Protein AF-A0A6I6JSL5-F1 (afdb_monomer)

InterPro domains:
  IPR014755 Copper resistance protein CopC/internalin, immunoglobulin-like [G3DSA:2.60.40.1220] (483-580)

Foldseek 3Di:
DDDDDDDDDDDDDDDDDDDDDDDDDDDDDDDDDDDDPPDPVPPVPPPDPDPDQDAWEFACPDAQELQQLVRTPVSGRAAQAHAYEFEDYPVPRAHEAQAEGHYAHYEFYDAHAGEYEYDDAYEYEHEAEYHFEDRGEYEYANGEYHYADDDPHHAAADNDAANTEYEYHNAYEYDDQPHEHEDNYEYEAAEHEYAANQEYEDDAQYEYFYQEYEYEYAHAAYFQEEYAQHQYEYHQHHDQVDPRSEHEFEHNGEYANFRDPVVVPDDDLPDPDPRQHEYEHEPPHHYEFEHQGEYERRAYEYEDCDEYEYEACGEHEYEQHEYHYNEEYHYAHNYEYYYNYAHEYEHLYEYEWFHAGEYAYAAYEYHANEEYEYAAQHGEYHQHQYEYEYAYAEYEANHYYHAHQYEYEYDADHHEYEYHPVDQEDEHQHYEYDAHYAYEYAHAYEHNEEYYYDDNGAAEYPEQHAYFHAYAYYPLVRYHYPWKAWRAWADPFQFKIKTFISAAWDPPQQQDQQQKFKAFPVRDTDWRWPGWDQDDPRSGMTMTGTPGTADAPGKMKMFGFQIGHPVRHTHDHRRIYIDHHHDPPQEWEFACPPEQELCQLVRIPNSDHHDQSHAYEYEDYPYAHEFQDEDAHYAHYAQDAPGAYEDEQNGEYEHNHYYHHPNAQRRYEFDHDPQFTYFYHDADWFDWYKGKDWDQDFAFFKFKFAAQAPDAACDDLNWAFADPDADPVRTFKWKWAQDQQVRDTETLPQCDDPVHPCNRCVNDRGGDAFAMMMMGGRDGGDMDMHTHIGDAFKDKDWFAAHDDDDPSGQKGKTAANHRAKFFLLFPQKDCPFFDDFFQWFKKWGQDRQFLFIWMDTSRDPDQATWPQDGRIAAHGHIIITGTPHTDIIMGTSRRGDNPCNGPNGHDDDADAFKKKKKKDFPVRLGITIAMEGEADDDPKGAAFGDGRPSLQRKDKFFDDPRTTGRYIYYYHCVVVQKTFIFIARSAWGKMKMFMAHDPVNFPFKWKQFPVVRDIDGDDHGDIDMDTDHHPPGRRTIMIGRHDDQFARAVFDQPWDWEADPQKIKIAQLVDAAKKWKWKAAPVRHTQDIDIDGHNGIDIDHTPDPGQWIWIWIGDNHHIDIDTYGHDD

Sequence (1128 aa):
MSLFRKISILFEKSYWGSEFFEKVSGIRSVVFSPVYSLILTAVFLLAFESIAAQNWNWTGDVSNDWHEAANWDQGSVPDGNAKVIIGLVSSGIYPEIKNNVTVSTLTVSDWYGGAIAVVNGATLTVENNLDIQDYGEILLDNGNLQFNGKGNNGHDITMAFLNTSIRIVNSGTLNSPNCKLTINGELILEDGNINLGDGFELASGKTFDVLRGSVNVYGPTLIKGTLNGGVGNFVFDGDSSNSTHKAEIRSEGRFYMSPSASDVQTLDCTSDTPELSGGTVDFYTPCYIQNSGYFYGGNAYVTFYNSISPNGTAVIETHNGILLFKADLTAHSTANINITCEGTIQVDGNTTLKSAGYINAMGGNIYFGGNLRTEKSSGTINAGGSTIYFSGSSFENEGYFNAGTSTFVFSGGSQEFSTHSWRADNTFYNLVVEIGADVQSTHNVMVLNDLEVSEAGSFTIEPGKTLDAVGYVTGEDYIFTNRPYIISIVINSENTITAVFNEPLDPVSSQTASNYRVENETGNTIDYPLNPVLGGVNNNEISLTLGFNIVSDVDYYLIGNNIKNLNNYTLSVNHKKRFLETEPANFWRWAGTIDSEWEKAGNWVKNKLPQTSSHVVIPITPNDPLISSQGNRIFDLEIKTGASLTIGSTGNLTVDNSVSNSAGSGGLLIASDTEGTGSLIHNTNGVLATFQRYISGEPQTWQMISSPVADQEISGNFTPTGGSDAYGDNTRYDFYSWYEPDTSWVYLLNIDQPPTWLTSNNNSNNFISGRGYLISYKDAHPTKAFQGTLSNGEVSVQLSKTAGTGTEFGFNLVGNPYPSSVDWKSSGWGRNTLEGNNQGYDIWIWSETNNNYGAYNSASASDDGTLGVSRYIAPTQGFFVKASQSGVLSMNNSVRVNKGAGNWLKSANSTQNRIVVDVESSDGFGKDEVIIEFGHTGQETGTAKRFSFVSASPSLFLEEEQMAYSIRLLGEKEDYPVLPVSFDAGESGNYELTFQFNSTAFEIFRLYDRITGQWNDIEEGEVYSFEAEKDENTDRFVLQIVSGDYADPYETLPVIIYSEQRKITADLRLVEGEYTCDVYTLTGQKLVTRKLFGGQTSQFVVPSASSIVIVQIVGQEGRKIEKVPVVY

Secondary structure (DSSP, 8-state):
--------------------------------------SSSSSSSSS-------EEEB--SS-SBTT-GGGBTTSS---TT-EEEE---TT----EE-S-EEEEEEEE-SSS-EEEEEETT-EEEEEEEEEE-TTEEEEEEB-EEEE---STT---EEE-STT-EEEEETTEEEEESSS-EEESSEEEESSEEEEESS-EEE-TT-EEEESSSEEEE-S-EEESSEEE-TT-EEEE---TTSTT--EEE-TT-EEESSS-SSGGGG--TT---TTS---EEEE-S-EEEBTT-EEE-TTSEEEE-S-B--BSS-EEEESSSEEEESS-EEE-TT-EEEE-SS-EEEESS-EEE-SS-EEE-TTSEEEE-S-EEE-TT--EEE-TT-EEEE-SSEEEESSEEE-TTPEEEE-SSEEEEEE-TT--EEEESEEEE-TT-EEEESSEEEESS-EEE-TT-EEEEPTT--EEESS-EE-GGGEE-SS--EEEEEEEETTEEEEEESSPBPHHHHT-GGGEEEEETTS-EEE--EEEEEETTTT-EEEEE-SSPPPTT--EEEEE-S-BBTTS-BPPTTEEEEE-PPPPTTEEEB--SS-SBTT-GGGBTTSS---TT-EEEE---SS--EE-SS-EEEEEEEE-TT--EEE-TT-EEEEEEEEEETTGGGTEEE-EETTEE-EEEE--TT-EEEEEEE--SPTT--EEEE-SEES-BS-GGGS-B-STT--TTSBSEEEEEEEGGGTEEEETT--SSSSPHHHHTTT-SBPPTTBEEEEEESSSS-EEEEEEEEP-S-EEEEE-----SSTTTTEEEEE--SSSEEETT-TTEE-TTBPPBTTB-EEEEEETTTTEEEEEETT-SSSB-GGG-BSEE-TTBEEEEEBSSSEEEEE-GGGEESTTSS-SS------TTEEEEEEEETTSS-EEEEEEE----SS-EEEE----SSTTS-EEEEEETTEEEEEEE-S-GGG-SEEEEEEE-SSSEEEEEEEEE-GGG-S--EEEETTTTEEEE--TT-EEEEEE-TT--S--EEEE-SSS----TTPBP--EEEEETTEEEEE-TT--SEEEEEEEETTS-EEEEEEEETTSEEEEE-SS--SEEEEEEEETTEEEEEEEE---

Radius of gyration: 51.13 Å; Cα contacts (8 Å, |Δi|>4): 3383; chains: 1; bounding box: 143×115×128 Å

Structure (mmCIF, N/CA/C/O backbone):
data_AF-A0A6I6JSL5-F1
#
_entry.id   AF-A0A6I6JSL5-F1
#
loop_
_atom_site.group_PDB
_atom_site.id
_atom_site.type_symbol
_atom_site.label_atom_id
_atom_site.label_alt_id
_atom_site.label_comp_id
_atom_site.label_asym_id
_atom_site.label_entity_id
_atom_site.label_seq_id
_atom_site.pdbx_PDB_ins_code
_atom_site.Cartn_x
_atom_site.Cartn_y
_atom_site.Cartn_z
_atom_site.occupancy
_atom_site.B_iso_or_equiv
_atom_site.auth_seq_id
_atom_site.auth_comp_id
_atom_site.auth_asym_id
_atom_site.auth_atom_id
_atom_site.pdbx_PDB_model_num
ATOM 1 N N . MET A 1 1 ? 43.380 -65.233 64.189 1.00 31.28 1 MET A N 1
ATOM 2 C CA . MET A 1 1 ? 43.383 -65.865 62.855 1.00 31.28 1 MET A CA 1
ATOM 3 C C . MET A 1 1 ? 42.588 -64.943 61.942 1.00 31.28 1 MET A C 1
ATOM 5 O O . MET A 1 1 ? 41.447 -64.670 62.271 1.00 31.28 1 MET A O 1
ATOM 9 N N . SER A 1 2 ? 43.217 -64.422 60.883 1.00 29.75 2 SER A N 1
ATOM 10 C CA . SER A 1 2 ? 42.571 -63.770 59.728 1.00 29.75 2 SER A CA 1
ATOM 11 C C . SER A 1 2 ? 41.721 -62.503 59.970 1.00 29.75 2 SER A C 1
ATOM 13 O O . SER A 1 2 ? 40.510 -62.530 59.788 1.00 29.75 2 SER A O 1
ATOM 15 N N . LEU A 1 3 ? 42.351 -61.367 60.294 1.00 39.19 3 LEU A N 1
ATOM 16 C CA . LEU A 1 3 ? 41.755 -60.038 60.059 1.00 39.19 3 LEU A CA 1
ATOM 17 C C . LEU A 1 3 ? 42.868 -58.977 59.948 1.00 39.19 3 LEU A C 1
ATOM 19 O O . LEU A 1 3 ? 43.117 -58.247 60.894 1.00 39.19 3 LEU A O 1
ATOM 23 N N . PHE A 1 4 ? 43.637 -58.965 58.853 1.00 27.02 4 PHE A N 1
ATOM 24 C CA . PHE A 1 4 ? 44.693 -57.968 58.601 1.00 27.02 4 PHE A CA 1
ATOM 25 C C . PHE A 1 4 ? 45.171 -58.029 57.134 1.00 27.02 4 PHE A C 1
ATOM 27 O O . PHE A 1 4 ? 45.537 -59.099 56.667 1.00 27.02 4 PHE A O 1
ATOM 34 N N . ARG A 1 5 ? 45.274 -56.855 56.490 1.00 28.30 5 ARG A N 1
ATOM 35 C CA . ARG A 1 5 ? 46.300 -56.454 55.498 1.00 28.30 5 ARG A CA 1
ATOM 36 C C . ARG A 1 5 ? 46.548 -57.305 54.220 1.00 28.30 5 ARG A C 1
ATOM 38 O O . ARG A 1 5 ? 47.156 -58.363 54.279 1.00 28.30 5 ARG A O 1
ATOM 45 N N . LYS A 1 6 ? 46.406 -56.578 53.096 1.00 29.33 6 LYS A N 1
ATOM 46 C CA . LYS A 1 6 ? 47.458 -56.219 52.103 1.00 29.33 6 LYS A CA 1
ATOM 47 C C . LYS A 1 6 ? 47.754 -57.130 50.895 1.00 29.33 6 LYS A C 1
ATOM 49 O O . LYS A 1 6 ? 48.204 -58.248 51.084 1.00 29.33 6 LYS A O 1
ATOM 54 N N . ILE A 1 7 ? 47.763 -56.442 49.731 1.00 29.50 7 ILE A N 1
ATOM 55 C CA . ILE A 1 7 ? 48.834 -56.350 48.693 1.00 29.50 7 ILE A CA 1
ATOM 56 C C . ILE A 1 7 ? 49.048 -57.663 47.906 1.00 29.50 7 ILE A C 1
ATOM 58 O O . ILE A 1 7 ? 49.076 -58.740 48.475 1.00 29.50 7 ILE A O 1
ATOM 62 N N . SER A 1 8 ? 49.164 -57.712 46.576 1.00 27.19 8 SER A N 1
ATOM 63 C CA . SER A 1 8 ? 50.230 -57.173 45.707 1.00 27.19 8 SER A CA 1
ATOM 64 C C . SER A 1 8 ? 49.954 -57.670 44.272 1.00 27.19 8 SER A C 1
ATOM 66 O O . SER A 1 8 ? 49.444 -58.776 44.144 1.00 27.19 8 SER A O 1
ATOM 68 N N . ILE A 1 9 ? 50.160 -56.875 43.211 1.00 32.28 9 ILE A N 1
ATOM 69 C CA . ILE A 1 9 ? 51.387 -56.802 42.366 1.00 32.28 9 ILE A CA 1
ATOM 70 C C . ILE A 1 9 ? 51.662 -58.069 41.537 1.00 32.28 9 ILE A C 1
ATOM 72 O O . ILE A 1 9 ? 51.704 -59.149 42.110 1.00 32.28 9 ILE A O 1
ATOM 76 N N . LEU A 1 10 ? 51.957 -57.895 40.234 1.00 28.81 10 LEU A N 1
ATOM 77 C CA . LEU A 1 10 ? 52.970 -58.623 39.425 1.00 28.81 10 LEU A CA 1
ATOM 78 C C . LEU A 1 10 ? 52.894 -58.097 37.971 1.00 28.81 10 LEU A C 1
ATOM 80 O O . LEU A 1 10 ? 51.800 -58.043 37.425 1.00 28.81 10 LEU A O 1
ATOM 84 N N . PHE A 1 11 ? 53.941 -57.624 37.283 1.00 25.89 11 PHE A N 1
ATOM 85 C CA . PHE A 1 11 ? 55.390 -57.928 37.233 1.00 25.89 11 PHE A CA 1
ATOM 86 C C . PHE A 1 11 ? 56.163 -56.623 36.913 1.00 25.89 11 PHE A C 1
ATOM 88 O O . PHE A 1 11 ? 55.646 -55.818 36.151 1.00 25.89 11 PHE A O 1
ATOM 95 N N . GLU A 1 12 ? 57.345 -56.235 37.408 1.00 28.92 12 GLU A N 1
ATOM 96 C CA . GLU A 1 12 ? 58.556 -56.840 38.000 1.00 28.92 12 GLU A CA 1
ATOM 97 C C . GLU A 1 12 ? 59.490 -57.646 37.061 1.00 28.92 12 GLU A C 1
ATOM 99 O O . GLU A 1 12 ? 59.063 -58.630 36.460 1.00 28.92 12 GLU A O 1
ATOM 104 N N . LYS A 1 13 ? 60.791 -57.262 37.096 1.00 27.47 13 LYS A N 1
ATOM 105 C CA . LYS A 1 13 ? 62.057 -57.896 36.617 1.00 27.47 13 LYS A CA 1
ATOM 106 C C . LYS A 1 13 ? 62.699 -57.264 35.363 1.00 27.47 13 LYS A C 1
ATOM 108 O O . LYS A 1 13 ? 62.020 -57.031 34.381 1.00 27.47 13 LYS A O 1
ATOM 113 N N . SER A 1 14 ? 64.010 -57.005 35.291 1.00 24.06 14 SER A N 1
ATOM 114 C CA . SER A 1 14 ? 65.136 -57.292 36.200 1.00 24.06 14 SER A CA 1
ATOM 115 C C . SER A 1 14 ? 66.416 -56.569 35.742 1.00 24.06 14 SER A C 1
ATOM 117 O O . SER A 1 14 ? 66.720 -56.538 34.554 1.00 24.06 14 SER A O 1
ATOM 119 N N . TYR A 1 15 ? 67.160 -56.062 36.728 1.00 34.47 15 TYR A N 1
ATOM 120 C CA . TYR A 1 15 ? 68.520 -55.495 36.705 1.00 34.47 15 TYR A CA 1
ATOM 121 C C . TYR A 1 15 ? 69.634 -56.522 36.409 1.00 34.47 15 TYR A C 1
ATOM 123 O O . TYR A 1 15 ? 69.381 -57.710 36.566 1.00 34.47 15 TYR A O 1
ATOM 131 N N . TRP A 1 16 ? 70.854 -56.059 36.062 1.00 33.81 16 TRP A N 1
ATOM 132 C CA . TRP A 1 16 ? 72.140 -56.172 36.819 1.00 33.81 16 TRP A CA 1
ATOM 133 C C . TRP A 1 16 ? 73.274 -55.417 36.058 1.00 33.81 16 TRP A C 1
ATOM 135 O O . TRP A 1 16 ? 73.244 -55.378 34.835 1.00 33.81 16 TRP A O 1
ATOM 145 N N . GLY A 1 17 ? 74.283 -54.796 36.699 1.00 27.78 17 GLY A N 1
ATOM 146 C CA . GLY A 1 17 ? 74.712 -54.978 38.093 1.00 27.78 17 GLY A CA 1
ATOM 147 C C . GLY A 1 17 ? 75.869 -54.104 38.644 1.00 27.78 17 GLY A C 1
ATOM 148 O O . GLY A 1 17 ? 76.326 -53.185 37.972 1.00 27.78 17 GLY A O 1
ATOM 149 N N . SER A 1 18 ? 76.299 -54.502 39.868 1.00 30.44 18 SER A N 1
ATOM 150 C CA . SER A 1 18 ? 77.577 -54.311 40.635 1.00 30.44 18 SER A CA 1
ATOM 151 C C . SER A 1 18 ? 78.049 -52.891 41.012 1.00 30.44 18 SER A C 1
ATOM 153 O O . SER A 1 18 ? 78.068 -52.046 40.132 1.00 30.44 18 SER A O 1
ATOM 155 N N . GLU A 1 19 ? 78.569 -52.505 42.198 1.00 35.62 19 GLU A N 1
ATOM 156 C CA . GLU A 1 19 ? 78.819 -52.957 43.606 1.00 35.62 19 GLU A CA 1
ATOM 157 C C . GLU A 1 19 ? 79.182 -51.643 44.398 1.00 35.62 19 GLU A C 1
ATOM 159 O O . GLU A 1 19 ? 79.615 -50.692 43.754 1.00 35.62 19 GLU A O 1
ATOM 164 N N . PHE A 1 20 ? 79.000 -51.411 45.720 1.00 27.23 20 PHE A N 1
ATOM 165 C CA . PHE A 1 20 ? 79.782 -51.935 46.871 1.00 27.23 20 PHE A CA 1
ATOM 166 C C . PHE A 1 20 ? 79.224 -51.401 48.246 1.00 27.23 20 PHE A C 1
ATOM 168 O O . PHE A 1 20 ? 79.058 -50.194 48.380 1.00 27.23 20 PHE A O 1
ATOM 175 N N . PHE A 1 21 ? 78.951 -52.311 49.216 1.00 29.66 21 PHE A N 1
ATOM 176 C CA . PHE A 1 21 ? 78.850 -52.280 50.723 1.00 29.66 21 PHE A CA 1
ATOM 177 C C . PHE A 1 21 ? 78.470 -50.988 51.526 1.00 29.66 21 PHE A C 1
ATOM 179 O O . PHE A 1 21 ? 78.932 -49.909 51.207 1.00 29.66 21 PHE A O 1
ATOM 186 N N . GLU A 1 22 ? 77.725 -50.968 52.656 1.00 29.83 22 GLU A N 1
ATOM 187 C CA . GLU A 1 22 ? 77.648 -51.867 53.834 1.00 29.83 22 GLU A CA 1
ATOM 188 C C . GLU A 1 22 ? 76.426 -51.530 54.764 1.00 29.83 22 GLU A C 1
ATOM 190 O O . GLU A 1 22 ? 76.110 -50.359 54.938 1.00 29.83 22 GLU A O 1
ATOM 195 N N . LYS A 1 23 ? 75.846 -52.554 55.438 1.00 26.86 23 LYS A N 1
ATOM 196 C CA . LYS A 1 23 ? 75.028 -52.567 56.698 1.00 26.86 23 LYS A CA 1
ATOM 197 C C . LYS A 1 23 ? 73.709 -51.752 56.742 1.00 26.86 23 LYS A C 1
ATOM 199 O O . LYS A 1 23 ? 73.692 -50.548 56.590 1.00 26.86 23 LYS A O 1
ATOM 204 N N . VAL A 1 24 ? 72.543 -52.323 57.067 1.00 25.38 24 VAL A N 1
ATOM 205 C CA . VAL A 1 24 ? 72.261 -53.166 58.244 1.00 25.38 24 VAL A CA 1
ATOM 206 C C . VAL A 1 24 ? 71.250 -54.267 57.896 1.00 25.38 24 VAL A C 1
ATOM 208 O O . VAL A 1 24 ? 70.091 -54.017 57.576 1.00 25.38 24 VAL A O 1
ATOM 211 N N . SER A 1 25 ? 71.709 -55.510 58.006 1.00 28.06 25 SER A N 1
ATOM 212 C CA . SER A 1 25 ? 70.905 -56.731 58.017 1.00 28.06 25 SER A CA 1
ATOM 213 C C . SER A 1 25 ? 70.365 -57.008 59.420 1.00 28.06 25 SER A C 1
ATOM 215 O O . SER A 1 25 ? 71.125 -56.947 60.386 1.00 28.06 25 SER A O 1
ATOM 217 N N . GLY A 1 26 ? 69.106 -57.425 59.533 1.00 27.11 26 GLY A N 1
ATOM 218 C CA . GLY A 1 26 ? 68.561 -57.907 60.803 1.00 27.11 26 GLY A CA 1
ATOM 219 C C . GLY A 1 26 ? 67.189 -58.552 60.664 1.00 27.11 26 GLY A C 1
ATOM 220 O O . GLY A 1 26 ? 66.177 -57.975 61.037 1.00 27.11 26 GLY A O 1
ATOM 221 N N . ILE A 1 27 ? 67.157 -59.749 60.088 1.00 32.03 27 ILE A N 1
ATOM 222 C CA . ILE A 1 27 ? 65.978 -60.608 59.975 1.00 32.03 27 ILE A CA 1
ATOM 223 C C . ILE A 1 27 ? 65.564 -61.171 61.354 1.00 32.03 27 ILE A C 1
ATOM 225 O O . ILE A 1 27 ? 66.378 -61.758 62.053 1.00 32.03 27 ILE A O 1
ATOM 229 N N . ARG A 1 28 ? 64.246 -61.102 61.604 1.00 30.00 28 ARG A N 1
ATOM 230 C CA . ARG A 1 28 ? 63.357 -61.980 62.406 1.00 30.00 28 ARG A CA 1
ATOM 231 C C . ARG A 1 28 ? 63.426 -62.042 63.944 1.00 30.00 28 ARG A C 1
ATOM 233 O O . ARG A 1 28 ? 64.441 -62.313 64.567 1.00 30.00 28 ARG A O 1
ATOM 240 N N . SER A 1 29 ? 62.184 -62.130 64.442 1.00 28.25 29 SER A N 1
ATOM 241 C CA . SER A 1 29 ? 61.677 -62.864 65.614 1.00 28.25 29 SER A CA 1
ATOM 242 C C . SER A 1 29 ? 61.530 -61.993 66.874 1.00 28.25 29 SER A C 1
ATOM 244 O O . SER A 1 29 ? 62.504 -61.441 67.354 1.00 28.25 29 SER A O 1
ATOM 246 N N . VAL A 1 30 ? 60.315 -61.570 67.251 1.00 31.11 30 VAL A N 1
ATOM 247 C CA . VAL A 1 30 ? 59.178 -62.316 67.849 1.00 31.11 30 VAL A CA 1
ATOM 248 C C . VAL A 1 30 ? 59.292 -62.384 69.387 1.00 31.11 30 VAL A C 1
ATOM 250 O O . VAL A 1 30 ? 60.289 -62.847 69.921 1.00 31.11 30 VAL A O 1
ATOM 253 N N . VAL A 1 31 ? 58.190 -61.954 70.029 1.00 34.78 31 VAL A N 1
ATOM 254 C CA . VAL A 1 31 ? 57.760 -62.005 71.452 1.00 34.78 31 VAL A CA 1
ATOM 255 C C . VAL A 1 31 ? 58.449 -61.053 72.444 1.00 34.78 31 VAL A C 1
ATOM 257 O O . VAL A 1 31 ? 59.611 -61.223 72.775 1.00 34.78 31 VAL A O 1
ATOM 260 N N . PHE A 1 32 ? 57.727 -60.062 72.979 1.00 27.58 32 PHE A N 1
ATOM 261 C CA . PHE A 1 32 ? 56.927 -60.133 74.216 1.00 27.58 32 PHE A CA 1
ATOM 262 C C . PHE A 1 32 ? 56.219 -58.787 74.453 1.00 27.58 32 PHE A C 1
ATOM 264 O O . PHE A 1 32 ? 56.807 -57.723 74.294 1.00 27.58 32 PHE A O 1
ATOM 271 N N . SER A 1 33 ? 54.941 -58.839 74.827 1.00 36.66 33 SER A N 1
ATOM 272 C CA . SER A 1 33 ? 54.309 -57.796 75.645 1.00 36.66 33 SER A CA 1
ATOM 273 C C . SER A 1 33 ? 54.401 -58.229 77.126 1.00 36.66 33 SER A C 1
ATOM 275 O O . SER A 1 33 ? 54.880 -59.343 77.368 1.00 36.66 33 SER A O 1
ATOM 277 N N . PRO A 1 34 ? 53.886 -57.484 78.125 1.00 50.41 34 PRO A N 1
ATOM 278 C CA . PRO A 1 34 ? 53.367 -56.111 78.126 1.00 50.41 34 PRO A CA 1
ATOM 279 C C . PRO A 1 34 ? 53.830 -55.299 79.378 1.00 50.41 34 PRO A C 1
ATOM 281 O O . PRO A 1 34 ? 54.542 -55.796 80.240 1.00 50.41 34 PRO A O 1
ATOM 284 N N . VAL A 1 35 ? 53.292 -54.078 79.509 1.00 41.81 35 VAL A N 1
ATOM 285 C CA . VAL A 1 35 ? 53.029 -53.336 80.770 1.00 41.81 35 VAL A CA 1
ATOM 286 C C . VAL A 1 35 ? 54.145 -52.421 81.327 1.00 41.81 35 VAL A C 1
ATOM 288 O O . VAL A 1 35 ? 55.007 -52.831 82.091 1.00 41.81 35 VAL A O 1
ATOM 291 N N . TYR A 1 36 ? 53.957 -51.126 81.032 1.00 41.00 36 TYR A N 1
ATOM 292 C CA . TYR A 1 36 ? 54.272 -49.928 81.833 1.00 41.00 36 TYR A CA 1
ATOM 293 C C . TYR A 1 36 ? 55.725 -49.478 82.019 1.00 41.00 36 TYR A C 1
ATOM 295 O O . TYR A 1 36 ? 56.465 -49.980 82.854 1.00 41.00 36 TYR A O 1
ATOM 303 N N . SER A 1 37 ? 56.032 -48.367 81.346 1.00 38.78 37 SER A N 1
ATOM 304 C CA . SER A 1 37 ? 56.781 -47.237 81.911 1.00 38.78 37 SER A CA 1
ATOM 305 C C . SER A 1 37 ? 56.618 -46.015 80.975 1.00 38.78 37 SER A C 1
ATOM 307 O O . SER A 1 37 ? 57.598 -45.468 80.486 1.00 38.78 37 SER A O 1
ATOM 309 N N . LEU A 1 38 ? 55.425 -45.624 80.497 1.00 40.59 38 LEU A N 1
ATOM 310 C CA . LEU A 1 38 ? 54.363 -44.935 81.257 1.00 40.59 38 LEU A CA 1
ATOM 311 C C . LEU A 1 38 ? 54.889 -44.331 82.566 1.00 40.59 38 LEU A C 1
ATOM 313 O O . LEU A 1 38 ? 54.746 -44.949 83.610 1.00 40.59 38 LEU A O 1
ATOM 317 N N . ILE A 1 39 ? 55.563 -43.174 82.470 1.00 46.88 39 ILE A N 1
ATOM 318 C CA . ILE A 1 39 ? 55.445 -41.997 83.370 1.00 46.88 39 ILE A CA 1
ATOM 319 C C . ILE A 1 39 ? 56.641 -41.028 83.224 1.00 46.88 39 ILE A C 1
ATOM 321 O O . ILE A 1 39 ? 56.460 -39.843 83.475 1.00 46.88 39 ILE A O 1
ATOM 325 N N . LEU A 1 40 ? 57.822 -41.432 82.728 1.00 37.97 40 LEU A N 1
ATOM 326 C CA . LEU A 1 40 ? 58.990 -40.520 82.727 1.00 37.97 40 LEU A CA 1
ATOM 327 C C . LEU A 1 40 ? 59.347 -39.834 81.395 1.00 37.97 40 LEU A C 1
ATOM 329 O O . LEU A 1 40 ? 60.089 -38.859 81.400 1.00 37.97 40 LEU A O 1
ATOM 333 N N . THR A 1 41 ? 58.774 -40.252 80.268 1.00 43.00 41 THR A N 1
ATOM 334 C CA . THR A 1 41 ? 58.919 -39.551 78.971 1.00 43.00 41 THR A CA 1
ATOM 335 C C . THR A 1 41 ? 57.703 -38.694 78.612 1.00 43.00 41 THR A C 1
ATOM 337 O O . THR A 1 41 ? 57.601 -38.207 77.493 1.00 43.00 41 THR A O 1
ATOM 340 N N . ALA A 1 42 ? 56.782 -38.496 79.560 1.00 43.06 42 ALA A N 1
ATOM 341 C CA . ALA A 1 42 ? 55.566 -37.702 79.378 1.00 43.06 42 ALA A CA 1
ATOM 342 C C . ALA A 1 42 ? 55.759 -36.196 79.655 1.00 43.06 42 ALA A C 1
ATOM 344 O O . ALA A 1 42 ? 54.861 -35.413 79.378 1.00 43.06 42 ALA A O 1
ATOM 345 N N . VAL A 1 43 ? 56.918 -35.768 80.177 1.00 47.59 43 VAL A N 1
ATOM 346 C CA . VAL A 1 43 ? 57.149 -34.356 80.558 1.00 47.59 43 VAL A CA 1
ATOM 347 C C . VAL A 1 43 ? 57.992 -33.579 79.533 1.00 47.59 43 VAL A C 1
ATOM 349 O O . VAL A 1 43 ? 58.006 -32.357 79.563 1.00 47.59 43 VAL A O 1
ATOM 352 N N . PHE A 1 44 ? 58.622 -34.246 78.558 1.00 37.34 44 PHE A N 1
ATOM 353 C CA . PHE A 1 44 ? 59.368 -33.576 77.473 1.00 37.34 44 PHE A CA 1
ATOM 354 C C . PHE A 1 44 ? 58.732 -33.727 76.080 1.00 37.34 44 PHE A C 1
ATOM 356 O O . PHE A 1 44 ? 59.315 -33.319 75.083 1.00 37.34 44 PHE A O 1
ATOM 363 N N . LEU A 1 45 ? 57.519 -34.282 76.020 1.00 38.97 45 LEU A N 1
ATOM 364 C CA . LEU A 1 45 ? 56.717 -34.468 74.803 1.00 38.97 45 LEU A CA 1
ATOM 365 C C . LEU A 1 45 ? 55.459 -33.574 74.822 1.00 38.97 45 LEU A C 1
ATOM 367 O O . LEU A 1 45 ? 54.414 -33.954 74.310 1.00 38.97 45 LEU A O 1
ATOM 371 N N . LEU A 1 46 ? 55.557 -32.402 75.463 1.00 45.75 46 LEU A N 1
ATOM 372 C CA . LEU A 1 46 ? 54.469 -31.420 75.617 1.00 45.75 46 LEU A CA 1
ATOM 373 C C . LEU A 1 46 ? 54.784 -30.041 75.011 1.00 45.75 46 LEU A C 1
ATOM 375 O O . LEU A 1 46 ? 54.074 -29.075 75.262 1.00 45.75 46 LEU A O 1
ATOM 379 N N . ALA A 1 47 ? 55.828 -29.924 74.196 1.00 46.44 47 ALA A N 1
ATOM 380 C CA . ALA A 1 47 ? 56.108 -28.704 73.450 1.00 46.44 47 ALA A CA 1
ATOM 381 C C . ALA A 1 47 ? 56.736 -29.097 72.119 1.00 46.44 47 ALA A C 1
ATOM 383 O O . ALA A 1 47 ? 57.901 -29.462 72.095 1.00 46.44 47 ALA A O 1
ATOM 384 N N . PHE A 1 48 ? 55.905 -29.117 71.081 1.00 41.31 48 PHE A N 1
ATOM 385 C CA . PHE A 1 48 ? 56.161 -29.143 69.635 1.00 41.31 48 PHE A CA 1
ATOM 386 C C . PHE A 1 48 ? 55.070 -30.005 68.997 1.00 41.31 48 PHE A C 1
ATOM 388 O O . PHE A 1 48 ? 55.334 -31.051 68.408 1.00 41.31 48 PHE A O 1
ATOM 395 N N . GLU A 1 49 ? 53.818 -29.553 69.110 1.00 35.28 49 GLU A N 1
ATOM 396 C CA . GLU A 1 49 ? 52.923 -29.792 67.987 1.00 35.28 49 GLU A CA 1
ATOM 397 C C . GLU A 1 49 ? 53.473 -28.958 66.836 1.00 35.28 49 GLU A C 1
ATOM 399 O O . GLU A 1 49 ? 53.679 -27.746 66.944 1.00 35.28 49 GLU A O 1
ATOM 404 N N . SER A 1 50 ? 53.827 -29.647 65.759 1.00 39.53 50 SER A N 1
ATOM 405 C CA . SER A 1 50 ? 54.078 -29.021 64.478 1.00 39.53 50 SER A CA 1
ATOM 406 C C . SER A 1 50 ? 52.881 -28.138 64.143 1.00 39.53 50 SER A C 1
ATOM 408 O O . SER A 1 50 ? 51.763 -28.645 64.057 1.00 39.53 50 SER A O 1
ATOM 410 N N . ILE A 1 51 ? 53.116 -26.849 63.902 1.00 42.69 51 ILE A N 1
ATOM 411 C CA . ILE A 1 51 ? 52.177 -26.015 63.154 1.00 42.69 51 ILE A CA 1
ATOM 412 C C . ILE A 1 51 ? 52.184 -26.581 61.730 1.00 42.69 51 ILE A C 1
ATOM 414 O O . ILE A 1 51 ? 52.956 -26.162 60.870 1.00 42.69 51 ILE A O 1
ATOM 418 N N . ALA A 1 52 ? 51.393 -27.627 61.502 1.00 45.09 52 ALA A N 1
ATOM 419 C CA . ALA A 1 52 ? 50.889 -27.898 60.172 1.00 45.09 52 ALA A CA 1
ATOM 420 C C . ALA A 1 52 ? 50.043 -26.676 59.803 1.00 45.09 52 ALA A C 1
ATOM 422 O O . ALA A 1 52 ? 49.298 -26.183 60.650 1.00 45.09 52 ALA A O 1
ATOM 423 N N . ALA A 1 53 ? 50.199 -26.153 58.586 1.00 49.88 53 ALA A N 1
ATOM 424 C CA . ALA A 1 53 ? 49.301 -25.122 58.082 1.00 49.88 53 ALA A CA 1
ATOM 425 C C . ALA A 1 53 ? 47.867 -25.634 58.272 1.00 49.88 53 ALA A C 1
ATOM 427 O O . ALA A 1 53 ? 47.502 -26.644 57.670 1.00 49.88 53 ALA A O 1
ATOM 428 N N . GLN A 1 54 ? 47.122 -25.018 59.190 1.00 65.69 54 GLN A N 1
ATOM 429 C CA . GLN A 1 54 ? 45.751 -25.422 59.454 1.00 65.69 54 GLN A CA 1
ATOM 430 C C . GLN A 1 54 ? 44.913 -25.007 58.249 1.00 65.69 54 GLN A C 1
ATOM 432 O O . GLN A 1 54 ? 45.059 -23.901 57.725 1.00 65.69 54 GLN A O 1
ATOM 437 N N . ASN A 1 55 ? 44.105 -25.943 57.768 1.00 86.06 55 ASN A N 1
ATOM 438 C CA . ASN A 1 55 ? 43.110 -25.664 56.752 1.00 86.06 55 ASN A CA 1
ATOM 439 C C . ASN A 1 55 ? 41.836 -25.236 57.473 1.00 86.06 55 ASN A C 1
ATOM 441 O O . ASN A 1 55 ? 41.475 -25.838 58.483 1.00 86.06 55 ASN A O 1
ATOM 445 N N . TRP A 1 56 ? 41.170 -24.221 56.942 1.00 93.38 56 TRP A N 1
ATOM 446 C CA . TRP A 1 56 ? 39.829 -23.841 57.355 1.00 93.38 56 TRP A CA 1
ATOM 447 C C . TRP A 1 56 ? 38.854 -24.467 56.371 1.00 93.38 56 TRP A C 1
ATOM 449 O O . TRP A 1 56 ? 38.795 -24.053 55.211 1.00 93.38 56 TRP A O 1
ATOM 459 N N . ASN A 1 57 ? 38.130 -25.488 56.826 1.00 94.00 57 ASN A N 1
ATOM 460 C CA . ASN A 1 57 ? 37.127 -26.169 56.021 1.00 94.00 57 ASN A CA 1
ATOM 461 C C . ASN A 1 57 ? 35.750 -25.585 56.339 1.00 94.00 57 ASN A C 1
ATOM 463 O O . ASN A 1 57 ? 35.352 -25.512 57.506 1.00 94.00 57 ASN A O 1
ATOM 467 N N . TRP A 1 58 ? 35.025 -25.178 55.300 1.00 95.25 58 TRP A N 1
ATOM 468 C CA . TRP A 1 58 ? 33.641 -24.738 55.445 1.00 95.25 58 TRP A CA 1
ATOM 469 C C . TRP A 1 58 ? 32.734 -25.930 55.769 1.00 95.25 58 TRP A C 1
ATOM 471 O O . TRP A 1 58 ? 32.735 -26.919 55.036 1.00 95.25 58 TRP A O 1
ATOM 481 N N . THR A 1 59 ? 31.950 -25.838 56.845 1.00 93.06 59 THR A N 1
ATOM 482 C CA . THR A 1 59 ? 30.963 -26.862 57.225 1.00 93.06 59 THR A CA 1
ATOM 483 C C . THR A 1 59 ? 29.536 -26.450 56.875 1.00 93.06 59 THR A C 1
ATOM 485 O O . THR A 1 59 ? 28.727 -27.307 56.520 1.00 93.06 59 THR A O 1
ATOM 488 N N . GLY A 1 60 ? 29.229 -25.147 56.921 1.00 91.25 60 GLY A N 1
ATOM 489 C CA . GLY A 1 60 ? 27.895 -24.621 56.613 1.00 91.25 60 GLY A CA 1
ATOM 490 C C . GLY A 1 60 ? 26.808 -25.145 57.555 1.00 91.25 60 GLY A C 1
ATOM 491 O O . GLY A 1 60 ? 25.681 -25.383 57.118 1.00 91.25 60 GLY A O 1
ATOM 492 N N . ASP A 1 61 ? 27.153 -25.395 58.820 1.00 93.19 61 ASP A N 1
ATOM 493 C CA . ASP A 1 61 ? 26.252 -26.009 59.803 1.00 93.19 61 ASP A CA 1
ATOM 494 C C . ASP A 1 61 ? 25.170 -25.047 60.327 1.00 93.19 61 ASP A C 1
ATOM 496 O O . ASP A 1 61 ? 24.127 -25.498 60.804 1.00 93.19 61 ASP A O 1
ATOM 500 N N . VAL A 1 62 ? 25.403 -23.728 60.265 1.00 93.94 62 VAL A N 1
ATOM 501 C CA . VAL A 1 62 ? 24.516 -22.707 60.852 1.00 93.94 62 VAL A CA 1
ATOM 502 C C . VAL A 1 62 ? 23.870 -21.816 59.795 1.00 93.94 62 VAL A C 1
ATOM 504 O O . VAL A 1 62 ? 22.654 -21.624 59.808 1.00 93.94 62 VAL A O 1
ATOM 507 N N . SER A 1 63 ? 24.664 -21.220 58.907 1.00 95.62 63 SER A N 1
ATOM 508 C CA . SER A 1 63 ? 24.195 -20.229 57.929 1.00 95.62 63 SER A CA 1
ATOM 509 C C . SER A 1 63 ? 25.148 -20.132 56.736 1.00 95.62 63 SER A C 1
ATOM 511 O O . SER A 1 63 ? 26.158 -20.827 56.685 1.00 95.62 63 SER A O 1
ATOM 513 N N . ASN A 1 64 ? 24.840 -19.263 55.772 1.00 95.50 64 ASN A N 1
ATOM 514 C CA . ASN A 1 64 ? 25.739 -18.947 54.664 1.00 95.50 64 ASN A CA 1
ATOM 515 C C . ASN A 1 64 ? 26.702 -17.783 54.967 1.00 95.50 64 ASN A C 1
ATOM 517 O O . ASN A 1 64 ? 27.485 -17.406 54.105 1.00 95.50 64 ASN A O 1
ATOM 521 N N . ASP A 1 65 ? 26.667 -17.187 56.163 1.00 96.38 65 ASP A N 1
ATOM 522 C CA . ASP A 1 65 ? 27.518 -16.036 56.483 1.00 96.38 65 ASP A CA 1
ATOM 523 C C . ASP A 1 65 ? 28.966 -16.475 56.740 1.00 96.38 65 ASP A C 1
ATOM 525 O O . ASP A 1 65 ? 29.242 -17.191 57.708 1.00 96.38 65 ASP A O 1
ATOM 529 N N . TRP A 1 66 ? 29.897 -16.009 55.897 1.00 96.44 66 TRP A N 1
ATOM 530 C CA . TRP A 1 66 ? 31.340 -16.244 56.043 1.00 96.44 66 TRP A CA 1
ATOM 531 C C . TRP A 1 66 ? 31.865 -15.926 57.454 1.00 96.44 66 TRP A C 1
ATOM 533 O O . TRP A 1 66 ? 32.780 -16.592 57.945 1.00 96.44 66 TRP A O 1
ATOM 543 N N . HIS A 1 67 ? 31.297 -14.906 58.107 1.00 95.06 67 HIS A N 1
ATOM 544 C CA . HIS A 1 67 ? 31.772 -14.382 59.390 1.00 95.06 67 HIS A CA 1
ATOM 545 C C . HIS A 1 67 ? 31.175 -15.097 60.612 1.00 95.06 67 HIS A C 1
ATOM 547 O O . HIS A 1 67 ? 31.509 -14.743 61.745 1.00 95.06 67 HIS A O 1
ATOM 553 N N . GLU A 1 68 ? 30.326 -16.107 60.418 1.00 95.75 68 GLU A N 1
ATOM 554 C CA . GLU A 1 68 ? 29.846 -16.956 61.505 1.00 95.75 68 GLU A CA 1
ATOM 555 C C . GLU A 1 68 ? 30.877 -18.057 61.798 1.00 95.75 68 GLU A C 1
ATOM 557 O O . GLU A 1 68 ? 31.090 -18.980 61.011 1.00 95.75 68 GLU A O 1
ATOM 562 N N . ALA A 1 69 ? 31.536 -17.955 62.954 1.00 93.00 69 ALA A N 1
ATOM 563 C CA . ALA A 1 69 ? 32.620 -18.848 63.359 1.00 93.00 69 ALA A CA 1
ATOM 564 C C . ALA A 1 69 ? 32.185 -20.322 63.448 1.00 93.00 69 ALA A C 1
ATOM 566 O O . ALA A 1 69 ? 33.009 -21.212 63.248 1.00 93.00 69 ALA A O 1
ATOM 567 N N . ALA A 1 70 ? 30.902 -20.578 63.725 1.00 94.06 70 ALA A N 1
ATOM 568 C CA . ALA A 1 70 ? 30.341 -21.925 63.794 1.00 94.06 70 ALA A CA 1
ATOM 569 C C . ALA A 1 70 ? 30.193 -22.622 62.425 1.00 94.06 70 ALA A C 1
ATOM 571 O O . ALA A 1 70 ? 29.962 -23.827 62.397 1.00 94.06 70 ALA A O 1
ATOM 572 N N . ASN A 1 71 ? 30.350 -21.903 61.307 1.00 95.06 71 ASN A N 1
ATOM 573 C CA . ASN A 1 71 ? 30.367 -22.488 59.960 1.00 95.06 71 ASN A CA 1
ATOM 574 C C . ASN A 1 71 ? 31.752 -23.019 59.539 1.00 95.06 71 ASN A C 1
ATOM 576 O O . ASN A 1 71 ? 31.910 -23.478 58.407 1.00 95.06 71 ASN A O 1
ATOM 580 N N . TRP A 1 72 ? 32.755 -22.941 60.421 1.00 94.88 72 TRP A N 1
ATOM 581 C CA . TRP A 1 72 ? 34.131 -23.368 60.167 1.00 94.88 72 TRP A CA 1
ATOM 582 C C . TRP A 1 72 ? 34.538 -24.495 61.115 1.00 94.88 72 TRP A C 1
ATOM 584 O O . TRP A 1 72 ? 34.307 -24.419 62.322 1.00 94.88 72 TRP A O 1
ATOM 594 N N . ASP A 1 73 ? 35.230 -25.508 60.595 1.00 92.69 73 ASP A N 1
ATOM 595 C CA . ASP A 1 73 ? 35.710 -26.656 61.379 1.00 92.69 73 ASP A CA 1
ATOM 596 C C . ASP A 1 73 ? 36.671 -26.271 62.523 1.00 92.69 73 ASP A C 1
ATOM 598 O O . ASP A 1 73 ? 36.735 -26.950 63.549 1.00 92.69 73 ASP A O 1
ATOM 602 N N . GLN A 1 74 ? 37.380 -25.149 62.373 1.00 88.75 74 GLN A N 1
ATOM 603 C CA . GLN A 1 74 ? 38.248 -24.570 63.402 1.00 88.75 74 GLN A CA 1
ATOM 604 C C . GLN A 1 74 ? 37.484 -23.781 64.484 1.00 88.75 74 GLN A C 1
ATOM 606 O O . GLN A 1 74 ? 38.106 -23.266 65.415 1.00 88.75 74 GLN A O 1
ATOM 611 N N . GLY A 1 75 ? 36.161 -23.614 64.362 1.00 89.44 75 GLY A N 1
ATOM 612 C CA . GLY A 1 75 ? 35.344 -22.799 65.270 1.00 89.44 75 GLY A CA 1
ATOM 613 C C . GLY A 1 75 ? 35.734 -21.314 65.298 1.00 89.44 75 GLY A C 1
ATOM 614 O O . GLY A 1 75 ? 35.493 -20.632 66.295 1.00 89.44 75 GLY A O 1
ATOM 615 N N . SER A 1 76 ? 36.395 -20.823 64.244 1.00 92.75 76 SER A N 1
ATOM 616 C CA . SER A 1 76 ? 36.861 -19.440 64.086 1.00 92.75 76 SER A CA 1
ATOM 617 C C . SER A 1 76 ? 36.886 -19.034 62.610 1.00 92.75 76 SER A C 1
ATOM 619 O O . SER A 1 76 ? 37.126 -19.868 61.739 1.00 92.75 76 SER A O 1
ATOM 621 N N . VAL A 1 77 ? 36.644 -17.748 62.335 1.00 93.44 77 VAL A N 1
ATOM 622 C CA . VAL A 1 77 ? 36.627 -17.188 60.972 1.00 93.44 77 VAL A CA 1
ATOM 623 C C . VAL A 1 77 ? 38.060 -17.122 60.402 1.00 93.44 77 VAL A C 1
ATOM 625 O O . VAL A 1 77 ? 38.953 -16.670 61.125 1.00 93.44 77 VAL A O 1
ATOM 628 N N . PRO A 1 78 ? 38.301 -17.530 59.138 1.00 93.88 78 PRO A N 1
ATOM 629 C CA . PRO A 1 78 ? 39.616 -17.472 58.496 1.00 93.88 78 PRO A CA 1
ATOM 630 C C . PRO A 1 78 ? 40.189 -16.049 58.420 1.00 93.88 78 PRO A C 1
ATOM 632 O O . PRO A 1 78 ? 39.460 -15.098 58.135 1.00 93.88 78 PRO A O 1
ATOM 635 N N . ASP A 1 79 ? 41.505 -15.914 58.609 1.00 89.81 79 ASP A N 1
ATOM 636 C CA . ASP A 1 79 ? 42.245 -14.657 58.443 1.00 89.81 79 ASP A CA 1
ATOM 637 C C . ASP A 1 79 ? 43.095 -14.628 57.153 1.00 89.81 79 ASP A C 1
ATOM 639 O O . ASP A 1 79 ? 43.125 -15.582 56.372 1.00 89.81 79 ASP A O 1
ATOM 643 N N . GLY A 1 80 ? 43.838 -13.537 56.935 1.00 88.06 80 GLY A N 1
ATOM 644 C CA . GLY A 1 80 ? 44.674 -13.345 55.742 1.00 88.06 80 GLY A CA 1
ATOM 645 C C . GLY A 1 80 ? 45.779 -14.387 55.525 1.00 88.06 80 GLY A C 1
ATOM 646 O O . GLY A 1 80 ? 46.310 -14.476 54.421 1.00 88.06 80 GLY A O 1
ATOM 647 N N . ASN A 1 81 ? 46.129 -15.197 56.530 1.00 88.12 81 ASN A N 1
ATOM 648 C CA . ASN A 1 81 ? 47.109 -16.278 56.403 1.00 88.12 81 ASN A CA 1
ATOM 649 C C . ASN A 1 81 ? 46.456 -17.649 56.164 1.00 88.12 81 ASN A C 1
ATOM 651 O O . ASN A 1 81 ? 47.169 -18.621 55.891 1.00 88.12 81 ASN A O 1
ATOM 655 N N . ALA A 1 82 ? 45.128 -17.740 56.266 1.00 90.56 82 ALA A N 1
ATOM 656 C CA . ALA A 1 82 ? 44.401 -18.998 56.222 1.00 90.56 82 ALA A CA 1
ATOM 657 C C . ALA A 1 82 ? 44.443 -19.663 54.839 1.00 90.56 82 ALA A C 1
ATOM 659 O O . ALA A 1 82 ? 44.405 -19.007 53.791 1.00 90.56 82 ALA A O 1
ATOM 660 N N . LYS A 1 83 ? 44.488 -21.000 54.860 1.00 91.88 83 LYS A N 1
ATOM 661 C CA . LYS A 1 83 ? 44.230 -21.855 53.698 1.00 91.88 83 LYS A CA 1
ATOM 662 C C . LYS A 1 83 ? 42.794 -22.347 53.783 1.00 91.88 83 LYS A C 1
ATOM 664 O O . LYS A 1 83 ? 42.486 -23.182 54.630 1.00 91.88 83 LYS A O 1
ATOM 669 N N . VAL A 1 84 ? 41.927 -21.802 52.945 1.00 94.75 84 VAL A N 1
ATOM 670 C CA . VAL A 1 84 ? 40.498 -22.104 52.954 1.00 94.75 84 VAL A CA 1
ATOM 671 C C . VAL A 1 84 ? 40.180 -23.203 51.950 1.00 94.75 84 VAL A C 1
ATOM 673 O O . VAL A 1 84 ? 40.638 -23.152 50.810 1.00 94.75 84 VAL A O 1
ATOM 676 N N . ILE A 1 85 ? 39.369 -24.169 52.377 1.00 93.94 85 ILE A N 1
ATOM 677 C CA . ILE A 1 85 ? 38.827 -25.235 51.535 1.00 93.94 85 ILE A CA 1
ATOM 678 C C . ILE A 1 85 ? 37.302 -25.206 51.636 1.00 93.94 85 ILE A C 1
ATOM 680 O O . ILE A 1 85 ? 36.735 -25.256 52.729 1.00 93.94 85 ILE A O 1
ATOM 684 N N . ILE A 1 86 ? 36.639 -25.144 50.484 1.00 95.25 86 ILE A N 1
ATOM 685 C CA . ILE A 1 86 ? 35.179 -25.183 50.377 1.00 95.25 86 ILE A CA 1
ATOM 686 C C . ILE A 1 86 ? 34.809 -26.425 49.578 1.00 95.25 86 ILE A C 1
ATOM 688 O O . ILE A 1 86 ? 34.788 -26.397 48.350 1.00 95.25 86 ILE A O 1
ATOM 692 N N . GLY A 1 87 ? 34.590 -27.527 50.291 1.00 92.19 87 GLY A N 1
ATOM 693 C CA . GLY A 1 87 ? 34.225 -28.820 49.717 1.00 92.19 87 GLY A CA 1
ATOM 694 C C . GLY A 1 87 ? 32.716 -29.048 49.644 1.00 92.19 87 GLY A C 1
ATOM 695 O O . GLY A 1 87 ? 31.907 -28.139 49.853 1.00 92.19 87 GLY A O 1
ATOM 696 N N . LEU A 1 88 ? 32.323 -30.293 49.381 1.00 90.69 88 LEU A N 1
ATOM 697 C CA . LEU A 1 88 ? 30.919 -30.701 49.389 1.00 90.69 88 LEU A CA 1
ATOM 698 C C . LEU A 1 88 ? 30.393 -30.732 50.832 1.00 90.69 88 LEU A C 1
ATOM 700 O O . LEU A 1 88 ? 30.831 -31.552 51.640 1.00 90.69 88 LEU A O 1
ATOM 704 N N . VAL A 1 89 ? 29.407 -29.890 51.146 1.00 90.31 89 VAL A N 1
ATOM 705 C CA . VAL A 1 89 ? 28.768 -29.864 52.470 1.00 90.31 89 VAL A CA 1
ATOM 706 C C . VAL A 1 89 ? 27.388 -30.510 52.439 1.00 90.31 89 VAL A C 1
ATOM 708 O O . VAL A 1 89 ? 26.571 -30.246 51.560 1.00 90.31 89 VAL A O 1
ATOM 711 N N . SER A 1 90 ? 27.104 -31.359 53.429 1.00 85.88 90 SER A N 1
ATOM 712 C CA . SER A 1 90 ? 25.837 -32.106 53.499 1.00 85.88 90 SER A CA 1
ATOM 713 C C . SER A 1 90 ? 24.601 -31.226 53.721 1.00 85.88 90 SER A C 1
ATOM 715 O O . SER A 1 90 ? 23.498 -31.631 53.359 1.00 85.88 90 SER A O 1
ATOM 717 N N . SER A 1 91 ? 24.781 -30.029 54.292 1.00 87.06 91 SER A N 1
ATOM 718 C CA . SER A 1 91 ? 23.712 -29.048 54.495 1.00 87.06 91 SER A CA 1
ATOM 719 C C . SER A 1 91 ? 23.270 -28.375 53.193 1.00 87.06 91 SER A C 1
ATOM 721 O O . SER A 1 91 ? 22.167 -27.836 53.134 1.00 87.06 91 SER A O 1
ATOM 723 N N . GLY A 1 92 ? 24.123 -28.386 52.160 1.00 89.00 92 GLY A N 1
ATOM 724 C CA . GLY A 1 92 ? 23.945 -27.592 50.942 1.00 89.00 92 GLY A CA 1
ATOM 725 C C . GLY A 1 92 ? 24.088 -26.079 51.154 1.00 89.00 92 GLY A C 1
ATOM 726 O O . GLY A 1 92 ? 23.780 -25.310 50.248 1.00 89.00 92 GLY A O 1
ATOM 727 N N . ILE A 1 93 ? 24.525 -25.636 52.339 1.00 94.88 93 ILE A N 1
ATOM 728 C CA . ILE A 1 93 ? 24.676 -24.219 52.680 1.00 94.88 93 ILE A CA 1
ATOM 729 C C . ILE A 1 93 ? 26.121 -23.795 52.408 1.00 94.88 93 ILE A C 1
ATOM 731 O O . ILE A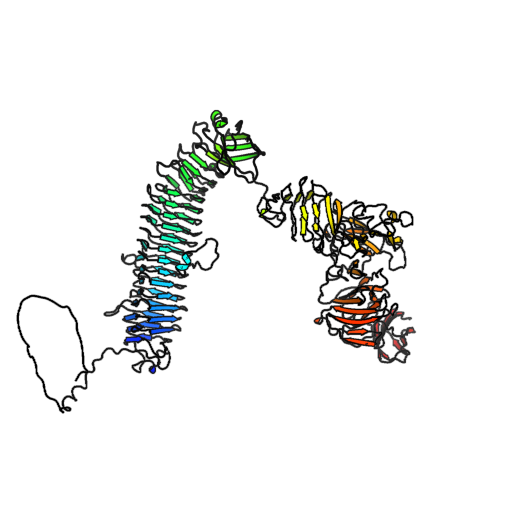 1 93 ? 27.030 -24.113 53.174 1.00 94.88 93 ILE A O 1
ATOM 735 N N . TYR A 1 94 ? 26.326 -23.064 51.318 1.00 96.56 94 TYR A N 1
ATOM 736 C CA . TYR A 1 94 ? 27.632 -22.566 50.883 1.00 96.56 94 TYR A CA 1
ATOM 737 C C . TYR A 1 94 ? 27.891 -21.122 51.336 1.00 96.56 94 TYR A C 1
ATOM 739 O O . TYR A 1 94 ? 26.930 -20.384 51.561 1.00 96.56 94 TYR A O 1
ATOM 747 N N . PRO A 1 95 ? 29.161 -20.702 51.487 1.00 97.25 95 PRO A N 1
ATOM 748 C CA . PRO A 1 95 ? 29.498 -19.375 51.982 1.00 97.25 95 PRO A CA 1
ATOM 749 C C . PRO A 1 95 ? 29.120 -18.248 51.012 1.00 97.25 95 PRO A C 1
ATOM 751 O O . PRO A 1 95 ? 29.386 -18.312 49.811 1.00 97.25 95 PRO A O 1
ATOM 754 N N . GLU A 1 96 ? 28.587 -17.170 51.583 1.00 97.62 96 GLU A N 1
ATOM 755 C CA . GLU A 1 96 ? 28.279 -15.892 50.949 1.00 97.62 96 GLU A CA 1
ATOM 756 C C . GLU A 1 96 ? 29.092 -14.774 51.636 1.00 97.62 96 GLU A C 1
ATOM 758 O O . GLU A 1 96 ? 28.951 -14.504 52.834 1.00 97.62 96 GLU A O 1
ATOM 763 N N . ILE A 1 97 ? 29.965 -14.109 50.878 1.00 97.94 97 ILE A N 1
ATOM 764 C CA . ILE A 1 97 ? 30.819 -13.014 51.348 1.00 97.94 97 ILE A CA 1
ATOM 765 C C . ILE A 1 97 ? 30.106 -11.678 51.105 1.00 97.94 97 ILE A C 1
ATOM 767 O O . ILE A 1 97 ? 29.982 -11.232 49.968 1.00 97.94 97 ILE A O 1
ATOM 771 N N . LYS A 1 98 ? 29.676 -11.023 52.193 1.00 96.88 98 LYS A N 1
ATOM 772 C CA . LYS A 1 98 ? 28.991 -9.708 52.188 1.00 96.88 98 LYS A CA 1
ATOM 773 C C . LYS A 1 98 ? 29.877 -8.531 52.606 1.00 96.88 98 LYS A C 1
ATOM 775 O O . LYS A 1 98 ? 29.484 -7.382 52.443 1.00 96.88 98 LYS A O 1
ATOM 780 N N . ASN A 1 99 ? 31.054 -8.811 53.163 1.00 95.88 99 ASN A N 1
ATOM 781 C CA . ASN A 1 99 ? 32.065 -7.830 53.567 1.00 95.88 99 ASN A CA 1
ATOM 782 C C . ASN A 1 99 ? 33.429 -8.292 53.053 1.00 95.88 99 ASN A C 1
ATOM 784 O O . ASN A 1 99 ? 33.613 -9.483 52.830 1.00 95.88 99 ASN A O 1
ATOM 788 N N . ASN A 1 100 ? 34.385 -7.377 52.886 1.00 97.31 100 ASN A N 1
ATOM 789 C CA . ASN A 1 100 ? 35.699 -7.717 52.336 1.00 97.31 100 ASN A CA 1
ATOM 790 C C . ASN A 1 100 ? 36.418 -8.793 53.164 1.00 97.31 100 ASN A C 1
ATOM 792 O O . ASN A 1 100 ? 36.532 -8.672 54.383 1.00 97.31 100 ASN A O 1
ATOM 796 N N . VAL A 1 101 ? 36.950 -9.798 52.474 1.00 96.50 101 VAL A N 1
ATOM 797 C CA . VAL A 1 101 ? 37.671 -10.938 53.043 1.00 96.50 101 VAL A CA 1
ATOM 798 C C . VAL A 1 101 ? 39.008 -11.076 52.328 1.00 96.50 101 VAL A C 1
ATOM 800 O O . VAL A 1 101 ? 39.077 -10.986 51.105 1.00 96.50 101 VAL A O 1
ATOM 803 N N . THR A 1 102 ? 40.067 -11.348 53.086 1.00 95.44 102 THR A N 1
ATOM 804 C CA . THR A 1 102 ? 41.378 -11.711 52.540 1.00 95.44 102 THR A CA 1
ATOM 805 C C . THR A 1 102 ? 41.776 -13.077 53.071 1.00 95.44 102 THR A C 1
ATOM 807 O O . THR A 1 102 ? 41.679 -13.311 54.274 1.00 95.44 102 THR A O 1
ATOM 810 N N . VAL A 1 103 ? 42.260 -13.950 52.187 1.00 93.69 103 VAL A N 1
ATOM 811 C CA . VAL A 1 103 ? 42.811 -15.269 52.523 1.00 93.69 103 VAL A CA 1
ATOM 812 C C . VAL A 1 103 ? 44.117 -15.515 51.768 1.00 93.69 103 VAL A C 1
ATOM 814 O O . VAL A 1 103 ? 44.370 -14.946 50.705 1.00 93.69 103 VAL A O 1
ATOM 817 N N . SER A 1 104 ? 44.956 -16.402 52.299 1.00 89.75 104 SER A N 1
ATOM 818 C CA . SER A 1 104 ? 46.229 -16.751 51.662 1.00 89.75 104 SER A CA 1
ATOM 819 C C . SER A 1 104 ? 46.028 -17.715 50.496 1.00 89.75 104 SER A C 1
ATOM 821 O O . SER A 1 104 ? 46.633 -17.566 49.436 1.00 89.75 104 SER A O 1
ATOM 823 N N . THR A 1 105 ? 45.196 -18.737 50.677 1.00 90.19 105 THR A N 1
ATOM 824 C CA . THR A 1 105 ? 44.901 -19.748 49.654 1.00 90.19 105 THR A CA 1
ATOM 825 C C . THR A 1 105 ? 43.427 -20.094 49.703 1.00 90.19 105 THR A C 1
ATOM 827 O O . THR A 1 105 ? 42.878 -20.231 50.795 1.00 90.19 105 THR A O 1
ATOM 830 N N . LEU A 1 106 ? 42.818 -20.267 48.535 1.00 92.31 106 LEU A N 1
ATOM 831 C CA . LEU A 1 106 ? 41.449 -20.736 48.391 1.00 92.31 106 LEU A CA 1
ATOM 832 C C . LEU A 1 106 ? 41.421 -21.954 47.469 1.00 92.31 106 LEU A C 1
ATOM 834 O O . LEU A 1 106 ? 41.876 -21.890 46.329 1.00 92.31 106 LEU A O 1
ATOM 838 N N . THR A 1 107 ? 40.851 -23.045 47.966 1.00 91.19 107 THR A N 1
ATOM 839 C CA . THR A 1 107 ? 40.497 -24.218 47.172 1.00 91.19 107 THR A CA 1
ATOM 840 C C . THR A 1 107 ? 38.980 -24.354 47.158 1.00 91.19 107 THR A C 1
ATOM 842 O O . THR A 1 107 ? 38.362 -24.517 48.212 1.00 91.19 107 THR A O 1
ATOM 845 N N . VAL A 1 108 ? 38.380 -24.274 45.971 1.00 92.56 108 VAL A N 1
ATOM 846 C CA . VAL A 1 108 ? 36.944 -24.503 45.775 1.00 92.56 108 VAL A CA 1
ATOM 847 C C . VAL A 1 108 ? 36.759 -25.877 45.145 1.00 92.56 108 VAL A C 1
ATOM 849 O O . VAL A 1 108 ? 37.244 -26.145 44.046 1.00 92.56 108 VAL A O 1
ATOM 852 N N . SER A 1 109 ? 36.043 -26.716 45.885 1.00 83.69 109 SER A N 1
ATOM 853 C CA . SER A 1 109 ? 35.910 -28.163 45.773 1.00 83.69 109 SER A CA 1
ATOM 854 C C . SER A 1 109 ? 37.131 -29.011 46.151 1.00 83.69 109 SER A C 1
ATOM 856 O O . SER A 1 109 ? 38.278 -28.687 45.858 1.00 83.69 109 SER A O 1
ATOM 858 N N . ASP A 1 110 ? 36.842 -30.152 46.779 1.00 75.38 110 ASP A N 1
ATOM 859 C CA . ASP A 1 110 ? 37.735 -31.266 47.078 1.00 75.38 110 ASP A CA 1
ATOM 860 C C . ASP A 1 110 ? 37.199 -32.575 46.454 1.00 75.38 110 ASP A C 1
ATOM 862 O O . ASP A 1 110 ? 36.934 -33.554 47.150 1.00 75.38 110 ASP A O 1
ATOM 866 N N . TRP A 1 111 ? 37.069 -32.608 45.123 1.00 75.88 111 TRP A N 1
ATOM 867 C CA . TRP A 1 111 ? 36.676 -33.764 44.285 1.00 75.88 111 TRP A CA 1
ATOM 868 C C . TRP A 1 111 ? 35.169 -33.991 44.059 1.00 75.88 111 TRP A C 1
ATOM 870 O O . TRP A 1 111 ? 34.810 -34.630 43.070 1.00 75.88 111 TRP A O 1
ATOM 880 N N . TYR A 1 112 ? 34.280 -33.519 44.941 1.00 77.75 112 TYR A N 1
ATOM 881 C CA . TYR A 1 112 ? 32.853 -33.903 44.911 1.00 77.75 112 TYR A CA 1
ATOM 882 C C . TYR A 1 112 ? 31.848 -32.738 44.809 1.00 77.75 112 TYR A C 1
ATOM 884 O O . TYR A 1 112 ? 30.644 -32.993 44.798 1.00 77.75 112 TYR A O 1
ATOM 892 N N . GLY A 1 113 ? 32.303 -31.483 44.742 1.00 83.12 113 GLY A N 1
ATOM 893 C CA . GLY A 1 113 ? 31.452 -30.280 44.787 1.00 83.12 113 GLY A CA 1
ATOM 894 C C . GLY A 1 113 ? 31.972 -29.205 45.741 1.00 83.12 113 GLY A C 1
ATOM 895 O O . GLY A 1 113 ? 32.819 -29.486 46.587 1.00 83.12 113 GLY A O 1
ATOM 896 N N . GLY A 1 114 ? 31.508 -27.967 45.582 1.00 91.69 114 GLY A N 1
ATOM 897 C CA . GLY A 1 114 ? 31.885 -26.824 46.419 1.00 91.69 114 GLY A CA 1
ATOM 898 C C . GLY A 1 114 ? 31.525 -25.505 45.738 1.00 91.69 114 GLY A C 1
ATOM 899 O O . GLY A 1 114 ? 31.828 -25.345 44.563 1.00 91.69 114 GLY A O 1
ATOM 900 N N . ALA A 1 115 ? 30.904 -24.564 46.448 1.00 95.56 115 ALA A N 1
ATOM 901 C CA . ALA A 1 115 ? 30.511 -23.276 45.874 1.00 95.56 115 ALA A CA 1
ATOM 902 C C . ALA A 1 115 ? 30.819 -22.110 46.817 1.00 95.56 115 ALA A C 1
ATOM 904 O O . ALA A 1 115 ? 30.802 -22.277 48.033 1.00 95.56 115 ALA A O 1
ATOM 905 N N . ILE A 1 116 ? 31.079 -20.925 46.271 1.00 97.44 116 ILE A N 1
ATOM 906 C CA . ILE A 1 116 ? 31.212 -19.676 47.032 1.00 97.44 116 ILE A CA 1
ATOM 907 C C . ILE A 1 116 ? 30.598 -18.512 46.259 1.00 97.44 116 ILE A C 1
ATOM 909 O O . ILE A 1 116 ? 30.821 -18.382 45.056 1.00 97.44 116 ILE A O 1
ATOM 913 N N . ALA A 1 117 ? 29.866 -17.643 46.958 1.00 98.06 117 ALA A N 1
ATOM 914 C CA . ALA A 1 117 ? 29.333 -16.404 46.403 1.00 98.06 117 ALA A CA 1
ATOM 915 C C . ALA A 1 117 ? 29.990 -15.173 47.047 1.00 98.06 117 ALA A C 1
ATOM 917 O O . ALA A 1 117 ? 30.148 -15.110 48.266 1.00 98.06 117 ALA A O 1
ATOM 918 N N . VAL A 1 118 ? 30.339 -14.170 46.245 1.00 98.38 118 VAL A N 1
ATOM 919 C CA . VAL A 1 118 ? 30.759 -12.837 46.704 1.00 98.38 118 VAL A CA 1
ATOM 920 C C . VAL A 1 118 ? 29.711 -11.840 46.244 1.00 98.38 118 VAL A C 1
ATOM 922 O O . VAL A 1 118 ? 29.403 -11.799 45.053 1.00 98.38 118 VAL A O 1
ATOM 925 N N . VAL A 1 119 ? 29.166 -11.053 47.175 1.00 97.81 119 VAL A N 1
ATOM 926 C CA . VAL A 1 119 ? 27.995 -10.209 46.913 1.00 97.81 119 VAL A CA 1
ATOM 927 C C . VAL A 1 119 ? 28.135 -8.776 47.429 1.00 97.81 119 VAL A C 1
ATOM 929 O O . VAL A 1 119 ? 29.025 -8.472 48.223 1.00 97.81 119 VAL A O 1
ATOM 932 N N . ASN A 1 120 ? 27.202 -7.896 47.052 1.00 94.94 120 ASN A N 1
ATOM 933 C CA . ASN A 1 120 ? 27.013 -6.558 47.647 1.00 94.94 120 ASN A CA 1
ATOM 934 C C . ASN A 1 120 ? 28.258 -5.646 47.623 1.00 94.94 120 ASN A C 1
ATOM 936 O O . ASN A 1 120 ? 28.507 -4.886 48.559 1.00 94.94 120 ASN A O 1
ATOM 940 N N . GLY A 1 121 ? 29.060 -5.714 46.567 1.00 94.81 121 GLY A N 1
ATOM 941 C CA . GLY A 1 121 ? 30.294 -4.945 46.401 1.00 94.81 121 GLY A CA 1
ATOM 942 C C . GLY A 1 121 ? 31.478 -5.477 47.208 1.00 94.81 121 GLY A C 1
ATOM 943 O O . GLY A 1 121 ? 32.566 -4.897 47.144 1.00 94.81 121 GLY A O 1
ATOM 944 N N . ALA A 1 122 ? 31.304 -6.561 47.970 1.00 97.88 122 ALA A N 1
ATOM 945 C CA . ALA A 1 122 ? 32.374 -7.141 48.765 1.00 97.88 122 ALA A CA 1
ATOM 946 C C . ALA A 1 122 ? 33.507 -7.662 47.877 1.00 97.88 122 ALA A C 1
ATOM 948 O O . ALA A 1 122 ? 33.301 -8.048 46.729 1.00 97.88 122 ALA A O 1
ATOM 949 N N . THR A 1 123 ? 34.720 -7.673 48.420 1.00 98.19 123 THR A N 1
ATOM 950 C CA . THR A 1 123 ? 35.909 -8.188 47.739 1.00 98.19 123 THR A CA 1
ATOM 951 C C . THR A 1 123 ? 36.458 -9.402 48.470 1.00 98.19 123 THR A C 1
ATOM 953 O O . THR A 1 123 ? 36.796 -9.305 49.649 1.00 98.19 123 THR A O 1
ATOM 956 N N . LEU A 1 124 ? 36.594 -10.520 47.760 1.00 97.75 124 LEU A N 1
ATOM 957 C CA . LEU A 1 124 ? 37.422 -11.648 48.159 1.00 97.75 124 LEU A CA 1
ATOM 958 C C . LEU A 1 124 ? 38.816 -11.469 47.554 1.00 97.75 124 LEU A C 1
ATOM 960 O O . LEU A 1 124 ? 38.989 -11.546 46.339 1.00 97.75 124 LEU A O 1
ATOM 964 N N . THR A 1 125 ? 39.811 -11.246 48.404 1.00 95.94 125 THR A N 1
ATOM 965 C CA . THR A 1 125 ? 41.218 -11.184 48.007 1.00 95.94 125 THR A CA 1
ATOM 966 C C . THR A 1 125 ? 41.900 -12.513 48.308 1.00 95.94 125 THR A C 1
ATOM 968 O O . THR A 1 125 ? 41.913 -12.958 49.458 1.00 95.94 125 THR A O 1
ATOM 971 N N . VAL A 1 126 ? 42.499 -13.132 47.291 1.00 93.38 126 VAL A N 1
ATOM 972 C CA . VAL A 1 126 ? 43.307 -14.351 47.428 1.00 93.38 126 VAL A CA 1
ATOM 973 C C . VAL A 1 126 ? 44.756 -14.024 47.063 1.00 93.38 126 VAL A C 1
ATOM 975 O O . VAL A 1 126 ? 45.048 -13.619 45.936 1.00 93.38 126 VAL A O 1
ATOM 978 N N . GLU A 1 127 ? 45.664 -14.171 48.030 1.00 89.50 127 GLU A N 1
ATOM 979 C CA . GLU A 1 127 ? 47.039 -13.663 47.898 1.00 89.50 127 GLU A CA 1
ATOM 980 C C . GLU A 1 127 ? 48.006 -14.630 47.192 1.00 89.50 127 GLU A C 1
ATOM 982 O O . GLU A 1 127 ? 48.855 -14.183 46.422 1.00 89.50 127 GLU A O 1
ATOM 987 N N . ASN A 1 128 ? 47.909 -15.945 47.439 1.00 86.94 128 ASN A N 1
ATOM 988 C CA . ASN A 1 128 ? 48.875 -16.925 46.919 1.00 86.94 128 ASN A CA 1
ATOM 989 C C . ASN A 1 128 ? 48.286 -17.882 45.876 1.00 86.94 128 ASN A C 1
ATOM 991 O O . ASN A 1 128 ? 48.666 -17.803 44.712 1.00 86.94 128 ASN A O 1
ATOM 995 N N . ASN A 1 129 ? 47.408 -18.805 46.287 1.00 87.31 129 ASN A N 1
ATOM 996 C CA . ASN A 1 129 ? 46.924 -19.893 45.429 1.00 87.31 129 ASN A CA 1
ATOM 997 C C . ASN A 1 129 ? 45.399 -19.889 45.352 1.00 87.31 129 ASN A C 1
ATOM 999 O O . ASN A 1 129 ? 44.731 -19.840 46.386 1.00 87.31 129 ASN A O 1
ATOM 1003 N N . LEU A 1 130 ? 44.873 -19.964 44.131 1.00 90.00 130 LEU A N 1
ATOM 1004 C CA . LEU A 1 130 ? 43.455 -20.143 43.849 1.00 90.00 130 LEU A CA 1
ATOM 1005 C C . LEU A 1 130 ? 43.288 -21.387 42.976 1.00 90.00 130 LEU A C 1
ATOM 1007 O O . LEU A 1 130 ? 43.572 -21.349 41.779 1.00 90.00 130 LEU A O 1
ATOM 1011 N N . ASP A 1 131 ? 42.812 -22.466 43.588 1.00 86.75 131 ASP A N 1
ATOM 1012 C CA . ASP A 1 131 ? 42.562 -23.735 42.911 1.00 86.75 131 ASP A CA 1
ATOM 1013 C C . ASP A 1 131 ? 41.056 -23.985 42.835 1.00 86.75 131 ASP A C 1
ATOM 1015 O O . ASP A 1 131 ? 40.385 -24.116 43.859 1.00 86.75 131 ASP A O 1
ATOM 1019 N N . ILE A 1 132 ? 40.527 -24.083 41.617 1.00 90.12 132 ILE A N 1
ATOM 1020 C CA . ILE A 1 132 ? 39.132 -24.464 41.380 1.00 90.12 132 ILE A CA 1
ATOM 1021 C C . ILE A 1 132 ? 39.160 -25.877 40.805 1.00 90.12 132 ILE A C 1
ATOM 1023 O O . ILE A 1 132 ? 39.681 -26.103 39.707 1.00 90.12 132 ILE A O 1
ATOM 1027 N N . GLN A 1 133 ? 38.674 -26.836 41.589 1.00 86.31 133 GLN A N 1
ATOM 1028 C CA . GLN A 1 133 ? 38.746 -28.273 41.305 1.00 86.31 133 GLN A CA 1
ATOM 1029 C C . GLN A 1 133 ? 37.344 -28.850 41.056 1.00 86.31 133 GLN A C 1
ATOM 1031 O O . GLN A 1 133 ? 36.368 -28.124 41.170 1.00 86.31 133 GLN A O 1
ATOM 1036 N N . ASP A 1 134 ? 37.245 -30.121 40.652 1.00 85.44 134 ASP A N 1
ATOM 1037 C CA . ASP A 1 134 ? 36.017 -30.832 40.231 1.00 85.44 134 ASP A CA 1
ATOM 1038 C C . ASP A 1 134 ? 34.690 -30.291 40.807 1.00 85.44 134 ASP A C 1
ATOM 1040 O O . ASP A 1 134 ? 34.428 -30.452 41.990 1.00 85.44 134 ASP A O 1
ATOM 1044 N N . TYR A 1 135 ? 33.806 -29.727 39.971 1.00 87.19 135 TYR A N 1
ATOM 1045 C CA . TYR A 1 135 ? 32.506 -29.164 40.402 1.00 87.19 135 TYR A CA 1
ATOM 1046 C C . TYR A 1 135 ? 32.601 -27.948 41.345 1.00 87.19 135 TYR A C 1
ATOM 1048 O O . TYR A 1 135 ? 31.656 -27.648 42.071 1.00 87.19 135 TYR A O 1
ATOM 1056 N N . GLY A 1 136 ? 33.747 -27.266 41.364 1.00 92.19 136 GLY A N 1
ATOM 1057 C CA . GLY A 1 136 ? 33.961 -26.021 42.091 1.00 92.19 136 GLY A CA 1
ATOM 1058 C C . GLY A 1 136 ? 33.334 -24.824 41.379 1.00 92.19 136 GLY A C 1
ATOM 1059 O O . GLY A 1 136 ? 33.612 -24.588 40.200 1.00 92.19 136 GLY A O 1
ATOM 1060 N N . GLU A 1 137 ? 32.536 -24.050 42.112 1.00 94.88 137 GLU A N 1
ATOM 1061 C CA . GLU A 1 137 ? 31.779 -22.908 41.596 1.00 94.88 137 GLU A CA 1
ATOM 1062 C C . GLU A 1 137 ? 32.119 -21.614 42.349 1.00 94.88 137 GLU A C 1
ATOM 1064 O O . GLU A 1 137 ? 32.076 -21.551 43.578 1.00 94.88 137 GLU A O 1
ATOM 1069 N N . ILE A 1 138 ? 32.436 -20.551 41.611 1.00 96.44 138 ILE A N 1
ATOM 1070 C CA . ILE A 1 138 ? 32.572 -19.195 42.156 1.00 96.44 138 ILE A CA 1
ATOM 1071 C C . ILE A 1 138 ? 31.525 -18.303 41.496 1.00 96.44 138 ILE A C 1
ATOM 1073 O O . ILE A 1 138 ? 31.532 -18.151 40.276 1.00 96.44 138 ILE A O 1
ATOM 1077 N N . LEU A 1 139 ? 30.667 -17.676 42.300 1.00 97.81 139 LEU A N 1
ATOM 1078 C CA . LEU A 1 139 ? 29.701 -16.670 41.864 1.00 97.81 139 LEU A CA 1
ATOM 1079 C C . LEU A 1 139 ? 30.127 -15.282 42.358 1.00 97.81 139 LEU A C 1
ATOM 1081 O O . LEU A 1 139 ? 30.293 -15.062 43.556 1.00 97.81 139 LEU A O 1
ATOM 1085 N N . LEU A 1 140 ? 30.268 -14.331 41.443 1.00 98.31 140 LEU A N 1
ATOM 1086 C CA . LEU A 1 140 ? 30.493 -12.919 41.737 1.00 98.31 140 LEU A CA 1
ATOM 1087 C C . LEU A 1 140 ? 29.222 -12.148 41.371 1.00 98.31 140 LEU A C 1
ATOM 1089 O O . LEU A 1 140 ? 29.053 -11.765 40.219 1.00 98.31 140 LEU A O 1
ATOM 1093 N N . ASP A 1 141 ? 28.321 -11.950 42.332 1.00 97.75 141 ASP A N 1
ATOM 1094 C CA . ASP A 1 141 ? 27.034 -11.268 42.138 1.00 97.75 141 ASP A CA 1
ATOM 1095 C C . ASP A 1 141 ? 27.103 -9.859 42.725 1.00 97.75 141 ASP A C 1
ATOM 1097 O O . ASP A 1 141 ? 26.943 -9.664 43.929 1.00 97.75 141 ASP A O 1
ATOM 1101 N N . ASN A 1 142 ? 27.454 -8.872 41.893 1.0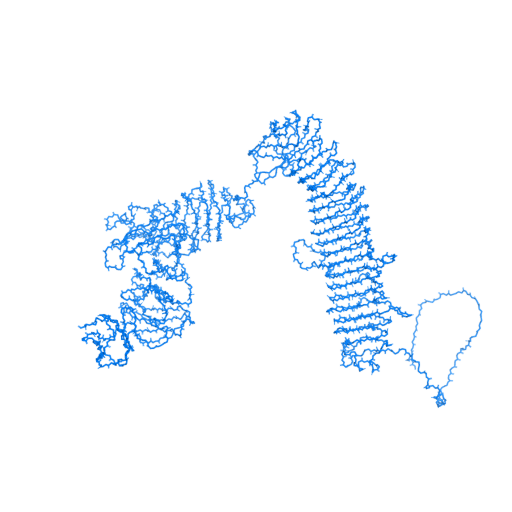0 97.06 142 ASN A N 1
ATOM 1102 C CA . ASN A 1 142 ? 27.898 -7.553 42.357 1.00 97.06 142 ASN A CA 1
ATOM 1103 C C . ASN A 1 142 ? 29.104 -7.646 43.322 1.00 97.06 142 ASN A C 1
ATOM 1105 O O . ASN A 1 142 ? 29.349 -6.743 44.109 1.00 97.06 142 ASN A O 1
ATOM 1109 N N . GLY A 1 143 ? 29.849 -8.754 43.322 1.00 97.50 143 GLY A N 1
ATOM 1110 C CA . GLY A 1 143 ? 31.032 -8.979 44.157 1.00 97.50 143 GLY A CA 1
ATOM 1111 C C . GLY A 1 143 ? 32.331 -8.963 43.358 1.00 97.50 143 GLY A C 1
ATOM 1112 O O . GLY A 1 143 ? 32.330 -9.061 42.133 1.00 97.50 143 GLY A O 1
ATOM 1113 N N . ASN A 1 144 ? 33.462 -8.861 44.053 1.00 97.88 144 ASN A N 1
ATOM 1114 C CA . ASN A 1 144 ? 34.780 -8.746 43.438 1.00 97.88 144 ASN A CA 1
ATOM 1115 C C . ASN A 1 144 ? 35.704 -9.887 43.882 1.00 97.88 144 ASN A C 1
ATOM 1117 O O . ASN A 1 144 ? 35.838 -10.151 45.076 1.00 97.88 144 ASN A O 1
ATOM 1121 N N . LEU A 1 145 ? 36.395 -10.520 42.937 1.00 97.38 145 LEU A N 1
ATOM 1122 C CA . LEU A 1 145 ? 37.514 -11.421 43.198 1.00 97.38 145 LEU A CA 1
ATOM 1123 C C . LEU A 1 145 ? 38.813 -10.733 42.781 1.00 97.38 145 LEU A C 1
ATOM 1125 O O . LEU A 1 145 ? 39.046 -10.481 41.600 1.00 97.38 145 LEU A O 1
ATOM 1129 N N . GLN A 1 146 ? 39.669 -10.452 43.759 1.00 95.75 146 GLN A N 1
ATOM 1130 C CA . GLN A 1 146 ? 41.013 -9.929 43.552 1.00 95.75 146 GLN A CA 1
ATOM 1131 C C . GLN A 1 146 ? 42.024 -11.061 43.756 1.00 95.75 146 GLN A C 1
ATOM 1133 O O . GLN A 1 146 ? 42.259 -11.500 44.882 1.00 95.75 146 GLN A O 1
ATOM 1138 N N . PHE A 1 147 ? 42.651 -11.525 42.677 1.00 93.44 147 PHE A N 1
ATOM 1139 C CA . PHE A 1 147 ? 43.717 -12.519 42.747 1.00 93.44 147 PHE A CA 1
ATOM 1140 C C . PHE A 1 147 ? 45.079 -11.879 42.500 1.00 93.44 147 PHE A C 1
ATOM 1142 O O . PHE A 1 147 ? 45.449 -11.580 41.364 1.00 93.44 147 PHE A O 1
ATOM 1149 N N . ASN A 1 148 ? 45.841 -11.684 43.574 1.00 88.06 148 ASN A N 1
ATOM 1150 C CA . ASN A 1 148 ? 47.127 -10.987 43.522 1.00 88.06 148 ASN A CA 1
ATOM 1151 C C . ASN A 1 148 ? 48.301 -11.872 43.098 1.00 88.06 148 ASN A C 1
ATOM 1153 O O . ASN A 1 148 ? 49.395 -11.336 42.903 1.00 88.06 148 ASN A O 1
ATOM 1157 N N . GLY A 1 149 ? 48.087 -13.187 42.981 1.00 75.62 149 GLY A N 1
ATOM 1158 C CA . GLY A 1 149 ? 49.131 -14.192 42.804 1.00 75.62 149 GLY A CA 1
ATOM 1159 C C . GLY A 1 149 ? 50.276 -13.758 41.882 1.00 75.62 149 GLY A C 1
ATOM 1160 O O . GLY A 1 149 ? 50.062 -13.395 40.734 1.00 75.62 149 GLY A O 1
ATOM 1161 N N . LYS A 1 150 ? 51.486 -13.722 42.459 1.00 66.25 150 LYS A N 1
ATOM 1162 C CA . LYS A 1 150 ? 52.802 -14.204 41.966 1.00 66.25 150 LYS A CA 1
ATOM 1163 C C . LYS A 1 150 ? 53.924 -13.695 42.895 1.00 66.25 150 LYS A C 1
ATOM 1165 O O . LYS A 1 150 ? 54.786 -12.905 42.519 1.00 66.25 150 LYS A O 1
ATOM 1170 N N . GLY A 1 151 ? 53.907 -14.162 44.151 1.00 62.53 151 GLY A N 1
ATOM 1171 C CA . GLY A 1 151 ? 55.053 -14.144 45.082 1.00 62.53 151 GLY A CA 1
ATOM 1172 C C . GLY A 1 151 ? 55.834 -15.475 45.068 1.00 62.53 151 GLY A C 1
ATOM 1173 O O . GLY A 1 151 ? 55.579 -16.322 44.220 1.00 62.53 151 GLY A O 1
ATOM 1174 N N . ASN A 1 152 ? 56.747 -15.713 46.028 1.00 50.69 152 ASN A N 1
ATOM 1175 C CA . ASN A 1 152 ? 57.674 -16.874 46.047 1.00 50.69 152 ASN A CA 1
ATOM 1176 C C . ASN A 1 152 ? 57.029 -18.284 46.003 1.00 50.69 152 ASN A C 1
ATOM 1178 O O . ASN A 1 152 ? 57.773 -19.250 45.871 1.00 50.69 152 ASN A O 1
ATOM 1182 N N . ASN A 1 153 ? 55.701 -18.425 46.118 1.00 58.00 153 ASN A N 1
ATOM 1183 C CA . ASN A 1 153 ? 54.980 -19.709 46.068 1.00 58.00 153 ASN A CA 1
ATOM 1184 C C . ASN A 1 153 ? 53.558 -19.611 45.453 1.00 58.00 153 ASN A C 1
ATOM 1186 O O . ASN A 1 153 ? 52.758 -20.516 45.678 1.00 58.00 153 ASN A O 1
ATOM 1190 N N . GLY A 1 154 ? 53.211 -18.510 44.770 1.00 62.00 154 GLY A N 1
ATOM 1191 C CA . GLY A 1 154 ? 51.879 -18.331 44.164 1.00 62.00 154 GLY A CA 1
ATOM 1192 C C . GLY A 1 154 ? 51.772 -18.989 42.782 1.00 62.00 154 GLY A C 1
ATOM 1193 O O . GLY A 1 154 ? 52.756 -19.002 42.038 1.00 62.00 154 GLY A O 1
ATOM 1194 N N . HIS A 1 155 ? 50.600 -19.522 42.439 1.00 74.06 155 HIS A N 1
ATOM 1195 C CA . HIS A 1 155 ? 50.314 -20.191 41.162 1.00 74.06 155 HIS A CA 1
ATOM 1196 C C . HIS A 1 155 ? 49.377 -19.370 40.261 1.00 74.06 155 HIS A C 1
ATOM 1198 O O . HIS A 1 155 ? 48.662 -18.497 40.735 1.00 74.06 155 HIS A O 1
ATOM 1204 N N . ASP A 1 156 ? 49.383 -19.659 38.956 1.00 82.88 156 ASP A N 1
ATOM 1205 C CA . ASP A 1 156 ? 48.388 -19.150 38.000 1.00 82.88 156 ASP A CA 1
ATOM 1206 C C . ASP A 1 156 ? 46.972 -19.625 38.375 1.00 82.88 156 ASP A C 1
ATOM 1208 O O . ASP A 1 156 ? 46.813 -20.715 38.933 1.00 82.88 156 ASP A O 1
ATOM 1212 N N . ILE A 1 157 ? 45.934 -18.850 38.029 1.00 85.06 157 ILE A N 1
ATOM 1213 C CA . ILE A 1 157 ? 44.552 -19.302 38.240 1.00 85.06 157 ILE A CA 1
ATOM 1214 C C . ILE A 1 157 ? 44.300 -20.458 37.282 1.00 85.06 157 ILE A C 1
ATOM 1216 O O . ILE A 1 157 ? 44.307 -20.280 36.060 1.00 85.06 157 ILE A O 1
ATOM 1220 N N . THR A 1 158 ? 44.064 -21.643 37.836 1.00 80.75 158 THR A N 1
ATOM 1221 C CA . THR A 1 158 ? 43.818 -22.844 37.043 1.00 80.75 158 THR A CA 1
ATOM 1222 C C . THR A 1 158 ? 42.461 -23.426 37.395 1.00 80.75 158 THR A C 1
ATOM 1224 O O . THR A 1 158 ? 42.244 -23.941 38.489 1.00 80.75 158 THR A O 1
ATOM 1227 N N . MET A 1 159 ? 41.553 -23.390 36.425 1.00 85.62 159 MET A N 1
ATOM 1228 C CA . MET A 1 159 ? 40.349 -24.213 36.434 1.00 85.62 159 MET A CA 1
ATOM 1229 C C . MET A 1 159 ? 40.788 -25.630 36.059 1.00 85.62 159 MET A C 1
ATOM 1231 O O . MET A 1 159 ? 41.125 -25.877 34.903 1.00 85.62 159 MET A O 1
ATOM 1235 N N . ALA A 1 160 ? 40.936 -26.526 37.036 1.00 70.38 160 ALA A N 1
ATOM 1236 C CA . ALA A 1 160 ? 41.720 -27.755 36.863 1.00 70.38 160 ALA A CA 1
ATOM 1237 C C . ALA A 1 160 ? 40.984 -28.875 36.100 1.00 70.38 160 ALA A C 1
ATOM 1239 O O . ALA A 1 160 ? 41.632 -29.729 35.493 1.00 70.38 160 ALA A O 1
ATOM 1240 N N . PHE A 1 161 ? 39.647 -28.864 36.094 1.00 73.56 161 PHE A N 1
ATOM 1241 C CA . PHE A 1 161 ? 38.818 -29.945 35.550 1.00 73.56 161 PHE A CA 1
ATOM 1242 C C . PHE A 1 161 ? 37.597 -29.430 34.780 1.00 73.56 161 PHE A C 1
ATOM 1244 O O . PHE A 1 161 ? 37.221 -28.261 34.887 1.00 73.56 161 PHE A O 1
ATOM 1251 N N . LEU A 1 162 ? 36.964 -30.329 34.009 1.00 69.06 162 LEU A N 1
ATOM 1252 C CA . LEU A 1 162 ? 35.953 -29.978 33.004 1.00 69.06 162 LEU A CA 1
ATOM 1253 C C . LEU A 1 162 ? 34.696 -29.298 33.572 1.00 69.06 162 LEU A C 1
ATOM 1255 O O . LEU A 1 162 ? 34.054 -28.580 32.815 1.00 69.06 162 LEU A O 1
ATOM 1259 N N . ASN A 1 163 ? 34.373 -29.519 34.850 1.00 82.50 163 ASN A N 1
ATOM 1260 C CA . ASN A 1 163 ? 33.109 -29.115 35.483 1.00 82.50 163 ASN A CA 1
ATOM 1261 C C . ASN A 1 163 ? 33.284 -27.965 36.488 1.00 82.50 163 ASN A C 1
ATOM 1263 O O . ASN A 1 163 ? 32.530 -27.860 37.444 1.00 82.50 163 ASN A O 1
ATOM 1267 N N . THR A 1 164 ? 34.337 -27.167 36.346 1.00 89.62 164 THR A N 1
ATOM 1268 C CA . THR A 1 164 ? 34.576 -25.990 37.196 1.00 89.62 164 THR A CA 1
ATOM 1269 C C . THR A 1 164 ? 33.910 -24.768 36.582 1.00 89.62 164 THR A C 1
ATOM 1271 O O . THR A 1 164 ? 33.916 -24.654 35.356 1.00 89.62 164 THR A O 1
ATOM 1274 N N . SER A 1 165 ? 33.374 -23.848 37.391 1.00 92.50 165 SER A N 1
ATOM 1275 C CA . SER A 1 165 ? 32.765 -22.621 36.863 1.00 92.50 165 SER A CA 1
ATOM 1276 C C . SER A 1 165 ? 33.109 -21.363 37.651 1.00 92.50 165 SER A C 1
ATOM 1278 O O . SER A 1 165 ? 33.098 -21.369 38.883 1.00 92.50 165 SER A O 1
ATOM 1280 N N . ILE A 1 166 ? 33.340 -20.265 36.936 1.00 95.25 166 ILE A N 1
ATOM 1281 C CA . ILE A 1 166 ? 33.315 -18.910 37.496 1.00 95.25 166 ILE A CA 1
ATOM 1282 C C . ILE A 1 166 ? 32.196 -18.160 36.777 1.00 95.25 166 ILE A C 1
ATOM 1284 O O . ILE A 1 166 ? 32.227 -18.057 35.553 1.00 95.25 166 ILE A O 1
ATOM 1288 N N . ARG A 1 167 ? 31.228 -17.625 37.520 1.00 97.00 167 ARG A N 1
ATOM 1289 C CA . ARG A 1 167 ? 30.113 -16.836 36.986 1.00 97.00 167 ARG A CA 1
ATOM 1290 C C . ARG A 1 167 ? 30.134 -15.431 37.578 1.00 97.00 167 ARG A C 1
ATOM 1292 O O . ARG A 1 167 ? 30.216 -15.275 38.793 1.00 97.00 167 ARG A O 1
ATOM 1299 N N . ILE A 1 168 ? 30.052 -14.415 36.727 1.00 98.12 168 ILE A N 1
ATOM 1300 C CA . ILE A 1 168 ? 30.082 -12.997 37.103 1.00 98.12 168 ILE A CA 1
ATOM 1301 C C . ILE A 1 168 ? 28.779 -12.345 36.647 1.00 98.12 168 ILE A C 1
ATOM 1303 O O . ILE A 1 168 ? 28.468 -12.372 35.458 1.00 98.12 168 ILE A O 1
ATOM 1307 N N . VAL A 1 169 ? 28.016 -11.778 37.579 1.00 97.06 169 VAL A N 1
ATOM 1308 C CA . VAL A 1 169 ? 26.698 -11.177 37.333 1.00 97.06 169 VAL A CA 1
ATOM 1309 C C . VAL A 1 169 ? 26.559 -9.846 38.078 1.00 97.06 169 VAL A C 1
ATOM 1311 O O . VAL A 1 169 ? 27.321 -9.557 39.005 1.00 97.06 169 VAL A O 1
ATOM 1314 N N . ASN A 1 170 ? 25.565 -9.040 37.691 1.00 96.00 170 ASN A N 1
ATOM 1315 C CA . ASN A 1 170 ? 25.192 -7.788 38.364 1.00 96.00 170 ASN A CA 1
ATOM 1316 C C . ASN A 1 170 ? 26.391 -6.868 38.658 1.00 96.00 170 ASN A C 1
ATOM 1318 O O . ASN A 1 170 ? 26.553 -6.372 39.770 1.00 96.00 170 ASN A O 1
ATOM 1322 N N . SER A 1 171 ? 27.240 -6.648 37.653 1.00 96.12 171 SER A N 1
ATOM 1323 C CA . SER A 1 171 ? 28.427 -5.790 37.722 1.00 96.12 171 SER A CA 1
ATOM 1324 C C . SER A 1 171 ? 29.571 -6.294 38.625 1.00 96.12 171 SER A C 1
ATOM 1326 O O . SER A 1 171 ? 30.399 -5.501 39.081 1.00 96.12 171 SER A O 1
ATOM 1328 N N . GLY A 1 172 ? 29.665 -7.606 38.866 1.00 97.44 172 GLY A N 1
ATOM 1329 C CA . GLY A 1 172 ? 30.809 -8.217 39.554 1.00 97.44 172 GLY A CA 1
ATOM 1330 C C . GLY A 1 172 ? 32.144 -8.045 38.807 1.00 97.44 172 GLY A C 1
ATOM 1331 O O . GLY A 1 172 ? 32.178 -7.737 37.614 1.00 97.44 172 GLY A O 1
ATOM 1332 N N . THR A 1 173 ? 33.274 -8.239 39.496 1.00 98.06 173 THR A N 1
ATOM 1333 C CA . THR A 1 173 ? 34.609 -8.066 38.887 1.00 98.06 173 THR A CA 1
ATOM 1334 C C . THR A 1 173 ? 35.588 -9.186 39.231 1.00 98.06 173 THR A C 1
ATOM 1336 O O . THR A 1 173 ? 35.779 -9.508 40.400 1.00 98.06 173 THR A O 1
ATOM 1339 N N . LEU A 1 174 ? 36.292 -9.713 38.227 1.00 97.62 174 LEU A N 1
ATOM 1340 C CA . LEU A 1 174 ? 37.468 -10.573 38.396 1.00 97.62 174 LEU A CA 1
ATOM 1341 C C . LEU A 1 174 ? 38.737 -9.808 38.008 1.00 97.62 174 LEU A C 1
ATOM 1343 O O . LEU A 1 174 ? 38.910 -9.421 36.855 1.00 97.62 174 LEU A O 1
ATOM 1347 N N . ASN A 1 175 ? 39.661 -9.649 38.950 1.00 96.44 175 ASN A N 1
ATOM 1348 C CA . ASN A 1 175 ? 40.948 -8.997 38.730 1.00 96.44 175 ASN A CA 1
ATOM 1349 C C . ASN A 1 175 ? 42.095 -9.982 38.964 1.00 96.44 175 ASN A C 1
ATOM 1351 O O . ASN A 1 175 ? 42.254 -10.505 40.066 1.00 96.44 175 ASN A O 1
ATOM 1355 N N . SER A 1 176 ? 42.939 -10.179 37.950 1.00 93.12 176 SER A N 1
ATOM 1356 C CA . SER A 1 176 ? 44.184 -10.945 38.050 1.00 93.12 176 SER A CA 1
ATOM 1357 C C . SER A 1 176 ? 45.342 -10.175 37.400 1.00 93.12 176 SER A C 1
ATOM 1359 O O . SER A 1 176 ? 45.696 -10.421 36.246 1.00 93.12 176 SER A O 1
ATOM 1361 N N . PRO A 1 177 ? 45.927 -9.183 38.098 1.00 88.81 177 PRO A N 1
ATOM 1362 C CA . PRO A 1 177 ? 46.939 -8.303 37.513 1.00 88.81 177 PRO A CA 1
ATOM 1363 C C . PRO A 1 177 ? 48.285 -8.984 37.232 1.00 88.81 177 PRO A C 1
ATOM 1365 O O . PRO A 1 177 ? 49.011 -8.510 36.370 1.00 88.81 177 PRO A O 1
ATOM 1368 N N . ASN A 1 178 ? 48.633 -10.066 37.939 1.00 85.81 178 ASN A N 1
ATOM 1369 C CA . ASN A 1 178 ? 49.974 -10.675 37.872 1.00 85.81 178 ASN A CA 1
ATOM 1370 C C . ASN A 1 178 ? 49.954 -12.186 37.593 1.00 85.81 178 ASN A C 1
ATOM 1372 O O . ASN A 1 178 ? 50.980 -12.849 37.731 1.00 85.81 178 ASN A O 1
ATOM 1376 N N . CYS A 1 179 ? 48.798 -12.749 37.241 1.00 86.94 179 CYS A N 1
ATOM 1377 C CA . CYS A 1 179 ? 48.642 -14.183 37.039 1.00 86.94 179 CYS A CA 1
ATOM 1378 C C . CYS A 1 179 ? 47.946 -14.493 35.723 1.00 86.94 179 CYS A C 1
ATOM 1380 O O . CYS A 1 179 ? 47.031 -13.784 35.303 1.00 86.94 179 CYS A O 1
ATOM 1382 N N . LYS A 1 180 ? 48.379 -15.578 35.078 1.00 89.19 180 LYS A N 1
ATOM 1383 C CA . LYS A 1 180 ? 47.707 -16.073 33.882 1.00 89.19 180 LYS A CA 1
ATOM 1384 C C . LYS A 1 180 ? 46.450 -16.828 34.307 1.00 89.19 180 LYS A C 1
ATOM 1386 O O . LYS A 1 180 ? 46.486 -17.605 35.261 1.00 89.19 180 LYS A O 1
ATOM 1391 N N . LEU A 1 181 ? 45.355 -16.640 33.578 1.00 92.06 181 LEU A N 1
ATOM 1392 C CA . LEU A 1 181 ? 44.136 -17.427 33.757 1.00 92.06 181 LEU A CA 1
ATOM 1393 C C . LEU A 1 181 ? 44.103 -18.591 32.759 1.00 92.06 181 LEU A C 1
ATOM 1395 O O . LEU A 1 181 ? 44.080 -18.380 31.547 1.00 92.06 181 LEU A O 1
ATOM 1399 N N . THR A 1 182 ? 44.092 -19.829 33.252 1.00 91.38 182 THR A N 1
ATOM 1400 C CA . THR A 1 182 ? 43.908 -21.028 32.420 1.00 91.38 182 THR A CA 1
ATOM 1401 C C . THR A 1 182 ? 42.499 -21.579 32.604 1.00 91.38 182 THR A C 1
ATOM 1403 O O . THR A 1 182 ? 42.139 -22.056 33.683 1.00 91.38 182 THR A O 1
ATOM 1406 N N . ILE A 1 183 ? 41.715 -21.544 31.528 1.00 91.69 183 ILE A N 1
ATOM 1407 C CA . ILE A 1 183 ? 40.298 -21.910 31.517 1.00 91.69 183 ILE A CA 1
ATOM 1408 C C . ILE A 1 183 ? 40.161 -23.342 30.977 1.00 91.69 183 ILE A C 1
ATOM 1410 O O . ILE A 1 183 ? 40.161 -23.555 29.760 1.00 91.69 183 ILE A O 1
ATOM 1414 N N . ASN A 1 184 ? 40.053 -24.331 31.879 1.00 88.38 184 ASN A N 1
ATOM 1415 C CA . ASN A 1 184 ? 39.643 -25.706 31.536 1.00 88.38 184 ASN A CA 1
ATOM 1416 C C . ASN A 1 184 ? 38.214 -26.072 32.000 1.00 88.38 184 ASN A C 1
ATOM 1418 O O . ASN A 1 184 ? 37.809 -27.230 31.848 1.00 88.38 184 ASN A O 1
ATOM 1422 N N . GLY A 1 185 ? 37.453 -25.105 32.517 1.00 85.69 185 GLY A N 1
ATOM 1423 C CA . GLY A 1 185 ? 36.026 -25.214 32.848 1.00 85.69 185 GLY A CA 1
ATOM 1424 C C . GLY A 1 185 ? 35.186 -24.185 32.084 1.00 85.69 185 GLY A C 1
ATOM 1425 O O . GLY A 1 185 ? 35.532 -23.861 30.950 1.00 85.69 185 GLY A O 1
ATOM 1426 N N . GLU A 1 186 ? 34.111 -23.694 32.697 1.00 89.00 186 GLU A N 1
ATOM 1427 C CA . GLU A 1 186 ? 33.185 -22.693 32.148 1.00 89.00 186 GLU A CA 1
ATOM 1428 C C . GLU A 1 186 ? 33.394 -21.328 32.832 1.00 89.00 186 GLU A C 1
ATOM 1430 O O . GLU A 1 186 ? 33.220 -21.184 34.044 1.00 89.00 186 GLU A O 1
ATOM 1435 N N . LEU A 1 187 ? 33.803 -20.311 32.075 1.00 94.00 187 LEU A N 1
ATOM 1436 C CA . LEU A 1 187 ? 33.867 -18.931 32.568 1.00 94.00 187 LEU A CA 1
ATOM 1437 C C . LEU A 1 187 ? 32.705 -18.150 31.961 1.00 94.00 187 LEU A C 1
ATOM 1439 O O . LEU A 1 187 ? 32.624 -18.063 30.742 1.00 94.00 187 LEU A O 1
ATOM 1443 N N . ILE A 1 188 ? 31.836 -17.578 32.793 1.00 94.75 188 ILE A N 1
ATOM 1444 C CA . ILE A 1 188 ? 30.649 -16.837 32.357 1.00 94.75 188 ILE A CA 1
ATOM 1445 C C . ILE A 1 188 ? 30.707 -15.409 32.898 1.00 94.75 188 ILE A C 1
ATOM 1447 O O . ILE A 1 188 ? 30.792 -15.197 34.109 1.00 94.75 188 ILE A O 1
ATOM 1451 N N . LEU A 1 189 ? 30.603 -14.428 32.010 1.00 95.75 189 LEU A N 1
ATOM 1452 C CA . LEU A 1 189 ? 30.413 -13.018 32.329 1.00 95.75 189 LEU A CA 1
ATOM 1453 C C . LEU A 1 189 ? 29.030 -12.582 31.839 1.00 95.75 189 LEU A C 1
ATOM 1455 O O . LEU A 1 189 ? 28.855 -12.260 30.668 1.00 95.75 189 LEU A O 1
ATOM 1459 N N . GLU A 1 190 ? 28.038 -12.573 32.727 1.00 94.62 190 GLU A N 1
ATOM 1460 C CA . GLU A 1 190 ? 26.706 -12.062 32.398 1.00 94.62 190 GLU A CA 1
ATOM 1461 C C . GLU A 1 190 ? 26.658 -10.537 32.442 1.00 94.62 190 GLU A C 1
ATOM 1463 O O . GLU A 1 190 ? 26.024 -9.950 31.580 1.00 94.62 190 GLU A O 1
ATOM 1468 N N . ASP A 1 191 ? 27.299 -9.900 33.428 1.00 93.06 191 ASP A N 1
ATOM 1469 C CA . ASP A 1 191 ? 27.456 -8.442 33.532 1.00 93.06 191 ASP A CA 1
ATOM 1470 C C . ASP A 1 191 ? 28.590 -8.096 34.511 1.00 93.06 191 ASP A C 1
ATOM 1472 O O . ASP A 1 191 ? 28.611 -8.615 35.630 1.00 93.06 191 ASP A O 1
ATOM 1476 N N . GLY A 1 192 ? 29.520 -7.216 34.120 1.00 96.00 192 GLY A N 1
ATOM 1477 C CA . GLY A 1 192 ? 30.668 -6.836 34.952 1.00 96.00 192 GLY A CA 1
ATOM 1478 C C . GLY A 1 192 ? 31.992 -6.689 34.206 1.00 96.00 192 GLY A C 1
ATOM 1479 O O . GLY A 1 192 ? 32.017 -6.345 33.023 1.00 96.00 192 GLY A O 1
ATOM 1480 N N . ASN A 1 193 ? 33.108 -6.919 34.908 1.00 97.44 193 ASN A N 1
ATOM 1481 C CA . ASN A 1 193 ? 34.454 -6.720 34.362 1.00 97.44 193 ASN A CA 1
ATOM 1482 C C . ASN A 1 193 ? 35.407 -7.887 34.660 1.00 97.44 193 ASN A C 1
ATOM 1484 O O . ASN A 1 193 ? 35.444 -8.422 35.766 1.00 97.44 193 ASN A O 1
ATOM 1488 N N . ILE A 1 194 ? 36.253 -8.226 33.691 1.00 98.12 194 ILE A N 1
ATOM 1489 C CA . ILE A 1 194 ? 37.378 -9.149 33.848 1.00 98.12 194 ILE A CA 1
ATOM 1490 C C . ILE A 1 194 ? 38.654 -8.415 33.427 1.00 98.12 194 ILE A C 1
ATOM 1492 O O . ILE A 1 194 ? 38.759 -7.962 32.291 1.00 98.12 194 ILE A O 1
ATOM 1496 N N . ASN A 1 195 ? 39.634 -8.309 34.325 1.00 97.31 195 ASN A N 1
ATOM 1497 C CA . ASN A 1 195 ? 40.912 -7.642 34.067 1.00 97.31 195 ASN A CA 1
ATOM 1498 C C . ASN A 1 195 ? 42.075 -8.623 34.269 1.00 97.31 195 ASN A C 1
ATOM 1500 O O . ASN A 1 195 ? 42.318 -9.078 35.390 1.00 97.31 195 ASN A O 1
ATOM 1504 N N . LEU A 1 196 ? 42.803 -8.938 33.194 1.00 95.69 196 LEU A N 1
ATOM 1505 C CA . LEU A 1 196 ? 43.843 -9.974 33.158 1.00 95.69 196 LEU A CA 1
ATOM 1506 C C . LEU A 1 196 ? 45.185 -9.380 32.721 1.00 95.69 196 LEU A C 1
ATOM 1508 O O . LEU A 1 196 ? 45.407 -9.104 31.540 1.00 95.69 196 LEU A O 1
ATOM 1512 N N . GLY A 1 197 ? 46.098 -9.194 33.673 1.00 91.31 197 GLY A N 1
ATOM 1513 C CA . GLY A 1 197 ? 47.411 -8.601 33.407 1.00 91.31 197 GLY A CA 1
ATOM 1514 C C . GLY A 1 197 ? 48.366 -9.545 32.673 1.00 91.31 197 GLY A C 1
ATOM 1515 O O . GLY A 1 197 ? 48.958 -9.161 31.671 1.00 91.31 197 GLY A O 1
ATOM 1516 N N . ASP A 1 198 ? 48.440 -10.807 33.102 1.00 90.19 198 ASP A N 1
ATOM 1517 C CA . ASP A 1 198 ? 49.330 -11.840 32.535 1.00 90.19 198 ASP A CA 1
ATOM 1518 C C . ASP A 1 198 ? 48.646 -12.696 31.443 1.00 90.19 198 ASP A C 1
ATOM 1520 O O . ASP A 1 198 ? 49.193 -13.700 30.976 1.00 90.19 198 ASP A O 1
ATOM 1524 N N . GLY A 1 199 ? 47.457 -12.281 30.995 1.00 93.62 199 GLY A N 1
ATOM 1525 C CA . GLY A 1 199 ? 46.733 -12.905 29.890 1.00 93.62 199 GLY A CA 1
ATOM 1526 C C . GLY A 1 199 ? 45.933 -14.155 30.265 1.00 93.62 199 GLY A C 1
ATOM 1527 O O . GLY A 1 199 ? 45.754 -14.486 31.440 1.00 93.62 199 GLY A O 1
ATOM 1528 N N . PHE A 1 200 ? 45.432 -14.861 29.248 1.00 95.44 200 PHE A N 1
ATOM 1529 C CA . PHE A 1 200 ? 44.677 -16.098 29.447 1.00 95.44 200 PHE A CA 1
ATOM 1530 C C . PHE A 1 200 ? 44.905 -17.145 28.360 1.00 95.44 200 PHE A C 1
ATOM 1532 O O . PHE A 1 200 ? 45.333 -16.864 27.239 1.00 95.44 200 PHE A O 1
ATOM 1539 N N . GLU A 1 201 ? 44.586 -18.387 28.708 1.00 94.75 201 GLU A N 1
ATOM 1540 C CA . GLU A 1 201 ? 44.506 -19.498 27.773 1.00 94.75 201 GLU A CA 1
ATOM 1541 C C . GLU A 1 201 ? 43.164 -20.216 27.912 1.00 94.75 201 GLU A C 1
ATOM 1543 O O . GLU A 1 201 ? 42.834 -20.726 28.982 1.00 94.75 201 GLU A O 1
ATOM 1548 N N . LEU A 1 202 ? 42.421 -20.283 26.805 1.00 94.44 202 LEU A N 1
ATOM 1549 C CA . LEU A 1 202 ? 41.210 -21.087 26.687 1.00 94.44 202 LEU A CA 1
ATOM 1550 C C . LEU A 1 202 ? 41.560 -22.425 26.035 1.00 94.44 202 LEU A C 1
ATOM 1552 O O . LEU A 1 202 ? 41.984 -22.469 24.874 1.00 94.44 202 LEU A O 1
ATOM 1556 N N . ALA A 1 203 ? 41.408 -23.516 26.785 1.00 91.94 203 ALA A N 1
ATOM 1557 C CA . ALA A 1 203 ? 41.744 -24.853 26.310 1.00 91.94 203 ALA A CA 1
ATOM 1558 C C . ALA A 1 203 ? 40.771 -25.368 25.229 1.00 91.94 203 ALA A C 1
ATOM 1560 O O . ALA A 1 203 ? 39.663 -24.863 25.066 1.00 91.94 203 ALA A O 1
ATOM 1561 N N . SER A 1 204 ? 41.196 -26.384 24.469 1.00 90.19 204 SER A N 1
ATOM 1562 C CA . SER A 1 204 ? 40.354 -26.997 23.430 1.00 90.19 204 SER A CA 1
ATOM 1563 C C . SER A 1 204 ? 39.090 -27.622 24.033 1.00 90.19 204 SER A C 1
ATOM 1565 O O . SER A 1 204 ? 39.130 -28.218 25.112 1.00 90.19 204 SER A O 1
ATOM 1567 N N . GLY A 1 205 ? 37.962 -27.449 23.338 1.00 87.88 205 GLY A N 1
ATOM 1568 C CA . GLY A 1 205 ? 36.649 -27.933 23.769 1.00 87.88 205 GLY A CA 1
ATOM 1569 C C . GLY A 1 205 ? 36.043 -27.179 24.959 1.00 87.88 205 GLY A C 1
ATOM 1570 O O . GLY A 1 205 ? 35.108 -27.691 25.570 1.00 87.88 205 GLY A O 1
ATOM 1571 N N . LYS A 1 206 ? 36.581 -26.005 25.319 1.00 90.44 206 LYS A N 1
ATOM 1572 C CA . LYS A 1 206 ? 36.125 -25.184 26.455 1.00 90.44 206 LYS A CA 1
ATOM 1573 C C . LYS A 1 206 ? 35.457 -23.899 26.035 1.00 90.44 206 LYS A C 1
ATOM 1575 O O . LYS A 1 206 ? 35.732 -23.416 24.940 1.00 90.44 206 LYS A O 1
ATOM 1580 N N . THR A 1 207 ? 34.596 -23.381 26.907 1.00 89.12 207 THR A N 1
ATOM 1581 C CA . THR A 1 207 ? 33.818 -22.169 26.668 1.00 89.12 207 THR A CA 1
ATOM 1582 C C . THR A 1 207 ? 34.210 -21.057 27.632 1.00 89.12 207 THR A C 1
ATOM 1584 O O . THR A 1 207 ? 34.485 -21.280 28.813 1.00 89.12 207 THR A O 1
ATOM 1587 N N . PHE A 1 208 ? 34.272 -19.850 27.087 1.00 94.44 208 PHE A N 1
ATOM 1588 C CA . PHE A 1 208 ? 34.246 -18.610 27.844 1.00 94.44 208 PHE A CA 1
ATOM 1589 C C . PHE A 1 208 ? 33.098 -17.800 27.249 1.00 94.44 208 PHE A C 1
ATOM 1591 O O . PHE A 1 208 ? 33.174 -17.404 26.089 1.00 94.44 208 PHE A O 1
ATOM 1598 N N . ASP A 1 209 ? 32.036 -17.619 28.023 1.00 93.19 209 ASP A N 1
ATOM 1599 C CA . ASP A 1 209 ? 30.793 -17.001 27.593 1.00 93.19 209 ASP A CA 1
ATOM 1600 C C . ASP A 1 209 ? 30.660 -15.608 28.209 1.00 93.19 209 ASP A C 1
ATOM 1602 O O . ASP A 1 209 ? 30.710 -15.428 29.422 1.00 93.19 209 ASP A O 1
ATOM 1606 N N . VAL A 1 210 ? 30.503 -14.599 27.367 1.00 93.12 210 VAL A N 1
ATOM 1607 C CA . VAL A 1 210 ? 30.288 -13.207 27.745 1.00 93.12 210 VAL A CA 1
ATOM 1608 C C . VAL A 1 210 ? 28.949 -12.787 27.168 1.00 93.12 210 VAL A C 1
ATOM 1610 O O . VAL A 1 210 ? 28.752 -12.832 25.960 1.00 93.12 210 VAL A O 1
ATOM 1613 N N . LEU A 1 211 ? 28.020 -12.373 28.025 1.00 89.75 211 LEU A N 1
ATOM 1614 C CA . LEU A 1 211 ? 26.752 -11.790 27.605 1.00 89.75 211 LEU A CA 1
ATOM 1615 C C . LEU A 1 211 ? 26.910 -10.282 27.397 1.00 89.75 211 LEU A C 1
ATOM 1617 O O . LEU A 1 211 ? 26.585 -9.790 26.325 1.00 89.75 211 LEU A O 1
ATOM 1621 N N . ARG A 1 212 ? 27.415 -9.554 28.404 1.00 89.62 212 ARG A N 1
ATOM 1622 C CA . ARG A 1 212 ? 27.760 -8.116 28.373 1.00 89.62 212 ARG A CA 1
ATOM 1623 C C . ARG A 1 212 ? 28.826 -7.812 29.432 1.00 89.62 212 ARG A C 1
ATOM 1625 O O . ARG A 1 212 ? 29.020 -8.595 30.355 1.00 89.62 212 ARG A O 1
ATOM 1632 N N . GLY A 1 213 ? 29.492 -6.664 29.323 1.00 92.19 213 GLY A N 1
ATOM 1633 C CA . GLY A 1 213 ? 30.573 -6.261 30.232 1.00 92.19 213 GLY A CA 1
ATOM 1634 C C . GLY A 1 213 ? 31.903 -6.079 29.506 1.00 92.19 213 GLY A C 1
ATOM 1635 O O . GLY A 1 213 ? 31.932 -6.058 28.276 1.00 92.19 213 GLY A O 1
ATOM 1636 N N . SER A 1 214 ? 32.998 -5.925 30.254 1.00 96.69 214 SER A N 1
ATOM 1637 C CA . SER A 1 214 ? 34.327 -5.671 29.673 1.00 96.69 214 SER A CA 1
ATOM 1638 C C . SER A 1 214 ? 35.344 -6.751 30.034 1.00 96.69 214 SER A C 1
ATOM 1640 O O . SER A 1 214 ? 35.459 -7.140 31.196 1.00 96.69 214 SER A O 1
ATOM 1642 N N . VAL A 1 215 ? 36.129 -7.190 29.051 1.00 97.88 215 VAL A N 1
ATOM 1643 C CA . VAL A 1 215 ? 37.261 -8.108 29.220 1.00 97.88 215 VAL A CA 1
ATOM 1644 C C . VAL A 1 215 ? 38.531 -7.407 28.744 1.00 97.88 215 VAL A C 1
ATOM 1646 O O . VAL A 1 215 ? 38.761 -7.250 27.545 1.00 97.88 215 VAL A O 1
ATOM 1649 N N . ASN A 1 216 ? 39.364 -6.983 29.693 1.00 97.81 216 ASN A N 1
ATOM 1650 C CA . ASN A 1 216 ? 40.617 -6.279 29.432 1.00 97.81 216 ASN A CA 1
ATOM 1651 C C . ASN A 1 216 ? 41.800 -7.224 29.639 1.00 97.81 216 ASN A C 1
ATOM 1653 O O . ASN A 1 216 ? 41.961 -7.805 30.718 1.00 97.81 216 ASN A O 1
ATOM 1657 N N . VAL A 1 217 ? 42.640 -7.370 28.616 1.00 97.31 217 VAL A N 1
ATOM 1658 C CA . VAL A 1 217 ? 43.758 -8.314 28.604 1.00 97.31 217 VAL A CA 1
ATOM 1659 C C . VAL A 1 217 ? 45.046 -7.607 28.198 1.00 97.31 217 VAL A C 1
ATOM 1661 O O . VAL A 1 217 ? 45.165 -7.112 27.080 1.00 97.31 217 VAL A O 1
ATOM 1664 N N . TYR A 1 218 ? 46.031 -7.610 29.095 1.00 94.25 218 TYR A N 1
ATOM 1665 C CA . TYR A 1 218 ? 47.325 -6.936 28.905 1.00 94.25 218 TYR A CA 1
ATOM 1666 C C . TYR A 1 218 ? 48.482 -7.921 28.628 1.00 94.25 218 TYR A C 1
ATOM 1668 O O . TYR A 1 218 ? 49.611 -7.527 28.324 1.00 94.25 218 TYR A O 1
ATOM 1676 N N . GLY A 1 219 ? 48.210 -9.225 28.710 1.00 92.56 219 GLY A N 1
ATOM 1677 C CA . GLY A 1 219 ? 49.186 -10.298 28.528 1.00 92.56 219 GLY A CA 1
ATOM 1678 C C . GLY A 1 219 ? 48.910 -11.190 27.308 1.00 92.56 219 GLY A C 1
ATOM 1679 O O . GLY A 1 219 ? 48.005 -10.919 26.516 1.00 92.56 219 GLY A O 1
ATOM 1680 N N . PRO A 1 220 ? 49.683 -12.278 27.127 1.00 93.56 220 PRO A N 1
ATOM 1681 C CA . PRO A 1 220 ? 49.489 -13.230 26.032 1.00 93.56 220 PRO A CA 1
ATOM 1682 C C . PRO A 1 220 ? 48.102 -13.890 26.062 1.00 93.56 220 PRO A C 1
ATOM 1684 O O . PRO A 1 220 ? 47.679 -14.410 27.093 1.00 93.56 220 PRO A O 1
ATOM 1687 N N . THR A 1 221 ? 47.433 -13.947 24.908 1.00 96.00 221 THR A N 1
ATOM 1688 C CA . THR A 1 221 ? 46.134 -14.619 24.749 1.00 96.00 221 THR A CA 1
ATOM 1689 C C . THR A 1 221 ? 46.239 -15.794 23.787 1.00 96.00 221 THR A C 1
ATOM 1691 O O . THR A 1 221 ? 46.693 -15.638 22.652 1.00 96.00 221 THR A O 1
ATOM 1694 N N . LEU A 1 222 ? 45.764 -16.965 24.215 1.00 95.56 222 LEU A N 1
ATOM 1695 C CA . LEU A 1 222 ? 45.650 -18.148 23.362 1.00 95.56 222 LEU A CA 1
ATOM 1696 C C . LEU A 1 222 ? 44.241 -18.748 23.427 1.00 95.56 222 LEU A C 1
ATOM 1698 O O . LEU A 1 222 ? 43.827 -19.265 24.464 1.00 95.56 222 LEU A O 1
ATOM 1702 N N . ILE A 1 223 ? 43.545 -18.755 22.291 1.00 96.31 223 ILE A N 1
ATOM 1703 C CA . ILE A 1 223 ? 42.200 -19.317 22.138 1.00 96.31 223 ILE A CA 1
ATOM 1704 C C . ILE A 1 223 ? 42.291 -20.626 21.345 1.00 96.31 223 ILE A C 1
ATOM 1706 O O . ILE A 1 223 ? 42.598 -20.625 20.149 1.00 96.31 223 ILE A O 1
ATOM 1710 N N . LYS A 1 224 ? 42.035 -21.754 22.022 1.00 93.38 224 LYS A N 1
ATOM 1711 C CA . LYS A 1 224 ? 41.868 -23.094 21.418 1.00 93.38 224 LYS A CA 1
ATOM 1712 C C . LYS A 1 224 ? 40.449 -23.653 21.590 1.00 93.38 224 LYS A C 1
ATOM 1714 O O . LYS A 1 224 ? 40.118 -24.642 20.947 1.00 93.38 224 LYS A O 1
ATOM 1719 N N . GLY A 1 225 ? 39.648 -23.058 22.474 1.00 92.38 225 GLY A N 1
ATOM 1720 C CA . GLY A 1 225 ? 38.226 -23.358 22.670 1.00 92.38 225 GLY A CA 1
ATOM 1721 C C . GLY A 1 225 ? 37.317 -22.330 21.995 1.00 92.38 225 GLY A C 1
ATOM 1722 O O . GLY A 1 225 ? 37.727 -21.657 21.054 1.00 92.38 225 GLY A O 1
ATOM 1723 N N . THR A 1 226 ? 36.089 -22.199 22.490 1.00 92.75 226 THR A N 1
ATOM 1724 C CA . THR A 1 226 ? 35.074 -21.258 22.003 1.00 92.75 226 THR A CA 1
ATOM 1725 C C . THR A 1 226 ? 34.911 -20.087 22.971 1.00 92.75 226 THR A C 1
ATOM 1727 O O . THR A 1 226 ? 34.446 -20.265 24.089 1.00 92.75 226 THR A O 1
ATOM 1730 N N . LEU A 1 227 ? 35.298 -18.892 22.540 1.00 95.00 227 LEU A N 1
ATOM 1731 C CA . LEU A 1 227 ? 34.995 -17.635 23.217 1.00 95.00 227 LEU A CA 1
ATOM 1732 C C . LEU A 1 227 ? 33.720 -17.053 22.595 1.00 95.00 227 LEU A C 1
ATOM 1734 O O . LEU A 1 227 ? 33.751 -16.646 21.433 1.00 95.00 227 LEU A O 1
ATOM 1738 N N . ASN A 1 228 ? 32.620 -17.035 23.343 1.00 92.50 228 ASN A N 1
ATOM 1739 C CA . ASN A 1 228 ? 31.381 -16.362 22.962 1.00 92.50 228 ASN A CA 1
ATOM 1740 C C . ASN A 1 228 ? 31.361 -14.987 23.634 1.00 92.50 228 ASN A C 1
ATOM 1742 O O . ASN A 1 228 ? 31.494 -14.875 24.845 1.00 92.50 228 ASN A O 1
ATOM 1746 N N . GLY A 1 229 ? 31.280 -13.933 22.837 1.00 91.62 229 GLY A N 1
ATOM 1747 C CA . GLY A 1 229 ? 31.509 -12.551 23.235 1.00 91.62 229 GLY A CA 1
ATOM 1748 C C . GLY A 1 229 ? 30.242 -11.751 23.514 1.00 91.62 229 GLY A C 1
ATOM 1749 O O . GLY A 1 229 ? 30.345 -10.680 24.111 1.00 91.62 229 GLY A O 1
ATOM 1750 N N . GLY A 1 230 ? 29.073 -12.242 23.081 1.00 88.25 230 GLY A N 1
ATOM 1751 C CA . GLY A 1 230 ? 27.795 -11.546 23.247 1.00 88.25 230 GLY A CA 1
ATOM 1752 C C . GLY A 1 230 ? 27.884 -10.082 22.825 1.00 88.25 230 GLY A C 1
ATOM 1753 O O . GLY A 1 230 ? 28.446 -9.775 21.774 1.00 88.25 230 GLY A O 1
ATOM 1754 N N . VAL A 1 231 ? 27.345 -9.183 23.657 1.00 89.94 231 VAL A N 1
ATOM 1755 C CA . VAL A 1 231 ? 27.460 -7.723 23.493 1.00 89.94 231 VAL A CA 1
ATOM 1756 C C . VAL A 1 231 ? 28.625 -7.107 24.287 1.00 89.94 231 VAL A C 1
ATOM 1758 O O . VAL A 1 231 ? 28.587 -5.941 24.682 1.00 89.94 231 VAL A O 1
ATOM 1761 N N . GLY A 1 232 ? 29.640 -7.909 24.614 1.00 92.00 232 GLY A N 1
ATOM 1762 C CA . GLY A 1 232 ? 30.779 -7.501 25.431 1.00 92.00 232 GLY A CA 1
ATOM 1763 C C . GLY A 1 232 ? 31.774 -6.578 24.719 1.00 92.00 232 GLY A C 1
ATOM 1764 O O . GLY A 1 232 ? 31.810 -6.476 23.493 1.00 92.00 232 GLY A O 1
ATOM 1765 N N . ASN A 1 233 ? 32.627 -5.936 25.518 1.00 95.69 233 ASN A N 1
ATOM 1766 C CA . ASN A 1 233 ? 33.761 -5.138 25.057 1.00 95.69 233 ASN A CA 1
ATOM 1767 C C . ASN A 1 233 ? 35.067 -5.872 25.380 1.00 95.69 233 ASN A C 1
ATOM 1769 O O . ASN A 1 233 ? 35.359 -6.138 26.547 1.00 95.69 233 ASN A O 1
ATOM 1773 N N . PHE A 1 234 ? 35.868 -6.177 24.366 1.00 97.81 234 PHE A N 1
ATOM 1774 C CA . PHE A 1 234 ? 37.152 -6.857 24.510 1.00 97.81 234 PHE A CA 1
ATOM 1775 C C . PHE A 1 234 ? 38.296 -5.922 24.134 1.00 97.81 234 PHE A C 1
ATOM 1777 O O . PHE A 1 234 ? 38.320 -5.373 23.034 1.00 97.81 234 PHE A O 1
ATOM 1784 N N . VAL A 1 235 ? 39.279 -5.788 25.021 1.00 98.00 235 VAL A N 1
ATOM 1785 C CA . VAL A 1 235 ? 40.481 -4.983 24.776 1.00 98.00 235 VAL A CA 1
ATOM 1786 C C . VAL A 1 235 ? 41.717 -5.851 24.977 1.00 98.00 235 VAL A C 1
ATOM 1788 O O . VAL A 1 235 ? 41.982 -6.317 26.085 1.00 98.00 235 VAL A O 1
ATOM 1791 N N . PHE A 1 236 ? 42.488 -6.052 23.907 1.00 97.44 236 PHE A N 1
ATOM 1792 C CA . PHE A 1 236 ? 43.763 -6.775 23.917 1.00 97.44 236 PHE A CA 1
ATOM 1793 C C . PHE A 1 236 ? 44.927 -5.790 23.771 1.00 97.44 236 PHE A C 1
ATOM 1795 O O . PHE A 1 236 ? 45.428 -5.553 22.665 1.00 97.44 236 PHE A O 1
ATOM 1802 N N . ASP A 1 237 ? 45.362 -5.235 24.900 1.00 95.44 237 ASP A N 1
ATOM 1803 C CA . ASP A 1 237 ? 46.328 -4.135 25.007 1.00 95.44 237 ASP A CA 1
ATOM 1804 C C . ASP A 1 237 ? 47.581 -4.542 25.793 1.00 95.44 237 ASP A C 1
ATOM 1806 O O . ASP A 1 237 ? 47.902 -4.033 26.862 1.00 95.44 237 ASP A O 1
ATOM 1810 N N . GLY A 1 238 ? 48.279 -5.551 25.287 1.00 87.69 238 GLY A N 1
ATOM 1811 C CA . GLY A 1 238 ? 49.591 -5.928 25.797 1.00 87.69 238 GLY A CA 1
ATOM 1812 C C . GLY A 1 238 ? 50.748 -5.101 25.243 1.00 87.69 238 GLY A C 1
ATOM 1813 O O . GLY A 1 238 ? 50.662 -4.490 24.181 1.00 87.69 238 GLY A O 1
ATOM 1814 N N . ASP A 1 239 ? 51.869 -5.133 25.966 1.00 84.50 239 ASP A N 1
ATOM 1815 C CA . ASP A 1 239 ? 53.110 -4.452 25.592 1.00 84.50 239 ASP A CA 1
ATOM 1816 C C . ASP A 1 239 ? 53.596 -4.877 24.197 1.00 84.50 239 ASP A C 1
ATOM 1818 O O . ASP A 1 239 ? 54.173 -5.951 24.011 1.00 84.50 239 ASP A O 1
ATOM 1822 N N . SER A 1 240 ? 53.409 -3.994 23.214 1.00 75.44 240 SER A N 1
ATOM 1823 C CA . SER A 1 240 ? 53.780 -4.221 21.817 1.00 75.44 240 SER A CA 1
ATOM 1824 C C . SER A 1 240 ? 55.289 -4.401 21.600 1.00 75.44 240 SER A C 1
ATOM 1826 O O . SER A 1 240 ? 55.702 -4.846 20.529 1.00 75.44 240 SER A O 1
ATOM 1828 N N . SER A 1 241 ? 56.133 -4.051 22.580 1.00 77.38 241 SER A N 1
ATOM 1829 C CA . SER A 1 241 ? 57.580 -4.303 22.532 1.00 77.38 241 SER A CA 1
ATOM 1830 C C . SER A 1 241 ? 57.946 -5.747 22.898 1.00 77.38 241 SER A C 1
ATOM 1832 O O . SER A 1 241 ? 59.030 -6.225 22.547 1.00 77.38 241 SER A O 1
ATOM 1834 N N . ASN A 1 242 ? 57.032 -6.474 23.546 1.00 84.38 242 ASN A N 1
ATOM 1835 C CA . ASN A 1 242 ? 57.221 -7.862 23.916 1.00 84.38 242 ASN A CA 1
ATOM 1836 C C . ASN A 1 242 ? 56.599 -8.805 22.876 1.00 84.38 242 ASN A C 1
ATOM 1838 O O . ASN A 1 242 ? 55.387 -8.960 22.783 1.00 84.38 242 ASN A O 1
ATOM 1842 N N . SER A 1 243 ? 57.445 -9.535 22.143 1.00 82.06 243 SER A N 1
ATOM 1843 C CA . SER A 1 243 ? 57.010 -10.491 21.108 1.00 82.06 243 SER A CA 1
ATOM 1844 C C . SER A 1 243 ? 56.087 -11.619 21.599 1.00 82.06 243 SER A C 1
ATOM 1846 O O . SER A 1 243 ? 55.454 -12.296 20.783 1.00 82.06 243 SER A O 1
ATOM 1848 N N . THR A 1 244 ? 56.016 -11.857 22.913 1.00 85.50 244 THR A N 1
ATOM 1849 C CA . THR A 1 244 ? 55.089 -12.835 23.490 1.00 85.50 244 THR A CA 1
ATOM 1850 C C . THR A 1 244 ? 53.696 -12.258 23.735 1.00 85.50 244 THR A C 1
ATOM 1852 O O . THR A 1 244 ? 52.762 -13.046 23.841 1.00 85.50 244 THR A O 1
ATOM 1855 N N . HIS A 1 245 ? 53.524 -10.932 23.790 1.00 90.25 245 HIS A N 1
ATOM 1856 C CA . HIS A 1 245 ? 52.228 -10.274 23.985 1.00 90.25 245 HIS A CA 1
ATOM 1857 C C . HIS A 1 245 ? 51.501 -10.183 22.641 1.00 90.25 245 HIS A C 1
ATOM 1859 O O . HIS A 1 245 ? 51.689 -9.263 21.847 1.00 90.25 245 HIS A O 1
ATOM 1865 N N . LYS A 1 246 ? 50.700 -11.211 22.371 1.00 92.94 246 LYS A N 1
ATOM 1866 C CA . LYS A 1 246 ? 49.907 -11.371 21.151 1.00 92.94 246 LYS A CA 1
ATOM 1867 C C . LYS A 1 246 ? 48.605 -12.094 21.457 1.00 92.94 246 LYS A C 1
ATOM 1869 O O . LYS A 1 246 ? 48.538 -12.871 22.415 1.00 92.94 246 LYS A O 1
ATOM 1874 N N . ALA A 1 247 ? 47.612 -11.875 20.604 1.00 95.19 247 ALA A N 1
ATOM 1875 C CA . ALA A 1 247 ? 46.379 -12.645 20.591 1.00 95.19 247 ALA A CA 1
ATOM 1876 C C . ALA A 1 247 ? 46.447 -13.712 19.497 1.00 95.19 247 ALA A C 1
ATOM 1878 O O . ALA A 1 247 ? 46.722 -13.410 18.336 1.00 95.19 247 ALA A O 1
ATOM 1879 N N . GLU A 1 248 ? 46.226 -14.972 19.862 1.00 95.69 248 GLU A N 1
ATOM 1880 C CA . GLU A 1 248 ? 46.276 -16.089 18.923 1.00 95.69 248 GLU A CA 1
ATOM 1881 C C . GLU A 1 248 ? 44.979 -16.897 18.928 1.00 95.69 248 GLU A C 1
ATOM 1883 O O . GLU A 1 248 ? 44.571 -17.428 19.963 1.00 95.69 248 GLU A O 1
ATOM 1888 N N . ILE A 1 249 ? 44.395 -17.065 17.740 1.00 96.19 249 ILE A N 1
ATOM 1889 C CA . ILE A 1 249 ? 43.289 -17.989 17.473 1.00 96.19 249 ILE A CA 1
ATOM 1890 C C . ILE A 1 249 ? 43.846 -19.096 16.577 1.00 96.19 249 ILE A C 1
ATOM 1892 O O . ILE A 1 249 ? 44.209 -18.862 15.419 1.00 96.19 249 ILE A O 1
ATOM 1896 N N . ARG A 1 250 ? 43.993 -20.296 17.145 1.00 89.00 250 ARG A N 1
ATOM 1897 C CA . ARG A 1 250 ? 44.621 -21.453 16.481 1.00 89.00 250 ARG A CA 1
ATOM 1898 C C . ARG A 1 250 ? 43.584 -22.534 16.160 1.00 89.00 250 ARG A C 1
ATOM 1900 O O . ARG A 1 250 ? 42.394 -22.316 16.339 1.00 89.00 250 ARG A O 1
ATOM 1907 N N . SER A 1 251 ? 44.038 -23.700 15.690 1.00 83.62 251 SER A N 1
ATOM 1908 C CA . SER A 1 251 ? 43.188 -24.869 15.402 1.00 83.62 251 SER A CA 1
ATOM 1909 C C . SER A 1 251 ? 42.195 -25.142 16.531 1.00 83.62 251 SER A C 1
ATOM 1911 O O . SER A 1 251 ? 42.599 -25.181 17.691 1.00 83.62 251 SER A O 1
ATOM 1913 N N . GLU A 1 252 ? 40.925 -25.341 16.165 1.00 83.75 252 GLU A N 1
ATOM 1914 C CA . GLU A 1 252 ? 39.755 -25.507 17.056 1.00 83.75 252 GLU A CA 1
ATOM 1915 C C . GLU A 1 252 ? 39.327 -24.244 17.826 1.00 83.75 252 GLU A C 1
ATOM 1917 O O . GLU A 1 252 ? 38.190 -24.177 18.291 1.00 83.75 252 GLU A O 1
ATOM 1922 N N . GLY A 1 253 ? 40.186 -23.222 17.875 1.00 93.75 253 GLY A N 1
ATOM 1923 C CA . GLY A 1 253 ? 39.909 -21.919 18.458 1.00 93.75 253 GLY A CA 1
ATOM 1924 C C . GLY A 1 253 ? 38.863 -21.144 17.668 1.00 93.75 253 GLY A C 1
ATOM 1925 O O . GLY A 1 253 ? 38.988 -20.948 16.455 1.00 93.75 253 GLY A O 1
ATOM 1926 N N . ARG A 1 254 ? 37.838 -20.682 18.378 1.00 93.50 254 ARG A N 1
ATOM 1927 C CA . ARG A 1 254 ? 36.732 -19.898 17.839 1.00 93.50 254 ARG A CA 1
ATOM 1928 C C . ARG A 1 254 ? 36.479 -18.689 18.731 1.00 93.50 254 ARG A C 1
ATOM 1930 O O . ARG A 1 254 ? 36.391 -18.846 19.945 1.00 93.50 254 ARG A O 1
ATOM 1937 N N . PHE A 1 255 ? 36.340 -17.512 18.138 1.00 95.19 255 PHE A N 1
ATOM 1938 C CA . PHE A 1 255 ? 35.906 -16.302 18.832 1.00 95.19 255 PHE A CA 1
ATOM 1939 C C . PHE A 1 255 ? 34.695 -15.728 18.097 1.00 95.19 255 PHE A C 1
ATOM 1941 O O . PHE A 1 255 ? 34.832 -15.257 16.971 1.00 95.19 255 PHE A O 1
ATOM 1948 N N . TYR A 1 256 ? 33.522 -15.810 18.722 1.00 92.31 256 TYR A N 1
ATOM 1949 C CA . TYR A 1 256 ? 32.260 -15.291 18.208 1.00 92.31 256 TYR A CA 1
ATOM 1950 C C . TYR A 1 256 ? 31.833 -14.067 19.002 1.00 92.31 256 TYR A C 1
ATOM 1952 O O . TYR A 1 256 ? 31.658 -14.167 20.204 1.00 92.31 256 TYR A O 1
ATOM 1960 N N . MET A 1 257 ? 31.567 -12.943 18.352 1.00 91.88 257 MET A N 1
ATOM 1961 C CA . MET A 1 257 ? 30.814 -11.833 18.941 1.00 91.88 257 MET A CA 1
ATOM 1962 C C . MET A 1 257 ? 29.314 -12.127 18.809 1.00 91.88 257 MET A C 1
ATOM 1964 O O . MET A 1 257 ? 28.619 -11.591 17.953 1.00 91.88 257 MET A O 1
ATOM 1968 N N . SER A 1 258 ? 28.871 -13.110 19.592 1.00 84.19 258 SER A N 1
ATOM 1969 C CA . SER A 1 258 ? 27.505 -13.636 19.689 1.00 84.19 258 SER A CA 1
ATOM 1970 C C . SER A 1 258 ? 27.335 -14.301 21.068 1.00 84.19 258 SER A C 1
ATOM 1972 O O . SER A 1 258 ? 28.347 -14.756 21.617 1.00 84.19 258 SER A O 1
ATOM 1974 N N . PRO A 1 259 ? 26.121 -14.375 21.655 1.00 69.56 259 PRO A N 1
ATOM 1975 C CA . PRO A 1 259 ? 25.892 -15.021 22.950 1.00 69.56 259 PRO A CA 1
ATOM 1976 C C . PRO A 1 259 ? 26.182 -16.525 22.924 1.00 69.56 259 PRO A C 1
ATOM 1978 O O . PRO A 1 259 ? 26.560 -17.091 23.944 1.00 69.56 259 PRO A O 1
ATOM 1981 N N . SER A 1 260 ? 26.033 -17.170 21.762 1.00 71.25 260 SER A N 1
ATOM 1982 C CA . SER A 1 260 ? 26.359 -18.582 21.566 1.00 71.25 260 SER A CA 1
ATOM 1983 C C . SER A 1 260 ? 26.840 -18.875 20.143 1.00 71.25 260 SER A C 1
ATOM 1985 O O . SER A 1 260 ? 26.392 -18.286 19.157 1.00 71.25 260 SER A O 1
ATOM 1987 N N . ALA A 1 261 ? 27.734 -19.860 20.034 1.00 61.38 261 ALA A N 1
ATOM 1988 C CA . ALA A 1 261 ? 28.238 -20.392 18.772 1.00 61.38 261 ALA A CA 1
ATOM 1989 C C . ALA A 1 261 ? 27.194 -21.211 17.985 1.00 61.38 261 ALA A C 1
ATOM 1991 O O . ALA A 1 261 ? 27.357 -21.396 16.777 1.00 61.38 261 ALA A O 1
ATOM 1992 N N . SER A 1 262 ? 26.145 -21.730 18.642 1.00 60.34 262 SER A N 1
ATOM 1993 C CA . SER A 1 262 ? 25.024 -22.411 17.965 1.00 60.34 262 SER A CA 1
ATOM 1994 C C . SER A 1 262 ? 24.220 -21.460 17.089 1.00 60.34 262 SER A C 1
ATOM 1996 O O . SER A 1 262 ? 23.753 -21.855 16.023 1.00 60.34 262 SER A O 1
ATOM 1998 N N . ASP A 1 263 ? 24.130 -20.203 17.514 1.00 57.97 263 ASP A N 1
ATOM 1999 C CA . ASP A 1 263 ? 23.230 -19.203 16.937 1.00 57.97 263 ASP A CA 1
ATOM 2000 C C . ASP A 1 263 ? 23.812 -18.611 15.644 1.00 57.97 263 ASP A C 1
ATOM 2002 O O . ASP A 1 263 ? 23.130 -17.944 14.877 1.00 57.97 263 ASP A O 1
ATOM 2006 N N . VAL A 1 264 ? 25.079 -18.924 15.350 1.00 59.66 264 VAL A N 1
ATOM 2007 C CA . VAL A 1 264 ? 25.801 -18.479 14.152 1.00 59.66 264 VAL A CA 1
ATOM 2008 C C . VAL A 1 264 ? 25.474 -19.341 12.921 1.00 59.66 264 VAL A C 1
ATOM 2010 O O . VAL A 1 264 ? 25.709 -18.922 11.794 1.00 59.66 264 VAL A O 1
ATOM 2013 N N . GLN A 1 265 ? 24.909 -20.545 13.091 1.00 52.41 265 GLN A N 1
ATOM 2014 C CA . GLN A 1 265 ? 24.737 -21.504 11.984 1.00 52.41 265 GLN A CA 1
ATOM 2015 C C . GLN A 1 265 ? 23.491 -21.275 11.103 1.00 52.41 265 GLN A C 1
ATOM 2017 O O . GLN A 1 265 ? 23.330 -21.985 10.111 1.00 52.41 265 GLN A O 1
ATOM 2022 N N . THR A 1 266 ? 22.623 -20.307 11.427 1.00 51.28 266 THR A N 1
ATOM 2023 C CA . THR A 1 266 ? 21.329 -20.100 10.737 1.00 51.28 266 THR A CA 1
ATOM 2024 C C . THR A 1 266 ? 20.958 -18.631 10.497 1.00 51.28 266 THR A C 1
ATOM 2026 O O . THR A 1 266 ? 19.777 -18.326 10.355 1.00 51.28 266 THR A O 1
ATOM 2029 N N . LEU A 1 267 ? 21.923 -17.709 10.475 1.00 59.78 267 LEU A N 1
ATOM 2030 C CA . LEU A 1 267 ? 21.627 -16.276 10.365 1.00 59.78 267 LEU A CA 1
ATOM 2031 C C . LEU A 1 267 ? 21.186 -15.897 8.944 1.00 59.78 267 LEU A C 1
ATOM 2033 O O . LEU A 1 267 ? 21.971 -15.944 7.997 1.00 59.78 267 LEU A O 1
ATOM 2037 N N . ASP A 1 268 ? 19.908 -15.546 8.820 1.00 64.62 268 ASP A N 1
ATOM 2038 C CA . ASP A 1 268 ? 19.257 -15.067 7.604 1.00 64.62 268 ASP A CA 1
ATOM 2039 C C . ASP A 1 268 ? 19.383 -13.537 7.528 1.00 64.62 268 ASP A C 1
ATOM 2041 O O . ASP A 1 268 ? 19.066 -12.837 8.490 1.00 64.62 268 ASP A O 1
ATOM 2045 N N . CYS A 1 269 ? 19.798 -13.000 6.376 1.00 68.06 269 CYS A N 1
ATOM 2046 C CA . CYS A 1 269 ? 19.881 -11.553 6.145 1.00 68.06 269 CYS A CA 1
ATOM 2047 C C . CYS A 1 269 ? 18.514 -10.837 6.196 1.00 68.06 269 CYS A C 1
ATOM 2049 O O . CYS A 1 269 ? 18.465 -9.616 6.083 1.00 68.06 269 CYS A O 1
ATOM 2051 N N . THR A 1 270 ? 17.405 -11.574 6.333 1.00 60.38 270 THR A N 1
ATOM 2052 C CA . THR A 1 270 ? 16.035 -11.041 6.409 1.00 60.38 270 THR A CA 1
ATOM 2053 C C . THR A 1 270 ? 15.415 -11.080 7.808 1.00 60.38 270 THR A C 1
ATOM 2055 O O . THR A 1 270 ? 14.327 -10.535 8.006 1.00 60.38 270 THR A O 1
ATOM 2058 N N . SER A 1 271 ? 16.070 -11.708 8.792 1.00 55.22 271 SER A N 1
ATOM 2059 C CA . SER A 1 271 ? 15.533 -11.799 10.150 1.00 55.22 271 SER A CA 1
ATOM 2060 C C . SER A 1 271 ? 16.000 -10.628 11.018 1.00 55.22 271 SER A C 1
ATOM 2062 O O . SER A 1 271 ? 17.165 -10.572 11.403 1.00 55.22 271 SER A O 1
ATOM 2064 N N . ASP A 1 272 ? 15.074 -9.746 11.406 1.00 50.38 272 ASP A N 1
ATOM 2065 C CA . ASP A 1 272 ? 15.255 -8.719 12.451 1.00 50.38 272 ASP A CA 1
ATOM 2066 C C . ASP A 1 272 ? 15.328 -9.344 13.866 1.00 50.38 272 ASP A C 1
ATOM 2068 O O . ASP A 1 272 ? 14.711 -8.858 14.821 1.00 50.38 272 ASP A O 1
ATOM 2072 N N . THR A 1 273 ? 16.023 -10.474 14.045 1.00 54.12 273 THR A N 1
ATOM 2073 C CA . THR A 1 273 ? 16.194 -11.035 15.387 1.00 54.12 273 THR A CA 1
ATOM 2074 C C . THR A 1 273 ? 17.226 -10.204 16.163 1.00 54.12 273 THR A C 1
ATOM 2076 O O . THR A 1 273 ? 18.329 -9.957 15.673 1.00 54.12 273 THR A O 1
ATOM 2079 N N . PRO A 1 274 ? 16.934 -9.807 17.418 1.00 46.53 274 PRO A N 1
ATOM 2080 C CA . PRO A 1 274 ? 17.892 -9.154 18.321 1.00 46.53 274 PRO A CA 1
ATOM 2081 C C . PRO A 1 274 ? 19.112 -10.018 18.700 1.00 46.53 274 PRO A C 1
ATOM 2083 O O . PRO A 1 274 ? 19.868 -9.650 19.597 1.00 46.53 274 PRO A O 1
ATOM 2086 N N . GLU A 1 275 ? 19.294 -11.180 18.073 1.00 50.22 275 GLU A N 1
ATOM 2087 C CA . GLU A 1 275 ? 20.299 -12.182 18.439 1.00 50.22 275 GLU A CA 1
ATOM 2088 C C . GLU A 1 275 ? 21.688 -11.886 17.848 1.00 50.22 275 GLU A C 1
ATOM 2090 O O . GLU A 1 275 ? 22.682 -12.482 18.258 1.00 50.22 275 GLU A O 1
ATOM 2095 N N . LEU A 1 276 ? 21.814 -10.873 16.987 1.00 53.59 276 LEU A N 1
ATOM 2096 C CA . LEU A 1 276 ? 23.101 -10.370 16.506 1.00 53.59 276 LEU A CA 1
ATOM 2097 C C . LEU A 1 276 ? 23.714 -9.333 17.459 1.00 53.59 276 LEU A C 1
ATOM 2099 O O . LEU A 1 276 ? 23.816 -8.139 17.165 1.00 53.59 276 LEU A O 1
ATOM 2103 N N . SER A 1 277 ? 24.116 -9.819 18.624 1.00 58.97 277 SER A N 1
ATOM 2104 C CA . SER A 1 277 ? 24.798 -9.050 19.664 1.00 58.97 277 SER A CA 1
ATOM 2105 C C . SER A 1 277 ? 25.994 -8.257 19.119 1.00 58.97 277 SER A C 1
ATOM 2107 O O . SER A 1 277 ? 26.969 -8.833 18.645 1.00 58.97 277 SER A O 1
ATOM 2109 N N . GLY A 1 278 ? 25.914 -6.926 19.160 1.00 73.94 278 GLY A N 1
ATOM 2110 C CA . GLY A 1 278 ? 27.033 -6.027 18.870 1.00 73.94 278 GLY A CA 1
ATOM 2111 C C . GLY A 1 278 ? 27.847 -5.707 20.123 1.00 73.94 278 GLY A C 1
ATOM 2112 O O . GLY A 1 278 ? 27.338 -5.773 21.226 1.00 73.94 278 GLY A O 1
ATOM 2113 N N . GLY A 1 279 ? 29.100 -5.312 19.956 1.00 89.38 279 GLY A N 1
ATOM 2114 C CA . GLY A 1 279 ? 30.026 -4.937 21.026 1.00 89.38 279 GLY A CA 1
ATOM 2115 C C . GLY A 1 279 ? 31.289 -4.353 20.404 1.00 89.38 279 GLY A C 1
ATOM 2116 O O . GLY A 1 279 ? 31.259 -3.948 19.235 1.00 89.38 279 GLY A O 1
ATOM 2117 N N . THR A 1 280 ? 32.405 -4.350 21.130 1.00 95.62 280 THR A N 1
ATOM 2118 C CA . THR A 1 280 ? 33.699 -3.940 20.563 1.00 95.62 280 THR A CA 1
ATOM 2119 C C . THR A 1 280 ? 34.784 -4.981 20.790 1.00 95.62 280 THR A C 1
ATOM 2121 O O . THR A 1 280 ? 34.809 -5.665 21.813 1.00 95.62 280 THR A O 1
ATOM 2124 N N . VAL A 1 281 ? 35.699 -5.105 19.829 1.00 97.88 281 VAL A N 1
ATOM 2125 C CA . VAL A 1 281 ? 36.938 -5.872 19.996 1.00 97.88 281 VAL A CA 1
ATOM 2126 C C . VAL A 1 281 ? 38.098 -5.054 19.456 1.00 97.88 281 VAL A C 1
ATOM 2128 O O . VAL A 1 281 ? 38.204 -4.857 18.249 1.00 97.88 281 VAL A O 1
ATOM 2131 N N . ASP A 1 282 ? 38.994 -4.623 20.336 1.00 98.06 282 ASP A N 1
ATOM 2132 C CA . ASP A 1 282 ? 40.176 -3.856 19.956 1.00 98.06 282 ASP A CA 1
ATOM 2133 C C . ASP A 1 282 ? 41.453 -4.675 20.176 1.00 98.06 282 ASP A C 1
ATOM 2135 O O . ASP A 1 282 ? 41.843 -4.992 21.303 1.00 98.06 282 ASP A O 1
ATOM 2139 N N . PHE A 1 283 ? 42.137 -4.997 19.076 1.00 97.19 283 PHE A N 1
ATOM 2140 C CA . PHE A 1 283 ? 43.453 -5.631 19.077 1.00 97.19 283 PHE A CA 1
ATOM 2141 C C . PHE A 1 283 ? 44.552 -4.579 18.899 1.00 97.19 283 PHE A C 1
ATOM 2143 O O . PHE A 1 283 ? 45.018 -4.323 17.782 1.00 97.19 283 PHE A O 1
ATOM 2150 N N . TYR A 1 284 ? 44.986 -3.977 20.010 1.00 95.31 284 TYR A N 1
ATOM 2151 C CA . TYR A 1 284 ? 46.180 -3.121 20.046 1.00 95.31 284 TYR A CA 1
ATOM 2152 C C . TYR A 1 284 ? 47.473 -3.941 19.945 1.00 95.31 284 TYR A C 1
ATOM 2154 O O . TYR A 1 284 ? 48.480 -3.469 19.415 1.00 95.31 284 TYR A O 1
ATOM 2162 N N . THR A 1 285 ? 47.433 -5.200 20.384 1.00 93.31 285 THR A N 1
ATOM 2163 C CA . THR A 1 285 ? 48.508 -6.184 20.179 1.00 93.31 285 THR A CA 1
ATOM 2164 C C . THR A 1 285 ? 48.425 -6.878 18.818 1.00 93.31 285 THR A C 1
ATOM 2166 O O . THR A 1 285 ? 47.354 -6.943 18.211 1.00 93.31 285 THR A O 1
ATOM 2169 N N . PRO A 1 286 ? 49.538 -7.449 18.316 1.00 93.38 286 PRO A N 1
ATOM 2170 C CA . PRO A 1 286 ? 49.505 -8.300 17.132 1.00 93.38 286 PRO A CA 1
ATOM 2171 C C . PRO A 1 286 ? 48.534 -9.480 17.296 1.00 93.38 286 PRO A C 1
ATOM 2173 O O . PRO A 1 286 ? 48.646 -10.263 18.245 1.00 93.38 286 PRO A O 1
ATOM 2176 N N . CYS A 1 287 ? 47.613 -9.628 16.341 1.00 94.62 287 CYS A N 1
ATOM 2177 C CA . CYS A 1 287 ? 46.641 -10.718 16.296 1.00 94.62 287 CYS A CA 1
ATOM 2178 C C . CYS A 1 287 ? 47.006 -11.727 15.198 1.00 94.62 287 CYS A C 1
ATOM 2180 O O . CYS A 1 287 ? 47.273 -11.355 14.054 1.00 94.62 287 CYS A O 1
ATOM 2182 N N . TYR A 1 288 ? 47.014 -13.014 15.542 1.00 94.44 288 TYR A N 1
ATOM 2183 C CA . TYR A 1 288 ? 47.311 -14.111 14.626 1.00 94.44 288 TYR A CA 1
ATOM 2184 C C . TYR A 1 288 ? 46.144 -15.096 14.581 1.00 94.44 288 TYR A C 1
ATOM 2186 O O . TYR A 1 288 ? 45.893 -15.825 15.541 1.00 94.44 288 TYR A O 1
ATOM 2194 N N . ILE A 1 289 ? 45.476 -15.161 13.429 1.00 95.38 289 ILE A N 1
ATOM 2195 C CA . ILE A 1 289 ? 44.402 -16.120 13.146 1.00 95.38 289 ILE A CA 1
ATOM 2196 C C . ILE A 1 289 ? 44.941 -17.111 12.115 1.00 95.38 289 ILE A C 1
ATOM 2198 O O . ILE A 1 289 ? 45.209 -16.749 10.967 1.00 95.38 289 ILE A O 1
ATOM 2202 N N . GLN A 1 290 ? 45.225 -18.339 12.553 1.00 90.69 290 GLN A N 1
ATOM 2203 C CA . GLN A 1 290 ? 46.025 -19.301 11.785 1.00 90.69 290 GLN A CA 1
ATOM 2204 C C . GLN A 1 290 ? 45.532 -20.737 11.976 1.00 90.69 290 GLN A C 1
ATOM 2206 O O . GLN A 1 290 ? 44.895 -21.056 12.978 1.00 90.69 290 GLN A O 1
ATOM 2211 N N . ASN A 1 291 ? 45.899 -21.637 11.056 1.00 84.81 291 ASN A N 1
ATOM 2212 C CA . ASN A 1 291 ? 45.680 -23.088 11.184 1.00 84.81 291 ASN A CA 1
ATOM 2213 C C . ASN A 1 291 ? 44.217 -23.473 11.510 1.00 84.81 291 ASN A C 1
ATOM 2215 O O . ASN A 1 291 ? 43.982 -24.245 12.435 1.00 84.81 291 ASN A O 1
ATOM 2219 N N . SER A 1 292 ? 43.241 -22.961 10.752 1.00 86.94 292 SER A N 1
ATOM 2220 C CA . SER A 1 292 ? 41.787 -23.143 10.983 1.00 86.94 292 SER A CA 1
ATOM 2221 C C . SER A 1 292 ? 41.193 -22.390 12.180 1.00 86.94 292 SER A C 1
ATOM 2223 O O . SER A 1 292 ? 40.100 -22.737 12.624 1.00 86.94 292 SER A O 1
ATOM 2225 N N . GLY A 1 293 ? 41.883 -21.378 12.714 1.00 94.31 293 GLY A N 1
ATOM 2226 C CA . GLY A 1 293 ? 41.275 -20.443 13.663 1.00 94.31 293 GLY A CA 1
ATOM 2227 C C . GLY A 1 293 ? 40.106 -19.676 13.031 1.00 94.31 293 GLY A C 1
ATOM 2228 O O . GLY A 1 293 ? 40.183 -19.292 11.860 1.00 94.31 293 GLY A O 1
ATOM 2229 N N . TYR A 1 294 ? 39.041 -19.466 13.807 1.00 94.50 294 TYR A N 1
ATOM 2230 C CA . TYR A 1 294 ? 37.805 -18.820 13.356 1.00 94.50 294 TYR A CA 1
ATOM 2231 C C . TYR A 1 294 ? 37.500 -17.581 14.200 1.00 94.50 294 TYR A C 1
ATOM 2233 O O . TYR A 1 294 ? 37.324 -17.687 15.415 1.00 94.50 294 TYR A O 1
ATOM 2241 N N . PHE A 1 295 ? 37.420 -16.417 13.562 1.00 95.44 295 PHE A N 1
ATOM 2242 C CA . PHE A 1 295 ? 36.947 -15.182 14.179 1.00 95.44 295 PHE A CA 1
ATOM 2243 C C . PHE A 1 295 ? 35.668 -14.721 13.487 1.00 95.44 295 PHE A C 1
ATOM 2245 O O . PHE A 1 295 ? 35.659 -14.519 12.275 1.00 95.44 295 PHE A O 1
ATOM 2252 N N . TYR A 1 296 ? 34.614 -14.521 14.267 1.00 92.56 296 TYR A N 1
ATOM 2253 C CA . TYR A 1 296 ? 33.314 -14.057 13.809 1.00 92.56 296 TYR A CA 1
ATOM 2254 C C . TYR A 1 296 ? 32.922 -12.804 14.573 1.00 92.56 296 TYR A C 1
ATOM 2256 O O . TYR A 1 296 ? 32.542 -12.868 15.739 1.00 92.56 296 TYR A O 1
ATOM 2264 N N . GLY A 1 297 ? 33.022 -11.662 13.906 1.00 91.31 297 GLY A N 1
ATOM 2265 C CA . GLY A 1 297 ? 32.684 -10.355 14.447 1.00 91.31 297 GLY A CA 1
ATOM 2266 C C . GLY A 1 297 ? 31.183 -10.095 14.556 1.00 91.31 297 GLY A C 1
ATOM 2267 O O . GLY A 1 297 ? 30.815 -9.143 15.231 1.00 91.31 297 GLY A O 1
ATOM 2268 N N . GLY A 1 298 ? 30.313 -10.909 13.942 1.00 88.50 298 GLY A N 1
ATOM 2269 C CA . GLY A 1 298 ? 28.860 -10.707 14.008 1.00 88.50 298 GLY A CA 1
ATOM 2270 C C . GLY A 1 298 ? 28.467 -9.274 13.629 1.00 88.50 298 GLY A C 1
ATOM 2271 O O . GLY A 1 298 ? 28.775 -8.825 12.524 1.00 88.50 298 GLY A O 1
ATOM 2272 N N . ASN A 1 299 ? 27.836 -8.551 14.560 1.00 88.69 299 ASN A N 1
ATOM 2273 C CA . ASN A 1 299 ? 27.490 -7.128 14.422 1.00 88.69 299 ASN A CA 1
ATOM 2274 C C . ASN A 1 299 ? 28.423 -6.177 15.195 1.00 88.69 299 ASN A C 1
ATOM 2276 O O . ASN A 1 299 ? 28.130 -4.990 15.333 1.00 88.69 299 ASN A O 1
ATOM 2280 N N . ALA A 1 300 ? 29.530 -6.678 15.738 1.00 92.44 300 ALA A N 1
ATOM 2281 C CA . ALA A 1 300 ? 30.457 -5.888 16.531 1.00 92.44 300 ALA A CA 1
ATOM 2282 C C . ALA A 1 300 ? 31.313 -4.938 15.682 1.00 92.44 300 ALA A C 1
ATOM 2284 O O . ALA A 1 300 ? 31.495 -5.115 14.474 1.00 92.44 300 ALA A O 1
ATOM 2285 N N . TYR A 1 301 ? 31.882 -3.944 16.360 1.00 95.25 301 TYR A N 1
ATOM 2286 C CA . TYR A 1 301 ? 32.940 -3.098 15.827 1.00 95.25 301 TYR A CA 1
ATOM 2287 C C . TYR A 1 301 ? 34.299 -3.680 16.230 1.00 95.25 301 TYR A C 1
ATOM 2289 O O . TYR A 1 301 ? 34.655 -3.695 17.410 1.00 95.25 301 TYR A O 1
ATOM 2297 N N . VAL A 1 302 ? 35.053 -4.192 15.261 1.00 97.50 302 VAL A N 1
ATOM 2298 C CA . VAL A 1 302 ? 36.314 -4.902 15.494 1.00 97.50 302 VAL A CA 1
ATOM 2299 C C . VAL A 1 302 ? 37.461 -4.134 14.856 1.00 97.50 302 VAL A C 1
ATOM 2301 O O . VAL A 1 302 ? 37.471 -3.939 13.641 1.00 97.50 302 VAL A O 1
ATOM 2304 N N . THR A 1 303 ? 38.464 -3.767 15.651 1.00 98.31 303 THR A N 1
ATOM 2305 C CA . THR A 1 303 ? 39.643 -3.036 15.177 1.00 98.31 303 THR A CA 1
ATOM 2306 C C . THR A 1 303 ? 40.915 -3.865 15.319 1.00 98.31 303 THR A C 1
ATOM 2308 O O . THR A 1 303 ? 41.291 -4.288 16.412 1.00 98.31 303 THR A O 1
ATOM 2311 N N . PHE A 1 304 ? 41.645 -4.022 14.216 1.00 97.69 304 PHE A N 1
ATOM 2312 C CA . PHE A 1 304 ? 43.013 -4.533 14.188 1.00 97.69 304 PHE A CA 1
ATOM 2313 C C . PHE A 1 304 ? 43.975 -3.368 13.941 1.00 97.69 304 PHE A C 1
ATOM 2315 O O . PHE A 1 304 ? 44.026 -2.816 12.840 1.00 97.69 304 PHE A O 1
ATOM 2322 N N . TYR A 1 305 ? 44.748 -2.983 14.961 1.00 96.19 305 TYR A N 1
ATOM 2323 C CA . TYR A 1 305 ? 45.666 -1.840 14.860 1.00 96.19 305 TYR A CA 1
ATOM 2324 C C . TYR A 1 305 ? 46.998 -2.175 14.170 1.00 96.19 305 TYR A C 1
ATOM 2326 O O . TYR A 1 305 ? 47.669 -1.281 13.659 1.00 96.19 305 TYR A O 1
ATOM 2334 N N . ASN A 1 306 ? 47.377 -3.454 14.137 1.00 94.75 306 ASN A N 1
ATOM 2335 C CA . ASN A 1 306 ? 48.603 -3.945 13.504 1.00 94.75 306 ASN A CA 1
ATOM 2336 C C . ASN A 1 306 ? 48.289 -4.700 12.210 1.00 94.75 306 ASN A C 1
ATOM 2338 O O . ASN A 1 306 ? 47.171 -5.184 12.025 1.00 94.75 306 ASN A O 1
ATOM 2342 N N . SER A 1 307 ? 49.294 -4.860 11.342 1.00 95.75 307 SER A N 1
ATOM 2343 C CA . SER A 1 307 ? 49.146 -5.667 10.128 1.00 95.75 307 SER A CA 1
ATOM 2344 C C . SER A 1 307 ? 48.755 -7.102 10.476 1.00 95.75 307 SER A C 1
ATOM 2346 O O . SER A 1 307 ? 49.334 -7.710 11.381 1.00 95.75 307 SER A O 1
ATOM 2348 N N . ILE A 1 308 ? 47.812 -7.663 9.722 1.00 95.25 308 ILE A N 1
ATOM 2349 C CA . ILE A 1 308 ? 47.314 -9.022 9.931 1.00 95.25 308 ILE A CA 1
ATOM 2350 C C . ILE A 1 308 ? 47.540 -9.875 8.684 1.00 95.25 308 ILE A C 1
ATOM 2352 O O . ILE A 1 308 ? 47.350 -9.444 7.545 1.00 95.25 308 ILE A O 1
ATOM 2356 N N . SER A 1 309 ? 47.966 -11.117 8.911 1.00 95.81 309 SER A N 1
ATOM 2357 C CA . SER A 1 309 ? 48.273 -12.070 7.845 1.00 95.81 309 SER A CA 1
ATOM 2358 C C . SER A 1 309 ? 47.587 -13.415 8.108 1.00 95.81 309 SER A C 1
ATOM 2360 O O . SER A 1 309 ? 48.275 -14.376 8.489 1.00 95.81 309 SER A O 1
ATOM 2362 N N . PRO A 1 310 ? 46.243 -13.497 7.982 1.00 95.00 310 PRO A N 1
ATOM 2363 C CA . PRO A 1 310 ? 45.528 -14.748 8.195 1.00 95.00 310 PRO A CA 1
ATOM 2364 C C . PRO A 1 310 ? 46.000 -15.798 7.188 1.00 95.00 310 PRO A C 1
ATOM 2366 O O . PRO A 1 310 ? 46.222 -15.505 6.007 1.00 95.00 310 PRO A O 1
ATOM 2369 N N . ASN A 1 311 ? 46.205 -17.023 7.675 1.00 91.38 311 ASN A N 1
ATOM 2370 C CA . ASN A 1 311 ? 46.800 -18.089 6.878 1.00 91.38 311 ASN A CA 1
ATOM 2371 C C . ASN A 1 311 ? 46.297 -19.492 7.211 1.00 91.38 311 ASN A C 1
ATOM 2373 O O . ASN A 1 311 ? 45.697 -19.744 8.258 1.00 91.38 311 ASN A O 1
ATOM 2377 N N . GLY A 1 312 ? 46.565 -20.417 6.289 1.00 88.62 312 GLY A N 1
ATOM 2378 C CA . GLY A 1 312 ? 45.906 -21.716 6.297 1.00 88.62 312 GLY A CA 1
ATOM 2379 C C . GLY A 1 312 ? 44.415 -21.522 6.024 1.00 88.62 312 GLY A C 1
ATOM 2380 O O . GLY A 1 312 ? 44.005 -20.522 5.451 1.00 88.62 312 GLY A O 1
ATOM 2381 N N . THR A 1 313 ? 43.584 -22.431 6.507 1.00 90.44 313 THR A N 1
ATOM 2382 C CA . THR A 1 313 ? 42.115 -22.358 6.421 1.00 90.44 313 THR A CA 1
ATOM 2383 C C . THR A 1 313 ? 41.498 -21.408 7.460 1.00 90.44 313 THR A C 1
ATOM 2385 O O . THR A 1 313 ? 40.404 -21.660 7.955 1.00 90.44 313 THR A O 1
ATOM 2388 N N . ALA A 1 314 ? 42.219 -20.354 7.858 1.00 94.69 314 ALA A N 1
ATOM 2389 C CA . ALA A 1 314 ? 41.727 -19.348 8.798 1.00 94.69 314 ALA A CA 1
ATOM 2390 C C . ALA A 1 314 ? 40.532 -18.578 8.219 1.00 94.69 314 ALA A C 1
ATOM 2392 O O . ALA A 1 314 ? 40.494 -18.307 7.016 1.00 94.69 314 ALA A O 1
ATOM 2393 N N . VAL A 1 315 ? 39.595 -18.195 9.086 1.00 94.75 315 VAL A N 1
ATOM 2394 C CA . VAL A 1 315 ? 38.411 -17.412 8.713 1.00 94.75 315 VAL A CA 1
ATOM 2395 C C . VAL A 1 315 ? 38.305 -16.186 9.611 1.00 94.75 315 VAL A C 1
ATOM 2397 O O . VAL A 1 315 ? 38.377 -16.301 10.836 1.00 94.75 315 VAL A O 1
ATOM 2400 N N . ILE A 1 316 ? 38.134 -15.023 8.986 1.00 96.31 316 ILE A N 1
ATOM 2401 C CA . ILE A 1 316 ? 37.730 -13.776 9.634 1.00 96.31 316 ILE A CA 1
ATOM 2402 C C . ILE A 1 316 ? 36.417 -13.359 8.988 1.00 96.31 316 ILE A C 1
ATOM 2404 O O . ILE A 1 316 ? 36.356 -13.202 7.774 1.00 96.31 316 ILE A O 1
ATOM 2408 N N . GLU A 1 317 ? 35.366 -13.196 9.772 1.00 92.94 317 GLU A N 1
ATOM 2409 C CA . GLU A 1 317 ? 34.026 -12.992 9.239 1.00 92.94 317 GLU A CA 1
ATOM 2410 C C . GLU A 1 317 ? 33.275 -11.907 9.997 1.00 92.94 317 GLU A C 1
ATOM 2412 O O . GLU A 1 317 ? 33.455 -11.747 11.202 1.00 92.94 317 GLU A O 1
ATOM 2417 N N . THR A 1 318 ? 32.423 -11.172 9.291 1.00 91.38 318 THR A N 1
ATOM 2418 C CA . THR A 1 318 ? 31.433 -10.261 9.868 1.00 91.38 318 THR A CA 1
ATOM 2419 C C . THR A 1 318 ? 30.067 -10.485 9.228 1.00 91.38 318 THR A C 1
ATOM 2421 O O . THR A 1 318 ? 29.965 -10.999 8.110 1.00 91.38 318 THR A O 1
ATOM 2424 N N . HIS A 1 319 ? 29.014 -10.121 9.952 1.00 88.56 319 HIS A N 1
ATOM 2425 C CA . HIS A 1 319 ? 27.635 -10.194 9.488 1.00 88.56 319 HIS A CA 1
ATOM 2426 C C . HIS A 1 319 ? 27.145 -8.812 9.065 1.00 88.56 319 HIS A C 1
ATOM 2428 O O . HIS A 1 319 ? 27.361 -8.463 7.908 1.00 88.56 319 HIS A O 1
ATOM 2434 N N . ASN A 1 320 ? 26.607 -8.006 9.993 1.00 87.38 320 ASN A N 1
ATOM 2435 C CA . ASN A 1 320 ? 26.301 -6.580 9.788 1.00 87.38 320 ASN A CA 1
ATOM 2436 C C . ASN A 1 320 ? 27.282 -5.649 10.534 1.00 87.38 320 ASN A C 1
ATOM 2438 O O . ASN A 1 320 ? 27.076 -4.440 10.595 1.00 87.38 320 ASN A O 1
ATOM 2442 N N . GLY A 1 321 ? 28.341 -6.203 11.134 1.00 90.69 321 GLY A N 1
ATOM 2443 C CA . GLY A 1 321 ? 29.353 -5.467 11.895 1.00 90.69 321 GLY A CA 1
ATOM 2444 C C . GLY A 1 321 ? 30.467 -4.886 11.027 1.00 90.69 321 GLY A C 1
ATOM 2445 O O . GLY A 1 321 ? 30.471 -5.029 9.802 1.00 90.69 321 GLY A O 1
ATOM 2446 N N . ILE A 1 322 ? 31.460 -4.278 11.676 1.00 95.31 322 ILE A N 1
ATOM 2447 C CA . ILE A 1 322 ? 32.591 -3.613 11.018 1.00 95.31 322 ILE A CA 1
ATOM 2448 C C . ILE A 1 322 ? 33.896 -4.327 11.379 1.00 95.31 322 ILE A C 1
ATOM 2450 O O . ILE A 1 322 ? 34.243 -4.432 12.553 1.00 95.31 322 ILE A O 1
ATOM 2454 N N . LEU A 1 323 ? 34.646 -4.767 10.365 1.00 97.44 323 LEU A N 1
ATOM 2455 C CA . LEU A 1 323 ? 36.042 -5.192 10.488 1.00 97.44 323 LEU A CA 1
ATOM 2456 C C . LEU A 1 323 ? 36.949 -4.072 9.979 1.00 97.44 323 LEU A C 1
ATOM 2458 O O . LEU A 1 323 ? 37.035 -3.836 8.773 1.00 97.44 323 LEU A O 1
ATOM 2462 N N . LEU A 1 324 ? 37.638 -3.397 10.893 1.00 98.00 324 LEU A N 1
ATOM 2463 C CA . LEU A 1 324 ? 38.554 -2.307 10.590 1.00 98.00 324 LEU A CA 1
ATOM 2464 C C . LEU A 1 324 ? 40.010 -2.757 10.749 1.00 98.00 324 LEU A C 1
ATOM 2466 O O . LEU A 1 324 ? 40.486 -3.024 11.851 1.00 98.00 324 LEU A O 1
ATOM 2470 N N . PHE A 1 325 ? 40.748 -2.775 9.646 1.00 98.19 325 PHE A N 1
ATOM 2471 C CA . PHE A 1 325 ? 42.180 -3.043 9.591 1.00 98.19 325 PHE A CA 1
ATOM 2472 C C . PHE A 1 325 ? 42.929 -1.718 9.402 1.00 98.19 325 PHE A C 1
ATOM 2474 O O . PHE A 1 325 ? 42.924 -1.138 8.318 1.00 98.19 325 PHE A O 1
ATOM 2481 N N . LYS A 1 326 ? 43.588 -1.218 10.453 1.00 97.88 326 LYS A N 1
ATOM 2482 C CA . LYS A 1 326 ? 44.300 0.079 10.425 1.00 97.88 326 LYS A CA 1
ATOM 2483 C C . LYS A 1 326 ? 45.640 0.034 9.676 1.00 97.88 326 LYS A C 1
ATOM 2485 O O . LYS A 1 326 ? 46.256 1.074 9.463 1.00 97.88 326 LYS A O 1
ATOM 2490 N N . ALA A 1 327 ? 46.111 -1.159 9.322 1.00 97.06 327 ALA A N 1
ATOM 2491 C CA . ALA A 1 327 ? 47.392 -1.415 8.671 1.00 97.06 327 ALA A CA 1
ATOM 2492 C C . ALA A 1 327 ? 47.220 -2.434 7.526 1.00 97.06 327 ALA A C 1
ATOM 2494 O O . ALA A 1 327 ? 46.113 -2.624 7.025 1.00 97.06 327 ALA A O 1
ATOM 2495 N N . ASP A 1 328 ? 48.307 -3.074 7.087 1.00 98.06 328 ASP A N 1
ATOM 2496 C CA . ASP A 1 328 ? 48.275 -3.982 5.936 1.00 98.06 328 ASP A CA 1
ATOM 2497 C C . ASP A 1 328 ? 47.513 -5.289 6.227 1.00 98.06 328 ASP A C 1
ATOM 2499 O O . ASP A 1 328 ? 47.678 -5.916 7.279 1.00 98.06 328 ASP A O 1
ATOM 2503 N N . LEU A 1 329 ? 46.751 -5.749 5.232 1.00 97.75 329 LEU A N 1
ATOM 2504 C CA . LEU A 1 329 ? 46.026 -7.015 5.230 1.00 97.75 329 LEU A CA 1
ATOM 2505 C C . LEU A 1 329 ? 46.619 -7.969 4.186 1.00 97.75 329 LEU A C 1
ATOM 2507 O O . LEU A 1 329 ? 46.588 -7.695 2.986 1.00 97.75 329 LEU A O 1
ATOM 2511 N N . THR A 1 330 ? 47.137 -9.122 4.620 1.00 97.00 330 THR A N 1
ATOM 2512 C CA . THR A 1 330 ? 47.669 -10.156 3.710 1.00 97.00 330 THR A CA 1
ATOM 2513 C C . THR A 1 330 ? 47.004 -11.513 3.931 1.00 97.00 330 THR A C 1
ATOM 2515 O O . THR A 1 330 ? 47.452 -12.303 4.760 1.00 97.00 330 THR A O 1
ATOM 2518 N N . ALA A 1 331 ? 45.967 -11.840 3.158 1.00 96.00 331 ALA A N 1
ATOM 2519 C CA . ALA A 1 331 ? 45.341 -13.161 3.228 1.00 96.00 331 ALA A CA 1
ATOM 2520 C C . ALA A 1 331 ? 46.065 -14.159 2.321 1.00 96.00 331 ALA A C 1
ATOM 2522 O O . ALA A 1 331 ? 46.291 -13.895 1.132 1.00 96.00 331 ALA A O 1
ATOM 2523 N N . HIS A 1 332 ? 46.423 -15.324 2.865 1.00 93.94 332 HIS A N 1
ATOM 2524 C CA . HIS A 1 332 ? 47.091 -16.350 2.076 1.00 93.94 332 HIS A CA 1
ATOM 2525 C C . HIS A 1 332 ? 46.811 -17.785 2.512 1.00 93.94 332 HIS A C 1
ATOM 2527 O O . HIS A 1 332 ? 46.217 -18.043 3.550 1.00 93.94 332 HIS A O 1
ATOM 2533 N N . SER A 1 333 ? 47.269 -18.744 1.708 1.00 91.75 333 SER A N 1
ATOM 2534 C CA . SER A 1 333 ? 47.205 -20.176 2.011 1.00 91.75 333 SER A CA 1
ATOM 2535 C C . SER A 1 333 ? 45.789 -20.678 2.324 1.00 91.75 333 SER A C 1
ATOM 2537 O O . SER A 1 333 ? 45.642 -21.443 3.268 1.00 91.75 333 SER A O 1
ATOM 2539 N N . THR A 1 334 ? 44.774 -20.301 1.535 1.00 90.94 334 THR A N 1
ATOM 2540 C CA . THR A 1 334 ? 43.337 -20.641 1.727 1.00 90.94 334 THR A CA 1
ATOM 2541 C C . THR A 1 334 ? 42.578 -19.871 2.813 1.00 90.94 334 THR A C 1
ATOM 2543 O O . THR A 1 334 ? 41.468 -20.265 3.164 1.00 90.94 334 THR A O 1
ATOM 2546 N N . ALA A 1 335 ? 43.129 -18.760 3.312 1.00 94.38 335 ALA A N 1
ATOM 2547 C CA . ALA A 1 335 ? 42.446 -17.927 4.300 1.00 94.38 335 ALA A CA 1
ATOM 2548 C C . ALA A 1 335 ? 41.257 -17.173 3.686 1.00 94.38 335 ALA A C 1
ATOM 2550 O O . ALA A 1 335 ? 41.345 -16.707 2.547 1.00 94.38 335 ALA A O 1
ATOM 2551 N N . ASN A 1 336 ? 40.175 -17.028 4.453 1.00 94.81 336 ASN A N 1
ATOM 2552 C CA . ASN A 1 336 ? 38.939 -16.370 4.032 1.00 94.81 336 ASN A CA 1
ATOM 2553 C C . ASN A 1 336 ? 38.641 -15.150 4.901 1.00 94.81 336 ASN A C 1
ATOM 2555 O O . ASN A 1 336 ? 38.734 -15.215 6.128 1.00 94.81 336 ASN A O 1
ATOM 2559 N N . ILE A 1 337 ? 38.256 -14.060 4.244 1.00 96.88 337 ILE A N 1
ATOM 2560 C CA . ILE A 1 337 ? 37.748 -12.848 4.877 1.00 96.88 337 ILE A CA 1
ATOM 2561 C C . ILE A 1 337 ? 36.349 -12.607 4.323 1.00 96.88 337 ILE A C 1
ATOM 2563 O O . ILE A 1 337 ? 36.191 -12.384 3.123 1.00 96.88 337 ILE A O 1
ATOM 2567 N N . ASN A 1 338 ? 35.342 -12.706 5.179 1.00 95.00 338 ASN A N 1
ATOM 2568 C CA . ASN A 1 338 ? 33.954 -12.839 4.764 1.00 95.00 338 ASN A CA 1
ATOM 2569 C C . ASN A 1 338 ? 33.081 -11.713 5.318 1.00 95.00 338 ASN A C 1
ATOM 2571 O O . ASN A 1 338 ? 33.187 -11.338 6.485 1.00 95.00 338 ASN A O 1
ATOM 2575 N N . ILE A 1 339 ? 32.155 -11.257 4.486 1.00 93.06 339 ILE A N 1
ATOM 2576 C CA . ILE A 1 339 ? 30.932 -10.570 4.880 1.00 93.06 339 ILE A CA 1
ATOM 2577 C C . ILE A 1 339 ? 29.784 -11.517 4.534 1.00 93.06 339 ILE A C 1
ATOM 2579 O O . ILE A 1 339 ? 29.736 -12.040 3.418 1.00 93.06 339 ILE A O 1
ATOM 2583 N N . THR A 1 340 ? 28.896 -11.773 5.491 1.00 86.75 340 THR A N 1
ATOM 2584 C CA . THR A 1 340 ? 27.771 -12.707 5.310 1.00 86.75 340 THR A CA 1
ATOM 2585 C C . THR A 1 340 ? 26.430 -12.027 5.034 1.00 86.75 340 THR A C 1
ATOM 2587 O O . THR A 1 340 ? 25.573 -12.673 4.445 1.00 86.75 340 THR A O 1
ATOM 2590 N N . CYS A 1 341 ? 26.271 -10.738 5.369 1.00 86.00 341 CYS A N 1
ATOM 2591 C CA . CYS A 1 341 ? 25.128 -9.900 4.972 1.00 86.00 341 CYS A CA 1
ATOM 2592 C C . CYS A 1 341 ? 25.594 -8.483 4.577 1.00 86.00 341 CYS A C 1
ATOM 2594 O O . CYS A 1 341 ? 26.349 -8.354 3.614 1.00 86.00 341 CYS A O 1
ATOM 2596 N N . GLU A 1 342 ? 25.193 -7.439 5.314 1.00 87.94 342 GLU A N 1
ATOM 2597 C CA . GLU A 1 342 ? 25.385 -6.019 4.960 1.00 87.94 342 GLU A CA 1
ATOM 2598 C C . GLU A 1 342 ? 26.555 -5.352 5.720 1.00 87.94 342 GLU A C 1
ATOM 2600 O O . GLU A 1 342 ? 26.650 -4.129 5.832 1.00 87.94 342 GLU A O 1
ATOM 2605 N N . GLY A 1 343 ? 27.455 -6.153 6.295 1.00 91.69 343 GLY A N 1
ATOM 2606 C CA . GLY A 1 343 ? 28.587 -5.685 7.096 1.00 91.69 343 GLY A CA 1
ATOM 2607 C C . GLY A 1 343 ? 29.643 -4.921 6.301 1.00 91.69 343 GLY A C 1
ATOM 2608 O O . GLY A 1 343 ? 29.578 -4.782 5.082 1.00 91.69 343 GLY A O 1
ATOM 2609 N N . THR A 1 344 ? 30.653 -4.415 7.009 1.00 96.25 344 THR A N 1
ATOM 2610 C CA . THR A 1 344 ? 31.723 -3.601 6.419 1.00 96.25 344 THR A CA 1
ATOM 2611 C C . THR A 1 344 ? 33.103 -4.192 6.679 1.00 96.25 344 THR A C 1
ATOM 2613 O O . THR A 1 344 ? 33.438 -4.534 7.812 1.00 96.25 344 THR A O 1
ATOM 2616 N N . ILE A 1 345 ? 33.936 -4.243 5.641 1.00 97.62 345 ILE A N 1
ATOM 2617 C CA . ILE A 1 345 ? 35.386 -4.429 5.753 1.00 97.62 345 ILE A CA 1
ATOM 2618 C C . ILE A 1 345 ? 36.061 -3.120 5.353 1.00 97.62 345 ILE A C 1
ATOM 2620 O O . ILE A 1 345 ? 35.866 -2.640 4.243 1.00 97.62 345 ILE A O 1
ATOM 2624 N N . GLN A 1 346 ? 36.902 -2.564 6.215 1.00 97.94 346 GLN A N 1
ATOM 2625 C CA . GLN A 1 346 ? 37.721 -1.401 5.889 1.00 97.94 346 GLN A CA 1
ATOM 2626 C C . GLN A 1 346 ? 39.193 -1.713 6.127 1.00 97.94 346 GLN A C 1
ATOM 2628 O O . GLN A 1 346 ? 39.571 -2.147 7.211 1.00 97.94 346 GLN A O 1
ATOM 2633 N N . VAL A 1 347 ? 40.028 -1.464 5.121 1.00 98.25 347 VAL A N 1
ATOM 2634 C CA . VAL A 1 347 ? 41.481 -1.623 5.196 1.00 98.25 347 VAL A CA 1
ATOM 2635 C C . VAL A 1 347 ? 42.136 -0.286 4.885 1.00 98.25 347 VAL A C 1
ATOM 2637 O O . VAL A 1 347 ? 42.123 0.151 3.740 1.00 98.25 347 VAL A O 1
ATOM 2640 N N . ASP A 1 348 ? 42.729 0.355 5.889 1.00 97.50 348 ASP A N 1
ATOM 2641 C CA . ASP A 1 348 ? 43.432 1.632 5.710 1.00 97.50 348 ASP A CA 1
ATOM 2642 C C . ASP A 1 348 ? 44.797 1.436 5.012 1.00 97.50 348 ASP A C 1
ATOM 2644 O O . ASP A 1 348 ? 45.264 2.320 4.295 1.00 97.50 348 ASP A O 1
ATOM 2648 N N . GLY A 1 349 ? 45.443 0.280 5.222 1.00 96.44 349 GLY A N 1
ATOM 2649 C CA . GLY A 1 349 ? 46.716 -0.096 4.597 1.00 96.44 349 GLY A CA 1
ATOM 2650 C C . GLY A 1 349 ? 46.568 -0.808 3.247 1.00 96.44 349 GLY A C 1
ATOM 2651 O O . GLY A 1 349 ? 45.526 -0.763 2.593 1.00 96.44 349 GLY A O 1
ATOM 2652 N N . ASN A 1 350 ? 47.627 -1.497 2.815 1.00 98.06 350 ASN A N 1
ATOM 2653 C CA . ASN A 1 350 ? 47.602 -2.274 1.575 1.00 98.06 350 ASN A CA 1
ATOM 2654 C C . ASN A 1 350 ? 46.888 -3.615 1.771 1.00 98.06 350 ASN A C 1
ATOM 2656 O O . ASN A 1 350 ? 47.055 -4.278 2.795 1.00 98.06 350 ASN A O 1
ATOM 2660 N N . THR A 1 351 ? 46.168 -4.065 0.742 1.00 98.19 351 THR A N 1
ATOM 2661 C CA . THR A 1 351 ? 45.547 -5.395 0.705 1.00 98.19 351 THR A CA 1
ATOM 2662 C C . THR A 1 351 ? 46.242 -6.283 -0.319 1.00 98.19 351 THR A C 1
ATOM 2664 O O . THR A 1 351 ? 46.295 -5.965 -1.505 1.00 98.19 351 THR A O 1
ATOM 2667 N N . THR A 1 352 ? 46.751 -7.435 0.125 1.00 97.62 352 THR A N 1
ATOM 2668 C CA . THR A 1 352 ? 47.354 -8.454 -0.747 1.00 97.62 352 THR A CA 1
ATOM 2669 C C . THR A 1 352 ? 46.677 -9.810 -0.558 1.00 97.62 352 THR A C 1
ATOM 2671 O O . THR A 1 352 ? 46.698 -10.376 0.535 1.00 97.62 352 THR A O 1
ATOM 2674 N N . LEU A 1 353 ? 46.135 -10.378 -1.638 1.00 97.19 353 LEU A N 1
ATOM 2675 C CA . LEU A 1 353 ? 45.579 -11.734 -1.665 1.00 97.19 353 LEU A CA 1
ATOM 2676 C C . LEU A 1 353 ? 46.477 -12.649 -2.494 1.00 97.19 353 LEU A C 1
ATOM 2678 O O . LEU A 1 353 ? 46.687 -12.416 -3.686 1.00 97.19 353 LEU A O 1
ATOM 2682 N N . LYS A 1 354 ? 46.993 -13.717 -1.883 1.00 94.75 354 LYS A N 1
ATOM 2683 C CA . LYS A 1 354 ? 47.935 -14.637 -2.543 1.00 94.75 354 LYS A CA 1
ATOM 2684 C C . LYS A 1 354 ? 47.738 -16.078 -2.127 1.00 94.75 354 LYS A C 1
ATOM 2686 O O . LYS A 1 354 ? 47.117 -16.343 -1.111 1.00 94.75 354 LYS A O 1
ATOM 2691 N N . SER A 1 355 ? 48.284 -17.037 -2.875 1.00 92.50 355 SER A N 1
ATOM 2692 C CA . SER A 1 355 ? 48.243 -18.467 -2.502 1.00 92.50 355 SER A CA 1
ATOM 2693 C C . SER A 1 355 ? 46.832 -18.937 -2.090 1.00 92.50 355 SER A C 1
ATOM 2695 O O . SER A 1 355 ? 46.657 -19.560 -1.046 1.00 92.50 355 SER A O 1
ATOM 2697 N N . ALA A 1 356 ? 45.828 -18.574 -2.896 1.00 91.44 356 ALA A N 1
ATOM 2698 C CA . ALA A 1 356 ? 44.404 -18.801 -2.639 1.00 91.44 356 ALA A CA 1
ATOM 2699 C C . ALA A 1 356 ? 43.855 -18.091 -1.382 1.00 91.44 356 ALA A C 1
ATOM 2701 O O . ALA A 1 356 ? 43.101 -18.690 -0.640 1.00 91.44 356 ALA A O 1
ATOM 2702 N N . GLY A 1 357 ? 44.239 -16.846 -1.092 1.00 95.06 357 GLY A N 1
ATOM 2703 C CA . GLY A 1 357 ? 43.513 -16.007 -0.124 1.00 95.06 357 GLY A CA 1
ATOM 2704 C C . GLY A 1 357 ? 42.225 -15.427 -0.725 1.00 95.06 357 GLY A C 1
ATOM 2705 O O . GLY A 1 357 ? 42.214 -15.090 -1.910 1.00 95.06 357 GLY A O 1
ATOM 2706 N N . TYR A 1 358 ? 41.166 -15.296 0.074 1.00 96.06 358 TYR A N 1
ATOM 2707 C CA . TYR A 1 358 ? 39.838 -14.878 -0.387 1.00 96.06 358 TYR A CA 1
ATOM 2708 C C . TYR A 1 358 ? 39.299 -13.673 0.388 1.00 96.06 358 TYR A C 1
ATOM 2710 O O . TYR A 1 358 ? 39.420 -13.619 1.611 1.00 96.06 358 TYR A O 1
ATOM 2718 N N . ILE A 1 359 ? 38.647 -12.757 -0.332 1.00 97.00 359 ILE A N 1
ATOM 2719 C CA . ILE A 1 359 ? 37.668 -11.810 0.217 1.00 97.00 359 ILE A CA 1
ATOM 2720 C C . ILE A 1 359 ? 36.310 -12.142 -0.406 1.00 97.00 359 ILE A C 1
ATOM 2722 O O . ILE A 1 359 ? 36.202 -12.201 -1.631 1.00 97.00 359 ILE A O 1
ATOM 2726 N N . ASN A 1 360 ? 35.285 -12.350 0.417 1.00 95.56 360 ASN A N 1
ATOM 2727 C CA . ASN A 1 360 ? 33.922 -12.673 -0.005 1.00 95.56 360 ASN A CA 1
ATOM 2728 C C . ASN A 1 360 ? 32.955 -11.651 0.602 1.00 95.56 360 ASN A C 1
ATOM 2730 O O . ASN A 1 360 ? 32.872 -11.572 1.821 1.00 95.56 360 ASN A O 1
ATOM 2734 N N . ALA A 1 361 ? 32.252 -10.867 -0.218 1.00 90.94 361 ALA A N 1
ATOM 2735 C CA . ALA A 1 361 ? 31.573 -9.656 0.259 1.00 90.94 361 ALA A CA 1
ATOM 2736 C C . ALA A 1 361 ? 30.036 -9.707 0.281 1.00 90.94 361 ALA A C 1
ATOM 2738 O O . ALA A 1 361 ? 29.431 -8.826 0.879 1.00 90.94 361 ALA A O 1
ATOM 2739 N N . MET A 1 362 ? 29.409 -10.713 -0.341 1.00 88.62 362 MET A N 1
ATOM 2740 C CA . MET A 1 362 ? 27.944 -10.838 -0.457 1.00 88.62 362 MET A CA 1
ATOM 2741 C C . MET A 1 362 ? 27.261 -9.495 -0.775 1.00 88.62 362 MET A C 1
ATOM 2743 O O . MET A 1 362 ? 27.424 -9.058 -1.904 1.00 88.62 362 MET A O 1
ATOM 2747 N N . GLY A 1 363 ? 26.522 -8.858 0.144 1.00 86.38 363 GLY A N 1
ATOM 2748 C CA . GLY A 1 363 ? 25.857 -7.557 -0.067 1.00 86.38 363 GLY A CA 1
ATOM 2749 C C . GLY A 1 363 ? 26.553 -6.342 0.565 1.00 86.38 363 GLY A C 1
ATOM 2750 O O . GLY A 1 363 ? 26.178 -5.214 0.277 1.00 86.38 363 GLY A O 1
ATOM 2751 N N . GLY A 1 364 ? 27.586 -6.544 1.389 1.00 92.38 364 GLY A N 1
ATOM 2752 C CA . GLY A 1 364 ? 28.125 -5.498 2.263 1.00 92.38 364 GLY A CA 1
ATOM 2753 C C . GLY A 1 364 ? 29.028 -4.450 1.606 1.00 92.38 364 GLY A C 1
ATOM 2754 O O . GLY A 1 364 ? 29.105 -4.309 0.388 1.00 92.38 364 GLY A O 1
ATOM 2755 N N . ASN A 1 365 ? 29.763 -3.710 2.436 1.00 96.31 365 ASN A N 1
ATOM 2756 C CA . ASN A 1 365 ? 30.651 -2.628 2.006 1.00 96.31 365 ASN A CA 1
ATOM 2757 C C . ASN A 1 365 ? 32.126 -3.004 2.186 1.00 96.31 365 ASN A C 1
ATOM 2759 O O . ASN A 1 365 ? 32.521 -3.538 3.224 1.00 96.31 365 ASN A O 1
ATOM 2763 N N . ILE A 1 366 ? 32.968 -2.688 1.201 1.00 97.50 366 ILE A N 1
ATOM 2764 C CA . ILE A 1 366 ? 34.423 -2.834 1.318 1.00 97.50 366 ILE A CA 1
ATOM 2765 C C . ILE A 1 366 ? 35.107 -1.505 1.024 1.00 97.50 366 ILE A C 1
ATOM 2767 O O . ILE A 1 366 ? 34.874 -0.919 -0.024 1.00 97.50 366 ILE A O 1
ATOM 2771 N N . TYR A 1 367 ? 36.005 -1.072 1.904 1.00 97.69 367 TYR A N 1
ATOM 2772 C CA . TYR A 1 367 ? 36.840 0.111 1.715 1.00 97.69 367 TYR A CA 1
ATOM 2773 C C . TYR A 1 367 ? 38.311 -0.295 1.644 1.00 97.69 367 TYR A C 1
ATOM 2775 O O . TYR A 1 367 ? 38.871 -0.813 2.612 1.00 97.69 367 TYR A O 1
ATOM 2783 N N . PHE A 1 368 ? 38.947 -0.036 0.507 1.00 97.62 368 PHE A N 1
ATOM 2784 C CA . PHE A 1 368 ? 40.379 -0.223 0.294 1.00 97.62 368 PHE A CA 1
ATOM 2785 C C . PHE A 1 368 ? 41.080 1.139 0.245 1.00 97.62 368 PHE A C 1
ATOM 2787 O O . PHE A 1 368 ? 41.069 1.822 -0.781 1.00 97.62 368 PHE A O 1
ATOM 2794 N N . GLY A 1 369 ? 41.691 1.516 1.369 1.00 96.06 369 GLY A N 1
ATOM 2795 C CA . GLY A 1 369 ? 42.432 2.762 1.553 1.00 96.06 369 GLY A CA 1
ATOM 2796 C C . GLY A 1 369 ? 43.791 2.781 0.847 1.00 96.06 369 GLY A C 1
ATOM 2797 O O . GLY A 1 369 ? 44.162 3.794 0.253 1.00 96.06 369 GLY A O 1
ATOM 2798 N N . GLY A 1 370 ? 44.524 1.663 0.898 1.00 96.12 370 GLY A N 1
ATOM 2799 C CA . GLY A 1 370 ? 45.819 1.475 0.236 1.00 96.12 370 GLY A CA 1
ATOM 2800 C C . GLY A 1 370 ? 45.744 0.688 -1.076 1.00 96.12 370 GLY A C 1
ATOM 2801 O O . GLY A 1 370 ? 44.674 0.448 -1.632 1.00 96.12 370 GLY A O 1
ATOM 2802 N N . ASN A 1 371 ? 46.906 0.263 -1.585 1.00 97.00 371 ASN A N 1
ATOM 2803 C CA . ASN A 1 371 ? 46.984 -0.479 -2.846 1.00 97.00 371 ASN A CA 1
ATOM 2804 C C . ASN A 1 371 ? 46.370 -1.878 -2.710 1.00 97.00 371 ASN A C 1
ATOM 2806 O O . ASN A 1 371 ? 46.519 -2.544 -1.679 1.00 97.00 371 ASN A O 1
ATOM 2810 N N . LEU A 1 372 ? 45.728 -2.343 -3.782 1.00 97.06 372 LEU A N 1
ATOM 2811 C CA . LEU A 1 372 ? 45.060 -3.639 -3.849 1.00 97.06 372 LEU A CA 1
ATOM 2812 C C . LEU A 1 372 ? 45.781 -4.554 -4.841 1.00 97.06 372 LEU A C 1
ATOM 2814 O O . LEU A 1 372 ? 45.945 -4.211 -6.009 1.00 97.06 372 LEU A O 1
ATOM 2818 N N . ARG A 1 373 ? 46.185 -5.748 -4.401 1.00 96.12 373 ARG A N 1
ATOM 2819 C CA . ARG A 1 373 ? 46.843 -6.734 -5.269 1.00 96.12 373 ARG A CA 1
ATOM 2820 C C . ARG A 1 373 ? 46.295 -8.140 -5.066 1.00 96.12 373 ARG A C 1
ATOM 2822 O O . ARG A 1 373 ? 46.318 -8.673 -3.957 1.00 96.12 373 ARG A O 1
ATOM 2829 N N . THR A 1 374 ? 45.885 -8.784 -6.155 1.00 94.94 374 THR A N 1
ATOM 2830 C CA . THR A 1 374 ? 45.650 -10.237 -6.201 1.00 94.94 374 THR A CA 1
ATOM 2831 C C . THR A 1 374 ? 46.804 -10.881 -6.970 1.00 94.94 374 THR A C 1
ATOM 2833 O O . THR A 1 374 ? 47.141 -10.429 -8.056 1.00 94.94 374 THR A O 1
ATOM 2836 N N . GLU A 1 375 ? 47.489 -11.885 -6.413 1.00 92.81 375 GLU A N 1
ATOM 2837 C CA . GLU A 1 375 ? 48.671 -12.489 -7.055 1.00 92.81 375 GLU A CA 1
ATOM 2838 C C . GLU A 1 375 ? 48.314 -13.531 -8.122 1.00 92.81 375 GLU A C 1
ATOM 2840 O O . GLU A 1 375 ? 47.436 -14.359 -7.922 1.00 92.81 375 GLU A O 1
ATOM 2845 N N . LYS A 1 376 ? 49.090 -13.589 -9.209 1.00 86.06 376 LYS A N 1
ATOM 2846 C CA . LYS A 1 376 ? 48.901 -14.502 -10.350 1.00 86.06 376 LYS A CA 1
ATOM 2847 C C . LYS A 1 376 ? 48.365 -15.896 -9.999 1.00 86.06 376 LYS A C 1
ATOM 2849 O O . LYS A 1 376 ? 48.989 -16.645 -9.248 1.00 86.06 376 LYS A O 1
ATOM 2854 N N . SER A 1 377 ? 47.258 -16.276 -10.647 1.00 79.12 377 SER A N 1
ATOM 2855 C CA . SER A 1 377 ? 46.629 -17.608 -10.528 1.00 79.12 377 SER A CA 1
ATOM 2856 C C . SER A 1 377 ? 46.278 -18.009 -9.085 1.00 79.12 377 SER A C 1
ATOM 2858 O O . SER A 1 377 ? 46.138 -19.191 -8.777 1.00 79.12 377 SER A O 1
ATOM 2860 N N . SER A 1 378 ? 46.137 -17.027 -8.201 1.00 84.12 378 SER A N 1
ATOM 2861 C CA . SER A 1 378 ? 45.841 -17.165 -6.780 1.00 84.12 378 SER A CA 1
ATOM 2862 C C . SER A 1 378 ? 45.114 -15.894 -6.315 1.00 84.12 378 SER A C 1
ATOM 2864 O O . SER A 1 378 ? 45.013 -14.956 -7.090 1.00 84.12 378 SER A O 1
ATOM 2866 N N . GLY A 1 379 ? 44.587 -15.826 -5.091 1.00 92.50 379 GLY A N 1
ATOM 2867 C CA . GLY A 1 379 ? 43.919 -14.604 -4.625 1.00 92.50 379 GLY A CA 1
ATOM 2868 C C . GLY A 1 379 ? 42.579 -14.346 -5.330 1.00 92.50 379 GLY A C 1
ATOM 2869 O O . GLY A 1 379 ? 42.478 -14.322 -6.558 1.00 92.50 379 GLY A O 1
ATOM 2870 N N . THR A 1 380 ? 41.499 -14.183 -4.579 1.00 95.19 380 THR A N 1
ATOM 2871 C CA . THR A 1 380 ? 40.178 -13.994 -5.188 1.00 95.19 380 THR A CA 1
ATOM 2872 C C . THR A 1 380 ? 39.342 -13.022 -4.384 1.00 95.19 380 THR A C 1
ATOM 2874 O O . THR A 1 380 ? 39.225 -13.154 -3.170 1.00 95.19 380 THR A O 1
ATOM 2877 N N . ILE A 1 381 ? 38.751 -12.063 -5.088 1.00 96.69 381 ILE A N 1
ATOM 2878 C CA . ILE A 1 381 ? 37.718 -11.179 -4.558 1.00 96.69 381 ILE A CA 1
ATOM 2879 C C . ILE A 1 381 ? 36.399 -11.619 -5.184 1.00 96.69 381 ILE A C 1
ATOM 2881 O O . ILE A 1 381 ? 36.234 -11.549 -6.402 1.00 96.69 381 ILE A O 1
ATOM 2885 N N . ASN A 1 382 ? 35.478 -12.085 -4.352 1.00 96.50 382 ASN A N 1
ATOM 2886 C CA . ASN A 1 382 ? 34.105 -12.390 -4.722 1.00 96.50 382 ASN A CA 1
ATOM 2887 C C . ASN A 1 382 ? 33.217 -11.254 -4.215 1.00 96.50 382 ASN A C 1
ATOM 2889 O O . ASN A 1 382 ? 32.890 -11.208 -3.029 1.00 96.50 382 ASN A O 1
ATOM 2893 N N . ALA A 1 383 ? 32.864 -10.326 -5.104 1.00 95.25 383 ALA A N 1
ATOM 2894 C CA . ALA A 1 383 ? 32.157 -9.109 -4.721 1.00 95.25 383 ALA A CA 1
ATOM 2895 C C . ALA A 1 383 ? 30.672 -9.361 -4.397 1.00 95.25 383 ALA A C 1
ATOM 2897 O O . ALA A 1 383 ? 30.131 -8.736 -3.499 1.00 95.25 383 ALA A O 1
ATOM 2898 N N . GLY A 1 384 ? 30.006 -10.323 -5.045 1.00 94.38 384 GLY A N 1
ATOM 2899 C CA . GLY A 1 384 ? 28.565 -10.515 -4.825 1.00 94.38 384 GLY A CA 1
ATOM 2900 C C . GLY A 1 384 ? 27.776 -9.283 -5.288 1.00 94.38 384 GLY A C 1
ATOM 2901 O O . GLY A 1 384 ? 28.047 -8.787 -6.373 1.00 94.38 384 GLY A O 1
ATOM 2902 N N . GLY A 1 385 ? 26.818 -8.806 -4.498 1.00 93.75 385 GLY A N 1
ATOM 2903 C CA . GLY A 1 385 ? 26.117 -7.528 -4.664 1.00 93.75 385 GLY A CA 1
ATOM 2904 C C . GLY A 1 385 ? 26.696 -6.366 -3.845 1.00 93.75 385 GLY A C 1
ATOM 2905 O O . GLY A 1 385 ? 25.988 -5.389 -3.637 1.00 93.75 385 GLY A O 1
ATOM 2906 N N . SER A 1 386 ? 27.942 -6.469 -3.373 1.00 96.25 386 SER A N 1
ATOM 2907 C CA . SER A 1 386 ? 28.576 -5.474 -2.500 1.00 96.25 386 SER A CA 1
ATOM 2908 C C . SER A 1 386 ? 28.797 -4.105 -3.149 1.00 96.25 386 SER A C 1
ATOM 2910 O O . SER A 1 386 ? 28.773 -3.959 -4.375 1.00 96.25 386 SER A O 1
ATOM 2912 N N . THR A 1 387 ? 29.115 -3.106 -2.323 1.00 97.94 387 THR A N 1
ATOM 2913 C CA . THR A 1 387 ? 29.739 -1.856 -2.785 1.00 97.94 387 THR A CA 1
ATOM 2914 C C . THR A 1 387 ? 31.207 -1.812 -2.360 1.00 97.94 387 THR A C 1
ATOM 2916 O O . THR A 1 387 ? 31.534 -1.978 -1.185 1.00 97.94 387 THR A O 1
ATOM 2919 N N . ILE A 1 388 ? 32.114 -1.609 -3.318 1.00 97.88 388 ILE A N 1
ATOM 2920 C CA . ILE A 1 388 ? 33.565 -1.586 -3.099 1.00 97.88 388 ILE A CA 1
ATOM 2921 C C . ILE A 1 388 ? 34.095 -0.189 -3.398 1.00 97.88 388 ILE A C 1
ATOM 2923 O O . ILE A 1 388 ? 34.078 0.238 -4.545 1.00 97.88 388 ILE A O 1
ATOM 2927 N N . TYR A 1 389 ? 34.629 0.482 -2.386 1.00 97.38 389 TYR A N 1
ATOM 2928 C CA . TYR A 1 389 ? 35.305 1.767 -2.487 1.00 97.38 389 TYR A CA 1
ATOM 2929 C C . TYR A 1 389 ? 36.815 1.563 -2.531 1.00 97.38 389 TYR A C 1
ATOM 2931 O O . TYR A 1 389 ? 37.397 0.928 -1.648 1.00 97.38 389 TYR A O 1
ATOM 2939 N N . PHE A 1 390 ? 37.461 2.124 -3.544 1.00 97.56 390 PHE A N 1
ATOM 2940 C CA . PHE A 1 390 ? 38.904 2.062 -3.717 1.00 97.56 390 PHE A CA 1
ATOM 2941 C C . PHE A 1 390 ? 39.492 3.473 -3.792 1.00 97.56 390 PHE A C 1
ATOM 2943 O O . PHE A 1 390 ? 39.086 4.280 -4.631 1.00 97.56 390 PHE A O 1
ATOM 2950 N N . SER A 1 391 ? 40.454 3.759 -2.911 1.00 95.69 391 SER A N 1
ATOM 2951 C CA . SER A 1 391 ? 41.197 5.026 -2.885 1.00 95.69 391 SER A CA 1
ATOM 2952 C C . SER A 1 391 ? 42.714 4.869 -3.026 1.00 95.69 391 SER A C 1
ATOM 2954 O O . SER A 1 391 ? 43.446 5.859 -2.982 1.00 95.69 391 SER A O 1
ATOM 2956 N N . GLY A 1 392 ? 43.199 3.633 -3.177 1.00 94.62 392 GLY A N 1
ATOM 2957 C CA . GLY A 1 392 ? 44.614 3.335 -3.387 1.00 94.62 392 GLY A CA 1
ATOM 2958 C C . GLY A 1 392 ? 45.134 3.830 -4.739 1.00 94.62 392 GLY A C 1
ATOM 2959 O O . GLY A 1 392 ? 44.373 4.130 -5.652 1.00 94.62 392 GLY A O 1
ATOM 2960 N N . SER A 1 393 ? 46.457 3.890 -4.899 1.00 95.56 393 SER A N 1
ATOM 2961 C CA . SER A 1 393 ? 47.069 4.339 -6.159 1.00 95.56 393 SER A CA 1
ATOM 2962 C C . SER A 1 393 ? 47.148 3.238 -7.218 1.00 95.56 393 SER A C 1
ATOM 2964 O O . SER A 1 393 ? 47.192 3.544 -8.406 1.00 95.56 393 SER A O 1
ATOM 2966 N N . SER A 1 394 ? 47.182 1.961 -6.822 1.00 95.69 394 SER A N 1
ATOM 2967 C CA . SER A 1 394 ? 47.178 0.844 -7.773 1.00 95.69 394 SER A CA 1
ATOM 2968 C C . SER A 1 394 ? 46.264 -0.303 -7.354 1.00 95.69 394 SER A C 1
ATOM 2970 O O . SER A 1 394 ? 46.293 -0.770 -6.209 1.00 95.69 394 SER A O 1
ATOM 2972 N N . PHE A 1 395 ? 45.472 -0.779 -8.316 1.00 95.44 395 PHE A N 1
ATOM 2973 C CA . PHE A 1 395 ? 44.781 -2.059 -8.248 1.00 95.44 395 PHE A CA 1
ATOM 2974 C C . PHE A 1 395 ? 45.371 -3.000 -9.312 1.00 95.44 395 PHE A C 1
ATOM 2976 O O . PHE A 1 395 ? 45.149 -2.854 -10.512 1.00 95.44 395 PHE A O 1
ATOM 2983 N N . GLU A 1 396 ? 46.147 -3.982 -8.854 1.00 95.06 396 GLU A N 1
ATOM 2984 C CA . GLU A 1 396 ? 46.778 -5.017 -9.678 1.00 95.06 396 GLU A CA 1
ATOM 2985 C C . GLU A 1 396 ? 46.026 -6.349 -9.534 1.00 95.06 396 GLU A C 1
ATOM 2987 O O . GLU A 1 396 ? 46.232 -7.116 -8.585 1.00 95.06 396 GLU A O 1
ATOM 2992 N N . ASN A 1 397 ? 45.142 -6.650 -10.484 1.00 93.12 397 ASN A N 1
ATOM 2993 C CA . ASN A 1 397 ? 44.353 -7.878 -10.498 1.00 93.12 397 ASN A CA 1
ATOM 2994 C C . ASN A 1 397 ? 45.026 -9.003 -11.309 1.00 93.12 397 ASN A C 1
ATOM 2996 O O . ASN A 1 397 ? 44.575 -9.346 -12.408 1.00 93.12 397 ASN A O 1
ATOM 3000 N N . GLU A 1 398 ? 46.101 -9.599 -10.785 1.00 92.31 398 GLU A N 1
ATOM 3001 C CA . GLU A 1 398 ? 46.767 -10.753 -11.420 1.00 92.31 398 GLU A CA 1
ATOM 3002 C C . GLU A 1 398 ? 46.064 -12.095 -11.111 1.00 92.31 398 GLU A C 1
ATOM 3004 O O . GLU A 1 398 ? 46.247 -13.095 -11.817 1.00 92.31 398 GLU A O 1
ATOM 3009 N N . GLY A 1 399 ? 45.262 -12.121 -10.045 1.00 91.75 399 GLY A N 1
ATOM 3010 C CA . GLY A 1 399 ? 44.447 -13.239 -9.577 1.00 91.75 399 GLY A CA 1
ATOM 3011 C C . GLY A 1 399 ? 43.054 -13.275 -10.206 1.00 91.75 399 GLY A C 1
ATOM 3012 O O . GLY A 1 399 ? 42.919 -13.428 -11.424 1.00 91.75 399 GLY A O 1
ATOM 3013 N N . TYR A 1 400 ? 42.011 -13.190 -9.369 1.00 91.69 400 TYR A N 1
ATOM 3014 C CA . TYR A 1 400 ? 40.604 -13.158 -9.785 1.00 91.69 400 TYR A CA 1
ATOM 3015 C C . TYR A 1 400 ? 39.816 -12.053 -9.065 1.00 91.69 400 TYR A C 1
ATOM 3017 O O . TYR A 1 400 ? 39.833 -11.962 -7.839 1.00 91.69 400 TYR A O 1
ATOM 3025 N N . PHE A 1 401 ? 39.061 -11.275 -9.840 1.00 93.94 401 PHE A N 1
ATOM 3026 C CA . PHE A 1 401 ? 38.000 -10.390 -9.362 1.00 93.94 401 PHE A CA 1
ATOM 3027 C C . PHE A 1 401 ? 36.694 -10.848 -10.010 1.00 93.94 401 PHE A C 1
ATOM 3029 O O . PHE A 1 401 ? 36.576 -10.831 -11.236 1.00 93.94 401 PHE A O 1
ATOM 3036 N N . ASN A 1 402 ? 35.758 -11.314 -9.191 1.00 95.00 402 ASN A N 1
ATOM 3037 C CA . ASN A 1 402 ? 34.441 -11.766 -9.612 1.00 95.00 402 ASN A CA 1
ATOM 3038 C C . ASN A 1 402 ? 33.424 -10.700 -9.192 1.00 95.00 402 ASN A C 1
ATOM 3040 O O . ASN A 1 402 ? 33.050 -10.633 -8.021 1.00 95.00 402 ASN A O 1
ATOM 3044 N N . ALA A 1 403 ? 33.003 -9.869 -10.149 1.00 94.38 403 ALA A N 1
ATOM 3045 C CA . ALA A 1 403 ? 32.192 -8.678 -9.889 1.00 94.38 403 ALA A CA 1
ATOM 3046 C C . ALA A 1 403 ? 30.764 -8.973 -9.388 1.00 94.38 403 ALA A C 1
ATOM 3048 O O . ALA A 1 403 ? 30.172 -8.125 -8.739 1.00 94.38 403 ALA A O 1
ATOM 3049 N N . GLY A 1 404 ? 30.187 -10.146 -9.673 1.00 95.62 404 GLY A N 1
ATOM 3050 C CA . GLY A 1 404 ? 28.793 -10.431 -9.304 1.00 95.62 404 GLY A CA 1
ATOM 3051 C C . GLY A 1 404 ? 27.832 -9.358 -9.835 1.00 95.62 404 GLY A C 1
ATOM 3052 O O . GLY A 1 404 ? 27.854 -9.061 -11.027 1.00 95.62 404 GLY A O 1
ATOM 3053 N N . THR A 1 405 ? 27.031 -8.778 -8.942 1.00 96.44 405 THR A N 1
ATOM 3054 C CA . THR A 1 405 ? 26.170 -7.608 -9.174 1.00 96.44 405 THR A CA 1
ATOM 3055 C C . THR A 1 405 ? 26.661 -6.358 -8.423 1.00 96.44 405 THR A C 1
ATOM 3057 O O . THR A 1 405 ? 25.863 -5.481 -8.104 1.00 96.44 405 THR A O 1
ATOM 3060 N N . SER A 1 406 ? 27.956 -6.286 -8.089 1.00 97.62 406 SER A N 1
ATOM 3061 C CA . SER A 1 406 ? 28.532 -5.254 -7.216 1.00 97.62 406 SER A CA 1
ATOM 3062 C C . SER A 1 406 ? 28.624 -3.872 -7.862 1.00 97.62 406 SER A C 1
ATOM 3064 O O . SER A 1 406 ? 28.749 -3.756 -9.086 1.00 97.62 406 SER A O 1
ATOM 3066 N N . THR A 1 407 ? 28.739 -2.841 -7.031 1.00 98.38 407 THR A N 1
ATOM 3067 C CA . THR A 1 407 ? 29.166 -1.503 -7.453 1.00 98.38 407 THR A CA 1
ATOM 3068 C C . THR A 1 407 ? 30.611 -1.253 -7.051 1.00 98.38 407 THR A C 1
ATOM 3070 O O . THR A 1 407 ? 30.944 -1.284 -5.870 1.00 98.38 407 THR A O 1
ATOM 3073 N N . PHE A 1 408 ? 31.483 -1.001 -8.028 1.00 98.12 408 PHE A N 1
ATOM 3074 C CA . PHE A 1 408 ? 32.876 -0.634 -7.777 1.00 98.12 408 PHE A CA 1
ATOM 3075 C C . PHE A 1 408 ? 33.057 0.874 -7.943 1.00 98.12 408 PHE A C 1
ATOM 3077 O O . PHE A 1 408 ? 32.723 1.423 -8.990 1.00 98.12 408 PHE A O 1
ATOM 3084 N N . VAL A 1 409 ? 33.600 1.529 -6.923 1.00 98.19 409 VAL A N 1
ATOM 3085 C CA . VAL A 1 409 ? 33.744 2.980 -6.823 1.00 98.19 409 VAL A CA 1
ATOM 3086 C C . VAL A 1 409 ? 35.225 3.335 -6.739 1.00 98.19 409 VAL A C 1
ATOM 3088 O O . VAL A 1 409 ? 35.906 2.997 -5.770 1.00 98.19 409 VAL A O 1
ATOM 3091 N N . PHE A 1 410 ? 35.725 4.039 -7.748 1.00 97.44 410 PHE A N 1
ATOM 3092 C CA . PHE A 1 410 ? 37.028 4.695 -7.708 1.00 97.44 410 PHE A CA 1
ATOM 3093 C C . PHE A 1 410 ? 36.873 6.087 -7.091 1.00 97.44 410 PHE A C 1
ATOM 3095 O O . PHE A 1 410 ? 36.085 6.901 -7.576 1.00 97.44 410 PHE A O 1
ATOM 3102 N N . SER A 1 411 ? 37.622 6.358 -6.023 1.00 92.00 411 SER A N 1
ATOM 3103 C CA . SER A 1 411 ? 37.525 7.599 -5.245 1.00 92.00 411 SER A CA 1
ATOM 3104 C C . SER A 1 411 ? 38.906 8.197 -4.957 1.00 92.00 411 SER A C 1
ATOM 3106 O O . SER A 1 411 ? 39.798 7.510 -4.469 1.00 92.00 411 SER A O 1
ATOM 3108 N N . GLY A 1 412 ? 39.076 9.493 -5.237 1.00 80.19 412 GLY A N 1
ATOM 3109 C CA . GLY A 1 412 ? 40.294 10.265 -4.961 1.00 80.19 412 GLY A CA 1
ATOM 3110 C C . GLY A 1 412 ? 41.517 9.954 -5.841 1.00 80.19 412 GLY A C 1
ATOM 3111 O O . GLY A 1 412 ? 41.688 8.857 -6.343 1.00 80.19 412 GLY A O 1
ATOM 3112 N N . GLY A 1 413 ? 42.424 10.926 -5.980 1.00 88.75 413 GLY A N 1
ATOM 3113 C CA . GLY A 1 413 ? 43.799 10.737 -6.468 1.00 88.75 413 GLY A CA 1
ATOM 3114 C C . GLY A 1 413 ? 43.979 10.153 -7.879 1.00 88.75 413 GLY A C 1
ATOM 3115 O O . GLY A 1 413 ? 43.033 9.948 -8.626 1.00 88.75 413 GLY A O 1
ATOM 3116 N N . SER A 1 414 ? 45.241 9.903 -8.244 1.00 94.38 414 SER A N 1
ATOM 3117 C CA . SER A 1 414 ? 45.604 9.188 -9.475 1.00 94.38 414 SER A CA 1
ATOM 3118 C C . SER A 1 414 ? 45.691 7.691 -9.189 1.00 94.38 414 SER A C 1
ATOM 3120 O O . SER A 1 414 ? 46.330 7.287 -8.211 1.00 94.38 414 SER A O 1
ATOM 3122 N N . GLN A 1 415 ? 45.022 6.894 -10.018 1.00 96.06 415 GLN A N 1
ATOM 3123 C CA . GLN A 1 415 ? 44.773 5.479 -9.784 1.00 96.06 415 GLN A CA 1
ATOM 3124 C C . GLN A 1 415 ? 45.000 4.684 -11.068 1.00 96.06 415 GLN A C 1
ATOM 3126 O O . GLN A 1 415 ? 44.450 5.008 -12.119 1.00 96.06 415 GLN A O 1
ATOM 3131 N N . GLU A 1 416 ? 45.781 3.612 -10.989 1.00 95.81 416 GLU A N 1
ATOM 3132 C CA . GLU A 1 416 ? 45.981 2.693 -12.108 1.00 95.81 416 GLU A CA 1
ATOM 3133 C C . GLU A 1 416 ? 45.301 1.352 -11.827 1.00 95.81 416 GLU A C 1
ATOM 3135 O O . GLU A 1 416 ? 45.534 0.725 -10.788 1.00 95.81 416 GLU A O 1
ATOM 3140 N N . PHE A 1 417 ? 44.489 0.888 -12.778 1.00 93.44 417 PHE A N 1
ATOM 3141 C CA . PHE A 1 417 ? 43.911 -0.448 -12.755 1.00 93.44 417 PHE A CA 1
ATOM 3142 C C . PHE A 1 417 ? 44.503 -1.334 -13.854 1.00 93.44 417 PHE A C 1
ATOM 3144 O O . PHE A 1 417 ? 44.417 -1.047 -15.057 1.00 93.44 417 PHE A O 1
ATOM 3151 N N . SER A 1 418 ? 45.075 -2.462 -13.437 1.00 91.88 418 SER A N 1
ATOM 3152 C CA . SER A 1 418 ? 45.647 -3.472 -14.321 1.00 91.88 418 SER A CA 1
ATOM 3153 C C . SER A 1 418 ? 45.144 -4.871 -13.982 1.00 91.88 418 SER A C 1
ATOM 3155 O O . SER A 1 418 ? 44.748 -5.171 -12.857 1.00 91.88 418 SER A O 1
ATOM 3157 N N . THR A 1 419 ? 45.159 -5.751 -14.980 1.00 88.88 419 THR A N 1
ATOM 3158 C CA . THR A 1 419 ? 44.885 -7.174 -14.794 1.00 88.88 419 THR A CA 1
ATOM 3159 C C . THR A 1 419 ? 45.945 -8.016 -15.491 1.00 88.88 419 THR A C 1
ATOM 3161 O O . THR A 1 419 ? 46.766 -7.500 -16.253 1.00 88.88 419 THR A O 1
ATOM 3164 N N . HIS A 1 420 ? 45.939 -9.324 -15.235 1.00 85.12 420 HIS A N 1
ATOM 3165 C CA . HIS A 1 420 ? 46.889 -10.230 -15.857 1.00 85.12 420 HIS A CA 1
ATOM 3166 C C . HIS A 1 420 ? 46.794 -10.172 -17.389 1.00 85.12 420 HIS A C 1
ATOM 3168 O O . HIS A 1 420 ? 45.736 -10.381 -17.974 1.00 85.12 420 HIS A O 1
ATOM 3174 N N . SER A 1 421 ? 47.951 -10.072 -18.045 1.00 80.25 421 SER A N 1
ATOM 3175 C CA . SER A 1 421 ? 48.134 -9.992 -19.505 1.00 80.25 421 SER A CA 1
ATOM 3176 C C . SER A 1 421 ? 47.427 -11.021 -20.414 1.00 80.25 421 SER A C 1
ATOM 3178 O O . SER A 1 421 ? 47.403 -10.808 -21.624 1.00 80.25 421 SER A O 1
ATOM 3180 N N . TRP A 1 422 ? 46.891 -12.144 -19.907 1.00 79.88 422 TRP A N 1
ATOM 3181 C CA . TRP A 1 422 ? 46.105 -13.093 -20.724 1.00 79.88 422 TRP A CA 1
ATOM 3182 C C . TRP A 1 422 ? 44.599 -12.805 -20.701 1.00 79.88 422 TRP A C 1
ATOM 3184 O O . TRP A 1 422 ? 43.868 -13.380 -21.509 1.00 79.88 422 TRP A O 1
ATOM 3194 N N . ARG A 1 423 ? 44.123 -11.946 -19.793 1.00 82.81 423 ARG A N 1
ATOM 3195 C CA . ARG A 1 423 ? 42.736 -11.478 -19.772 1.00 82.81 423 ARG A CA 1
ATOM 3196 C C . ARG A 1 423 ? 42.586 -10.349 -20.782 1.00 82.81 423 ARG A C 1
ATOM 3198 O O . ARG A 1 423 ? 43.429 -9.459 -20.863 1.00 82.81 423 ARG A O 1
ATOM 3205 N N . ALA A 1 424 ? 41.514 -10.409 -21.563 1.00 80.25 424 ALA A N 1
ATOM 3206 C CA . ALA A 1 424 ? 41.190 -9.341 -22.499 1.00 80.25 424 ALA A CA 1
ATOM 3207 C C . ALA A 1 424 ? 40.657 -8.111 -21.752 1.00 80.25 424 ALA A C 1
ATOM 3209 O O . ALA A 1 424 ? 41.109 -6.994 -22.018 1.00 80.25 424 ALA A O 1
AT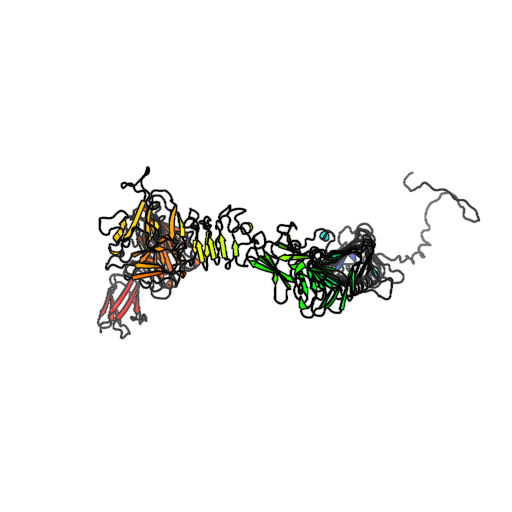OM 3210 N N . ASP A 1 425 ? 39.760 -8.349 -20.788 1.00 88.88 425 ASP A N 1
ATOM 3211 C CA . ASP A 1 425 ? 38.915 -7.312 -20.212 1.00 88.88 425 ASP A CA 1
ATOM 3212 C C . ASP A 1 425 ? 39.012 -7.243 -18.681 1.00 88.88 425 ASP A C 1
ATOM 3214 O O . ASP A 1 425 ? 39.132 -8.246 -17.971 1.00 88.88 425 ASP A O 1
ATOM 3218 N N . ASN A 1 426 ? 38.914 -6.012 -18.205 1.00 91.06 426 ASN A N 1
ATOM 3219 C CA . ASN A 1 426 ? 38.655 -5.582 -16.848 1.00 91.06 426 ASN A CA 1
ATOM 3220 C C . ASN A 1 426 ? 37.138 -5.493 -16.662 1.00 91.06 426 ASN A C 1
ATOM 3222 O O . ASN A 1 426 ? 36.516 -4.538 -17.129 1.00 91.06 426 ASN A O 1
ATOM 3226 N N . THR A 1 427 ? 36.542 -6.503 -16.029 1.00 94.12 427 THR A N 1
ATOM 3227 C CA . THR A 1 427 ? 35.083 -6.609 -15.900 1.00 94.12 427 THR A CA 1
ATOM 3228 C C . THR A 1 427 ? 34.579 -6.083 -14.559 1.00 94.12 427 THR A C 1
ATOM 3230 O O . THR A 1 427 ? 34.993 -6.568 -13.506 1.00 94.12 427 THR A O 1
ATOM 3233 N N . PHE A 1 428 ? 33.620 -5.164 -14.617 1.00 97.50 428 PHE A N 1
ATOM 3234 C CA . PHE A 1 428 ? 32.835 -4.646 -13.497 1.00 97.50 428 PHE A CA 1
ATOM 3235 C C . PHE A 1 428 ? 31.345 -4.890 -13.754 1.00 97.50 428 PHE A C 1
ATOM 3237 O O . PHE A 1 428 ? 30.941 -5.064 -14.904 1.00 97.50 428 PHE A O 1
ATOM 3244 N N . TYR A 1 429 ? 30.520 -4.897 -12.705 1.00 97.88 429 TYR A N 1
ATOM 3245 C CA . TYR A 1 429 ? 29.067 -4.911 -12.884 1.00 97.88 429 TYR A CA 1
ATOM 3246 C C . TYR A 1 429 ? 28.532 -3.484 -12.994 1.00 97.88 429 TYR A C 1
ATOM 3248 O O . TYR A 1 429 ? 28.225 -3.066 -14.107 1.00 97.88 429 TYR A O 1
ATOM 3256 N N . ASN A 1 430 ? 28.547 -2.719 -11.897 1.00 98.38 430 ASN A N 1
ATOM 3257 C CA . ASN A 1 430 ? 28.483 -1.257 -11.948 1.00 98.38 430 ASN A CA 1
ATOM 3258 C C . ASN A 1 430 ? 29.869 -0.666 -11.691 1.00 98.38 430 ASN A C 1
ATOM 3260 O O . ASN A 1 430 ? 30.633 -1.194 -10.874 1.00 98.38 430 ASN A O 1
ATOM 3264 N N . LEU A 1 431 ? 30.171 0.441 -12.359 1.00 98.31 431 LEU A N 1
ATOM 3265 C CA . LEU A 1 431 ? 31.422 1.168 -12.203 1.00 98.31 431 LEU A CA 1
ATOM 3266 C C . LEU A 1 431 ? 31.136 2.656 -11.997 1.00 98.31 431 LEU A C 1
ATOM 3268 O O . LEU A 1 431 ? 30.486 3.279 -12.830 1.00 98.31 431 LEU A O 1
ATOM 3272 N N . VAL A 1 432 ? 31.652 3.217 -10.907 1.00 98.38 432 VAL A N 1
ATOM 3273 C CA . VAL A 1 432 ? 31.544 4.638 -10.570 1.00 98.38 432 VAL A CA 1
ATOM 3274 C C . VAL A 1 432 ? 32.945 5.230 -10.448 1.00 98.38 432 VAL A C 1
ATOM 3276 O O . VAL A 1 432 ? 33.808 4.670 -9.771 1.00 98.38 432 VAL A O 1
ATOM 3279 N N . VAL A 1 433 ? 33.171 6.372 -11.088 1.00 97.88 433 VAL A N 1
ATOM 3280 C CA . VAL A 1 433 ? 34.371 7.198 -10.925 1.00 97.88 433 VAL A CA 1
ATOM 3281 C C . VAL A 1 433 ? 33.935 8.521 -10.309 1.00 97.88 433 VAL A C 1
ATOM 3283 O O . VAL A 1 433 ? 33.280 9.336 -10.962 1.00 97.88 433 VAL A O 1
ATOM 3286 N N . GLU A 1 434 ? 34.251 8.714 -9.032 1.00 96.44 434 GLU A N 1
ATOM 3287 C CA . GLU A 1 434 ? 33.837 9.899 -8.283 1.00 96.44 434 GLU A CA 1
ATOM 3288 C C . GLU A 1 434 ? 34.650 11.148 -8.655 1.00 96.44 434 GLU A C 1
ATOM 3290 O O . GLU A 1 434 ? 35.708 11.099 -9.291 1.00 96.44 434 GLU A O 1
ATOM 3295 N N . ILE A 1 435 ? 34.151 12.302 -8.212 1.00 91.44 435 ILE A N 1
ATOM 3296 C CA . ILE A 1 435 ? 34.818 13.591 -8.372 1.00 91.44 435 ILE A CA 1
ATOM 3297 C C . ILE A 1 435 ? 36.257 13.555 -7.829 1.00 91.44 435 ILE A C 1
ATOM 3299 O O . ILE A 1 435 ? 36.517 13.146 -6.697 1.00 91.44 435 ILE A O 1
ATOM 3303 N N . GLY A 1 436 ? 37.212 14.020 -8.640 1.00 87.44 436 GLY A N 1
ATOM 3304 C CA . GLY A 1 436 ? 38.624 14.097 -8.260 1.00 87.44 436 GLY A CA 1
ATOM 3305 C C . GLY A 1 436 ? 39.403 12.778 -8.326 1.00 87.44 436 GLY A C 1
ATOM 3306 O O . GLY A 1 436 ? 40.587 12.789 -7.978 1.00 87.44 436 GLY A O 1
ATOM 3307 N N . ALA A 1 437 ? 38.787 11.675 -8.766 1.00 95.50 437 ALA A N 1
ATOM 3308 C CA . ALA A 1 437 ? 39.504 10.466 -9.165 1.00 95.50 437 ALA A CA 1
ATOM 3309 C C . ALA A 1 437 ? 40.033 10.603 -10.606 1.00 95.50 437 ALA A C 1
ATOM 3311 O O . ALA A 1 437 ? 39.309 11.032 -11.506 1.00 95.50 437 ALA A O 1
ATOM 3312 N N . ASP A 1 438 ? 41.295 10.232 -10.822 1.00 95.56 438 ASP A N 1
ATOM 3313 C CA . ASP A 1 438 ? 41.954 10.151 -12.129 1.00 95.56 438 ASP A CA 1
ATOM 3314 C C . ASP A 1 438 ? 42.393 8.708 -12.383 1.00 95.56 438 ASP A C 1
ATOM 3316 O O . ASP A 1 438 ? 43.445 8.263 -11.920 1.00 95.56 438 ASP A O 1
ATOM 3320 N N . VAL A 1 439 ? 41.530 7.959 -13.065 1.00 97.12 439 VAL A N 1
ATOM 3321 C CA . VAL A 1 439 ? 41.616 6.507 -13.210 1.00 97.12 439 VAL A CA 1
ATOM 3322 C C . VAL A 1 439 ? 42.144 6.151 -14.594 1.00 97.12 439 VAL A C 1
ATOM 3324 O O . VAL A 1 439 ? 41.536 6.494 -15.607 1.00 97.12 439 VAL A O 1
ATOM 3327 N N . GLN A 1 440 ? 43.234 5.389 -14.650 1.00 96.44 440 GLN A N 1
ATOM 3328 C CA . GLN A 1 440 ? 43.786 4.830 -15.881 1.00 96.44 440 GLN A CA 1
ATOM 3329 C C . GLN A 1 440 ? 43.591 3.310 -15.924 1.00 96.44 440 GLN A C 1
ATOM 3331 O O . GLN A 1 440 ? 44.039 2.588 -15.034 1.00 96.44 440 GLN A O 1
ATOM 3336 N N . SER A 1 441 ? 42.967 2.800 -16.990 1.00 95.62 441 SER A N 1
ATOM 3337 C CA . SER A 1 441 ? 42.865 1.361 -17.251 1.00 95.62 441 SER A CA 1
ATOM 3338 C C . SER A 1 441 ? 43.843 0.908 -18.331 1.00 95.62 441 SER A C 1
ATOM 3340 O O . SER A 1 441 ? 43.834 1.420 -19.451 1.00 95.62 441 SER A O 1
ATOM 3342 N N . THR A 1 442 ? 44.645 -0.110 -18.015 1.00 93.44 442 THR A N 1
ATOM 3343 C CA . THR A 1 442 ? 45.677 -0.665 -18.919 1.00 93.44 442 THR A CA 1
ATOM 3344 C C . THR A 1 442 ? 45.167 -1.768 -19.864 1.00 93.44 442 THR A C 1
ATOM 3346 O O . THR A 1 442 ? 45.894 -2.314 -20.702 1.00 93.44 442 THR A O 1
ATOM 3349 N N . HIS A 1 443 ? 43.896 -2.152 -19.730 1.00 93.25 443 HIS A N 1
ATOM 3350 C CA . HIS A 1 443 ? 43.249 -3.218 -20.501 1.00 93.25 443 HIS A CA 1
ATOM 3351 C C . HIS A 1 443 ? 41.882 -2.750 -21.015 1.00 93.25 443 HIS A C 1
ATOM 3353 O O . HIS A 1 443 ? 41.466 -1.626 -20.746 1.00 93.25 443 HIS A O 1
ATOM 3359 N N . ASN A 1 444 ? 41.197 -3.584 -21.804 1.00 94.62 444 ASN A N 1
ATOM 3360 C CA . ASN A 1 444 ? 39.816 -3.278 -22.180 1.00 94.62 444 ASN A CA 1
ATOM 3361 C C . ASN A 1 444 ? 38.954 -3.225 -20.919 1.00 94.62 444 ASN A C 1
ATOM 3363 O O . ASN A 1 444 ? 39.231 -3.953 -19.974 1.00 94.62 444 ASN A O 1
ATOM 3367 N N . VAL A 1 445 ? 37.894 -2.430 -20.919 1.00 96.38 445 VAL A N 1
ATOM 3368 C CA . VAL A 1 445 ? 36.949 -2.313 -19.808 1.00 96.38 445 VAL A CA 1
ATOM 3369 C C . VAL A 1 445 ? 35.593 -2.841 -20.257 1.00 96.38 445 VAL A C 1
ATOM 3371 O O . VAL A 1 445 ? 35.084 -2.435 -21.302 1.00 96.38 445 VAL A O 1
ATOM 3374 N N . MET A 1 446 ? 35.008 -3.726 -19.454 1.00 96.31 446 MET A N 1
ATOM 3375 C CA . MET A 1 446 ? 33.649 -4.227 -19.629 1.00 96.31 446 MET A CA 1
ATOM 3376 C C . MET A 1 446 ? 32.831 -3.900 -18.380 1.00 96.31 446 MET A C 1
ATOM 3378 O O . MET A 1 446 ? 33.193 -4.311 -17.282 1.00 96.31 446 MET A O 1
ATOM 3382 N N . VAL A 1 447 ? 31.725 -3.186 -18.544 1.00 98.25 447 VAL A N 1
ATOM 3383 C CA . VAL A 1 447 ? 30.772 -2.851 -17.483 1.00 98.25 447 VAL A CA 1
ATOM 3384 C C . VAL A 1 447 ? 29.450 -3.534 -17.820 1.00 98.25 447 VAL A C 1
ATOM 3386 O O . VAL A 1 447 ? 28.813 -3.220 -18.825 1.00 98.25 447 VAL A O 1
ATOM 3389 N N . LEU A 1 448 ? 29.071 -4.536 -17.026 1.00 97.06 448 LEU A N 1
ATOM 3390 C CA . LEU A 1 448 ? 27.923 -5.406 -17.312 1.00 97.06 448 LEU A CA 1
ATOM 3391 C C . LEU A 1 448 ? 26.567 -4.728 -17.069 1.00 97.06 448 LEU A C 1
ATOM 3393 O O . LEU A 1 448 ? 25.552 -5.226 -17.555 1.00 97.06 448 LEU A O 1
ATOM 3397 N N . ASN A 1 449 ? 26.554 -3.616 -16.337 1.00 97.00 449 ASN A N 1
ATOM 3398 C CA . ASN A 1 449 ? 25.400 -2.763 -16.105 1.00 97.00 449 ASN A CA 1
ATOM 3399 C C . ASN A 1 449 ? 25.829 -1.288 -16.253 1.00 97.00 449 ASN A C 1
ATOM 3401 O O . ASN A 1 449 ? 26.231 -0.908 -17.353 1.00 97.00 449 ASN A O 1
ATOM 3405 N N . ASP A 1 450 ? 25.765 -0.457 -15.212 1.00 97.31 450 ASP A N 1
ATOM 3406 C CA . ASP A 1 450 ? 25.867 1.000 -15.367 1.00 97.31 450 ASP A CA 1
ATOM 3407 C C . ASP A 1 450 ? 27.292 1.539 -15.129 1.00 97.31 450 ASP A C 1
ATOM 3409 O O . ASP A 1 450 ? 28.014 1.074 -14.242 1.00 97.31 450 ASP A O 1
ATOM 3413 N N . LEU A 1 451 ? 27.689 2.531 -15.934 1.00 98.25 451 LEU A N 1
ATOM 3414 C CA . LEU A 1 451 ? 28.935 3.291 -15.813 1.00 98.25 451 LEU A CA 1
ATOM 3415 C C . LEU A 1 451 ? 28.622 4.763 -15.532 1.00 98.25 451 LEU A C 1
ATOM 3417 O O . LEU A 1 451 ? 28.010 5.437 -16.359 1.00 98.25 451 LEU A O 1
ATOM 3421 N N . GLU A 1 452 ? 29.119 5.273 -14.413 1.00 98.00 452 GLU A N 1
ATOM 3422 C CA . GLU A 1 452 ? 28.992 6.675 -14.023 1.00 98.00 452 GLU A CA 1
ATOM 3423 C C . GLU A 1 452 ? 30.368 7.311 -13.825 1.00 98.00 452 GLU A C 1
ATOM 3425 O O . GLU A 1 452 ? 31.199 6.804 -13.071 1.00 98.00 452 GLU A O 1
ATOM 3430 N N . VAL A 1 453 ? 30.607 8.447 -14.480 1.00 97.62 453 VAL A N 1
ATOM 3431 C CA . VAL A 1 453 ? 31.779 9.293 -14.230 1.00 97.62 453 VAL A CA 1
ATOM 3432 C C . VAL A 1 453 ? 31.298 10.671 -13.790 1.00 97.62 453 VAL A C 1
ATOM 3434 O O . VAL A 1 453 ? 30.629 11.384 -14.532 1.00 97.62 453 VAL A O 1
ATOM 3437 N N . SER A 1 454 ? 31.609 11.044 -12.552 1.00 93.69 454 SER A N 1
ATOM 3438 C CA . SER A 1 454 ? 31.205 12.331 -11.979 1.00 93.69 454 SER A CA 1
ATOM 3439 C C . SER A 1 454 ? 31.869 13.516 -12.688 1.00 93.69 454 SER A C 1
ATOM 3441 O O . SER A 1 454 ? 32.965 13.401 -13.239 1.00 93.69 454 SER A O 1
ATOM 3443 N N . GLU A 1 455 ? 31.245 14.696 -12.601 1.00 89.00 455 GLU A N 1
ATOM 3444 C CA . GLU A 1 455 ? 31.850 15.955 -13.054 1.00 89.00 455 GLU A CA 1
ATOM 3445 C C . GLU A 1 455 ? 33.227 16.158 -12.391 1.00 89.00 455 GLU A C 1
ATOM 3447 O O . GLU A 1 455 ? 33.362 16.069 -11.171 1.00 89.00 455 GLU A O 1
ATOM 3452 N N . ALA A 1 456 ? 34.257 16.412 -13.207 1.00 83.94 456 ALA A N 1
ATOM 3453 C CA . ALA A 1 456 ? 35.664 16.515 -12.795 1.00 83.94 456 ALA A CA 1
ATOM 3454 C C . ALA A 1 456 ? 36.319 15.221 -12.253 1.00 83.94 456 ALA A C 1
ATOM 3456 O O . ALA A 1 456 ? 37.416 15.284 -11.690 1.00 83.94 456 ALA A O 1
ATOM 3457 N N . GLY A 1 457 ? 35.698 14.055 -12.449 1.00 90.62 457 GLY A N 1
ATOM 3458 C CA . GLY A 1 457 ? 36.419 12.781 -12.537 1.00 90.62 457 GLY A CA 1
ATOM 3459 C C . GLY A 1 457 ? 37.143 12.648 -13.886 1.00 90.62 457 GLY A C 1
ATOM 3460 O O . GLY A 1 457 ? 36.897 13.415 -14.817 1.00 90.62 457 GLY A O 1
ATOM 3461 N N . SER A 1 458 ? 38.062 11.692 -13.998 1.00 95.19 458 SER A N 1
ATOM 3462 C CA . SER A 1 458 ? 38.758 11.348 -15.245 1.00 95.19 458 SER A CA 1
ATOM 3463 C C . SER A 1 458 ? 38.860 9.833 -15.354 1.00 95.19 458 SER A C 1
ATOM 3465 O O . SER A 1 458 ? 39.399 9.185 -14.458 1.00 95.19 458 SER A O 1
ATOM 3467 N N . PHE A 1 459 ? 38.346 9.261 -16.447 1.00 97.50 459 PHE A N 1
ATOM 3468 C CA . PHE A 1 459 ? 38.483 7.836 -16.732 1.00 97.50 459 PHE A CA 1
ATOM 3469 C C . PHE A 1 459 ? 39.158 7.611 -18.082 1.00 97.50 459 PHE A C 1
ATOM 3471 O O . PHE A 1 459 ? 38.543 7.715 -19.142 1.00 97.50 459 PHE A O 1
ATOM 3478 N N . THR A 1 460 ? 40.450 7.297 -18.042 1.00 97.38 460 THR A N 1
ATOM 3479 C CA . THR A 1 460 ? 41.284 7.092 -19.224 1.00 97.38 460 THR A CA 1
ATOM 3480 C C . THR A 1 460 ? 41.462 5.608 -19.517 1.00 97.38 460 THR A C 1
ATOM 3482 O O . THR A 1 460 ? 41.973 4.840 -18.703 1.00 97.38 460 THR A O 1
ATOM 3485 N N . ILE A 1 461 ? 41.105 5.202 -20.728 1.00 96.44 461 ILE A N 1
ATOM 3486 C CA . ILE A 1 461 ? 41.350 3.862 -21.258 1.00 96.44 461 ILE A CA 1
ATOM 3487 C C . ILE A 1 461 ? 42.573 3.934 -22.169 1.00 96.44 461 ILE A C 1
ATOM 3489 O O . ILE A 1 461 ? 42.633 4.763 -23.082 1.00 96.44 461 ILE A O 1
ATOM 3493 N N . GLU A 1 462 ? 43.564 3.075 -21.930 1.00 94.56 462 GLU A N 1
ATOM 3494 C CA . GLU A 1 462 ? 44.813 3.117 -22.688 1.00 94.56 462 GLU A CA 1
ATOM 3495 C C . GLU A 1 462 ? 44.606 3.016 -24.213 1.00 94.56 462 GLU A C 1
ATOM 3497 O O . GLU A 1 462 ? 43.747 2.260 -24.686 1.00 94.56 462 GLU A O 1
ATOM 3502 N N . PRO A 1 463 ? 45.430 3.717 -25.023 1.00 93.50 463 PRO A N 1
ATOM 3503 C CA . PRO A 1 463 ? 45.311 3.687 -26.475 1.00 93.50 463 PRO A CA 1
ATOM 3504 C C . PRO A 1 463 ? 45.273 2.266 -27.052 1.00 93.50 463 PRO A C 1
ATOM 3506 O O . PRO A 1 463 ? 46.187 1.463 -26.867 1.00 93.50 463 PRO A O 1
ATOM 3509 N N . GLY A 1 464 ? 44.225 1.972 -27.826 1.00 90.06 464 GLY A N 1
ATOM 3510 C CA . GLY A 1 464 ? 44.024 0.667 -28.461 1.00 90.06 464 GLY A CA 1
ATOM 3511 C C . GLY A 1 464 ? 43.212 -0.339 -27.638 1.00 90.06 464 GLY A C 1
ATOM 3512 O O . GLY A 1 464 ? 42.913 -1.413 -28.170 1.00 90.06 464 GLY A O 1
ATOM 3513 N N . LYS A 1 465 ? 42.820 -0.000 -26.406 1.00 94.75 465 LYS A N 1
ATOM 3514 C CA . LYS A 1 465 ? 41.874 -0.765 -25.579 1.00 94.75 465 LYS A CA 1
ATOM 3515 C C . LYS A 1 465 ? 40.435 -0.282 -25.792 1.00 94.75 465 LYS A C 1
ATOM 3517 O O . LYS A 1 465 ? 40.215 0.800 -26.330 1.00 94.75 465 LYS A O 1
ATOM 3522 N N . THR A 1 466 ? 39.449 -1.114 -25.462 1.00 95.38 466 THR A N 1
ATOM 3523 C CA . THR A 1 466 ? 38.015 -0.826 -25.682 1.00 95.38 466 THR A CA 1
ATOM 3524 C C . THR A 1 466 ? 37.260 -0.557 -24.388 1.00 95.38 466 THR A C 1
ATOM 3526 O O . THR A 1 466 ? 37.661 -1.053 -23.342 1.00 95.38 466 THR A O 1
ATOM 3529 N N . LEU A 1 467 ? 36.128 0.143 -24.490 1.00 96.88 467 LEU A N 1
ATOM 3530 C CA . LEU A 1 467 ? 35.103 0.236 -23.450 1.00 96.88 467 LEU A CA 1
ATOM 3531 C C . LEU A 1 467 ? 33.798 -0.375 -23.965 1.00 96.88 467 LEU A C 1
ATOM 3533 O O . LEU A 1 467 ? 33.388 -0.091 -25.090 1.00 96.88 467 LEU A O 1
ATOM 3537 N N . ASP A 1 468 ? 33.161 -1.193 -23.138 1.00 96.62 468 ASP A N 1
ATOM 3538 C CA . ASP A 1 468 ? 31.862 -1.808 -23.399 1.00 96.62 468 ASP A CA 1
ATOM 3539 C C . ASP A 1 468 ? 30.999 -1.701 -22.141 1.00 96.62 468 ASP A C 1
ATOM 3541 O O . ASP A 1 468 ? 31.292 -2.357 -21.144 1.00 96.62 468 ASP A O 1
ATOM 3545 N N . ALA A 1 469 ? 29.995 -0.823 -22.155 1.00 97.44 469 ALA A N 1
ATOM 3546 C CA . ALA A 1 469 ? 29.113 -0.576 -21.018 1.00 97.44 469 ALA A CA 1
ATOM 3547 C C . ALA A 1 469 ? 27.667 -0.875 -21.417 1.00 97.44 469 ALA A C 1
ATOM 3549 O O . ALA A 1 469 ? 27.071 -0.152 -22.225 1.00 97.44 469 ALA A O 1
ATOM 3550 N N . VAL A 1 470 ? 27.118 -1.947 -20.843 1.00 97.44 470 VAL A N 1
ATOM 3551 C CA . VAL A 1 470 ? 25.822 -2.509 -21.239 1.00 97.44 470 VAL A CA 1
ATOM 3552 C C . VAL A 1 470 ? 24.662 -1.607 -20.839 1.00 97.44 470 VAL A C 1
ATOM 3554 O O . VAL A 1 470 ? 23.735 -1.433 -21.626 1.00 97.44 470 VAL A O 1
ATOM 3557 N N . GLY A 1 471 ? 24.689 -1.053 -19.632 1.00 95.12 471 GLY A N 1
ATOM 3558 C CA . GLY A 1 471 ? 23.645 -0.201 -19.074 1.00 95.12 471 GLY A CA 1
ATOM 3559 C C . GLY A 1 471 ? 23.813 1.271 -19.443 1.00 95.12 471 GLY A C 1
ATOM 3560 O O . GLY A 1 471 ? 24.257 1.617 -20.543 1.00 95.12 471 GLY A O 1
ATOM 3561 N N . TYR A 1 472 ? 23.423 2.154 -18.530 1.00 92.31 472 TYR A N 1
ATOM 3562 C CA . TYR A 1 472 ? 23.543 3.596 -18.699 1.00 92.31 472 TYR A CA 1
ATOM 3563 C C . TYR A 1 472 ? 25.005 4.038 -18.624 1.00 92.31 472 TYR A C 1
ATOM 3565 O O . TYR A 1 472 ? 25.800 3.480 -17.871 1.00 92.31 472 TYR A O 1
ATOM 3573 N N . VAL A 1 473 ? 25.354 5.036 -19.437 1.00 97.12 473 VAL A N 1
ATOM 3574 C CA . VAL A 1 473 ? 26.641 5.734 -19.366 1.00 97.12 473 VAL A CA 1
ATOM 3575 C C . VAL A 1 473 ? 26.343 7.198 -19.092 1.00 97.12 473 VAL A C 1
ATOM 3577 O O . VAL A 1 473 ? 25.602 7.815 -19.857 1.00 97.12 473 VAL A O 1
ATOM 3580 N N . THR A 1 474 ? 26.907 7.735 -18.016 1.00 95.81 474 THR A N 1
ATOM 3581 C CA . THR A 1 474 ? 26.827 9.156 -17.660 1.00 95.81 474 THR A CA 1
ATOM 3582 C C . THR A 1 474 ? 28.228 9.734 -17.482 1.00 95.81 474 THR A C 1
ATOM 3584 O O . THR A 1 474 ? 29.157 9.029 -17.082 1.00 95.81 474 THR A O 1
ATOM 3587 N N . GLY A 1 475 ? 28.390 11.021 -17.801 1.00 95.06 475 GLY A N 1
ATOM 3588 C CA . GLY A 1 475 ? 29.690 11.690 -17.710 1.00 95.06 475 GLY A CA 1
ATOM 3589 C C . GLY A 1 475 ? 30.634 11.324 -18.850 1.00 95.06 475 GLY A C 1
ATOM 3590 O O . GLY A 1 475 ? 31.845 11.257 -18.668 1.00 95.06 475 GLY A O 1
ATOM 3591 N N . GLU A 1 476 ? 30.083 11.081 -20.036 1.00 94.25 476 GLU A N 1
ATOM 3592 C CA . GLU A 1 476 ? 30.810 10.724 -21.250 1.00 94.25 476 GLU A CA 1
ATOM 3593 C C . GLU A 1 476 ? 31.918 11.720 -21.620 1.00 94.25 476 GLU A C 1
ATOM 3595 O O . GLU A 1 476 ? 32.944 11.307 -22.156 1.00 94.25 476 GLU A O 1
ATOM 3600 N N . ASP A 1 477 ? 31.761 12.999 -21.264 1.00 94.88 477 ASP A N 1
ATOM 3601 C CA . ASP A 1 477 ? 32.769 14.049 -21.466 1.00 94.88 477 ASP A CA 1
ATOM 3602 C C . ASP A 1 477 ? 34.057 13.823 -20.648 1.00 94.88 477 ASP A C 1
ATOM 3604 O O . ASP A 1 477 ? 35.103 14.404 -20.950 1.00 94.88 477 ASP A O 1
ATOM 3608 N N . TYR A 1 478 ? 33.996 12.969 -19.623 1.00 96.56 478 TYR A N 1
ATOM 3609 C CA . TYR A 1 478 ? 35.097 12.633 -18.716 1.00 96.56 478 TYR A CA 1
ATOM 3610 C C . TYR A 1 478 ? 35.683 11.235 -18.975 1.00 96.56 478 TYR A C 1
ATOM 3612 O O . TYR A 1 478 ? 36.552 10.772 -18.229 1.00 96.56 478 TYR A O 1
ATOM 3620 N N . ILE A 1 479 ? 35.229 10.561 -20.038 1.00 97.31 479 ILE A N 1
ATOM 3621 C CA . ILE A 1 479 ? 35.735 9.260 -20.482 1.00 97.31 479 ILE A CA 1
ATOM 3622 C C . ILE A 1 479 ? 36.673 9.469 -21.675 1.00 97.31 479 ILE A C 1
ATOM 3624 O O . ILE A 1 479 ? 36.263 9.881 -22.760 1.00 97.31 479 ILE A O 1
ATOM 3628 N N . PHE A 1 480 ? 37.948 9.123 -21.507 1.00 96.19 480 PHE A N 1
ATOM 3629 C CA . PHE A 1 480 ? 38.978 9.317 -22.524 1.00 96.19 480 PHE A CA 1
ATOM 3630 C C . PHE A 1 480 ? 39.395 7.984 -23.150 1.00 96.19 480 PHE A C 1
ATOM 3632 O O . PHE A 1 480 ? 40.012 7.133 -22.513 1.00 96.19 480 PHE A O 1
ATOM 3639 N N . THR A 1 481 ? 39.094 7.813 -24.436 1.00 95.88 481 THR A N 1
ATOM 3640 C CA . THR A 1 481 ? 39.489 6.653 -25.248 1.00 95.88 481 THR A CA 1
ATOM 3641 C C . THR A 1 481 ? 39.702 7.073 -26.703 1.00 95.88 481 THR A C 1
ATOM 3643 O O . THR A 1 481 ? 39.201 8.106 -27.140 1.00 95.88 481 THR A O 1
ATOM 3646 N N . ASN A 1 482 ? 40.459 6.288 -27.474 1.00 95.25 482 ASN A N 1
ATOM 3647 C CA . ASN A 1 482 ? 40.635 6.493 -28.918 1.00 95.25 482 ASN A CA 1
ATOM 3648 C C . ASN A 1 482 ? 39.759 5.567 -29.781 1.00 95.25 482 ASN A C 1
ATOM 3650 O O . ASN A 1 482 ? 39.957 5.492 -31.001 1.00 95.25 482 ASN A O 1
ATOM 3654 N N . ARG A 1 483 ? 38.848 4.820 -29.147 1.00 96.00 483 ARG A N 1
ATOM 3655 C CA . ARG A 1 483 ? 37.936 3.880 -29.798 1.00 96.00 483 ARG A CA 1
ATOM 3656 C C . ARG A 1 483 ? 36.477 4.270 -29.555 1.00 96.00 483 ARG A C 1
ATOM 3658 O O . ARG A 1 483 ? 36.155 4.678 -28.439 1.00 96.00 483 ARG A O 1
ATOM 3665 N N . PRO A 1 484 ? 35.594 4.024 -30.539 1.00 96.69 484 PRO A N 1
ATOM 3666 C CA . PRO A 1 484 ? 34.182 4.320 -30.375 1.00 96.69 484 PRO A CA 1
ATOM 3667 C C . PRO A 1 484 ? 33.527 3.360 -29.371 1.00 96.69 484 PRO A C 1
ATOM 3669 O O . PRO A 1 484 ? 33.918 2.192 -29.291 1.00 96.69 484 PRO A O 1
ATOM 3672 N N . TYR A 1 485 ? 32.499 3.838 -28.669 1.00 97.44 485 TYR A N 1
ATOM 3673 C CA . TYR A 1 485 ? 31.567 3.080 -27.824 1.00 97.44 485 TYR A CA 1
ATOM 3674 C C . TYR A 1 485 ? 30.159 3.702 -27.879 1.00 97.44 485 TYR A C 1
ATOM 3676 O O . TYR A 1 485 ? 30.000 4.858 -28.278 1.00 97.44 485 TYR A O 1
ATOM 3684 N N . ILE A 1 486 ? 29.129 2.939 -27.497 1.00 97.62 486 ILE A N 1
ATOM 3685 C CA . ILE A 1 486 ? 27.738 3.413 -27.467 1.00 97.62 486 ILE A CA 1
ATOM 3686 C C . ILE A 1 486 ? 27.426 4.022 -26.091 1.00 97.62 486 ILE A C 1
ATOM 3688 O O . ILE A 1 486 ? 27.471 3.337 -25.067 1.00 97.62 486 ILE A O 1
ATOM 3692 N N . ILE A 1 487 ? 27.060 5.305 -26.067 1.00 96.62 487 ILE A N 1
ATOM 3693 C CA . ILE A 1 487 ? 26.650 6.036 -24.857 1.00 96.62 487 ILE A CA 1
ATOM 3694 C C . ILE A 1 487 ? 25.227 5.649 -24.458 1.00 96.62 487 ILE A C 1
ATOM 3696 O O . ILE A 1 487 ? 24.975 5.313 -23.302 1.00 96.62 487 ILE A O 1
ATOM 3700 N N . SER A 1 488 ? 24.291 5.663 -25.409 1.00 95.88 488 SER A N 1
ATOM 3701 C CA . SER A 1 488 ? 22.868 5.431 -25.149 1.00 95.88 488 SER A CA 1
ATOM 3702 C C . SER A 1 488 ? 22.123 4.962 -26.399 1.00 95.88 488 SER A C 1
ATOM 3704 O O . SER A 1 488 ? 22.643 5.008 -27.518 1.00 95.88 488 SER A O 1
ATOM 3706 N N . ILE A 1 489 ? 20.891 4.495 -26.197 1.00 97.19 489 ILE A N 1
ATOM 3707 C CA . ILE A 1 489 ? 19.929 4.217 -27.261 1.00 97.19 489 ILE A CA 1
ATOM 3708 C C . ILE A 1 489 ? 18.656 4.998 -26.954 1.00 97.19 489 ILE A C 1
ATOM 3710 O O . ILE A 1 489 ? 18.097 4.875 -25.867 1.00 97.19 489 ILE A O 1
ATOM 3714 N N . VAL A 1 490 ? 18.199 5.785 -27.921 1.00 95.31 490 VAL A N 1
ATOM 3715 C CA . VAL A 1 490 ? 16.942 6.536 -27.858 1.00 95.31 490 VAL A CA 1
ATOM 3716 C C . VAL A 1 490 ? 15.878 5.778 -28.643 1.00 95.31 490 VAL A C 1
ATOM 3718 O O . VAL A 1 490 ? 16.105 5.424 -29.798 1.00 95.31 490 VAL A O 1
ATOM 3721 N N . ILE A 1 491 ? 14.716 5.536 -28.038 1.00 94.62 491 ILE A N 1
ATOM 3722 C CA . ILE A 1 491 ? 13.557 4.943 -28.714 1.00 94.62 491 ILE A CA 1
ATOM 3723 C C . ILE A 1 491 ? 12.749 6.082 -29.338 1.00 94.62 491 ILE A C 1
ATOM 3725 O O . ILE A 1 491 ? 12.259 6.958 -28.631 1.00 94.62 491 ILE A O 1
ATOM 3729 N N . ASN A 1 492 ? 12.655 6.110 -30.668 1.00 91.62 492 ASN A N 1
ATOM 3730 C CA . ASN A 1 492 ? 12.005 7.207 -31.395 1.00 91.62 492 ASN A CA 1
ATOM 3731 C C . ASN A 1 492 ? 10.517 6.928 -31.669 1.00 91.62 492 ASN A C 1
ATOM 3733 O O . ASN A 1 492 ? 9.731 7.858 -31.841 1.00 91.62 492 ASN A O 1
ATOM 3737 N N . SER A 1 493 ? 10.141 5.651 -31.775 1.00 90.81 493 SER A N 1
ATOM 3738 C CA . SER A 1 493 ? 8.768 5.155 -31.951 1.00 90.81 493 SER A CA 1
ATOM 3739 C C . SER A 1 493 ? 8.730 3.647 -31.670 1.00 90.81 493 SER A C 1
ATOM 3741 O O . SER A 1 493 ? 9.783 3.056 -31.432 1.00 90.81 493 SER A O 1
ATOM 3743 N N . GLU A 1 494 ? 7.557 3.017 -31.806 1.00 88.50 494 GLU A N 1
ATOM 3744 C CA . GLU A 1 494 ? 7.341 1.586 -31.533 1.00 88.50 494 GLU A CA 1
ATOM 3745 C C . GLU A 1 494 ? 8.332 0.633 -32.226 1.00 88.50 494 GLU A C 1
ATOM 3747 O O . GLU A 1 494 ? 8.521 -0.473 -31.745 1.00 88.50 494 GLU A O 1
ATOM 3752 N N . ASN A 1 495 ? 8.981 1.011 -33.332 1.00 93.62 495 ASN A N 1
ATOM 3753 C CA . ASN A 1 495 ? 9.916 0.138 -34.054 1.00 93.62 495 ASN A CA 1
ATOM 3754 C C . ASN A 1 495 ? 11.181 0.845 -34.567 1.00 93.62 495 ASN A C 1
ATOM 3756 O O . ASN A 1 495 ? 11.861 0.329 -35.457 1.00 93.62 495 ASN A O 1
ATOM 3760 N N . THR A 1 496 ? 11.522 2.026 -34.047 1.00 94.75 496 THR A N 1
ATOM 3761 C CA . THR A 1 496 ? 12.751 2.727 -34.454 1.00 94.75 496 THR A CA 1
ATOM 3762 C C . THR A 1 496 ? 13.554 3.208 -33.260 1.00 94.75 496 THR A C 1
ATOM 3764 O O . THR A 1 496 ? 13.021 3.803 -32.325 1.00 94.75 496 THR A O 1
ATOM 3767 N N . ILE A 1 497 ? 14.867 2.995 -33.330 1.00 97.00 497 ILE A N 1
ATOM 3768 C CA . ILE A 1 497 ? 15.824 3.377 -32.289 1.00 97.00 497 ILE A CA 1
ATOM 3769 C C . ILE A 1 497 ? 16.984 4.176 -32.888 1.00 97.00 497 ILE A C 1
ATOM 3771 O O . ILE A 1 497 ? 17.291 4.038 -34.072 1.00 97.00 497 ILE A O 1
ATOM 3775 N N . THR A 1 498 ? 17.648 4.986 -32.070 1.00 97.25 498 THR A N 1
ATOM 3776 C CA . THR A 1 498 ? 18.876 5.708 -32.417 1.00 97.25 498 THR A CA 1
ATOM 3777 C C . THR A 1 498 ? 19.966 5.362 -31.415 1.00 97.25 498 THR A C 1
ATOM 3779 O O . THR A 1 498 ? 19.829 5.667 -30.236 1.00 97.25 498 THR A O 1
ATOM 3782 N N . ALA A 1 499 ? 21.051 4.740 -31.874 1.00 97.25 499 ALA A N 1
ATOM 3783 C CA . ALA A 1 499 ? 22.242 4.505 -31.062 1.00 97.25 499 ALA A CA 1
ATOM 3784 C C . ALA A 1 499 ? 23.168 5.726 -31.120 1.00 97.25 499 ALA A C 1
ATOM 3786 O O . ALA A 1 499 ? 23.543 6.159 -32.212 1.00 97.25 499 ALA A O 1
ATOM 3787 N N . VAL A 1 500 ? 23.545 6.258 -29.958 1.00 97.19 500 VAL A N 1
ATOM 3788 C CA . VAL A 1 500 ? 24.405 7.441 -29.819 1.00 97.19 500 VAL A CA 1
ATOM 3789 C C . VAL A 1 500 ? 25.814 7.000 -29.439 1.00 97.19 500 VAL A C 1
ATOM 3791 O O . VAL A 1 500 ? 26.000 6.298 -28.445 1.00 97.19 500 VAL A O 1
ATOM 3794 N N . PHE A 1 501 ? 26.809 7.413 -30.218 1.00 97.12 501 PHE A N 1
ATOM 3795 C CA . PHE A 1 501 ? 28.221 7.114 -29.994 1.00 97.12 501 PHE A CA 1
ATOM 3796 C C . PHE A 1 501 ? 28.964 8.332 -29.443 1.00 97.12 501 PHE A C 1
ATOM 3798 O O . PHE A 1 501 ? 28.588 9.481 -29.693 1.00 97.12 501 PHE A O 1
ATOM 3805 N N . ASN A 1 502 ? 30.059 8.067 -28.732 1.00 95.69 502 ASN A N 1
ATOM 3806 C CA . ASN A 1 502 ? 30.930 9.087 -28.138 1.00 95.69 502 ASN A CA 1
ATOM 3807 C C . ASN A 1 502 ? 31.693 9.946 -29.155 1.00 95.69 502 ASN A C 1
ATOM 3809 O O . ASN A 1 502 ? 32.229 10.991 -28.801 1.00 95.69 502 ASN A O 1
ATOM 3813 N N . GLU A 1 503 ? 31.781 9.511 -30.411 1.00 95.00 503 GLU A N 1
ATOM 3814 C CA . GLU A 1 503 ? 32.585 10.181 -31.429 1.00 95.00 503 GLU A CA 1
ATOM 3815 C C . GLU A 1 503 ? 32.039 9.966 -32.856 1.00 95.00 503 GLU A C 1
ATOM 3817 O O . GLU A 1 503 ? 31.203 9.084 -33.075 1.00 95.00 503 GLU A O 1
ATOM 3822 N N . PRO A 1 504 ? 32.514 10.744 -33.851 1.00 96.75 504 PRO A N 1
ATOM 3823 C CA . PRO A 1 504 ? 32.156 10.561 -35.257 1.00 96.75 504 PRO A CA 1
ATOM 3824 C C . PRO A 1 504 ? 32.569 9.199 -35.834 1.00 96.75 504 PRO A C 1
ATOM 3826 O O . PRO A 1 504 ? 33.704 8.738 -35.662 1.00 96.75 504 PRO A O 1
ATOM 3829 N N . LEU A 1 505 ? 31.676 8.598 -36.621 1.00 98.00 505 LEU A N 1
ATOM 3830 C CA . LEU A 1 505 ? 31.860 7.266 -37.197 1.00 98.00 505 LEU A CA 1
ATOM 3831 C C . LEU A 1 505 ? 32.251 7.287 -38.682 1.00 98.00 505 LEU A C 1
ATOM 3833 O O . LEU A 1 505 ? 31.903 8.190 -39.443 1.00 98.00 505 LEU A O 1
ATOM 3837 N N . ASP A 1 506 ? 32.953 6.238 -39.114 1.00 97.19 506 ASP A N 1
ATOM 3838 C CA . ASP A 1 506 ? 33.227 5.958 -40.522 1.00 97.19 506 ASP A CA 1
ATOM 3839 C C . ASP A 1 506 ? 31.917 5.602 -41.260 1.00 97.19 506 ASP A C 1
ATOM 3841 O O . ASP A 1 506 ? 31.242 4.638 -40.876 1.00 97.19 506 ASP A O 1
ATOM 3845 N N . PRO A 1 507 ? 31.550 6.315 -42.345 1.00 95.50 507 PRO A N 1
ATOM 3846 C CA . PRO A 1 507 ? 30.272 6.113 -43.024 1.00 95.50 507 PRO A CA 1
ATOM 3847 C C . PRO A 1 507 ? 30.057 4.728 -43.631 1.00 95.50 507 PRO A C 1
ATOM 3849 O O . PRO A 1 507 ? 28.908 4.337 -43.820 1.00 95.50 507 PRO A O 1
ATOM 3852 N N . VAL A 1 508 ? 31.121 3.993 -43.970 1.00 95.94 508 VAL A N 1
ATOM 3853 C CA . VAL A 1 508 ? 30.998 2.674 -44.610 1.00 95.94 508 VAL A CA 1
ATOM 3854 C C . VAL A 1 508 ? 30.665 1.610 -43.570 1.00 95.94 508 VAL A C 1
ATOM 3856 O O . VAL A 1 508 ? 29.690 0.873 -43.713 1.00 95.94 508 VAL A O 1
ATOM 3859 N N . SER A 1 509 ? 31.465 1.530 -42.508 1.00 97.06 509 SER A N 1
ATOM 3860 C CA . SER A 1 509 ? 31.279 0.538 -41.449 1.00 97.06 509 SER A CA 1
ATOM 3861 C C . SER A 1 509 ? 29.997 0.767 -40.648 1.00 97.06 509 SER A C 1
ATOM 3863 O O . SER A 1 509 ? 29.291 -0.193 -40.347 1.00 97.06 509 SER A O 1
ATOM 3865 N N . SER A 1 510 ? 29.655 2.020 -40.352 1.00 96.12 510 SER A N 1
ATOM 3866 C CA . SER A 1 510 ? 28.468 2.364 -39.561 1.00 96.12 510 SER A CA 1
ATOM 3867 C C . SER A 1 510 ? 27.138 2.183 -40.306 1.00 96.12 510 SER A C 1
ATOM 3869 O O . SER A 1 510 ? 26.119 1.913 -39.685 1.00 96.12 510 SER A O 1
ATOM 3871 N N . GLN A 1 511 ? 27.132 2.244 -41.641 1.00 96.50 511 GLN A N 1
ATOM 3872 C CA . GLN A 1 511 ? 25.924 2.017 -42.454 1.00 96.50 511 GLN A CA 1
ATOM 3873 C C . GLN A 1 511 ? 25.832 0.589 -43.023 1.00 96.50 511 GLN A C 1
ATOM 3875 O O . GLN A 1 511 ? 25.020 0.297 -43.901 1.00 96.50 511 GLN A O 1
ATOM 3880 N N . THR A 1 512 ? 26.656 -0.339 -42.534 1.00 96.75 512 THR A N 1
ATOM 3881 C CA . THR A 1 512 ? 26.593 -1.750 -42.935 1.00 96.75 512 THR A CA 1
ATOM 3882 C C . THR A 1 512 ? 25.629 -2.511 -42.021 1.00 96.75 512 THR A C 1
ATOM 3884 O O . THR A 1 512 ? 25.952 -2.778 -40.871 1.00 96.75 512 THR A O 1
ATOM 3887 N N . ALA A 1 513 ? 24.459 -2.918 -42.526 1.00 94.69 513 ALA A N 1
ATOM 3888 C CA . ALA A 1 513 ? 23.414 -3.566 -41.714 1.00 94.69 513 ALA A CA 1
ATOM 3889 C C . ALA A 1 513 ? 23.879 -4.840 -40.977 1.00 94.69 513 ALA A C 1
ATOM 3891 O O . ALA A 1 513 ? 23.502 -5.061 -39.833 1.00 94.69 513 ALA A O 1
ATOM 3892 N N . SER A 1 514 ? 24.768 -5.645 -41.577 1.00 95.69 514 SER A N 1
ATOM 3893 C CA . SER A 1 514 ? 25.290 -6.875 -40.951 1.00 95.69 514 SER A CA 1
ATOM 3894 C C . SER A 1 514 ? 26.154 -6.640 -39.705 1.00 95.69 514 SER A C 1
ATOM 3896 O O . SER A 1 514 ? 26.576 -7.603 -39.069 1.00 95.69 514 SER A O 1
ATOM 3898 N N . ASN A 1 515 ? 26.453 -5.383 -39.376 1.00 97.38 515 ASN A N 1
ATOM 3899 C CA . ASN A 1 515 ? 27.178 -5.005 -38.169 1.00 97.38 515 ASN A CA 1
ATOM 3900 C C . ASN A 1 515 ? 26.272 -4.885 -36.937 1.00 97.38 515 ASN A C 1
ATOM 3902 O O . ASN A 1 515 ? 26.799 -4.754 -35.833 1.00 97.38 515 ASN A O 1
ATOM 3906 N N . TYR A 1 516 ? 24.949 -4.963 -37.111 1.00 98.06 516 TYR A N 1
ATOM 3907 C CA . TYR A 1 516 ? 23.961 -4.812 -36.049 1.00 98.06 516 TYR A CA 1
ATOM 3908 C C . TYR A 1 516 ? 23.095 -6.065 -35.913 1.00 98.06 516 TYR A C 1
ATOM 3910 O O . TYR A 1 516 ? 22.726 -6.705 -36.899 1.00 98.06 516 TYR A O 1
ATOM 3918 N N . ARG A 1 517 ? 22.733 -6.391 -34.675 1.00 98.00 517 ARG A N 1
ATOM 3919 C CA . ARG A 1 517 ? 21.647 -7.321 -34.341 1.00 98.00 517 ARG A CA 1
ATOM 3920 C C . ARG A 1 517 ? 21.009 -6.899 -33.021 1.00 98.00 517 ARG A C 1
ATOM 3922 O O . ARG A 1 517 ? 21.671 -6.236 -32.225 1.00 98.00 517 ARG A O 1
ATOM 3929 N N . VAL A 1 518 ? 19.770 -7.305 -32.777 1.00 98.00 518 VAL A N 1
ATOM 3930 C CA . VAL A 1 518 ? 19.100 -7.110 -31.484 1.00 98.00 518 VAL A CA 1
ATOM 3931 C C . VAL A 1 518 ? 18.927 -8.451 -30.791 1.00 98.00 518 VAL A C 1
ATOM 3933 O O . VAL A 1 518 ? 18.503 -9.431 -31.408 1.00 98.00 518 VAL A O 1
ATOM 3936 N N . GLU A 1 519 ? 19.261 -8.489 -29.508 1.00 98.06 519 GLU A N 1
ATOM 3937 C CA . GLU A 1 519 ? 19.046 -9.623 -28.617 1.00 98.06 519 GLU A CA 1
ATOM 3938 C C . GLU A 1 519 ? 17.976 -9.299 -27.569 1.00 98.06 519 GLU A C 1
ATOM 3940 O O . GLU A 1 519 ? 17.799 -8.144 -27.181 1.00 98.06 519 GLU A O 1
ATOM 3945 N N . ASN A 1 520 ? 17.273 -10.329 -27.101 1.00 93.69 520 ASN A N 1
ATOM 3946 C CA . ASN A 1 520 ? 16.430 -10.244 -25.907 1.00 93.69 520 ASN A CA 1
ATOM 3947 C C . ASN A 1 520 ? 17.250 -10.499 -24.624 1.00 93.69 520 ASN A C 1
ATOM 3949 O O . ASN A 1 520 ? 18.441 -10.810 -24.686 1.00 93.69 520 ASN A O 1
ATOM 3953 N N . GLU A 1 521 ? 16.603 -10.438 -23.459 1.00 91.81 521 GLU A N 1
ATOM 3954 C CA . GLU A 1 521 ? 17.218 -10.712 -22.147 1.00 91.81 521 GLU A CA 1
ATOM 3955 C C . GLU A 1 521 ? 17.934 -12.070 -22.055 1.00 91.81 521 GLU A C 1
ATOM 3957 O O . GLU A 1 521 ? 19.006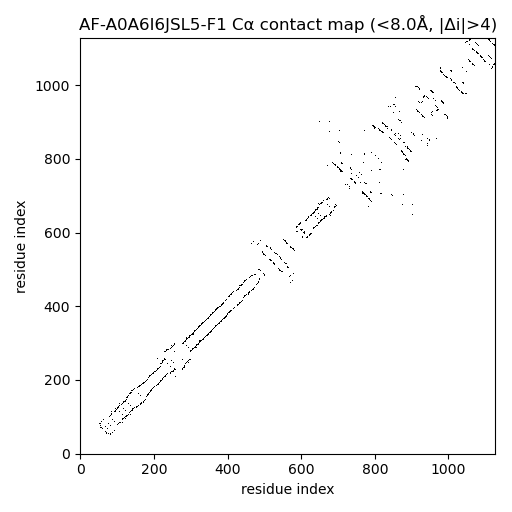 -12.180 -21.465 1.00 91.81 521 GLU A O 1
ATOM 3962 N N . THR A 1 522 ? 17.419 -13.099 -22.734 1.00 93.38 522 THR A N 1
ATOM 3963 C CA . THR A 1 522 ? 18.053 -14.431 -22.769 1.00 93.38 522 THR A CA 1
ATOM 3964 C C . THR A 1 522 ? 19.286 -14.519 -23.682 1.00 93.38 522 THR A C 1
ATOM 3966 O O . THR A 1 522 ? 19.881 -15.589 -23.800 1.00 93.38 522 THR A O 1
ATOM 3969 N N . GLY A 1 523 ? 19.666 -13.426 -24.355 1.00 92.19 523 GLY A N 1
ATOM 3970 C CA . GLY A 1 523 ? 20.783 -13.374 -25.305 1.00 92.19 523 GLY A CA 1
ATOM 3971 C C . GLY A 1 523 ? 20.469 -13.966 -26.682 1.00 92.19 523 GLY A C 1
ATOM 3972 O O . GLY A 1 523 ? 21.366 -14.140 -27.505 1.00 92.19 523 GLY A O 1
ATOM 3973 N N . ASN A 1 524 ? 19.204 -14.291 -26.962 1.00 95.81 524 ASN A N 1
ATOM 3974 C CA . ASN A 1 524 ? 18.800 -14.788 -28.272 1.00 95.81 524 ASN A CA 1
ATOM 3975 C C . ASN A 1 524 ? 18.660 -13.622 -29.245 1.00 95.81 524 ASN A C 1
ATOM 3977 O O . ASN A 1 524 ? 17.991 -12.637 -28.940 1.00 95.81 524 ASN A O 1
ATOM 3981 N N . THR A 1 525 ? 19.244 -13.755 -30.436 1.00 97.19 525 THR A N 1
ATOM 3982 C CA . THR A 1 525 ? 19.037 -12.784 -31.514 1.00 97.19 525 THR A CA 1
ATOM 3983 C C . THR A 1 525 ? 17.592 -12.852 -32.000 1.00 97.19 525 THR A C 1
ATOM 3985 O O . THR A 1 525 ? 17.139 -13.909 -32.440 1.00 97.19 525 THR A O 1
ATOM 3988 N N . ILE A 1 526 ? 16.889 -11.723 -31.931 1.00 96.81 526 ILE A N 1
ATOM 3989 C CA . ILE A 1 526 ? 15.483 -11.590 -32.334 1.00 96.81 526 ILE A CA 1
ATOM 3990 C C . ILE A 1 526 ? 15.304 -10.734 -33.589 1.00 96.81 526 ILE A C 1
ATOM 3992 O O . ILE A 1 526 ? 14.262 -10.830 -34.231 1.00 96.81 526 ILE A O 1
ATOM 3996 N N . ASP A 1 527 ? 16.305 -9.930 -33.960 1.00 97.38 527 ASP A N 1
ATOM 3997 C CA . ASP A 1 527 ? 16.230 -9.075 -35.144 1.00 97.38 527 ASP A CA 1
ATOM 3998 C C . ASP A 1 527 ? 17.609 -8.737 -35.735 1.00 97.38 527 ASP A C 1
ATOM 4000 O O . ASP A 1 527 ? 18.621 -8.689 -35.028 1.00 97.38 527 ASP A O 1
ATOM 4004 N N . TYR A 1 528 ? 17.622 -8.460 -37.040 1.00 96.69 528 TYR A N 1
ATOM 4005 C CA . TYR A 1 528 ? 18.748 -7.886 -37.779 1.00 96.69 528 TYR A CA 1
ATOM 4006 C C . TYR A 1 528 ? 18.278 -6.570 -38.414 1.00 96.69 528 TYR A C 1
ATOM 4008 O O . TYR A 1 528 ? 17.728 -6.600 -39.521 1.00 96.69 528 TYR A O 1
ATOM 4016 N N . PRO A 1 529 ? 18.473 -5.425 -37.731 1.00 94.38 529 PRO A N 1
ATOM 4017 C CA . PRO A 1 529 ? 17.911 -4.151 -38.161 1.00 94.38 529 PRO A CA 1
ATOM 4018 C C . PRO A 1 529 ? 18.314 -3.763 -39.587 1.00 94.38 529 PRO A C 1
ATOM 4020 O O . PRO A 1 529 ? 19.451 -3.975 -40.022 1.00 94.38 529 PRO A O 1
ATOM 4023 N N . LEU A 1 530 ? 17.380 -3.155 -40.320 1.00 87.12 530 LEU A N 1
ATOM 4024 C CA . LEU A 1 530 ? 17.580 -2.750 -41.713 1.00 87.12 530 LEU A CA 1
ATOM 4025 C C . LEU A 1 530 ? 17.895 -1.254 -41.826 1.00 87.12 530 LEU A C 1
ATOM 4027 O O . LEU A 1 530 ? 17.466 -0.452 -41.000 1.00 87.12 530 LEU A O 1
ATOM 4031 N N . ASN A 1 531 ? 18.589 -0.886 -42.910 1.00 88.81 531 ASN A N 1
ATOM 4032 C CA . ASN A 1 531 ? 18.873 0.499 -43.306 1.00 88.81 531 ASN A CA 1
ATOM 4033 C C . ASN A 1 531 ? 19.459 1.374 -42.175 1.00 88.81 531 ASN A C 1
ATOM 4035 O O . ASN A 1 531 ? 18.855 2.393 -41.847 1.00 88.81 531 ASN A O 1
ATOM 4039 N N . PRO A 1 532 ? 20.611 1.016 -41.574 1.00 95.81 532 PRO A N 1
ATOM 4040 C CA . PRO A 1 532 ? 21.294 1.917 -40.648 1.00 95.81 532 PRO A CA 1
ATOM 4041 C C . PRO A 1 532 ? 21.610 3.252 -41.338 1.00 95.81 532 PRO A C 1
ATOM 4043 O O . PRO A 1 532 ? 22.233 3.273 -42.402 1.00 95.81 532 PRO A O 1
ATOM 4046 N N . VAL A 1 533 ? 21.180 4.361 -40.737 1.00 96.69 533 VAL A N 1
ATOM 4047 C CA . VAL A 1 533 ? 21.377 5.719 -41.266 1.00 96.69 533 VAL A CA 1
ATOM 4048 C C . VAL A 1 533 ? 22.266 6.501 -40.310 1.00 96.69 533 VAL A C 1
ATOM 4050 O O . VAL A 1 533 ? 21.925 6.663 -39.141 1.00 96.69 533 VAL A O 1
ATOM 4053 N N . LEU A 1 534 ? 23.390 7.000 -40.827 1.00 97.25 534 LEU A N 1
ATOM 4054 C CA . LEU A 1 534 ? 24.317 7.852 -40.085 1.00 97.25 534 LEU A CA 1
ATOM 4055 C C . LEU A 1 534 ? 23.804 9.296 -40.019 1.00 97.25 534 LEU A C 1
ATOM 4057 O O . LEU A 1 534 ? 23.480 9.883 -41.054 1.00 97.25 534 LEU A O 1
ATOM 4061 N N . GLY A 1 535 ? 23.768 9.868 -38.816 1.00 94.19 535 GLY A N 1
ATOM 4062 C CA . GLY A 1 535 ? 23.290 11.225 -38.548 1.00 94.19 535 GLY A CA 1
ATOM 4063 C C . GLY A 1 535 ? 23.831 11.817 -37.240 1.00 94.19 535 GLY A C 1
ATOM 4064 O O . GLY A 1 535 ? 24.920 11.462 -36.786 1.00 94.19 535 GLY A O 1
ATOM 4065 N N . GLY A 1 536 ? 23.077 12.740 -36.638 1.00 88.69 536 GLY A N 1
ATOM 4066 C CA . GLY A 1 536 ? 23.481 13.469 -35.429 1.00 88.69 536 GLY A CA 1
ATOM 4067 C C . GLY A 1 536 ? 24.378 14.680 -35.709 1.00 88.69 536 GLY A C 1
ATOM 4068 O O . GLY A 1 536 ? 24.801 14.923 -36.842 1.00 88.69 536 GLY A O 1
ATOM 4069 N N . VAL A 1 537 ? 24.676 15.462 -34.665 1.00 80.06 537 VAL A N 1
ATOM 4070 C CA . VAL A 1 537 ? 25.380 16.760 -34.774 1.00 80.06 537 VAL A CA 1
ATOM 4071 C C . VAL A 1 537 ? 26.816 16.621 -35.313 1.00 80.06 537 VAL A C 1
ATOM 4073 O O . VAL A 1 537 ? 27.351 17.594 -35.835 1.00 80.06 537 VAL A O 1
ATOM 4076 N N . ASN A 1 538 ? 27.415 15.422 -35.298 1.00 87.94 538 ASN A N 1
ATOM 4077 C CA . ASN A 1 538 ? 28.748 15.162 -35.861 1.00 87.94 538 ASN A CA 1
ATOM 4078 C C . ASN A 1 538 ? 28.899 13.765 -36.500 1.00 87.94 538 ASN A C 1
ATOM 4080 O O . ASN A 1 538 ? 29.983 13.188 -36.440 1.00 87.94 538 ASN A O 1
ATOM 4084 N N . ASN A 1 539 ? 27.852 13.201 -37.116 1.00 94.69 539 ASN A N 1
ATOM 4085 C CA . ASN A 1 539 ? 27.882 11.817 -37.624 1.00 94.69 539 ASN A CA 1
ATOM 4086 C C . ASN A 1 539 ? 28.225 10.790 -36.522 1.00 94.69 539 ASN A C 1
ATOM 4088 O O . ASN A 1 539 ? 29.065 9.911 -36.719 1.00 94.69 539 ASN A O 1
ATOM 4092 N N . ASN A 1 540 ? 27.620 10.936 -35.344 1.00 95.88 540 ASN A N 1
ATOM 4093 C CA . ASN A 1 540 ? 27.819 10.070 -34.177 1.00 95.88 540 ASN A CA 1
ATOM 4094 C C . ASN A 1 540 ? 26.545 9.304 -33.774 1.00 95.88 540 ASN A C 1
ATOM 4096 O O . ASN A 1 540 ? 26.539 8.612 -32.763 1.00 95.88 540 ASN A O 1
ATOM 4100 N N . GLU A 1 541 ? 25.467 9.414 -34.547 1.00 97.94 541 GLU A N 1
ATOM 4101 C CA . GLU A 1 541 ? 24.202 8.728 -34.280 1.00 97.94 541 GLU A CA 1
ATOM 4102 C C . GLU A 1 541 ? 23.861 7.764 -35.414 1.00 97.94 541 GLU A C 1
ATOM 4104 O O . GLU A 1 541 ? 24.053 8.087 -36.590 1.00 97.94 541 GLU A O 1
ATOM 4109 N N . ILE A 1 542 ? 23.328 6.591 -35.063 1.00 98.00 542 ILE A N 1
ATOM 4110 C CA . ILE A 1 542 ? 22.843 5.588 -36.016 1.00 98.00 542 ILE A CA 1
ATOM 4111 C C . ILE A 1 542 ? 21.383 5.294 -35.743 1.00 98.00 542 ILE A C 1
ATOM 4113 O O . ILE A 1 542 ? 21.049 4.664 -34.739 1.00 98.00 542 ILE A O 1
ATOM 4117 N N . SER A 1 543 ? 20.519 5.696 -36.666 1.00 96.94 543 SER A N 1
ATOM 4118 C CA . SER A 1 543 ? 19.112 5.310 -36.642 1.00 96.94 543 SER A CA 1
ATOM 4119 C C . SER A 1 543 ? 18.907 3.945 -37.296 1.00 96.94 543 SER A C 1
ATOM 4121 O O . SER A 1 543 ? 19.449 3.668 -38.367 1.00 96.94 543 SER A O 1
ATOM 4123 N N . LEU A 1 544 ? 18.117 3.098 -36.639 1.00 96.81 544 LEU A N 1
ATOM 4124 C CA . LEU A 1 544 ? 17.835 1.713 -37.007 1.00 96.81 544 LEU A CA 1
ATOM 4125 C C . LEU A 1 544 ? 16.321 1.487 -37.007 1.00 96.81 544 LEU A C 1
ATOM 4127 O O . LEU A 1 544 ? 15.614 1.955 -36.112 1.00 96.81 544 LEU A O 1
ATOM 4131 N N . THR A 1 545 ? 15.828 0.746 -38.000 1.00 95.88 545 THR A N 1
ATOM 4132 C CA . THR A 1 545 ? 14.441 0.257 -38.030 1.00 95.88 545 THR A CA 1
ATOM 4133 C C . THR A 1 545 ? 14.416 -1.214 -37.637 1.00 95.88 545 THR A C 1
ATOM 4135 O O . THR A 1 545 ? 15.126 -2.021 -38.246 1.00 95.88 545 THR A O 1
ATOM 4138 N N . LEU A 1 546 ? 13.607 -1.539 -36.631 1.00 95.56 546 LEU A N 1
ATOM 4139 C CA . LEU A 1 546 ? 13.450 -2.880 -36.083 1.00 95.56 546 LEU A CA 1
ATOM 4140 C C . LEU A 1 546 ? 12.367 -3.660 -36.835 1.00 95.56 546 LEU A C 1
ATOM 4142 O O . LEU A 1 546 ? 11.357 -3.104 -37.270 1.00 95.56 546 LEU A O 1
ATOM 4146 N N . GLY A 1 547 ? 12.562 -4.971 -36.960 1.00 93.81 547 GLY A N 1
ATOM 4147 C CA . GLY A 1 547 ? 11.591 -5.905 -37.539 1.00 93.81 547 GLY A CA 1
ATOM 4148 C C . GLY A 1 547 ? 10.402 -6.245 -36.629 1.00 93.81 547 GLY A C 1
ATOM 4149 O O . GLY A 1 547 ? 9.573 -7.077 -37.000 1.00 93.81 547 GLY A O 1
ATOM 4150 N N . PHE A 1 548 ? 10.318 -5.639 -35.443 1.00 92.88 548 PHE A N 1
ATOM 4151 C CA . PHE A 1 548 ? 9.298 -5.884 -34.425 1.00 92.88 548 PHE A CA 1
ATOM 4152 C C . PHE A 1 548 ? 8.939 -4.588 -33.683 1.00 92.88 548 PHE A C 1
ATOM 4154 O O . PHE A 1 548 ? 9.697 -3.618 -33.726 1.00 92.88 548 PHE A O 1
ATOM 4161 N N . ASN A 1 549 ? 7.798 -4.597 -32.989 1.00 91.50 549 ASN A N 1
ATOM 4162 C CA . ASN A 1 549 ? 7.402 -3.503 -32.107 1.00 91.50 549 ASN A CA 1
ATOM 4163 C C . ASN A 1 549 ? 7.978 -3.728 -30.707 1.00 91.50 549 ASN A C 1
ATOM 4165 O O . ASN A 1 549 ? 7.801 -4.802 -30.127 1.00 91.50 549 ASN A O 1
ATOM 4169 N N . ILE A 1 550 ? 8.644 -2.711 -30.175 1.00 90.62 550 ILE A N 1
ATOM 4170 C CA . ILE A 1 550 ? 9.169 -2.664 -28.819 1.00 90.62 550 ILE A CA 1
ATOM 4171 C C . ILE A 1 550 ? 7.995 -2.806 -27.851 1.00 90.62 550 ILE A C 1
ATOM 4173 O O . ILE A 1 550 ? 6.949 -2.175 -27.992 1.00 90.62 550 ILE A O 1
ATOM 4177 N N . VAL A 1 551 ? 8.171 -3.698 -26.884 1.00 87.38 551 VAL A N 1
ATOM 4178 C CA . VAL A 1 551 ? 7.215 -3.917 -25.799 1.00 87.38 551 VAL A CA 1
ATOM 4179 C C . VAL A 1 551 ? 7.739 -3.180 -24.579 1.00 87.38 551 VAL A C 1
ATOM 4181 O O . VAL A 1 551 ? 8.900 -3.366 -24.214 1.00 87.38 551 VAL A O 1
ATOM 4184 N N . SER A 1 552 ? 6.892 -2.364 -23.960 1.00 84.38 552 SER A N 1
ATOM 4185 C CA . SER A 1 552 ? 7.260 -1.643 -22.747 1.00 84.38 552 SER A CA 1
ATOM 4186 C C . SER A 1 552 ? 7.575 -2.595 -21.590 1.00 84.38 552 SER A C 1
ATOM 4188 O O . SER A 1 552 ? 7.002 -3.681 -21.491 1.00 84.38 552 SER A O 1
ATOM 4190 N N . ASP A 1 553 ? 8.480 -2.167 -20.716 1.00 83.31 553 ASP A N 1
ATOM 4191 C CA . ASP A 1 553 ? 8.993 -2.901 -19.560 1.00 83.31 553 ASP A CA 1
ATOM 4192 C C . ASP A 1 553 ? 9.689 -4.238 -19.924 1.00 83.31 553 ASP A C 1
ATOM 4194 O O . ASP A 1 553 ? 9.767 -5.152 -19.104 1.00 83.31 553 ASP A O 1
ATOM 4198 N N . VAL A 1 554 ? 10.215 -4.355 -21.154 1.00 88.50 554 VAL A N 1
ATOM 4199 C CA . VAL A 1 554 ? 11.041 -5.482 -21.625 1.00 88.50 554 VAL A CA 1
ATOM 4200 C C . VAL A 1 554 ? 12.423 -4.990 -22.058 1.00 88.50 554 VAL A C 1
ATOM 4202 O O . VAL A 1 554 ? 12.533 -4.099 -22.900 1.00 88.50 554 VAL A O 1
ATOM 4205 N N . ASP A 1 555 ? 13.479 -5.607 -21.521 1.00 93.12 555 ASP A N 1
ATOM 4206 C CA . ASP A 1 555 ? 14.862 -5.292 -21.881 1.00 93.12 555 ASP A CA 1
ATOM 4207 C C . ASP A 1 555 ? 15.250 -5.866 -23.251 1.00 93.12 555 ASP A C 1
ATOM 4209 O O . ASP A 1 555 ? 15.144 -7.070 -23.523 1.00 93.12 555 ASP A O 1
ATOM 4213 N N . TYR A 1 556 ? 15.795 -4.993 -24.095 1.00 96.56 556 TYR A N 1
ATOM 4214 C CA . TYR A 1 556 ? 16.404 -5.342 -25.372 1.00 96.56 556 TYR A CA 1
ATOM 4215 C C . TYR A 1 556 ? 17.862 -4.902 -25.408 1.00 96.56 556 TYR A C 1
ATOM 4217 O O . TYR A 1 556 ? 18.272 -3.974 -24.712 1.00 96.56 556 TYR A O 1
ATOM 4225 N N . TYR A 1 557 ? 18.660 -5.551 -26.254 1.00 98.00 557 TYR A N 1
ATOM 4226 C CA . TYR A 1 557 ? 20.083 -5.258 -26.371 1.00 98.00 557 TYR A CA 1
ATOM 4227 C C . TYR A 1 557 ? 20.486 -5.100 -27.828 1.00 98.00 557 TYR A C 1
ATOM 4229 O O . TYR A 1 557 ? 20.372 -6.037 -28.616 1.00 98.00 557 TYR A O 1
ATOM 4237 N N . LEU A 1 558 ? 21.006 -3.932 -28.190 1.00 98.00 558 LEU A N 1
ATOM 4238 C CA . LEU A 1 558 ? 21.660 -3.735 -29.475 1.00 98.00 558 LEU A CA 1
ATOM 4239 C C . LEU A 1 558 ? 23.083 -4.276 -29.388 1.00 98.00 558 LEU A C 1
ATOM 4241 O O . LEU A 1 558 ? 23.841 -3.884 -28.500 1.00 98.00 558 LEU A O 1
ATOM 4245 N N . ILE A 1 559 ? 23.451 -5.135 -30.336 1.00 98.25 559 ILE A N 1
ATOM 4246 C CA . ILE A 1 559 ? 24.817 -5.620 -30.483 1.00 98.25 559 ILE A CA 1
ATOM 4247 C C . ILE A 1 559 ? 25.454 -5.043 -31.745 1.00 98.25 559 ILE A C 1
ATOM 4249 O O . ILE A 1 559 ? 24.957 -5.272 -32.851 1.00 98.25 559 ILE A O 1
ATOM 4253 N N . GLY A 1 560 ? 26.576 -4.342 -31.579 1.00 97.00 560 GLY A N 1
ATOM 4254 C CA . GLY A 1 560 ? 27.388 -3.765 -32.649 1.00 97.00 560 GLY A CA 1
ATOM 4255 C C . GLY A 1 560 ? 28.694 -4.531 -32.891 1.00 97.00 560 GLY A C 1
ATOM 4256 O O . GLY A 1 560 ? 29.331 -5.019 -31.961 1.00 97.00 560 GLY A O 1
ATOM 4257 N N . ASN A 1 561 ? 29.123 -4.632 -34.150 1.00 96.25 561 ASN A N 1
ATOM 4258 C CA . ASN A 1 561 ? 30.400 -5.236 -34.546 1.00 96.25 561 ASN A CA 1
ATOM 4259 C C . ASN A 1 561 ? 31.028 -4.499 -35.733 1.00 96.25 561 ASN A C 1
ATOM 4261 O O . ASN A 1 561 ? 30.316 -4.001 -36.590 1.00 96.25 561 ASN A O 1
ATOM 4265 N N . ASN A 1 562 ? 32.360 -4.481 -35.845 1.00 96.31 562 ASN A N 1
ATOM 4266 C CA . ASN A 1 562 ? 33.100 -3.919 -36.994 1.00 96.31 562 ASN A CA 1
ATOM 4267 C C . ASN A 1 562 ? 32.823 -2.436 -37.332 1.00 96.31 562 ASN A C 1
ATOM 4269 O O . ASN A 1 562 ? 33.257 -1.968 -38.386 1.00 96.31 562 ASN A O 1
ATOM 4273 N N . ILE A 1 563 ? 32.137 -1.695 -36.461 1.00 97.56 563 ILE A N 1
ATOM 4274 C CA . ILE A 1 563 ? 31.885 -0.256 -36.602 1.00 97.56 563 ILE A CA 1
ATOM 4275 C C . ILE A 1 563 ? 33.172 0.491 -36.260 1.00 97.56 563 ILE A C 1
ATOM 4277 O O . ILE A 1 563 ? 33.838 0.157 -35.278 1.00 97.56 563 ILE A O 1
ATOM 4281 N N . LYS A 1 564 ? 33.547 1.478 -37.075 1.00 97.62 564 LYS A N 1
ATOM 4282 C CA . LYS A 1 564 ? 34.807 2.208 -36.921 1.00 97.62 564 LYS A CA 1
ATOM 4283 C C . LYS A 1 564 ? 34.583 3.698 -36.732 1.00 97.62 564 LYS A C 1
ATOM 4285 O O . LYS A 1 564 ? 33.613 4.245 -37.245 1.00 97.62 564 LYS A O 1
ATOM 4290 N N . ASN A 1 565 ? 35.524 4.352 -36.061 1.00 96.12 565 ASN A N 1
ATOM 4291 C CA . ASN A 1 565 ? 35.650 5.806 -36.102 1.00 96.12 565 ASN A CA 1
ATOM 4292 C C . ASN A 1 565 ? 36.440 6.269 -37.340 1.00 96.12 565 ASN A C 1
ATOM 4294 O O . ASN A 1 565 ? 36.982 5.461 -38.103 1.00 96.12 565 ASN A O 1
ATOM 4298 N N . LEU A 1 566 ? 36.556 7.587 -37.519 1.00 95.88 566 LEU A N 1
ATOM 4299 C CA . LEU A 1 566 ? 37.287 8.197 -38.642 1.00 95.88 566 LEU A CA 1
ATOM 4300 C C . LEU A 1 566 ? 38.794 7.875 -38.660 1.00 95.88 566 LEU A C 1
ATOM 4302 O O . LEU A 1 566 ? 39.434 7.970 -39.706 1.00 95.88 566 LEU A O 1
ATOM 4306 N N . ASN A 1 567 ? 39.357 7.453 -37.524 1.00 95.62 567 ASN A N 1
ATOM 4307 C CA . ASN A 1 567 ? 40.755 7.038 -37.389 1.00 95.62 567 ASN A CA 1
ATOM 4308 C C . ASN A 1 567 ? 40.960 5.528 -37.621 1.00 95.62 567 ASN A C 1
ATOM 4310 O O . ASN A 1 567 ? 42.054 5.012 -37.388 1.00 95.62 567 ASN A O 1
ATOM 4314 N N . ASN A 1 568 ? 39.930 4.817 -38.102 1.00 94.62 568 ASN A N 1
ATOM 4315 C CA . ASN A 1 568 ? 39.943 3.380 -38.396 1.00 94.62 568 ASN A CA 1
ATOM 4316 C C . ASN A 1 568 ? 40.148 2.485 -37.151 1.00 94.62 568 ASN A C 1
ATOM 4318 O O . ASN A 1 568 ? 40.453 1.296 -37.286 1.00 94.62 568 ASN A O 1
ATOM 4322 N N . TYR A 1 569 ? 39.926 3.016 -35.944 1.00 96.56 569 TYR A N 1
ATOM 4323 C CA . TYR A 1 569 ? 39.770 2.202 -34.741 1.00 96.56 569 TYR A CA 1
ATOM 4324 C C . TYR A 1 569 ? 38.364 1.608 -34.691 1.00 96.56 569 TYR A C 1
ATOM 4326 O O . TYR A 1 569 ? 37.400 2.237 -35.113 1.00 96.56 569 TYR A O 1
ATOM 4334 N N . THR A 1 570 ? 38.258 0.370 -34.212 1.00 96.25 570 THR A N 1
ATOM 4335 C CA . THR A 1 570 ? 37.012 -0.412 -34.230 1.00 96.25 570 THR A CA 1
ATOM 4336 C C . THR A 1 570 ? 36.396 -0.476 -32.833 1.00 96.25 570 THR A C 1
ATOM 4338 O O . THR A 1 570 ? 37.134 -0.578 -31.852 1.00 96.25 570 THR A O 1
ATOM 4341 N N . LEU A 1 571 ? 35.064 -0.440 -32.780 1.00 96.50 571 LEU A N 1
ATOM 4342 C CA . LEU A 1 571 ? 34.218 -0.748 -31.623 1.00 96.50 571 LEU A CA 1
ATOM 4343 C C . LEU A 1 571 ? 34.604 -2.103 -30.988 1.00 96.50 571 LEU A C 1
ATOM 4345 O O . LEU A 1 571 ? 35.196 -2.951 -31.667 1.00 96.50 571 LEU A O 1
ATOM 4349 N N . SER A 1 572 ? 34.274 -2.331 -29.709 1.00 95.50 572 SER A N 1
ATOM 4350 C CA . SER A 1 572 ? 34.471 -3.658 -29.101 1.00 95.50 572 SER A CA 1
ATOM 4351 C C . SER A 1 572 ? 33.737 -4.752 -29.886 1.00 95.50 572 SER A C 1
ATOM 4353 O O . SER A 1 572 ? 32.744 -4.518 -30.582 1.00 95.50 572 SER A O 1
ATOM 4355 N N . VAL A 1 573 ? 34.278 -5.969 -29.823 1.00 94.12 573 VAL A N 1
ATOM 4356 C CA . VAL A 1 573 ? 33.635 -7.140 -30.427 1.00 94.12 573 VAL A CA 1
ATOM 4357 C C . VAL A 1 573 ? 32.377 -7.452 -29.628 1.00 94.12 573 VAL A C 1
ATOM 4359 O O . VAL A 1 573 ? 32.450 -7.578 -28.414 1.00 94.12 573 VAL A O 1
ATOM 4362 N N . ASN A 1 574 ? 31.249 -7.631 -30.317 1.00 94.75 574 ASN A N 1
ATOM 4363 C CA . ASN A 1 574 ? 29.929 -7.808 -29.711 1.00 94.75 574 ASN A CA 1
ATOM 4364 C C . ASN A 1 574 ? 29.561 -6.707 -28.709 1.00 94.75 574 ASN A C 1
ATOM 4366 O O . ASN A 1 574 ? 28.962 -7.009 -27.680 1.00 94.75 574 ASN A O 1
ATOM 4370 N N . HIS A 1 575 ? 29.875 -5.454 -29.043 1.00 97.38 575 HIS A N 1
ATOM 4371 C CA . HIS A 1 575 ? 29.538 -4.305 -28.211 1.00 97.38 575 HIS A CA 1
ATOM 4372 C C . HIS A 1 575 ? 28.056 -4.285 -27.888 1.00 97.38 575 HIS A C 1
ATOM 4374 O O . HIS A 1 575 ? 27.240 -4.237 -28.812 1.00 97.38 575 HIS A O 1
ATOM 4380 N N . LYS A 1 576 ? 27.712 -4.347 -26.605 1.00 97.31 576 LYS A N 1
ATOM 4381 C CA . LYS A 1 576 ? 26.348 -4.617 -26.157 1.00 97.31 576 LYS A CA 1
ATOM 4382 C C . LYS A 1 576 ? 25.791 -3.395 -25.450 1.00 97.31 576 LYS A C 1
ATOM 4384 O O . LYS A 1 576 ? 26.419 -2.873 -24.543 1.00 97.31 576 LYS A O 1
ATOM 4389 N N . LYS A 1 577 ? 24.586 -2.969 -25.829 1.00 97.94 577 LYS A N 1
ATOM 4390 C CA . LYS A 1 577 ? 23.908 -1.835 -25.193 1.00 97.94 577 LYS A CA 1
ATOM 4391 C C . LYS A 1 577 ? 22.432 -2.118 -24.942 1.00 97.94 577 LYS A C 1
ATOM 4393 O O . LYS A 1 577 ? 21.715 -2.457 -25.881 1.00 97.94 577 LYS A O 1
ATOM 4398 N N . ARG A 1 578 ? 21.990 -1.981 -23.691 1.00 97.50 578 ARG A N 1
ATOM 4399 C CA . ARG A 1 578 ? 20.604 -2.166 -23.240 1.00 97.50 578 ARG A CA 1
ATOM 4400 C C . ARG A 1 578 ? 19.735 -0.972 -23.639 1.00 97.50 578 ARG A C 1
ATOM 4402 O O . ARG A 1 578 ? 20.179 0.173 -23.563 1.00 97.50 578 ARG A O 1
ATOM 4409 N N . PHE A 1 579 ? 18.493 -1.245 -24.021 1.00 95.56 579 PHE A N 1
ATOM 4410 C CA . PHE A 1 579 ? 17.434 -0.257 -24.193 1.00 95.56 579 PHE A CA 1
ATOM 4411 C C . PHE A 1 579 ? 16.089 -0.819 -23.729 1.00 95.56 579 PHE A C 1
ATOM 4413 O O . PHE A 1 579 ? 15.817 -2.008 -23.885 1.00 95.56 579 PHE A O 1
ATOM 4420 N N . LEU A 1 580 ? 15.271 0.059 -23.153 1.00 92.75 580 LEU A N 1
ATOM 4421 C CA . LEU A 1 580 ? 14.005 -0.260 -22.503 1.00 92.75 580 LEU A CA 1
ATOM 4422 C C . LEU A 1 580 ? 13.023 0.880 -22.769 1.00 92.75 580 LEU A C 1
ATOM 4424 O O . LEU A 1 580 ? 13.351 2.043 -22.533 1.00 92.75 580 LEU A O 1
ATOM 4428 N N . GLU A 1 581 ? 11.821 0.553 -23.232 1.00 88.19 581 GLU A N 1
ATOM 4429 C CA . GLU A 1 581 ? 10.700 1.494 -23.210 1.00 88.19 581 GLU A CA 1
ATOM 4430 C C . GLU A 1 581 ? 9.968 1.323 -21.882 1.00 88.19 581 GLU A C 1
ATOM 4432 O O . GLU A 1 581 ? 9.540 0.219 -21.574 1.00 88.19 581 GLU A O 1
ATOM 4437 N N . THR A 1 582 ? 9.842 2.370 -21.071 1.00 79.25 582 THR A N 1
ATOM 4438 C CA . THR A 1 582 ? 9.149 2.286 -19.778 1.00 79.25 582 THR A CA 1
ATOM 4439 C C . THR A 1 582 ? 7.707 2.764 -19.908 1.00 79.25 582 THR A C 1
ATOM 4441 O O . THR A 1 582 ? 7.447 3.831 -20.469 1.00 79.25 582 THR A O 1
ATOM 4444 N N . GLU A 1 583 ? 6.750 1.995 -19.376 1.00 70.44 583 GLU A N 1
ATOM 4445 C CA . GLU A 1 583 ? 5.373 2.490 -19.249 1.00 70.44 583 GLU A CA 1
ATOM 4446 C C . GLU A 1 583 ? 5.352 3.709 -18.306 1.00 70.44 583 GLU A C 1
ATOM 4448 O O . GLU A 1 583 ? 6.109 3.757 -17.325 1.00 70.44 583 GLU A O 1
ATOM 4453 N N . PRO A 1 584 ? 4.450 4.689 -18.510 1.00 74.38 584 PRO A N 1
ATOM 4454 C CA . PRO A 1 584 ? 4.292 5.787 -17.572 1.00 74.38 584 PRO A CA 1
ATOM 4455 C C . PRO A 1 584 ? 4.085 5.267 -16.145 1.00 74.38 584 PRO A C 1
ATOM 4457 O O . PRO A 1 584 ? 3.310 4.333 -15.894 1.00 74.38 584 PRO A O 1
ATOM 4460 N N . ALA A 1 585 ? 4.743 5.912 -15.178 1.00 76.94 585 ALA A N 1
ATOM 4461 C CA . ALA A 1 585 ? 4.701 5.499 -13.774 1.00 76.94 585 ALA A CA 1
ATOM 4462 C C . ALA A 1 585 ? 3.261 5.309 -13.262 1.00 76.94 585 ALA A C 1
ATOM 4464 O O . ALA A 1 585 ? 2.990 4.359 -12.527 1.00 76.94 585 ALA A O 1
ATOM 4465 N N . ASN A 1 586 ? 2.326 6.138 -13.746 1.00 85.56 586 ASN A N 1
ATOM 4466 C CA . ASN A 1 586 ? 0.934 6.135 -13.315 1.00 85.56 586 ASN A CA 1
ATOM 4467 C C . ASN A 1 586 ? -0.009 5.188 -14.091 1.00 85.56 586 ASN A C 1
ATOM 4469 O O . ASN A 1 586 ? -1.214 5.231 -13.868 1.00 85.56 586 ASN A O 1
ATOM 4473 N N . PHE A 1 587 ? 0.481 4.346 -15.003 1.00 88.69 587 PHE A N 1
ATOM 4474 C CA . PHE A 1 587 ? -0.366 3.481 -15.839 1.00 88.69 587 PHE A CA 1
ATOM 4475 C C . PHE A 1 587 ? -0.552 2.074 -15.235 1.00 88.69 587 PHE A C 1
ATOM 4477 O O . PHE A 1 587 ? 0.436 1.412 -14.923 1.00 88.69 587 PHE A O 1
ATOM 4484 N N . TRP A 1 588 ? -1.791 1.600 -15.054 1.00 93.56 588 TRP A N 1
ATOM 4485 C CA . TRP A 1 588 ? -2.112 0.260 -14.532 1.00 93.56 588 TRP A CA 1
ATOM 4486 C C . TRP A 1 588 ? -2.947 -0.518 -15.538 1.00 93.56 588 TRP A C 1
ATOM 4488 O O . TRP A 1 588 ? -4.099 -0.185 -15.794 1.00 93.56 588 TRP A O 1
ATOM 4498 N N . ARG A 1 589 ? -2.389 -1.602 -16.074 1.00 94.88 589 ARG A N 1
ATOM 4499 C CA . ARG A 1 589 ? -3.095 -2.487 -17.000 1.00 94.88 589 ARG A CA 1
ATOM 4500 C C . ARG A 1 589 ? -3.493 -3.778 -16.294 1.00 94.88 589 ARG A C 1
ATOM 4502 O O . ARG A 1 589 ? -2.644 -4.433 -15.681 1.00 94.88 589 ARG A O 1
ATOM 4509 N N . TRP A 1 590 ? -4.770 -4.131 -16.390 1.00 97.38 590 TRP A N 1
ATOM 4510 C CA . TRP A 1 590 ? -5.272 -5.416 -15.911 1.00 97.38 590 TRP A CA 1
ATOM 4511 C C . TRP A 1 590 ? -4.732 -6.556 -16.782 1.00 97.38 590 TRP A C 1
ATOM 4513 O O . TRP A 1 590 ? -4.749 -6.459 -18.011 1.00 97.38 590 TRP A O 1
ATOM 4523 N N . ALA A 1 591 ? -4.222 -7.611 -16.145 1.00 94.75 591 ALA A N 1
ATOM 4524 C CA . ALA A 1 591 ? -3.721 -8.816 -16.806 1.00 94.75 591 ALA A CA 1
ATOM 4525 C C . ALA A 1 591 ? -4.709 -9.986 -16.689 1.00 94.75 591 ALA A C 1
ATOM 4527 O O . ALA A 1 591 ? -4.850 -10.752 -17.643 1.00 94.75 591 ALA A O 1
ATOM 4528 N N . GLY A 1 592 ? -5.386 -10.128 -15.541 1.00 94.56 592 GLY A N 1
ATOM 4529 C CA . GLY A 1 592 ? -6.422 -11.147 -15.322 1.00 94.56 592 GLY A CA 1
ATOM 4530 C C . GLY A 1 592 ? -5.950 -12.583 -15.566 1.00 94.56 592 GLY A C 1
ATOM 4531 O O . GLY A 1 592 ? -6.721 -13.420 -16.038 1.00 94.56 592 GLY A O 1
ATOM 4532 N N . THR A 1 593 ? -4.666 -12.864 -15.334 1.00 92.19 593 THR A N 1
ATOM 4533 C CA . THR A 1 593 ? -4.036 -14.155 -15.647 1.00 92.19 593 THR A CA 1
ATOM 4534 C C . THR A 1 593 ? -4.239 -15.205 -14.560 1.00 92.19 593 THR A C 1
ATOM 4536 O O . THR A 1 593 ? -4.104 -16.391 -14.862 1.00 92.19 593 THR A O 1
ATOM 4539 N N . ILE A 1 594 ? -4.557 -14.802 -13.323 1.00 95.56 594 ILE A N 1
ATOM 4540 C CA . ILE A 1 594 ? -4.768 -15.719 -12.196 1.00 95.56 594 ILE A CA 1
ATOM 4541 C C . ILE A 1 594 ? -6.267 -15.947 -11.980 1.00 95.56 594 ILE A C 1
ATOM 4543 O O . ILE A 1 594 ? -6.726 -17.084 -12.058 1.00 95.56 594 ILE A O 1
ATOM 4547 N N . ASP A 1 595 ? -7.020 -14.876 -11.735 1.00 97.75 595 ASP A N 1
ATOM 4548 C CA . ASP A 1 595 ? -8.466 -14.886 -11.484 1.00 97.75 595 ASP A CA 1
ATOM 4549 C C . ASP A 1 595 ? -9.052 -13.466 -11.675 1.00 97.75 595 ASP A C 1
ATOM 4551 O O . ASP A 1 595 ? -8.418 -12.600 -12.283 1.00 97.75 595 ASP A O 1
ATOM 4555 N N . SER A 1 596 ? -10.282 -13.240 -11.207 1.00 98.12 596 SER A N 1
ATOM 4556 C CA . SER A 1 596 ? -11.001 -11.964 -11.318 1.00 98.12 596 SER A CA 1
ATOM 4557 C C . SER A 1 596 ? -10.757 -10.990 -10.156 1.00 98.12 596 SER A C 1
ATOM 4559 O O . SER A 1 596 ? -11.249 -9.870 -10.222 1.00 98.12 596 SER A O 1
ATOM 4561 N N . GLU A 1 597 ? -10.042 -11.364 -9.090 1.00 97.94 597 GLU A N 1
ATOM 4562 C CA . GLU A 1 597 ? -9.948 -10.547 -7.868 1.00 97.94 597 GLU A CA 1
ATOM 4563 C C . GLU A 1 597 ? -9.133 -9.264 -8.100 1.00 97.94 597 GLU A C 1
ATOM 4565 O O . GLU A 1 597 ? -7.912 -9.316 -8.297 1.00 97.94 597 GLU A O 1
ATOM 4570 N N . TRP A 1 598 ? -9.792 -8.098 -8.063 1.00 97.62 598 TRP A N 1
ATOM 4571 C CA . TRP A 1 598 ? -9.164 -6.784 -8.270 1.00 97.62 598 TRP A CA 1
ATOM 4572 C C . TRP A 1 598 ? -8.025 -6.510 -7.279 1.00 97.62 598 TRP A C 1
ATOM 4574 O O . TRP A 1 598 ? -7.002 -5.909 -7.621 1.00 97.62 598 TRP A O 1
ATOM 4584 N N . GLU A 1 599 ? -8.197 -6.980 -6.046 1.00 95.31 599 GLU A N 1
ATOM 4585 C CA . GLU A 1 599 ? -7.333 -6.765 -4.886 1.00 95.31 599 GLU A CA 1
ATOM 4586 C C . GLU A 1 599 ? -6.096 -7.673 -4.879 1.00 95.31 599 GLU A C 1
ATOM 4588 O O . GLU A 1 599 ? -5.265 -7.604 -3.969 1.00 95.31 599 GLU A O 1
ATOM 4593 N N . LYS A 1 600 ? -5.932 -8.507 -5.909 1.00 96.00 600 LYS A N 1
ATOM 4594 C CA . LYS A 1 600 ? -4.790 -9.401 -6.054 1.00 96.00 600 LYS A CA 1
ATOM 4595 C C . LYS A 1 600 ? -3.738 -8.784 -6.963 1.00 96.00 600 LYS A C 1
ATOM 4597 O O . LYS A 1 600 ? -3.903 -8.700 -8.178 1.00 96.00 600 LYS A O 1
ATOM 4602 N N . ALA A 1 601 ? -2.604 -8.404 -6.373 1.00 95.56 601 ALA A N 1
ATOM 4603 C CA . ALA A 1 601 ? -1.500 -7.753 -7.080 1.00 95.56 601 ALA A CA 1
ATOM 4604 C C . ALA A 1 601 ? -1.049 -8.527 -8.336 1.00 95.56 601 ALA A C 1
ATOM 4606 O O . ALA A 1 601 ? -0.817 -7.908 -9.370 1.00 95.56 601 ALA A O 1
ATOM 4607 N N . GLY A 1 602 ? -1.038 -9.865 -8.282 1.00 92.12 602 GLY A N 1
ATOM 4608 C CA . GLY A 1 602 ? -0.657 -10.733 -9.403 1.00 92.12 602 GLY A CA 1
ATOM 4609 C C . GLY A 1 602 ? -1.592 -10.707 -10.620 1.00 92.12 602 GLY A C 1
ATOM 4610 O O . GLY A 1 602 ? -1.192 -11.177 -11.681 1.00 92.12 602 GLY A O 1
ATOM 4611 N N . ASN A 1 603 ? -2.802 -10.143 -10.510 1.00 96.38 603 ASN A N 1
ATOM 4612 C CA . ASN A 1 603 ? -3.686 -9.909 -11.659 1.00 96.38 603 ASN A CA 1
ATOM 4613 C C . ASN A 1 603 ? -3.374 -8.603 -12.409 1.00 96.38 603 ASN A C 1
ATOM 4615 O O . ASN A 1 603 ? -3.978 -8.332 -13.449 1.00 96.38 603 ASN A O 1
ATOM 4619 N N . TRP A 1 604 ? -2.424 -7.801 -11.922 1.00 95.06 604 TRP A N 1
ATOM 4620 C CA . TRP A 1 604 ? -1.964 -6.568 -12.556 1.00 95.06 604 TRP A CA 1
ATOM 4621 C C . TRP A 1 604 ? -0.605 -6.775 -13.212 1.00 95.06 604 TRP A C 1
ATOM 4623 O O . TRP A 1 604 ? 0.278 -7.398 -12.627 1.00 95.06 604 TRP A O 1
ATOM 4633 N N . VAL A 1 605 ? -0.384 -6.169 -14.384 1.00 88.44 605 VAL A N 1
ATOM 4634 C CA . VAL A 1 605 ? 0.910 -6.261 -15.095 1.00 88.44 605 VAL A CA 1
ATOM 4635 C C . VAL A 1 605 ? 2.081 -5.804 -14.211 1.00 88.44 605 VAL A C 1
ATOM 4637 O O . VAL A 1 605 ? 3.143 -6.413 -14.227 1.00 88.44 605 VAL A O 1
ATOM 4640 N N . LYS A 1 606 ? 1.868 -4.775 -13.379 1.00 86.81 606 LYS A N 1
ATOM 4641 C CA . LYS A 1 606 ? 2.878 -4.236 -12.449 1.00 86.81 606 LYS A CA 1
ATOM 4642 C C . LYS A 1 606 ? 3.084 -5.072 -11.178 1.00 86.81 606 LYS A C 1
ATOM 4644 O O . LYS A 1 606 ? 3.888 -4.681 -10.335 1.00 86.81 606 LYS A O 1
ATOM 4649 N N . ASN A 1 607 ? 2.332 -6.160 -10.995 1.00 89.75 607 ASN A N 1
ATOM 4650 C CA . ASN A 1 607 ? 2.284 -6.948 -9.762 1.00 89.75 607 ASN A CA 1
ATOM 4651 C C . ASN A 1 607 ? 2.067 -6.085 -8.495 1.00 89.75 607 ASN A C 1
ATOM 4653 O O . ASN A 1 607 ? 2.671 -6.312 -7.446 1.00 89.75 607 ASN A O 1
ATOM 4657 N N . LYS A 1 608 ? 1.245 -5.033 -8.617 1.00 92.06 608 LYS A N 1
ATOM 4658 C CA . LYS A 1 608 ? 0.913 -4.047 -7.575 1.00 92.06 608 LYS A CA 1
ATOM 4659 C C . LYS A 1 608 ? -0.512 -3.545 -7.781 1.00 92.06 608 LYS A C 1
ATOM 4661 O O . LYS A 1 608 ? -0.945 -3.388 -8.921 1.00 92.06 608 LYS A O 1
ATOM 4666 N N . LEU A 1 609 ? -1.202 -3.225 -6.689 1.00 95.12 609 LEU A N 1
ATOM 4667 C CA . LEU A 1 609 ? -2.557 -2.673 -6.745 1.00 95.12 609 LEU A CA 1
ATOM 4668 C C . LEU A 1 609 ? -2.571 -1.223 -7.254 1.00 95.12 609 LEU A C 1
ATOM 4670 O O . LEU A 1 609 ? -1.599 -0.493 -7.019 1.00 95.12 609 LEU A O 1
ATOM 4674 N N . PRO A 1 610 ? -3.648 -0.794 -7.937 1.00 95.88 610 PRO A N 1
ATOM 4675 C CA . PRO A 1 610 ? -3.856 0.604 -8.285 1.00 95.88 610 PRO A CA 1
ATOM 4676 C C . PRO A 1 610 ? -3.924 1.502 -7.046 1.00 95.88 610 PRO A C 1
ATOM 4678 O O . PRO A 1 610 ? -4.405 1.108 -5.985 1.00 95.88 610 PRO A O 1
ATOM 4681 N N . GLN A 1 611 ? -3.458 2.732 -7.208 1.00 93.19 611 GLN A N 1
ATOM 4682 C CA . GLN A 1 611 ? -3.498 3.809 -6.230 1.00 93.19 611 GLN A CA 1
ATOM 4683 C C . GLN A 1 611 ? -4.376 4.955 -6.748 1.00 93.19 611 GLN A C 1
ATOM 4685 O O . GLN A 1 611 ? -4.852 4.953 -7.883 1.00 93.19 611 GLN A O 1
ATOM 4690 N N . THR A 1 612 ? -4.545 5.992 -5.932 1.00 95.81 612 THR A N 1
ATOM 4691 C CA . THR A 1 612 ? -5.369 7.159 -6.275 1.00 95.81 612 THR A CA 1
ATOM 4692 C C . THR A 1 612 ? -4.888 7.924 -7.508 1.00 95.81 612 THR A C 1
ATOM 4694 O O . THR A 1 612 ? -5.702 8.573 -8.149 1.00 95.81 612 THR A O 1
ATOM 4697 N N . SER A 1 613 ? -3.601 7.844 -7.869 1.00 94.50 613 SER A N 1
ATOM 4698 C CA . SER A 1 613 ? -3.035 8.460 -9.080 1.00 94.50 613 SER A CA 1
ATOM 4699 C C . SER A 1 613 ? -3.077 7.559 -10.319 1.00 94.50 613 SER A C 1
ATOM 4701 O O . SER A 1 613 ? -2.589 7.957 -11.375 1.00 94.50 613 SER A O 1
ATOM 4703 N N . SER A 1 614 ? -3.606 6.338 -10.208 1.00 96.56 614 SER A N 1
ATOM 4704 C CA . SER A 1 614 ? -3.540 5.349 -11.281 1.00 96.56 614 SER A CA 1
ATOM 4705 C C . SER A 1 614 ? -4.500 5.653 -12.429 1.00 96.56 614 SER A C 1
ATOM 4707 O O . SER A 1 614 ? -5.697 5.852 -12.219 1.00 96.56 614 SER A O 1
ATOM 4709 N N . HIS A 1 615 ? -3.977 5.582 -13.651 1.00 96.19 615 HIS A N 1
ATOM 4710 C CA . HIS A 1 615 ? -4.740 5.455 -14.887 1.00 96.19 615 HIS A CA 1
ATOM 4711 C C . HIS A 1 615 ? -4.935 3.967 -15.180 1.00 96.19 615 HIS A C 1
ATOM 4713 O O . HIS A 1 615 ? -4.001 3.289 -15.614 1.00 96.19 615 HIS A O 1
ATOM 4719 N N . VAL A 1 616 ? -6.122 3.443 -14.889 1.00 98.00 616 VAL A N 1
ATOM 4720 C CA . VAL A 1 616 ? -6.432 2.022 -15.042 1.00 98.00 616 VAL A CA 1
ATOM 4721 C C . VAL A 1 616 ? -6.973 1.730 -16.436 1.00 98.00 616 VAL A C 1
ATOM 4723 O O . VAL A 1 616 ? -7.910 2.381 -16.888 1.00 98.00 616 VAL A O 1
ATOM 4726 N N . VAL A 1 617 ? -6.436 0.696 -17.082 1.00 97.12 617 VAL A N 1
ATOM 4727 C CA . VAL A 1 617 ? -6.921 0.165 -18.357 1.00 97.12 617 VAL A CA 1
ATOM 4728 C C . VAL A 1 617 ? -7.308 -1.301 -18.209 1.00 97.12 617 VAL A C 1
ATOM 4730 O O . VAL A 1 617 ? -6.488 -2.131 -17.807 1.00 97.12 617 VAL A O 1
ATOM 4733 N N . ILE A 1 618 ? -8.543 -1.616 -18.595 1.00 98.19 618 ILE A N 1
ATOM 4734 C CA . ILE A 1 618 ? -9.115 -2.962 -18.638 1.00 98.19 618 ILE A CA 1
ATOM 4735 C C . ILE A 1 618 ? -9.213 -3.409 -20.108 1.00 98.19 618 ILE A C 1
ATOM 4737 O O . ILE A 1 618 ? -10.115 -2.965 -20.831 1.00 98.19 618 ILE A O 1
ATOM 4741 N N . PRO A 1 619 ? -8.254 -4.219 -20.600 1.00 96.62 619 PRO A N 1
ATOM 4742 C CA . PRO A 1 619 ? -8.328 -4.854 -21.911 1.00 96.62 619 PRO A CA 1
ATOM 4743 C C . PRO A 1 619 ? -9.123 -6.168 -21.848 1.00 96.62 619 PRO A C 1
ATOM 4745 O O . PRO A 1 619 ? -9.561 -6.588 -20.783 1.00 96.62 619 PRO A O 1
ATOM 4748 N N . ILE A 1 620 ? -9.284 -6.839 -22.993 1.00 95.75 620 ILE A N 1
ATOM 4749 C CA . ILE A 1 620 ? -9.820 -8.206 -23.029 1.00 95.75 620 ILE A CA 1
ATOM 4750 C C . ILE A 1 620 ? -8.792 -9.143 -22.388 1.00 95.75 620 ILE A C 1
ATOM 4752 O O . ILE A 1 620 ? -7.677 -9.282 -22.898 1.00 95.75 620 ILE A O 1
ATOM 4756 N N . THR A 1 621 ? -9.177 -9.800 -21.299 1.00 94.25 621 THR A N 1
ATOM 4757 C CA . THR A 1 621 ? -8.343 -10.751 -20.554 1.00 94.25 621 THR A CA 1
ATOM 4758 C C . THR A 1 621 ? -9.084 -12.074 -20.340 1.00 94.25 621 THR A C 1
ATOM 4760 O O . THR A 1 621 ? -10.291 -12.143 -20.562 1.00 94.25 621 THR A O 1
ATOM 4763 N N . PRO A 1 622 ? -8.392 -13.158 -19.935 1.00 94.50 622 PRO A N 1
ATOM 4764 C CA . PRO A 1 622 ? -9.050 -14.434 -19.640 1.00 94.50 622 PRO A CA 1
ATOM 4765 C C . PRO A 1 622 ? -10.077 -14.344 -18.503 1.00 94.50 622 PRO A C 1
ATOM 4767 O O . PRO A 1 622 ? -11.104 -15.015 -18.565 1.00 94.50 622 PRO A O 1
ATOM 4770 N N . ASN A 1 623 ? -9.798 -13.515 -17.493 1.00 97.50 623 ASN A N 1
ATOM 4771 C CA . ASN A 1 623 ? -10.698 -13.214 -16.385 1.00 97.50 623 ASN A CA 1
ATOM 4772 C C . ASN A 1 623 ? -10.911 -11.696 -16.309 1.00 97.50 623 ASN A C 1
ATOM 4774 O O . ASN A 1 623 ? -9.937 -10.940 -16.215 1.00 97.50 623 ASN A O 1
ATOM 4778 N N . ASP A 1 624 ? -12.164 -11.249 -16.365 1.00 97.81 624 ASP A N 1
ATOM 4779 C CA . ASP A 1 624 ? -12.522 -9.841 -16.177 1.00 97.81 624 ASP A CA 1
ATOM 4780 C C . ASP A 1 624 ? -12.448 -9.463 -14.684 1.00 97.81 624 ASP A C 1
ATOM 4782 O O . ASP A 1 624 ? -12.746 -10.305 -13.830 1.00 97.81 624 ASP A O 1
ATOM 4786 N N . PRO A 1 625 ? -12.058 -8.227 -14.339 1.00 98.50 625 PRO A N 1
ATOM 4787 C CA . PRO A 1 625 ? -11.952 -7.774 -12.957 1.00 98.50 625 PRO A CA 1
ATOM 4788 C C . PRO A 1 625 ? -13.297 -7.716 -12.211 1.00 98.50 625 PRO A C 1
ATOM 4790 O O . PRO A 1 625 ? -14.307 -7.226 -12.727 1.00 98.50 625 PRO A O 1
ATOM 4793 N N . LEU A 1 626 ? -13.259 -8.123 -10.941 1.00 98.44 626 LEU A N 1
ATOM 4794 C CA . LEU A 1 626 ? -14.316 -8.029 -9.938 1.00 98.44 626 LEU A CA 1
ATOM 4795 C C . LEU A 1 626 ? -13.785 -7.284 -8.706 1.00 98.44 626 LEU A C 1
ATOM 4797 O O . LEU A 1 626 ? -12.828 -7.724 -8.073 1.00 98.44 626 LEU A O 1
ATOM 4801 N N . ILE A 1 627 ? -14.431 -6.174 -8.356 1.00 98.44 627 ILE A N 1
ATOM 4802 C CA . ILE A 1 627 ? -14.156 -5.410 -7.135 1.00 98.44 627 ILE A CA 1
ATOM 4803 C C . ILE A 1 627 ? -15.135 -5.858 -6.052 1.00 98.44 627 ILE A C 1
ATOM 4805 O O . ILE A 1 627 ? -16.321 -5.540 -6.137 1.00 98.44 627 ILE A O 1
ATOM 4809 N N . SER A 1 628 ? -14.651 -6.550 -5.024 1.00 96.06 628 SER A N 1
ATOM 4810 C CA . SER A 1 628 ? -15.448 -6.939 -3.844 1.00 96.06 628 SER A CA 1
ATOM 4811 C C . SER A 1 628 ? -15.055 -6.181 -2.573 1.00 96.06 628 SER A C 1
ATOM 4813 O O . SER A 1 628 ? -15.721 -6.292 -1.550 1.00 96.06 628 SER A O 1
ATOM 4815 N N . SER A 1 629 ? -13.979 -5.394 -2.615 1.00 95.19 629 SER A N 1
ATOM 4816 C CA . SER A 1 629 ? -13.519 -4.591 -1.480 1.00 95.19 629 SER A CA 1
ATOM 4817 C C . SER A 1 629 ? -14.100 -3.174 -1.446 1.00 95.19 629 SER A C 1
ATOM 4819 O O . SER A 1 629 ? -14.596 -2.621 -2.433 1.00 95.19 629 SER A O 1
ATOM 4821 N N . GLN A 1 630 ? -13.996 -2.552 -0.273 1.00 93.94 630 GLN A N 1
ATOM 4822 C CA . GLN A 1 630 ? -14.327 -1.149 -0.042 1.00 93.94 630 GLN A CA 1
ATOM 4823 C C . GLN A 1 630 ? -13.058 -0.283 -0.062 1.00 93.94 630 GLN A C 1
ATOM 4825 O O . GLN A 1 630 ? -11.991 -0.717 0.358 1.00 93.94 630 GLN A O 1
ATOM 4830 N N . GLY A 1 631 ? -13.197 0.983 -0.457 1.00 93.56 631 GLY A N 1
ATOM 4831 C CA . GLY A 1 631 ? -12.130 1.986 -0.384 1.00 93.56 631 GLY A CA 1
ATOM 4832 C C . GLY A 1 631 ? -11.305 2.125 -1.664 1.00 93.56 631 GLY A C 1
ATOM 4833 O O . GLY A 1 631 ? -10.298 2.832 -1.649 1.00 93.56 631 GLY A O 1
ATOM 4834 N N . ASN A 1 632 ? -11.723 1.502 -2.770 1.00 97.06 632 ASN A N 1
ATOM 4835 C CA . ASN A 1 632 ? -11.001 1.604 -4.034 1.00 97.06 632 ASN A CA 1
ATOM 4836 C C . ASN A 1 632 ? -11.167 2.998 -4.630 1.00 97.06 632 ASN A C 1
ATOM 4838 O O . ASN A 1 632 ? -12.281 3.491 -4.834 1.00 97.06 632 ASN A O 1
ATOM 4842 N N . ARG A 1 633 ? -10.040 3.632 -4.942 1.00 97.75 633 ARG A N 1
ATOM 4843 C CA . ARG A 1 633 ? -10.007 4.954 -5.557 1.00 97.75 633 ARG A CA 1
ATOM 4844 C C . ARG A 1 633 ? -8.867 5.041 -6.558 1.00 97.75 633 ARG A C 1
ATOM 4846 O O . ARG A 1 633 ? -7.737 4.703 -6.220 1.00 97.75 633 ARG A O 1
ATOM 4853 N N . ILE A 1 634 ? -9.182 5.508 -7.760 1.00 98.44 634 ILE A N 1
ATOM 4854 C CA . ILE A 1 634 ? -8.265 5.629 -8.898 1.00 98.44 634 ILE A CA 1
ATOM 4855 C C . ILE A 1 634 ? -8.469 6.971 -9.605 1.00 98.44 634 ILE A C 1
ATOM 4857 O O . ILE A 1 634 ? -9.480 7.648 -9.393 1.00 98.44 634 ILE A O 1
ATOM 4861 N N . PHE A 1 635 ? -7.522 7.347 -10.462 1.00 97.69 635 PHE A N 1
ATOM 4862 C CA . PHE A 1 635 ? -7.592 8.609 -11.187 1.00 97.69 635 PHE A CA 1
ATOM 4863 C C . PHE A 1 635 ? -8.451 8.482 -12.448 1.00 97.69 635 PHE A C 1
ATOM 4865 O O . PHE A 1 635 ? -9.451 9.183 -12.573 1.00 97.69 635 PHE A O 1
ATOM 4872 N N . ASP A 1 636 ? -8.114 7.541 -13.335 1.00 97.81 636 ASP A N 1
ATOM 4873 C CA . ASP A 1 636 ? -8.851 7.265 -14.574 1.00 97.81 636 ASP A CA 1
ATOM 4874 C C . ASP A 1 636 ? -9.194 5.781 -14.710 1.00 97.81 636 ASP A C 1
ATOM 4876 O O . ASP A 1 636 ? -8.446 4.919 -14.250 1.00 97.81 636 ASP A O 1
ATOM 4880 N N . LEU A 1 637 ? -10.300 5.494 -15.396 1.00 98.50 637 LEU A N 1
ATOM 4881 C CA . LEU A 1 637 ? -10.724 4.153 -15.781 1.00 98.50 637 LEU A CA 1
ATOM 4882 C C . LEU A 1 637 ? -11.017 4.100 -17.282 1.00 98.50 637 LEU A C 1
ATOM 4884 O O . LEU A 1 637 ? -11.912 4.786 -17.770 1.00 98.50 637 LEU A O 1
ATOM 4888 N N . GLU A 1 638 ? -10.325 3.228 -18.003 1.00 98.25 638 GLU A N 1
ATOM 4889 C CA . GLU A 1 638 ? -10.596 2.912 -19.401 1.00 98.25 638 GLU A CA 1
ATOM 4890 C C . GLU A 1 638 ? -10.964 1.432 -19.559 1.00 98.25 638 GLU A C 1
ATOM 4892 O O . GLU A 1 638 ? -10.167 0.549 -19.256 1.00 98.25 638 GLU A O 1
ATOM 4897 N N . ILE A 1 639 ? -12.152 1.151 -20.092 1.00 98.50 639 ILE A N 1
ATOM 4898 C CA . ILE A 1 639 ? -12.618 -0.199 -20.430 1.00 98.50 639 ILE A CA 1
ATOM 4899 C C . ILE A 1 639 ? -12.639 -0.317 -21.953 1.00 98.50 639 ILE A C 1
ATOM 4901 O O . ILE A 1 639 ? -13.389 0.389 -22.641 1.00 98.50 639 ILE A O 1
ATOM 4905 N N . LYS A 1 640 ? -11.776 -1.183 -22.493 1.00 96.88 640 LYS A N 1
ATOM 4906 C CA . LYS A 1 640 ? -11.611 -1.372 -23.940 1.00 96.88 640 LYS A CA 1
ATOM 4907 C C . LYS A 1 640 ? -12.800 -2.125 -24.536 1.00 96.88 640 LYS A C 1
ATOM 4909 O O . LYS A 1 640 ? -13.493 -2.870 -23.851 1.00 96.88 640 LYS A O 1
ATOM 4914 N N . THR A 1 641 ? -13.022 -1.959 -25.840 1.00 95.56 641 THR A N 1
ATOM 4915 C CA . THR A 1 641 ? -14.067 -2.680 -26.582 1.00 95.56 641 THR A CA 1
ATOM 4916 C C . THR A 1 641 ? -13.971 -4.191 -26.345 1.00 95.56 641 THR A C 1
ATOM 4918 O O . THR A 1 641 ? -12.932 -4.788 -26.614 1.00 95.56 641 THR A O 1
ATOM 4921 N N . GLY A 1 642 ? -15.062 -4.804 -25.878 1.00 92.88 642 GLY A N 1
ATOM 4922 C CA . GLY A 1 642 ? -15.150 -6.246 -25.617 1.00 92.88 642 GLY A CA 1
ATOM 4923 C C . GLY A 1 642 ? -14.659 -6.708 -24.239 1.00 92.88 642 GLY A C 1
ATOM 4924 O O . GLY A 1 642 ? -14.782 -7.896 -23.964 1.00 92.88 642 GLY A O 1
ATOM 4925 N N . ALA A 1 643 ? -14.128 -5.813 -23.399 1.00 97.56 643 ALA A N 1
ATOM 4926 C CA . ALA A 1 643 ? -13.757 -6.099 -22.008 1.00 97.56 643 ALA A CA 1
ATOM 4927 C C . ALA A 1 643 ? -14.915 -5.808 -21.036 1.00 97.56 643 ALA A C 1
ATOM 4929 O O . ALA A 1 643 ? -15.877 -5.130 -21.417 1.00 97.56 643 ALA A O 1
ATOM 4930 N N . SER A 1 644 ? -14.815 -6.259 -19.781 1.00 98.00 644 SER A N 1
ATOM 4931 C CA . SER A 1 644 ? -15.777 -5.884 -18.736 1.00 98.00 644 SER A CA 1
ATOM 4932 C C . SER A 1 644 ? -15.134 -5.616 -17.369 1.00 98.00 644 SER A C 1
ATOM 4934 O O . SER A 1 644 ? -14.033 -6.071 -17.094 1.00 98.00 644 SER A O 1
ATOM 4936 N N . LEU A 1 645 ? -15.802 -4.836 -16.515 1.00 98.62 645 LEU A N 1
ATOM 4937 C CA . LEU A 1 645 ? -15.470 -4.623 -15.103 1.00 98.62 645 LEU A CA 1
ATOM 4938 C C . LEU A 1 645 ? -16.742 -4.740 -14.266 1.00 98.62 645 LEU A C 1
ATOM 4940 O O . LEU A 1 645 ? -17.740 -4.073 -14.553 1.00 98.62 645 LEU A O 1
ATOM 4944 N N . THR A 1 646 ? -16.679 -5.529 -13.193 1.00 98.75 646 THR A N 1
ATOM 4945 C CA . THR A 1 646 ? -17.769 -5.649 -12.220 1.00 98.75 646 THR A CA 1
ATOM 4946 C C . THR A 1 646 ? -17.387 -5.015 -10.886 1.00 98.75 646 THR A C 1
ATOM 4948 O O . THR A 1 646 ? -16.384 -5.375 -10.276 1.00 98.75 646 THR A O 1
ATOM 4951 N N . ILE A 1 647 ? -18.220 -4.101 -10.394 1.00 98.62 647 ILE A N 1
ATOM 4952 C CA . ILE A 1 647 ? -18.239 -3.674 -8.994 1.00 98.62 647 ILE A CA 1
ATOM 4953 C C . ILE A 1 647 ? -19.255 -4.570 -8.291 1.00 98.62 647 ILE A C 1
ATOM 4955 O O . ILE A 1 647 ? -20.453 -4.465 -8.555 1.00 98.62 647 ILE A O 1
ATOM 4959 N N . GLY A 1 648 ? -18.769 -5.484 -7.453 1.00 97.88 648 GLY A N 1
ATOM 4960 C CA . GLY A 1 648 ? -19.584 -6.442 -6.711 1.00 97.88 648 GLY A CA 1
ATOM 4961 C C . GLY A 1 648 ? -20.552 -5.767 -5.738 1.00 97.88 648 GLY A C 1
ATOM 4962 O O . GLY A 1 648 ? -20.402 -4.590 -5.409 1.00 97.88 648 GLY A O 1
ATOM 4963 N N . SER A 1 649 ? -21.532 -6.525 -5.248 1.00 96.06 649 SER A N 1
ATOM 4964 C CA . SER A 1 649 ? -22.567 -6.073 -4.300 1.00 96.06 649 SER A CA 1
ATOM 4965 C C . SER A 1 649 ? -22.003 -5.500 -2.996 1.00 96.06 649 SER A C 1
ATOM 4967 O O . SER A 1 649 ? -22.599 -4.603 -2.399 1.00 96.06 649 SER A O 1
ATOM 4969 N N . THR A 1 650 ? -20.823 -5.961 -2.588 1.00 94.56 650 THR A N 1
ATOM 4970 C CA . THR A 1 650 ? -20.073 -5.485 -1.419 1.00 94.56 650 THR A CA 1
ATOM 4971 C C . THR A 1 650 ? -18.895 -4.584 -1.782 1.00 94.56 650 THR A C 1
ATOM 4973 O O . THR A 1 650 ? -18.157 -4.174 -0.890 1.00 94.56 650 THR A O 1
ATOM 4976 N N . GLY A 1 651 ? -18.703 -4.248 -3.062 1.00 96.69 651 GLY A N 1
ATOM 4977 C CA . GLY A 1 651 ? -17.581 -3.457 -3.564 1.00 96.69 651 GLY A CA 1
ATOM 4978 C C . GLY A 1 651 ? -17.900 -1.971 -3.757 1.00 96.69 651 GLY A C 1
ATOM 4979 O O . GLY A 1 651 ? -19.053 -1.568 -3.931 1.00 96.69 651 GLY A O 1
ATOM 4980 N N . ASN A 1 652 ? -16.870 -1.121 -3.764 1.00 97.62 652 ASN A N 1
ATOM 4981 C CA . ASN A 1 652 ? -17.008 0.265 -4.219 1.00 97.62 652 ASN A CA 1
ATOM 4982 C C . ASN A 1 652 ? -15.826 0.727 -5.075 1.00 97.62 652 ASN A C 1
ATOM 4984 O O . ASN A 1 652 ? -14.727 0.191 -4.948 1.00 97.62 652 ASN A O 1
ATOM 4988 N N . LEU A 1 653 ? -16.064 1.735 -5.920 1.00 98.31 653 LEU A N 1
ATOM 4989 C CA . LEU A 1 653 ? -15.034 2.409 -6.704 1.00 98.31 653 LEU A CA 1
ATOM 4990 C C . LEU A 1 653 ? -15.302 3.916 -6.793 1.00 98.31 653 LEU A C 1
ATOM 4992 O O . LEU A 1 653 ? -16.404 4.353 -7.126 1.00 98.31 653 LEU A O 1
ATOM 4996 N N . THR A 1 654 ? -14.265 4.715 -6.556 1.00 98.56 654 THR A N 1
ATOM 4997 C CA . THR A 1 654 ? -14.247 6.151 -6.857 1.00 98.56 654 THR A CA 1
ATOM 4998 C C . THR A 1 654 ? -13.247 6.432 -7.976 1.00 98.56 654 THR A C 1
ATOM 5000 O O . THR A 1 654 ? -12.071 6.094 -7.852 1.00 98.56 654 THR A O 1
ATOM 5003 N N . VAL A 1 655 ? -13.700 7.078 -9.050 1.00 98.44 655 VAL A N 1
ATOM 5004 C CA . VAL A 1 655 ? -12.868 7.532 -10.173 1.00 98.44 655 VAL A CA 1
ATOM 5005 C C . VAL A 1 655 ? -12.847 9.056 -10.185 1.00 98.44 655 VAL A C 1
ATOM 5007 O O . VAL A 1 655 ? -13.875 9.696 -10.424 1.00 98.44 655 VAL A O 1
ATOM 5010 N N . ASP A 1 656 ? -11.686 9.638 -9.892 1.00 97.19 656 ASP A N 1
ATOM 5011 C CA . ASP A 1 656 ? -11.569 11.077 -9.646 1.00 97.19 656 ASP A CA 1
ATOM 5012 C C . ASP A 1 656 ? -11.684 11.920 -10.925 1.00 97.19 656 ASP A C 1
ATOM 5014 O O . ASP A 1 656 ? -12.336 12.969 -10.903 1.00 97.19 656 ASP A O 1
ATOM 5018 N N . ASN A 1 657 ? -11.086 11.461 -12.028 1.00 96.88 657 ASN A N 1
ATOM 5019 C CA . ASN A 1 657 ? -10.973 12.212 -13.276 1.00 96.88 657 ASN A CA 1
ATOM 5020 C C . ASN A 1 657 ? -11.941 11.700 -14.355 1.00 96.88 657 ASN A C 1
ATOM 5022 O O . ASN A 1 657 ? -12.996 12.309 -14.563 1.00 96.88 657 ASN A O 1
ATOM 5026 N N . SER A 1 658 ? -11.623 10.597 -15.044 1.00 96.94 658 SER A N 1
ATOM 5027 C CA . SER A 1 658 ? -12.418 10.138 -16.189 1.00 96.94 658 SER A CA 1
ATOM 5028 C C . SER A 1 658 ? -12.724 8.638 -16.219 1.00 96.94 658 SER A C 1
ATOM 5030 O O . SER A 1 658 ? -11.904 7.801 -15.854 1.00 96.94 658 SER A O 1
ATOM 5032 N N . VAL A 1 659 ? -13.925 8.301 -16.697 1.00 98.44 659 VAL A N 1
ATOM 5033 C CA . VAL A 1 659 ? -14.356 6.943 -17.043 1.00 98.44 659 VAL A CA 1
ATOM 5034 C C . VAL A 1 659 ? -14.649 6.886 -18.539 1.00 98.44 659 VAL A C 1
ATOM 5036 O O . VAL A 1 659 ? -15.602 7.499 -19.018 1.00 98.44 659 VAL A O 1
ATOM 5039 N N . SER A 1 660 ? -13.857 6.117 -19.277 1.00 97.88 660 SER A N 1
ATOM 5040 C CA . SER A 1 660 ? -14.066 5.815 -20.691 1.00 97.88 660 SER A CA 1
ATOM 5041 C C . SER A 1 660 ? -14.469 4.351 -20.840 1.00 97.88 660 SER A C 1
ATOM 5043 O O . SER A 1 660 ? -13.646 3.458 -20.669 1.00 97.88 660 SER A O 1
ATOM 5045 N N . ASN A 1 661 ? -15.738 4.084 -21.154 1.00 98.00 661 ASN A N 1
ATOM 5046 C CA . ASN A 1 661 ? -16.223 2.724 -21.392 1.00 98.00 661 ASN A CA 1
ATOM 5047 C C . ASN A 1 661 ? -16.581 2.523 -22.872 1.00 98.00 661 ASN A C 1
ATOM 5049 O O . ASN A 1 661 ? -17.664 2.900 -23.321 1.00 98.00 661 ASN A O 1
ATOM 5053 N N . SER A 1 662 ? -15.673 1.892 -23.620 1.00 96.75 662 SER A N 1
ATOM 5054 C CA . SER A 1 662 ? -15.859 1.573 -25.044 1.00 96.75 662 SER A CA 1
ATOM 5055 C C . SER A 1 662 ? -16.544 0.218 -25.285 1.00 96.75 662 SER A C 1
ATOM 5057 O O . SER A 1 662 ? -16.795 -0.144 -26.435 1.00 96.75 662 SER A O 1
ATOM 5059 N N . ALA A 1 663 ? -16.858 -0.538 -24.228 1.00 96.31 663 ALA A N 1
ATOM 5060 C CA . ALA A 1 663 ? -17.560 -1.824 -24.295 1.00 96.31 663 ALA A CA 1
ATOM 5061 C C . ALA A 1 663 ? -19.093 -1.706 -24.145 1.00 96.31 663 ALA A C 1
ATOM 5063 O O . ALA A 1 663 ? -19.804 -2.710 -24.194 1.00 96.31 663 ALA A O 1
ATOM 5064 N N . GLY A 1 664 ? -19.630 -0.487 -24.012 1.00 95.56 664 GLY A N 1
ATOM 5065 C CA . GLY A 1 664 ? -21.069 -0.247 -23.855 1.00 95.56 664 GLY A CA 1
ATOM 5066 C C . GLY A 1 664 ? -21.596 -0.650 -22.473 1.00 95.56 664 GLY A C 1
ATOM 5067 O O . GLY A 1 664 ? -20.824 -0.858 -21.541 1.00 95.56 664 GLY A O 1
ATOM 5068 N N . SER A 1 665 ? -22.918 -0.776 -22.311 1.00 94.94 665 SER A N 1
ATOM 5069 C CA . SER A 1 665 ? -23.543 -1.047 -21.000 1.00 94.94 665 SER A CA 1
ATOM 5070 C C . SER A 1 665 ? -23.172 -2.402 -20.383 1.00 94.94 665 SER A C 1
ATOM 5072 O O . SER A 1 665 ? -23.321 -2.566 -19.175 1.00 94.94 665 SER A O 1
ATOM 5074 N N . GLY A 1 666 ? -22.671 -3.353 -21.178 1.00 94.38 666 GLY A N 1
ATOM 5075 C CA . GLY A 1 666 ? -22.122 -4.623 -20.686 1.00 94.38 666 GLY A CA 1
ATOM 5076 C C . GLY A 1 666 ? -20.672 -4.533 -20.195 1.00 94.38 666 GLY A C 1
ATOM 5077 O O . GLY A 1 666 ? -20.210 -5.447 -19.526 1.00 94.38 666 GLY A O 1
ATOM 5078 N N . GLY A 1 667 ? -19.965 -3.441 -20.504 1.00 97.00 667 GLY A N 1
ATOM 5079 C CA . GLY A 1 667 ? -18.572 -3.238 -20.104 1.00 97.00 667 GLY A CA 1
ATOM 5080 C C . GLY A 1 667 ? -18.388 -2.837 -18.643 1.00 97.00 667 GLY A C 1
ATOM 5081 O O . GLY A 1 667 ? -17.327 -3.069 -18.083 1.00 97.00 667 GLY A O 1
ATOM 5082 N N . LEU A 1 668 ? -19.406 -2.249 -18.012 1.00 98.62 668 LEU A N 1
ATOM 5083 C CA . LEU A 1 668 ? -19.356 -1.820 -16.615 1.00 98.62 668 LEU A CA 1
ATOM 5084 C C . LEU A 1 668 ? -20.633 -2.255 -15.902 1.00 98.62 668 LEU A C 1
ATOM 5086 O O . LEU A 1 668 ? -21.716 -1.752 -16.209 1.00 98.62 668 LEU A O 1
ATOM 5090 N N . LEU A 1 669 ? -20.493 -3.176 -14.953 1.00 98.62 669 LEU A N 1
ATOM 5091 C CA . LEU A 1 669 ? -21.579 -3.690 -14.127 1.00 98.62 669 LEU A CA 1
ATOM 5092 C C . LEU A 1 669 ? -21.404 -3.223 -12.682 1.00 98.62 669 LEU A C 1
ATOM 5094 O O . LEU A 1 669 ? -20.374 -3.478 -12.067 1.00 98.62 669 LEU A O 1
ATOM 5098 N N . ILE A 1 670 ? -22.430 -2.588 -12.124 1.00 98.62 670 ILE A N 1
ATOM 5099 C CA . ILE A 1 670 ? -22.561 -2.368 -10.685 1.00 98.62 670 ILE A CA 1
ATOM 5100 C C . ILE A 1 670 ? -23.593 -3.375 -10.185 1.00 98.62 670 ILE A C 1
ATOM 5102 O O . ILE A 1 670 ? -24.776 -3.261 -10.508 1.00 98.62 670 ILE A O 1
ATOM 5106 N N . ALA A 1 671 ? -23.124 -4.404 -9.486 1.00 98.12 671 ALA A N 1
ATOM 5107 C CA . ALA A 1 671 ? -23.916 -5.567 -9.112 1.00 98.12 671 ALA A CA 1
ATOM 5108 C C . ALA A 1 671 ? -24.720 -5.339 -7.824 1.00 98.12 671 ALA A C 1
ATOM 5110 O O . ALA A 1 671 ? -24.374 -4.506 -6.983 1.00 98.12 671 ALA A O 1
ATOM 5111 N N . SER A 1 672 ? -25.801 -6.103 -7.669 1.00 97.19 672 SER A N 1
ATOM 5112 C CA . SER A 1 672 ? -26.628 -6.103 -6.463 1.00 97.19 672 SER A CA 1
ATOM 5113 C C . SER A 1 672 ? -27.268 -7.468 -6.236 1.00 97.19 672 SER A C 1
ATOM 5115 O O . SER A 1 672 ? -27.799 -8.075 -7.170 1.00 97.19 672 SER A O 1
ATOM 5117 N N . ASP A 1 673 ? -27.231 -7.916 -4.987 1.00 95.00 673 ASP A N 1
ATOM 5118 C CA . ASP A 1 673 ? -27.755 -9.193 -4.506 1.00 95.00 673 ASP A CA 1
ATOM 5119 C C . ASP A 1 673 ? -28.180 -9.072 -3.025 1.00 95.00 673 ASP A C 1
ATOM 5121 O O . ASP A 1 673 ? -28.371 -7.970 -2.508 1.00 95.00 673 ASP A O 1
ATOM 5125 N N . THR A 1 674 ? -28.342 -10.208 -2.343 1.00 92.19 674 THR A N 1
ATOM 5126 C CA . THR A 1 674 ? -28.697 -10.281 -0.918 1.00 92.19 674 THR A CA 1
ATOM 5127 C C . THR A 1 674 ? -27.660 -9.671 0.025 1.00 92.19 674 THR A C 1
ATOM 5129 O O . THR A 1 674 ? -28.016 -9.322 1.146 1.00 92.19 674 THR A O 1
ATOM 5132 N N . GLU A 1 675 ? -26.391 -9.577 -0.381 1.00 91.31 675 GLU A N 1
ATOM 5133 C CA . GLU A 1 675 ? -25.312 -9.007 0.435 1.00 91.31 675 GLU A CA 1
ATOM 5134 C C . GLU A 1 675 ? -25.262 -7.479 0.336 1.00 91.31 675 GLU A C 1
ATOM 5136 O O . GLU A 1 675 ? -24.754 -6.817 1.244 1.00 91.31 675 GLU A O 1
ATOM 5141 N N . GLY A 1 676 ? -25.796 -6.902 -0.746 1.00 92.25 676 GLY A N 1
ATOM 5142 C CA . GLY A 1 676 ? -25.900 -5.458 -0.890 1.00 92.25 676 GLY A CA 1
ATOM 5143 C C . GLY A 1 676 ? -25.979 -4.958 -2.329 1.00 92.25 676 GLY A C 1
ATOM 5144 O O . GLY A 1 676 ? -26.552 -5.567 -3.234 1.00 92.25 676 GLY A O 1
ATOM 5145 N N . THR A 1 677 ? -25.437 -3.765 -2.542 1.00 95.19 677 THR A N 1
ATOM 5146 C CA . THR A 1 677 ? -25.383 -3.088 -3.836 1.00 95.19 677 THR A CA 1
ATOM 5147 C C . THR A 1 677 ? -24.050 -2.365 -3.962 1.00 95.19 677 THR A C 1
ATOM 5149 O O . THR A 1 677 ? -23.687 -1.570 -3.089 1.00 95.19 677 THR A O 1
ATOM 5152 N N . GLY A 1 678 ? -23.350 -2.614 -5.068 1.00 97.38 678 GLY A N 1
ATOM 5153 C CA . GLY A 1 678 ? -22.095 -1.949 -5.380 1.00 97.38 678 GLY A CA 1
ATOM 5154 C C . GLY A 1 678 ? -22.264 -0.437 -5.533 1.00 97.38 678 GLY A C 1
ATOM 5155 O O . GLY A 1 678 ? -23.355 0.072 -5.805 1.00 97.38 678 GLY A O 1
ATOM 5156 N N . SER A 1 679 ? -21.168 0.303 -5.371 1.00 97.88 679 SER A N 1
ATOM 5157 C CA . SER A 1 679 ? -21.183 1.769 -5.453 1.00 97.88 679 SER A CA 1
ATOM 5158 C C . SER A 1 679 ? -20.120 2.310 -6.396 1.00 97.88 679 SER A C 1
ATOM 5160 O O . SER A 1 679 ? -18.957 1.910 -6.327 1.00 97.88 679 SER A O 1
ATOM 5162 N N . LEU A 1 680 ? -20.509 3.274 -7.231 1.00 98.31 680 LEU A N 1
ATOM 5163 C CA . LEU A 1 680 ? -19.616 3.980 -8.140 1.00 98.31 680 LEU A CA 1
ATOM 5164 C C . LEU A 1 680 ? -19.755 5.501 -8.001 1.00 98.31 680 LEU A C 1
ATOM 5166 O O . LEU A 1 680 ? -20.807 6.092 -8.266 1.00 98.31 680 LEU A O 1
ATOM 5170 N N . ILE A 1 681 ? -18.644 6.162 -7.686 1.00 98.44 681 ILE A N 1
ATOM 5171 C CA . ILE A 1 681 ? -18.504 7.617 -7.788 1.00 98.44 681 ILE A CA 1
ATOM 5172 C C . ILE A 1 681 ? -17.620 7.936 -8.995 1.00 98.44 681 ILE A C 1
ATOM 5174 O O . ILE A 1 681 ? -16.491 7.470 -9.078 1.00 98.44 681 ILE A O 1
ATOM 5178 N N . HIS A 1 682 ? -18.131 8.734 -9.933 1.00 97.38 682 HIS A N 1
ATOM 5179 C CA . HIS A 1 682 ? -17.403 9.206 -11.118 1.00 97.38 682 HIS A CA 1
ATOM 5180 C C . HIS A 1 682 ? -17.852 10.622 -11.485 1.00 97.38 682 HIS A C 1
ATOM 5182 O O . HIS A 1 682 ? -18.991 10.988 -11.200 1.00 97.38 682 HIS A O 1
ATOM 5188 N N . ASN A 1 683 ? -17.001 11.388 -12.171 1.00 95.56 683 ASN A N 1
ATOM 5189 C CA . ASN A 1 683 ? -17.321 12.750 -12.626 1.00 95.56 683 ASN A CA 1
ATOM 5190 C C . ASN A 1 683 ? -17.529 12.867 -14.148 1.00 95.56 683 ASN A C 1
ATOM 5192 O O . ASN A 1 683 ? -17.584 13.968 -14.695 1.00 95.56 683 ASN A O 1
ATOM 5196 N N . THR A 1 684 ? -17.653 11.738 -14.849 1.00 97.12 684 THR A N 1
ATOM 5197 C CA . THR A 1 684 ? -17.727 11.689 -16.320 1.00 97.12 684 THR A CA 1
ATOM 5198 C C . THR A 1 684 ? -19.158 11.592 -16.839 1.00 97.12 684 THR A C 1
ATOM 5200 O O . THR A 1 684 ? -19.937 10.766 -16.368 1.00 97.12 684 THR A O 1
ATOM 5203 N N . ASN A 1 685 ? -19.492 12.406 -17.842 1.00 95.50 685 ASN A N 1
ATOM 5204 C CA . ASN A 1 685 ? -20.765 12.335 -18.563 1.00 95.50 685 ASN A CA 1
ATOM 5205 C C . ASN A 1 685 ? -20.744 11.215 -19.612 1.00 95.50 685 ASN A C 1
ATOM 5207 O O . ASN A 1 685 ? -19.700 10.934 -20.191 1.00 95.50 685 ASN A O 1
ATOM 5211 N N . GLY A 1 686 ? -21.905 10.630 -19.919 1.00 94.94 686 GLY A N 1
ATOM 5212 C CA . GLY A 1 686 ? -22.022 9.663 -21.021 1.00 94.94 686 GLY A CA 1
ATOM 5213 C C . GLY A 1 686 ? -21.490 8.261 -20.709 1.00 94.94 686 GLY A C 1
ATOM 5214 O O . GLY A 1 686 ? -21.300 7.471 -21.629 1.00 94.94 686 GLY A O 1
ATOM 5215 N N . VAL A 1 687 ? -21.243 7.938 -19.435 1.00 97.56 687 VAL A N 1
ATOM 5216 C CA . VAL A 1 687 ? -20.762 6.611 -19.028 1.00 97.56 687 VAL A CA 1
ATOM 5217 C C . VAL A 1 687 ? -21.893 5.597 -19.163 1.00 97.56 687 VAL A C 1
ATOM 5219 O O . VAL A 1 687 ? -22.828 5.596 -18.365 1.00 97.56 687 VAL A O 1
ATOM 5222 N N . LEU A 1 688 ? -21.804 4.730 -20.171 1.00 97.62 688 LEU A N 1
ATOM 5223 C CA . LEU A 1 688 ? -22.712 3.596 -20.327 1.00 97.62 688 LEU A CA 1
ATOM 5224 C C . LEU A 1 688 ? -22.378 2.514 -19.297 1.00 97.62 688 LEU A C 1
ATOM 5226 O O . LEU A 1 688 ? -21.217 2.126 -19.171 1.00 97.62 688 LEU A O 1
ATOM 5230 N N . ALA A 1 689 ? -23.387 2.007 -18.592 1.00 98.19 689 ALA A N 1
ATOM 5231 C CA . ALA A 1 689 ? -23.233 0.922 -17.625 1.00 98.19 689 ALA A CA 1
ATOM 5232 C C . ALA A 1 689 ? -24.537 0.134 -17.440 1.00 98.19 689 ALA A C 1
ATOM 5234 O O . ALA A 1 689 ? -25.610 0.543 -17.898 1.00 98.19 689 ALA A O 1
ATOM 5235 N N . THR A 1 690 ? -24.429 -0.986 -16.729 1.00 98.31 690 THR A N 1
ATOM 5236 C CA . THR A 1 690 ? -25.551 -1.707 -16.131 1.00 98.31 690 THR A CA 1
ATOM 5237 C C . THR A 1 690 ? -25.478 -1.555 -14.616 1.00 98.31 690 THR A C 1
ATOM 5239 O O . THR A 1 690 ? -24.475 -1.912 -14.007 1.00 98.31 690 THR A O 1
ATOM 5242 N N . PHE A 1 691 ? -26.540 -1.052 -13.996 1.00 98.44 691 PHE A N 1
ATOM 5243 C CA . PHE A 1 691 ? -26.681 -0.972 -12.545 1.00 98.44 691 PHE A CA 1
ATOM 5244 C C . PHE A 1 691 ? -27.785 -1.929 -12.093 1.00 98.44 691 PHE A C 1
ATOM 5246 O O . PHE A 1 691 ? -28.921 -1.834 -12.556 1.00 98.44 691 PHE A O 1
ATOM 5253 N N . GLN A 1 692 ? -27.473 -2.857 -11.198 1.00 98.00 692 GLN A N 1
ATOM 5254 C CA . GLN A 1 692 ? -28.437 -3.806 -10.655 1.00 98.00 692 GLN A CA 1
ATOM 5255 C C . GLN A 1 692 ? -29.026 -3.319 -9.332 1.00 98.00 692 GLN A C 1
ATOM 5257 O O . GLN A 1 692 ? -28.362 -2.660 -8.540 1.00 98.00 692 GLN A O 1
ATOM 5262 N N . ARG A 1 693 ? -30.281 -3.686 -9.082 1.00 95.50 693 ARG A N 1
ATOM 5263 C CA . ARG A 1 693 ? -30.965 -3.504 -7.804 1.00 95.50 693 ARG A CA 1
ATOM 5264 C C . ARG A 1 693 ? -31.687 -4.787 -7.423 1.00 95.50 693 ARG A C 1
ATOM 5266 O O . ARG A 1 693 ? -32.650 -5.164 -8.090 1.00 95.50 693 ARG A O 1
ATOM 5273 N N . TYR A 1 694 ? -31.234 -5.425 -6.354 1.00 94.94 694 TYR A N 1
ATOM 5274 C CA . TYR A 1 694 ? -31.929 -6.518 -5.687 1.00 94.94 694 TYR A CA 1
ATOM 5275 C C . TYR A 1 694 ? -33.123 -5.977 -4.893 1.00 94.94 694 TYR A C 1
ATOM 5277 O O . TYR A 1 694 ? -32.958 -5.082 -4.070 1.00 94.94 694 TYR A O 1
ATOM 5285 N N . ILE A 1 695 ? -34.322 -6.486 -5.183 1.00 92.25 695 ILE A N 1
ATOM 5286 C CA . ILE A 1 695 ? -35.594 -6.155 -4.521 1.00 92.25 695 ILE A CA 1
ATOM 5287 C C . ILE A 1 695 ? -35.746 -7.088 -3.315 1.00 92.25 695 ILE A C 1
ATOM 5289 O O . ILE A 1 695 ? -36.066 -8.253 -3.502 1.00 92.25 695 ILE A O 1
ATOM 5293 N N . SER A 1 696 ? -35.472 -6.619 -2.094 1.00 85.94 696 SER A N 1
ATOM 5294 C CA . SER A 1 696 ? -35.341 -7.490 -0.909 1.00 85.94 696 SER A CA 1
ATOM 5295 C C . SER A 1 696 ? -36.661 -7.963 -0.307 1.00 85.94 696 SER A C 1
ATOM 5297 O O . SER A 1 696 ? -36.709 -9.063 0.231 1.00 85.94 696 SER A O 1
ATOM 5299 N N . GLY A 1 697 ? -37.724 -7.165 -0.389 1.00 82.25 697 GLY A N 1
ATOM 5300 C CA . GLY A 1 697 ? -39.016 -7.508 0.208 1.00 82.25 697 GLY A CA 1
ATOM 5301 C C . GLY A 1 697 ? -39.684 -8.742 -0.405 1.00 82.25 697 GLY A C 1
ATOM 5302 O O . GLY A 1 697 ? -39.402 -9.138 -1.541 1.00 82.25 697 GLY A O 1
ATOM 5303 N N . GLU A 1 698 ? -40.586 -9.336 0.374 1.00 89.00 698 GLU A N 1
ATOM 5304 C CA . GLU A 1 698 ? -41.398 -10.489 -0.021 1.00 89.00 698 GLU A CA 1
ATOM 5305 C C . GLU A 1 698 ? -42.279 -10.184 -1.246 1.00 89.00 698 GLU A C 1
ATOM 5307 O O . GLU A 1 698 ? -42.591 -9.013 -1.514 1.00 89.00 698 GLU A O 1
ATOM 5312 N N . PRO A 1 699 ? -42.727 -11.212 -1.992 1.00 90.19 699 PRO A N 1
ATOM 5313 C CA . PRO A 1 699 ? -43.710 -11.035 -3.048 1.00 90.19 699 PRO A CA 1
ATOM 5314 C C . PRO A 1 699 ? -44.882 -10.161 -2.601 1.00 90.19 699 PRO A C 1
ATOM 5316 O O . PRO A 1 699 ? -45.453 -10.341 -1.529 1.00 90.19 699 PRO A O 1
ATOM 5319 N N . GLN A 1 700 ? -45.259 -9.230 -3.469 1.00 89.25 700 GLN A N 1
ATOM 5320 C CA . GLN A 1 700 ? -46.357 -8.285 -3.294 1.00 89.25 700 GLN A CA 1
ATOM 5321 C C . GLN A 1 700 ? -46.141 -7.191 -2.233 1.00 89.25 700 GLN A C 1
ATOM 5323 O O . GLN A 1 700 ? -47.048 -6.390 -2.003 1.00 89.25 700 GLN A O 1
ATOM 5328 N N . THR A 1 701 ? -44.949 -7.086 -1.642 1.00 91.62 701 THR A N 1
ATOM 5329 C CA . THR A 1 701 ? -44.607 -5.967 -0.752 1.00 91.62 701 THR A CA 1
ATOM 5330 C C . THR A 1 701 ? -44.253 -4.702 -1.532 1.00 91.62 701 THR A C 1
ATOM 5332 O O . THR A 1 701 ? -43.654 -4.742 -2.609 1.00 91.62 701 THR A O 1
ATOM 5335 N N . TRP A 1 702 ? -44.650 -3.553 -0.986 1.00 93.50 702 TRP A N 1
ATOM 5336 C CA . TRP A 1 702 ? -44.407 -2.246 -1.590 1.00 93.50 702 TRP A CA 1
ATOM 5337 C C . TRP A 1 702 ? -42.993 -1.748 -1.306 1.00 93.50 702 TRP A C 1
ATOM 5339 O O . TRP A 1 702 ? -42.563 -1.768 -0.161 1.00 93.50 702 TRP A O 1
ATOM 5349 N N . GLN A 1 703 ? -42.299 -1.230 -2.319 1.00 92.81 703 GLN A N 1
ATOM 5350 C CA . GLN A 1 703 ? -40.956 -0.651 -2.201 1.00 92.81 703 GLN A CA 1
ATOM 5351 C C . GLN A 1 703 ? -40.826 0.624 -3.031 1.00 92.81 703 GLN A C 1
ATOM 5353 O O . GLN A 1 703 ? -41.512 0.799 -4.038 1.00 92.81 703 GLN A O 1
ATOM 5358 N N . MET A 1 704 ? -39.917 1.515 -2.632 1.00 94.62 704 MET A N 1
ATOM 5359 C CA . MET A 1 704 ? -39.680 2.779 -3.332 1.00 94.62 704 MET A CA 1
ATOM 5360 C C . MET A 1 704 ? -38.357 2.767 -4.085 1.00 94.62 704 MET A C 1
ATOM 5362 O O . MET A 1 704 ? -37.295 2.644 -3.476 1.00 94.62 704 MET A O 1
ATOM 5366 N N . ILE A 1 705 ? -38.416 2.968 -5.403 1.00 95.94 705 ILE A N 1
ATOM 5367 C CA . ILE A 1 705 ? -37.240 2.948 -6.278 1.00 95.94 705 ILE A CA 1
ATOM 5368 C C . ILE A 1 705 ? -37.067 4.238 -7.075 1.00 95.94 705 ILE A C 1
ATOM 5370 O O . ILE A 1 705 ? -38.005 5.004 -7.276 1.00 95.94 705 ILE A O 1
ATOM 5374 N N . SER A 1 706 ? -35.863 4.451 -7.585 1.00 96.31 706 SER A N 1
ATOM 5375 C CA . SER A 1 706 ? -35.495 5.498 -8.536 1.00 96.31 706 SER A CA 1
ATOM 5376 C C . SER A 1 706 ? -34.409 4.993 -9.489 1.00 96.31 706 SER A C 1
ATOM 5378 O O . SER A 1 706 ? -33.851 3.917 -9.282 1.00 96.31 706 SER A O 1
ATOM 5380 N N . SER A 1 707 ? -34.135 5.730 -10.567 1.00 96.25 707 SER A N 1
ATOM 5381 C CA . SER A 1 707 ? -33.181 5.290 -11.592 1.00 96.25 707 SER A CA 1
ATOM 5382 C C . SER A 1 707 ? -31.811 5.956 -11.438 1.00 96.25 707 SER A C 1
ATOM 5384 O O . SER A 1 707 ? -31.755 7.187 -11.385 1.00 96.25 707 SER A O 1
ATOM 5386 N N . PRO A 1 708 ? -30.707 5.180 -11.461 1.00 96.69 708 PRO A N 1
ATOM 5387 C CA . PRO A 1 708 ? -29.347 5.701 -11.511 1.00 96.69 708 PRO A CA 1
ATOM 5388 C C . PRO A 1 708 ? -28.884 6.024 -12.946 1.00 96.69 708 PRO A C 1
ATOM 5390 O O . PRO A 1 708 ? -27.794 6.565 -13.138 1.00 96.69 708 PRO A O 1
ATOM 5393 N N . VAL A 1 709 ? -29.690 5.665 -13.955 1.00 96.00 709 VAL A N 1
ATOM 5394 C CA . VAL A 1 709 ? -29.442 5.924 -15.381 1.00 96.00 709 VAL A CA 1
ATOM 5395 C C . VAL A 1 709 ? -30.478 6.890 -15.948 1.00 96.00 709 VAL A C 1
ATOM 5397 O O . VAL A 1 709 ? -31.638 6.905 -15.524 1.00 96.00 709 VAL A O 1
ATOM 5400 N N . ALA A 1 710 ? -30.074 7.680 -16.936 1.00 89.56 710 ALA A N 1
ATOM 5401 C CA . ALA A 1 710 ? -30.969 8.569 -17.666 1.00 89.56 710 ALA A CA 1
ATOM 5402 C C . ALA A 1 710 ? -31.717 7.836 -18.796 1.00 89.56 710 ALA A C 1
ATOM 5404 O O . ALA A 1 710 ? -31.172 6.928 -19.425 1.00 89.56 710 ALA A O 1
ATOM 5405 N N . ASP A 1 711 ? -32.949 8.281 -19.068 1.00 85.19 711 ASP A N 1
ATOM 5406 C CA . ASP A 1 711 ? -33.747 7.966 -20.263 1.00 85.19 711 ASP A CA 1
ATOM 5407 C C . ASP A 1 711 ? -34.005 6.474 -20.556 1.00 85.19 711 ASP A C 1
ATOM 5409 O O . ASP A 1 711 ? -34.299 6.104 -21.693 1.00 85.19 711 ASP A O 1
ATOM 5413 N N . GLN A 1 712 ? -33.957 5.609 -19.540 1.00 95.44 712 GLN A N 1
ATOM 5414 C CA . GLN A 1 712 ? -34.384 4.216 -19.679 1.00 95.44 712 GLN A CA 1
ATOM 5415 C C . GLN A 1 712 ? -35.914 4.114 -19.634 1.00 95.44 712 GLN A C 1
ATOM 5417 O O . GLN A 1 712 ? -36.550 4.639 -18.720 1.00 95.44 712 GLN A O 1
ATOM 5422 N N . GLU A 1 713 ? -36.506 3.403 -20.592 1.00 96.00 713 GLU A N 1
ATOM 5423 C CA . GLU A 1 713 ? -37.939 3.094 -20.593 1.00 96.00 713 GLU A CA 1
ATOM 5424 C C . GLU A 1 713 ? -38.320 2.171 -19.422 1.00 96.00 713 GLU A C 1
ATOM 5426 O O . GLU A 1 713 ? -37.606 1.213 -19.111 1.00 96.00 713 GLU A O 1
ATOM 5431 N N . ILE A 1 714 ? -39.470 2.424 -18.791 1.00 96.88 714 ILE A N 1
ATOM 5432 C CA . ILE A 1 714 ? -40.065 1.519 -17.799 1.00 96.88 714 ILE A CA 1
ATOM 5433 C C . ILE A 1 714 ? -40.778 0.391 -18.559 1.00 96.88 714 ILE A C 1
ATOM 5435 O O . ILE A 1 714 ? -41.991 0.406 -18.763 1.00 96.88 714 ILE A O 1
ATOM 5439 N N . SER A 1 715 ? -40.002 -0.582 -19.035 1.00 95.00 715 SER A N 1
ATOM 5440 C CA . SER A 1 715 ? -40.489 -1.723 -19.816 1.00 95.00 715 SER A CA 1
ATOM 5441 C C . SER A 1 715 ? -39.658 -2.991 -19.542 1.00 95.00 715 SER A C 1
ATOM 5443 O O . SER A 1 715 ? -38.758 -3.001 -18.699 1.00 95.00 715 SER A O 1
ATOM 5445 N N . GLY A 1 716 ? -40.003 -4.118 -20.173 1.00 93.50 716 GLY A N 1
ATOM 5446 C CA . GLY A 1 716 ? -39.214 -5.355 -20.109 1.00 93.50 716 GLY A CA 1
ATOM 5447 C C . GLY A 1 716 ? -39.068 -5.936 -18.696 1.00 93.50 716 GLY A C 1
ATOM 5448 O O . GLY A 1 716 ? -40.045 -6.390 -18.102 1.00 93.50 716 GLY A O 1
ATOM 5449 N N . ASN A 1 717 ? -37.846 -5.936 -18.147 1.00 92.06 717 ASN A N 1
ATOM 5450 C CA . ASN A 1 717 ? -37.549 -6.506 -16.822 1.00 92.06 717 ASN A CA 1
ATOM 5451 C C . ASN A 1 717 ? -38.274 -5.789 -15.664 1.00 92.06 717 ASN A C 1
ATOM 5453 O O . ASN A 1 717 ? -38.466 -6.398 -14.606 1.00 92.06 717 ASN A O 1
ATOM 5457 N N . PHE A 1 718 ? -38.716 -4.544 -15.865 1.00 95.44 718 PHE A N 1
ATOM 5458 C CA . PHE A 1 718 ? -39.551 -3.797 -14.915 1.00 95.44 718 PHE A CA 1
ATOM 5459 C C . PHE A 1 718 ? -41.054 -4.064 -15.068 1.00 95.44 718 PHE A C 1
ATOM 5461 O O . PHE A 1 718 ? -41.806 -3.790 -14.142 1.00 95.44 718 PHE A O 1
ATOM 5468 N N . THR A 1 719 ? -41.503 -4.633 -16.194 1.00 95.00 719 THR A N 1
ATOM 5469 C CA . THR A 1 719 ? -42.931 -4.884 -16.481 1.00 95.00 719 THR A CA 1
ATOM 5470 C C . THR A 1 719 ? -43.206 -6.355 -16.842 1.00 95.00 719 THR A C 1
ATOM 5472 O O . THR A 1 719 ? -43.703 -6.666 -17.927 1.00 95.00 719 THR A O 1
ATOM 5475 N N . PRO A 1 720 ? -42.862 -7.318 -15.963 1.00 93.50 720 PRO A N 1
ATOM 5476 C CA . PRO A 1 720 ? -43.071 -8.738 -16.243 1.00 93.50 720 PRO A CA 1
ATOM 5477 C C . PRO A 1 720 ? -44.559 -9.085 -16.457 1.00 93.50 720 PRO A C 1
ATOM 5479 O O . PRO A 1 720 ? -45.414 -8.679 -15.674 1.00 93.50 720 PRO A O 1
ATOM 5482 N N . THR A 1 721 ? -44.870 -9.904 -17.469 1.00 91.88 721 THR A N 1
ATOM 5483 C CA . THR A 1 721 ? -46.242 -10.354 -17.802 1.00 91.88 721 THR A CA 1
ATOM 5484 C C . THR A 1 721 ? -46.338 -11.881 -17.933 1.00 91.88 721 THR A C 1
ATOM 5486 O O . THR A 1 721 ? -45.325 -12.555 -18.133 1.00 91.88 721 THR A O 1
ATOM 5489 N N . GLY A 1 722 ? -47.552 -12.437 -17.821 1.00 87.94 722 GLY A N 1
ATOM 5490 C CA . GLY A 1 722 ? -47.822 -13.880 -17.943 1.00 87.94 722 GLY A CA 1
ATOM 5491 C C . GLY A 1 722 ? -47.398 -14.718 -16.725 1.00 87.94 722 GLY A C 1
ATOM 5492 O O . GLY A 1 722 ? -47.170 -14.183 -15.648 1.00 87.94 722 GLY A O 1
ATOM 5493 N N . GLY A 1 723 ? -47.287 -16.044 -16.885 1.00 81.56 723 GLY A N 1
ATOM 5494 C CA . GLY A 1 723 ? -46.906 -16.984 -15.812 1.00 81.56 723 GLY A CA 1
ATOM 5495 C C . GLY A 1 723 ? -48.091 -17.630 -15.078 1.00 81.56 723 GLY A C 1
ATOM 5496 O O . GLY A 1 723 ? -49.248 -17.338 -15.366 1.00 81.56 723 GLY A O 1
ATOM 5497 N N . SER A 1 724 ? -47.808 -18.552 -14.148 1.00 78.56 724 SER A N 1
ATOM 5498 C CA . SER A 1 724 ? -48.833 -19.313 -13.405 1.00 78.56 724 SER A CA 1
ATOM 5499 C C . SER A 1 724 ? -49.561 -18.511 -12.323 1.00 78.56 724 SER A C 1
ATOM 5501 O O . SER A 1 724 ? -50.554 -18.995 -11.793 1.00 78.56 724 SER A O 1
ATOM 5503 N N . ASP A 1 725 ? -49.068 -17.315 -11.996 1.00 80.31 725 ASP A N 1
ATOM 5504 C CA . ASP A 1 725 ? -49.555 -16.491 -10.889 1.00 80.31 725 ASP A CA 1
ATOM 5505 C C . ASP A 1 725 ? -49.566 -14.996 -11.260 1.00 80.31 725 ASP A C 1
ATOM 5507 O O . ASP A 1 725 ? -49.065 -14.154 -10.531 1.00 80.31 725 ASP A O 1
ATOM 5511 N N . ALA A 1 726 ? -50.080 -14.627 -12.435 1.00 86.75 726 ALA A N 1
ATOM 5512 C CA . ALA A 1 726 ? -50.254 -13.215 -12.795 1.00 86.75 726 ALA A CA 1
ATOM 5513 C C . ALA A 1 726 ? -51.407 -12.554 -12.011 1.00 86.75 726 ALA A C 1
ATOM 5515 O O . ALA A 1 726 ? -52.276 -13.231 -11.457 1.00 86.75 726 ALA A O 1
ATOM 5516 N N . TYR A 1 727 ? -51.420 -11.225 -11.947 1.00 87.00 727 TYR A N 1
ATOM 5517 C CA . TYR A 1 727 ? -52.590 -10.443 -11.556 1.00 87.00 727 TYR A CA 1
ATOM 5518 C C . TYR A 1 727 ? -53.720 -10.585 -12.589 1.00 87.00 727 TYR A C 1
ATOM 5520 O O . TYR A 1 727 ? -53.530 -11.113 -13.688 1.00 87.00 727 TYR A O 1
ATOM 5528 N N . GLY A 1 728 ? -54.923 -10.112 -12.241 1.00 84.88 728 GLY A N 1
ATOM 5529 C CA . GLY A 1 728 ? -56.108 -10.202 -13.108 1.00 84.88 728 GLY A CA 1
ATOM 5530 C C . GLY A 1 728 ? -55.975 -9.464 -14.449 1.00 84.88 728 GLY A C 1
ATOM 5531 O O . GLY A 1 728 ? -56.708 -9.769 -15.387 1.00 84.88 728 GLY A O 1
ATOM 5532 N N . ASP A 1 729 ? -55.021 -8.541 -14.557 1.00 86.94 729 ASP A N 1
ATOM 5533 C CA . ASP A 1 729 ? -54.644 -7.807 -15.770 1.00 86.94 729 ASP A CA 1
ATOM 5534 C C . ASP A 1 729 ? -53.463 -8.448 -16.536 1.00 86.94 729 ASP A C 1
ATOM 5536 O O . ASP A 1 729 ? -52.939 -7.862 -17.483 1.00 86.94 729 ASP A O 1
ATOM 5540 N N . ASN A 1 730 ? -53.064 -9.669 -16.154 1.00 90.06 730 ASN A N 1
ATOM 5541 C CA . ASN A 1 730 ? -51.952 -10.448 -16.707 1.00 90.06 730 ASN A CA 1
ATOM 5542 C C . ASN A 1 730 ? -50.541 -9.873 -16.431 1.00 90.06 730 ASN A C 1
ATOM 5544 O O . ASN A 1 730 ? -49.549 -10.371 -16.982 1.00 90.06 730 ASN A O 1
ATOM 5548 N N . THR A 1 731 ? -50.418 -8.867 -15.562 1.00 93.44 731 THR A N 1
ATOM 5549 C CA . THR A 1 731 ? -49.125 -8.359 -15.081 1.00 93.44 731 THR A CA 1
ATOM 5550 C C . THR A 1 731 ? -48.614 -9.170 -13.886 1.00 93.44 731 THR A C 1
ATOM 5552 O O . THR A 1 731 ? -49.346 -9.933 -13.259 1.00 93.44 731 THR A O 1
ATOM 5555 N N . ARG A 1 732 ? -47.326 -9.044 -13.562 1.00 93.38 732 ARG A N 1
ATOM 5556 C CA . ARG A 1 732 ? -46.720 -9.573 -12.322 1.00 93.38 732 ARG A CA 1
ATOM 5557 C C . ARG A 1 732 ? -46.068 -8.469 -11.493 1.00 93.38 732 ARG A C 1
ATOM 5559 O O . ARG A 1 732 ? -45.135 -8.722 -10.727 1.00 93.38 732 ARG A O 1
ATOM 5566 N N . TYR A 1 733 ? -46.514 -7.242 -11.717 1.00 94.94 733 TYR A N 1
ATOM 5567 C CA . TYR A 1 733 ? -45.966 -6.046 -11.117 1.00 94.94 733 TYR A CA 1
ATOM 5568 C C . TYR A 1 733 ? -47.073 -5.034 -10.866 1.00 94.94 733 TYR A C 1
ATOM 5570 O O . TYR A 1 733 ? -48.038 -4.941 -11.618 1.00 94.94 733 TYR A O 1
ATOM 5578 N N . ASP A 1 734 ? -46.837 -4.217 -9.862 1.00 95.25 734 ASP A N 1
ATOM 5579 C CA . ASP A 1 734 ? -47.546 -2.990 -9.589 1.00 95.25 734 ASP A CA 1
ATOM 5580 C C . ASP A 1 734 ? -46.523 -1.859 -9.659 1.00 95.25 734 ASP A C 1
ATOM 5582 O O . ASP A 1 734 ? -45.455 -1.952 -9.055 1.00 95.25 734 ASP A O 1
ATOM 5586 N N . PHE A 1 735 ? -46.797 -0.820 -10.446 1.00 97.19 735 PHE A N 1
ATOM 5587 C CA . PHE A 1 735 ? -45.854 0.273 -10.674 1.00 97.19 735 PHE A CA 1
ATOM 5588 C C . PHE A 1 735 ? -46.608 1.597 -10.691 1.00 97.19 735 PHE A C 1
ATOM 5590 O O . PHE A 1 735 ? -47.475 1.817 -11.539 1.00 97.19 735 PHE A O 1
ATOM 5597 N N . TYR A 1 736 ? -46.270 2.475 -9.754 1.00 97.50 736 TYR A N 1
ATOM 5598 C CA . TYR A 1 736 ? -46.993 3.709 -9.490 1.00 97.50 736 TYR A CA 1
ATOM 5599 C C . TYR A 1 736 ? -46.062 4.918 -9.433 1.00 97.50 736 TYR A C 1
ATOM 5601 O O . TYR A 1 736 ? -44.925 4.854 -8.960 1.00 97.50 736 TYR A O 1
ATOM 5609 N N . SER A 1 737 ? -46.588 6.056 -9.875 1.00 97.25 737 SER A N 1
ATOM 5610 C CA . SER A 1 737 ? -46.001 7.376 -9.658 1.00 97.25 737 SER A CA 1
ATOM 5611 C C . SER A 1 737 ? -46.871 8.162 -8.681 1.00 97.25 737 SER A C 1
ATOM 5613 O O . SER A 1 737 ? -48.092 8.015 -8.670 1.00 97.25 737 SER A O 1
ATOM 5615 N N . TRP A 1 738 ? -46.248 8.988 -7.843 1.00 96.56 738 TRP A N 1
ATOM 5616 C CA . TRP A 1 738 ? -46.972 9.893 -6.953 1.00 96.56 738 TRP A CA 1
ATOM 5617 C C . TRP A 1 738 ? -47.323 11.192 -7.682 1.00 96.56 738 TRP A C 1
ATOM 5619 O O . TRP A 1 738 ? -46.438 11.848 -8.246 1.00 96.56 738 TRP A O 1
ATOM 5629 N N . TYR A 1 739 ? -48.598 11.574 -7.645 1.00 95.62 739 TYR A N 1
ATOM 5630 C CA . TYR A 1 739 ? -49.103 12.825 -8.196 1.00 95.62 739 TYR A CA 1
ATOM 5631 C C . TYR A 1 739 ? -49.634 13.718 -7.073 1.00 95.62 739 TYR A C 1
ATOM 5633 O O . TYR A 1 739 ? -50.775 13.589 -6.634 1.00 95.62 739 TYR A O 1
ATOM 5641 N N . GLU A 1 740 ? -48.781 14.632 -6.607 1.00 94.75 740 GLU A N 1
ATOM 5642 C CA . GLU A 1 740 ? -49.084 15.541 -5.495 1.00 94.75 740 GLU A CA 1
ATOM 5643 C C . GLU A 1 740 ? -50.320 16.426 -5.717 1.00 94.75 740 GLU A C 1
ATOM 5645 O O . GLU A 1 740 ? -51.053 16.588 -4.743 1.00 94.75 740 GLU A O 1
ATOM 5650 N N . PRO A 1 741 ? -50.632 16.944 -6.927 1.00 92.62 741 PRO A N 1
ATOM 5651 C CA . PRO A 1 741 ? -51.800 17.811 -7.087 1.00 92.62 741 PRO A CA 1
ATOM 5652 C C . PRO A 1 741 ? -53.137 17.179 -6.698 1.00 92.62 741 PRO A C 1
ATOM 5654 O O . PRO A 1 741 ? -53.996 17.881 -6.168 1.00 92.62 741 PRO A O 1
ATOM 5657 N N . ASP A 1 742 ? -53.269 15.863 -6.880 1.00 90.69 742 ASP A N 1
ATOM 5658 C CA . ASP A 1 742 ? -54.440 15.093 -6.441 1.00 90.69 742 ASP A CA 1
ATOM 5659 C C . ASP A 1 742 ? -54.130 14.204 -5.224 1.00 90.69 742 ASP A C 1
ATOM 5661 O O . ASP A 1 742 ? -54.970 13.411 -4.801 1.00 90.69 742 ASP A O 1
ATOM 5665 N N . THR A 1 743 ? -52.917 14.300 -4.665 1.00 91.06 743 THR A N 1
ATOM 5666 C CA . THR A 1 743 ? -52.406 13.449 -3.574 1.00 91.06 743 THR A CA 1
ATOM 5667 C C . THR A 1 743 ? -52.642 11.952 -3.822 1.00 91.06 743 THR A C 1
ATOM 5669 O O . THR A 1 743 ? -53.114 11.229 -2.947 1.00 91.06 743 THR A O 1
ATOM 5672 N N . SER A 1 744 ? -52.371 11.483 -5.046 1.00 92.06 744 SER A N 1
ATOM 5673 C CA . SER A 1 744 ? -52.762 10.140 -5.492 1.00 92.06 744 SER A CA 1
ATOM 5674 C C . SER A 1 744 ? -51.621 9.333 -6.111 1.00 92.06 744 SER A C 1
ATOM 5676 O O . SER A 1 744 ? -50.682 9.868 -6.708 1.00 92.06 744 SER A O 1
ATOM 5678 N N . TRP A 1 745 ? -51.724 8.009 -5.980 1.00 95.81 745 TRP A N 1
ATOM 5679 C CA . TRP A 1 745 ? -50.885 7.051 -6.693 1.00 95.81 745 TRP A CA 1
ATOM 5680 C C . TRP A 1 745 ? -51.473 6.769 -8.077 1.00 95.81 745 TRP A C 1
ATOM 5682 O O . TRP A 1 745 ? -52.609 6.313 -8.197 1.00 95.81 745 TRP A O 1
ATOM 5692 N N . VAL A 1 746 ? -50.684 6.993 -9.128 1.00 97.75 746 VAL A N 1
ATOM 5693 C CA . VAL A 1 746 ? -51.089 6.795 -10.525 1.00 97.75 746 VAL A CA 1
ATOM 5694 C C . VAL A 1 746 ? -50.404 5.559 -11.091 1.00 97.75 746 VAL A C 1
ATOM 5696 O O . VAL A 1 746 ? -49.177 5.518 -11.200 1.00 97.75 746 VAL A O 1
ATOM 5699 N N . TYR A 1 747 ? -51.204 4.552 -11.442 1.00 96.62 747 TYR A N 1
ATOM 5700 C CA . TYR A 1 747 ? -50.734 3.275 -11.981 1.00 96.62 747 TYR A CA 1
ATOM 5701 C C . TYR A 1 747 ? -50.178 3.416 -13.405 1.00 96.62 747 TYR A C 1
ATOM 5703 O O . TYR A 1 747 ? -50.743 4.152 -14.214 1.00 96.62 747 TYR A O 1
ATOM 5711 N N . LEU A 1 748 ? -49.122 2.666 -13.741 1.00 96.50 748 LEU A N 1
ATOM 5712 C CA . LEU A 1 748 ? -48.457 2.690 -15.054 1.00 96.50 748 LEU A CA 1
ATOM 5713 C C . LEU A 1 748 ? -49.409 2.464 -16.236 1.00 96.50 748 LEU A C 1
ATOM 5715 O O . LEU A 1 748 ? -49.255 3.102 -17.275 1.00 96.50 748 LEU A O 1
ATOM 5719 N N . LEU A 1 749 ? -50.412 1.592 -16.086 1.00 94.88 749 LEU A N 1
ATOM 5720 C CA . LEU A 1 749 ? -51.368 1.300 -17.162 1.00 94.88 749 LEU A CA 1
ATOM 5721 C C . LEU A 1 749 ? -52.564 2.269 -17.215 1.00 94.88 749 LEU A C 1
ATOM 5723 O O . LEU A 1 749 ? -53.418 2.122 -18.089 1.00 94.88 749 LEU A O 1
ATOM 5727 N N . ASN A 1 750 ? -52.643 3.268 -16.326 1.00 95.56 750 ASN A N 1
ATOM 5728 C CA . ASN A 1 750 ? -53.704 4.274 -16.374 1.00 95.56 750 ASN A CA 1
ATOM 5729 C C . ASN A 1 750 ? -53.445 5.298 -17.495 1.00 95.56 750 ASN A C 1
ATOM 5731 O O . ASN A 1 750 ? -52.688 6.257 -17.324 1.00 95.56 750 ASN A O 1
ATOM 5735 N N . ILE A 1 751 ? -54.106 5.111 -18.638 1.00 94.88 751 ILE A N 1
ATOM 5736 C CA . ILE A 1 751 ? -53.948 5.959 -19.832 1.00 94.88 751 ILE A CA 1
ATOM 5737 C C . ILE A 1 751 ? -55.166 6.838 -20.138 1.00 94.88 751 ILE A C 1
ATOM 5739 O O . ILE A 1 751 ? -55.096 7.680 -21.032 1.00 94.88 751 ILE A O 1
ATOM 5743 N N . ASP A 1 752 ? -56.281 6.647 -19.437 1.00 94.81 752 ASP A N 1
ATOM 5744 C CA . ASP A 1 752 ? -57.579 7.219 -19.798 1.00 94.81 752 ASP A CA 1
ATOM 5745 C C . ASP A 1 752 ? -58.302 7.929 -18.644 1.00 94.81 752 ASP A C 1
ATOM 5747 O O . ASP A 1 752 ? -59.183 8.745 -18.918 1.00 94.81 752 ASP A O 1
ATOM 5751 N N . GLN A 1 753 ? -57.920 7.689 -17.382 1.00 93.81 753 GLN A N 1
ATOM 5752 C CA . GLN A 1 753 ? -58.500 8.361 -16.215 1.00 93.81 753 GLN A CA 1
ATOM 5753 C C . GLN A 1 753 ? -57.545 9.439 -15.680 1.00 93.81 753 GLN A C 1
ATOM 5755 O O . GLN A 1 753 ? -56.490 9.098 -15.145 1.00 93.81 753 GLN A O 1
ATOM 5760 N N . PRO A 1 754 ? -57.864 10.743 -15.806 1.00 93.25 754 PRO A N 1
ATOM 5761 C CA . PRO A 1 754 ? -57.047 11.803 -15.223 1.00 93.25 754 PRO A CA 1
ATOM 5762 C C . PRO A 1 754 ? -56.949 11.680 -13.688 1.00 93.25 754 PRO A C 1
ATOM 5764 O O . PRO A 1 754 ? -57.983 11.469 -13.053 1.00 93.25 754 PRO A O 1
ATOM 5767 N N . PRO A 1 755 ? -55.751 11.853 -13.098 1.00 95.56 755 PRO A N 1
ATOM 5768 C CA . PRO A 1 755 ? -54.470 12.072 -13.769 1.00 95.56 755 PRO A CA 1
ATOM 5769 C C . PRO A 1 755 ? -53.953 10.775 -14.416 1.00 95.56 755 PRO A C 1
ATOM 5771 O O . PRO A 1 755 ? -53.850 9.735 -13.771 1.00 95.56 755 PRO A O 1
ATOM 5774 N N . THR A 1 756 ? -53.612 10.840 -15.707 1.00 97.25 756 THR A N 1
ATOM 5775 C CA . THR A 1 756 ? -53.033 9.693 -16.435 1.00 97.25 756 THR A CA 1
ATOM 5776 C C . THR A 1 756 ? -51.560 9.510 -16.070 1.00 97.25 756 THR A C 1
ATOM 5778 O O . THR A 1 756 ? -50.921 10.465 -15.622 1.00 97.25 756 THR A O 1
ATOM 5781 N N . TRP A 1 757 ? -50.982 8.337 -16.346 1.00 97.00 757 TRP A N 1
ATOM 5782 C CA . TRP A 1 757 ? -49.553 8.078 -16.132 1.00 97.00 757 TRP A CA 1
ATOM 5783 C C . TRP A 1 757 ? -48.649 9.131 -16.785 1.00 97.00 757 TRP A C 1
ATOM 5785 O O . TRP A 1 757 ? -47.714 9.639 -16.171 1.00 97.00 757 TRP A O 1
ATOM 5795 N N . LEU A 1 758 ? -48.944 9.517 -18.030 1.00 96.69 758 LEU A N 1
ATOM 5796 C CA . LEU A 1 758 ? -48.169 10.553 -18.713 1.00 96.69 758 LEU A CA 1
ATOM 5797 C C . LEU A 1 758 ? -48.274 11.896 -17.982 1.00 96.69 758 LEU A C 1
ATOM 5799 O O . LEU A 1 758 ? -47.285 12.612 -17.880 1.00 96.69 758 LEU A O 1
ATOM 5803 N N . THR A 1 759 ? -49.437 12.230 -17.424 1.00 95.44 759 THR A N 1
ATOM 5804 C CA . THR A 1 759 ? -49.608 13.453 -16.628 1.00 95.44 759 THR A CA 1
ATOM 5805 C C . THR A 1 759 ? -48.764 13.423 -15.354 1.00 95.44 759 THR A C 1
ATOM 5807 O O . THR A 1 759 ? -48.118 14.420 -15.034 1.00 95.44 759 THR A O 1
ATOM 5810 N N . SER A 1 760 ? -48.729 12.294 -14.643 1.00 95.00 760 SER A N 1
ATOM 5811 C CA . SER A 1 760 ? -47.972 12.165 -13.394 1.00 95.00 760 SER A CA 1
ATOM 5812 C C . SER A 1 760 ? -46.465 11.981 -13.603 1.00 95.00 760 SER A C 1
ATOM 5814 O O . SER A 1 760 ? -45.675 12.370 -12.740 1.00 95.00 760 SER A O 1
ATOM 5816 N N . ASN A 1 761 ? -46.049 11.460 -14.762 1.00 95.12 761 ASN A N 1
ATOM 5817 C CA . ASN A 1 761 ? -44.657 11.161 -15.098 1.00 95.12 761 ASN A CA 1
ATOM 5818 C C . ASN A 1 761 ? -44.054 12.101 -16.165 1.00 95.12 761 ASN A C 1
ATOM 5820 O O . ASN A 1 761 ? -43.283 11.680 -17.026 1.00 95.12 761 ASN A O 1
ATOM 5824 N N . ASN A 1 762 ? -44.393 13.395 -16.124 1.00 93.06 762 ASN A N 1
ATOM 5825 C CA . ASN A 1 762 ? -43.818 14.444 -16.987 1.00 93.06 762 ASN A CA 1
ATOM 5826 C C . ASN A 1 762 ? -43.885 14.148 -18.503 1.00 93.06 762 ASN A C 1
ATOM 5828 O O . ASN A 1 762 ? -42.948 14.433 -19.247 1.00 93.06 762 ASN A O 1
ATOM 5832 N N . ASN A 1 763 ? -45.008 13.606 -18.970 1.00 94.31 763 ASN A N 1
ATOM 5833 C CA . ASN A 1 763 ? -45.266 13.190 -20.351 1.00 94.31 763 ASN A CA 1
ATOM 5834 C C . ASN A 1 763 ? -44.250 12.167 -20.893 1.00 94.31 763 ASN A C 1
ATOM 5836 O O . ASN A 1 763 ? -43.885 12.223 -22.068 1.00 94.31 763 ASN A O 1
ATOM 5840 N N . SER A 1 764 ? -43.799 11.231 -20.050 1.00 94.38 764 SER A N 1
ATOM 5841 C CA . SER A 1 764 ? -42.811 10.208 -20.407 1.00 94.38 764 SER A CA 1
ATOM 5842 C C . SER A 1 764 ? -43.183 8.816 -19.886 1.00 94.38 764 SER A C 1
ATOM 5844 O O . SER A 1 764 ? -43.780 8.677 -18.819 1.00 94.38 764 SER A O 1
ATOM 5846 N N . ASN A 1 765 ? -42.764 7.775 -20.611 1.00 94.50 765 ASN A N 1
ATOM 5847 C CA . ASN A 1 765 ? -42.753 6.382 -20.135 1.00 94.50 765 ASN A CA 1
ATOM 5848 C C . ASN A 1 765 ? -41.373 5.953 -19.605 1.00 94.50 765 ASN A C 1
ATOM 5850 O O . ASN A 1 765 ? -41.196 4.813 -19.180 1.00 94.50 765 ASN A O 1
ATOM 5854 N N . ASN A 1 766 ? -40.395 6.858 -19.627 1.00 96.12 766 ASN A N 1
ATOM 5855 C CA . ASN A 1 766 ? -39.061 6.600 -19.110 1.00 96.12 766 ASN A CA 1
ATOM 5856 C C . ASN A 1 766 ? -38.977 6.943 -17.626 1.00 96.12 766 ASN A C 1
ATOM 5858 O O . ASN A 1 766 ? -39.732 7.772 -17.104 1.00 96.12 766 ASN A O 1
ATOM 5862 N N . PHE A 1 767 ? -37.987 6.354 -16.965 1.00 96.19 767 PHE A N 1
ATOM 5863 C CA . PHE A 1 767 ? -37.528 6.841 -15.680 1.00 96.19 767 PHE A CA 1
ATOM 5864 C C . PHE A 1 767 ? -37.057 8.294 -15.812 1.00 96.19 767 PHE A C 1
ATOM 5866 O O . PHE A 1 767 ? -36.120 8.607 -16.544 1.00 96.19 767 PHE A O 1
ATOM 5873 N N . ILE A 1 768 ? -37.700 9.189 -15.069 1.00 95.06 768 ILE A N 1
ATOM 5874 C CA . ILE A 1 768 ? -37.247 10.568 -14.884 1.00 95.06 768 ILE A CA 1
ATOM 5875 C C . ILE A 1 768 ? -36.141 10.612 -13.822 1.00 95.06 768 ILE A C 1
ATOM 5877 O O . ILE A 1 768 ? -36.329 10.119 -12.708 1.00 95.06 768 ILE A O 1
ATOM 5881 N N . SER A 1 769 ? -35.002 11.228 -14.151 1.00 93.88 769 SER A N 1
ATOM 5882 C CA . SER A 1 769 ? -33.883 11.391 -13.213 1.00 93.88 769 SER A CA 1
ATOM 5883 C C . SER A 1 769 ? -34.328 12.119 -11.937 1.00 93.88 769 SER A C 1
ATOM 5885 O O . SER A 1 769 ? -34.994 13.154 -11.996 1.00 93.88 769 SER A O 1
ATOM 5887 N N . GLY A 1 770 ? -33.992 11.548 -10.778 1.00 94.94 770 GLY A N 1
ATOM 5888 C CA . GLY A 1 770 ? -34.312 12.092 -9.454 1.00 94.94 770 GLY A CA 1
ATOM 5889 C C . GLY A 1 770 ? -35.767 11.911 -9.000 1.00 94.94 770 GLY A C 1
ATOM 5890 O O . GLY A 1 770 ? -36.106 12.312 -7.887 1.00 94.94 770 GLY A O 1
ATOM 5891 N N . ARG A 1 771 ? -36.633 11.294 -9.817 1.00 95.94 771 ARG A N 1
ATOM 5892 C CA . ARG A 1 771 ? -38.001 10.917 -9.428 1.00 95.94 771 ARG A CA 1
ATOM 5893 C C . ARG A 1 771 ? -38.004 9.547 -8.749 1.00 95.94 771 ARG A C 1
ATOM 5895 O O . ARG A 1 771 ? -37.298 8.638 -9.189 1.00 95.94 771 ARG A O 1
ATOM 5902 N N . GLY A 1 772 ? -38.818 9.400 -7.706 1.00 97.25 772 GLY A N 1
ATOM 5903 C CA . GLY A 1 772 ? -39.100 8.102 -7.099 1.00 97.25 772 GLY A CA 1
ATOM 5904 C C . GLY A 1 772 ? -40.417 7.498 -7.598 1.00 97.25 772 GLY A C 1
ATOM 5905 O O . GLY A 1 772 ? -41.309 8.210 -8.065 1.00 97.25 772 GLY A O 1
ATOM 5906 N N . TYR A 1 773 ? -40.534 6.180 -7.476 1.00 97.81 773 TYR A N 1
ATOM 5907 C CA . TYR A 1 773 ? -41.688 5.372 -7.870 1.00 97.81 773 TYR A CA 1
ATOM 5908 C C . TYR A 1 773 ? -41.983 4.339 -6.792 1.00 97.81 773 TYR A C 1
ATOM 5910 O O . TYR A 1 773 ? -41.070 3.908 -6.088 1.00 97.81 773 TYR A O 1
ATOM 5918 N N . LEU A 1 774 ? -43.242 3.925 -6.692 1.00 97.12 774 LEU A N 1
ATOM 5919 C CA . LEU A 1 774 ? -43.663 2.833 -5.824 1.00 97.12 774 LEU A CA 1
ATOM 5920 C C . LEU A 1 774 ? -43.864 1.582 -6.672 1.00 97.12 774 LEU A C 1
ATOM 5922 O O . LEU A 1 774 ? -44.540 1.625 -7.701 1.00 97.12 774 LEU A O 1
ATOM 5926 N N . ILE A 1 775 ? -43.263 0.483 -6.243 1.00 96.12 775 ILE A N 1
ATOM 5927 C CA . ILE A 1 775 ? -43.290 -0.788 -6.951 1.00 96.12 775 ILE A CA 1
ATOM 5928 C C . ILE A 1 775 ? -43.701 -1.925 -6.028 1.00 96.12 775 ILE A C 1
ATOM 5930 O O . ILE A 1 775 ? -43.479 -1.869 -4.823 1.00 96.12 775 ILE A O 1
ATOM 5934 N N . SER A 1 776 ? -44.251 -2.975 -6.616 1.00 94.44 776 SER A N 1
ATOM 5935 C CA . SER A 1 776 ? -44.434 -4.274 -5.981 1.00 94.44 776 SER A CA 1
ATOM 5936 C C . SER A 1 776 ? -44.369 -5.355 -7.060 1.00 94.44 776 SER A C 1
ATOM 5938 O O . SER A 1 776 ? -44.760 -5.127 -8.207 1.00 94.44 776 SER A O 1
AT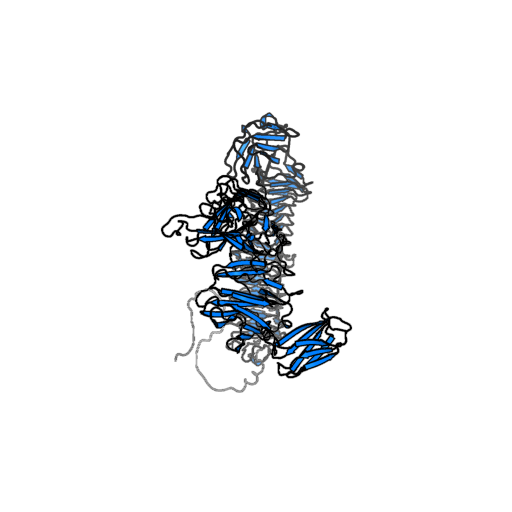OM 5940 N N . TYR A 1 777 ? -43.799 -6.514 -6.741 1.00 94.00 777 TYR A N 1
ATOM 5941 C CA . TYR A 1 777 ? -43.618 -7.613 -7.692 1.00 94.00 777 TYR A CA 1
ATOM 5942 C C . TYR A 1 777 ? -44.125 -8.919 -7.102 1.00 94.00 777 TYR A C 1
ATOM 5944 O O . TYR A 1 777 ? -43.928 -9.187 -5.923 1.00 94.00 777 TYR A O 1
ATOM 5952 N N . LYS A 1 778 ? -44.719 -9.768 -7.942 1.00 91.81 778 LYS A N 1
ATOM 5953 C CA . LYS A 1 778 ? -45.061 -11.146 -7.557 1.00 91.81 778 LYS A CA 1
ATOM 5954 C C . LYS A 1 778 ? -43.879 -12.110 -7.607 1.00 91.81 778 LYS A C 1
ATOM 5956 O O . LYS A 1 778 ? -43.901 -13.143 -6.947 1.00 91.81 778 LYS A O 1
ATOM 5961 N N . ASP A 1 779 ? -42.875 -11.802 -8.423 1.00 89.94 779 ASP A N 1
ATOM 5962 C CA . ASP A 1 779 ? -41.632 -12.569 -8.431 1.00 89.94 779 ASP A CA 1
ATOM 5963 C C . ASP A 1 779 ? -40.939 -12.402 -7.072 1.00 89.94 779 ASP A C 1
ATOM 5965 O O . ASP A 1 779 ? -40.834 -11.281 -6.577 1.00 89.94 779 ASP A O 1
ATOM 5969 N N . ALA A 1 780 ? -40.465 -13.501 -6.482 1.00 89.88 780 ALA A N 1
ATOM 5970 C CA . ALA A 1 780 ? -39.707 -13.455 -5.237 1.00 89.88 780 ALA A CA 1
ATOM 5971 C C . ALA A 1 780 ? -38.321 -12.850 -5.482 1.00 89.88 780 ALA A C 1
ATOM 5973 O O . A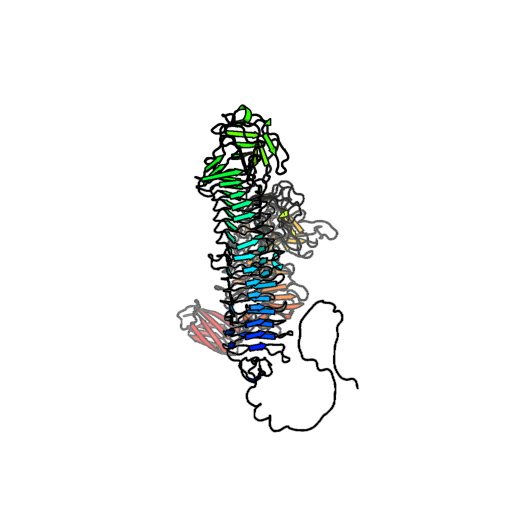LA A 1 780 ? -37.577 -13.307 -6.353 1.00 89.88 780 ALA A O 1
ATOM 5974 N N . HIS A 1 781 ? -38.024 -11.802 -4.722 1.00 90.50 781 HIS A N 1
ATOM 5975 C CA . HIS A 1 781 ? -36.766 -11.063 -4.670 1.00 90.50 781 HIS A CA 1
ATOM 5976 C C . HIS A 1 781 ? -36.031 -10.830 -6.011 1.00 90.50 781 HIS A C 1
ATOM 5978 O O . HIS A 1 781 ? -34.882 -11.244 -6.195 1.00 90.50 781 HIS A O 1
ATOM 5984 N N . PRO A 1 782 ? -36.672 -10.199 -7.011 1.00 93.62 782 PRO A N 1
ATOM 5985 C CA . PRO A 1 782 ? -36.071 -10.039 -8.327 1.00 93.62 782 PRO A CA 1
ATOM 5986 C C . PRO A 1 782 ? -34.903 -9.043 -8.303 1.00 93.62 782 PRO A C 1
ATOM 5988 O O . PRO A 1 782 ? -35.016 -7.956 -7.746 1.00 93.62 782 PRO A O 1
ATOM 5991 N N . THR A 1 783 ? -33.826 -9.328 -9.037 1.00 95.62 783 THR A N 1
ATOM 5992 C CA . THR A 1 783 ? -32.811 -8.311 -9.359 1.00 95.62 783 THR A CA 1
ATOM 5993 C C . THR A 1 783 ? -33.199 -7.573 -10.637 1.00 95.62 783 THR A C 1
ATOM 5995 O O . THR A 1 783 ? -33.262 -8.156 -11.723 1.00 95.62 783 THR A O 1
ATOM 5998 N N . LYS A 1 784 ? -33.473 -6.273 -10.530 1.00 96.12 784 LYS A N 1
ATOM 5999 C CA . LYS A 1 784 ? -33.763 -5.397 -11.672 1.00 96.12 784 LYS A CA 1
ATOM 6000 C C . LYS A 1 784 ? -32.480 -4.766 -12.196 1.00 96.12 784 LYS A C 1
ATOM 6002 O O . LYS A 1 784 ? -31.559 -4.502 -11.434 1.00 96.12 784 LYS A O 1
ATOM 6007 N N . ALA A 1 785 ? -32.415 -4.536 -13.503 1.00 96.88 785 ALA A N 1
ATOM 6008 C CA . ALA A 1 785 ? -31.237 -3.994 -14.174 1.00 96.88 785 ALA A CA 1
ATOM 6009 C C . ALA A 1 785 ? -31.589 -2.682 -14.874 1.00 96.88 785 ALA A C 1
ATOM 6011 O O . ALA A 1 785 ? -32.406 -2.659 -15.801 1.00 96.88 785 ALA A O 1
ATOM 6012 N N . PHE A 1 786 ? -30.942 -1.614 -14.432 1.00 97.75 786 PHE A N 1
ATOM 6013 C CA . PHE A 1 786 ? -30.941 -0.314 -15.070 1.00 97.75 786 PHE A CA 1
ATOM 6014 C C . PHE A 1 786 ? -29.811 -0.264 -16.097 1.00 97.75 786 PHE A C 1
ATOM 6016 O O . PHE A 1 786 ? -28.654 -0.482 -15.744 1.00 97.75 786 PHE A O 1
ATOM 6023 N N . GLN A 1 787 ? -30.124 -0.021 -17.367 1.00 96.19 787 GLN A N 1
ATOM 6024 C CA . GLN A 1 787 ? -29.135 -0.026 -18.450 1.00 96.19 787 GLN A CA 1
ATOM 6025 C C . GLN A 1 787 ? -29.196 1.290 -19.210 1.00 96.19 787 GLN A C 1
ATOM 6027 O O . GLN A 1 787 ? -30.249 1.662 -19.724 1.00 96.19 787 GLN A O 1
ATOM 6032 N N . GLY A 1 788 ? -28.065 1.983 -19.299 1.00 95.69 788 GLY A N 1
ATOM 6033 C CA . GLY A 1 788 ? -27.996 3.269 -19.980 1.00 95.69 788 GLY A CA 1
ATOM 6034 C C . GLY A 1 788 ? -26.841 4.125 -19.491 1.00 95.69 788 GLY A C 1
ATOM 6035 O O . GLY A 1 788 ? -25.860 3.624 -18.941 1.00 95.69 788 GLY A O 1
ATOM 6036 N N . THR A 1 789 ? -26.963 5.429 -19.715 1.00 96.56 789 THR A N 1
ATOM 6037 C CA . THR A 1 789 ? -25.987 6.416 -19.254 1.00 96.56 789 THR A CA 1
ATOM 6038 C C . THR A 1 789 ? -26.189 6.687 -17.769 1.00 96.56 789 THR A C 1
ATOM 6040 O O . THR A 1 789 ? -27.264 7.141 -17.381 1.00 96.56 789 THR A O 1
ATOM 6043 N N . LEU A 1 790 ? -25.165 6.448 -16.951 1.00 97.19 790 LEU A N 1
ATOM 6044 C CA . LEU A 1 790 ? -25.170 6.781 -15.526 1.00 97.19 790 LEU A CA 1
ATOM 6045 C C . LEU A 1 790 ? -25.337 8.290 -15.313 1.00 97.19 790 LEU A C 1
ATOM 6047 O O . LEU A 1 790 ? -24.690 9.097 -15.991 1.00 97.19 790 LEU A O 1
ATOM 6051 N N . SER A 1 791 ? -26.172 8.676 -14.348 1.00 93.62 791 SER A N 1
ATOM 6052 C CA . SER A 1 791 ? -26.340 10.085 -13.988 1.00 93.62 791 SER A CA 1
ATOM 6053 C C . SER A 1 791 ? -25.064 10.652 -13.358 1.00 93.62 791 SER A C 1
ATOM 6055 O O . SER A 1 791 ? -24.430 10.026 -12.506 1.00 93.62 791 SER A O 1
ATOM 6057 N N . ASN A 1 792 ? -24.723 11.882 -13.738 1.00 93.75 792 ASN A N 1
ATOM 6058 C CA . ASN A 1 792 ? -23.586 12.640 -13.228 1.00 93.75 792 ASN A CA 1
ATOM 6059 C C . ASN A 1 792 ? -23.902 14.142 -13.262 1.00 93.75 792 ASN A C 1
ATOM 6061 O O . ASN A 1 792 ? -24.627 14.598 -14.145 1.00 93.75 792 ASN A O 1
ATOM 6065 N N . GLY A 1 793 ? -23.308 14.914 -12.352 1.00 94.00 793 GLY A N 1
ATOM 6066 C CA . GLY A 1 793 ? -23.420 16.371 -12.344 1.00 94.00 793 GLY A CA 1
ATOM 6067 C C . GLY A 1 793 ? -24.560 16.868 -11.461 1.00 94.00 793 GLY A C 1
ATOM 6068 O O . GLY A 1 793 ? -24.766 16.345 -10.376 1.00 94.00 793 GLY A O 1
ATOM 6069 N N . GLU A 1 794 ? -25.243 17.932 -11.879 1.00 95.69 794 GLU A N 1
ATOM 6070 C CA . GLU A 1 794 ? -26.390 18.485 -11.153 1.00 95.69 794 GLU A CA 1
ATOM 6071 C C . GLU A 1 794 ? -27.697 17.855 -11.650 1.00 95.69 794 GLU A C 1
ATOM 6073 O O . GLU A 1 794 ? -27.982 17.868 -12.847 1.00 95.69 794 GLU A O 1
ATOM 6078 N N . VAL A 1 795 ? -28.509 17.344 -10.724 1.00 95.62 795 VAL A N 1
ATOM 6079 C CA . VAL A 1 795 ? -29.867 16.855 -10.985 1.00 95.62 795 VAL A CA 1
ATOM 6080 C C . VAL A 1 795 ? -30.863 17.801 -10.325 1.00 95.62 795 VAL A C 1
ATOM 6082 O O . VAL A 1 795 ? -30.743 18.121 -9.142 1.00 95.62 795 VAL A O 1
ATOM 6085 N N . SER A 1 796 ? -31.852 18.245 -11.099 1.00 95.62 796 SER A N 1
ATOM 6086 C CA . SER A 1 796 ? -32.918 19.148 -10.660 1.00 95.62 796 SER A CA 1
ATOM 6087 C C . SER A 1 796 ? -34.273 18.458 -10.767 1.00 95.62 796 SER A C 1
ATOM 6089 O O . SER A 1 796 ? -34.686 18.056 -11.854 1.00 95.62 796 SER A O 1
ATOM 6091 N N . VAL A 1 797 ? -34.985 18.364 -9.646 1.00 95.88 797 VAL A N 1
ATOM 6092 C CA . VAL A 1 797 ? -36.298 17.722 -9.541 1.00 95.88 797 VAL A CA 1
ATOM 6093 C C . VAL A 1 797 ? -37.360 18.787 -9.297 1.00 95.88 797 VAL A C 1
ATOM 6095 O O . VAL A 1 797 ? -37.244 19.589 -8.372 1.00 95.88 797 VAL A O 1
ATOM 6098 N N . GLN A 1 798 ? -38.391 18.811 -10.141 1.00 95.31 798 GLN A N 1
ATOM 6099 C CA . GLN A 1 798 ? -39.531 19.711 -9.963 1.00 95.31 798 GLN A CA 1
ATOM 6100 C C . GLN A 1 798 ? -40.433 19.179 -8.848 1.00 95.31 798 GLN A C 1
ATOM 6102 O O . GLN A 1 798 ? -40.873 18.032 -8.910 1.00 95.31 798 GLN A O 1
ATOM 6107 N N . LEU A 1 799 ? -40.711 20.025 -7.862 1.00 96.44 799 LEU A N 1
ATOM 6108 C CA . LEU A 1 799 ? -41.631 19.768 -6.762 1.00 96.44 799 LEU A CA 1
ATOM 6109 C C . LEU A 1 799 ? -42.893 20.608 -6.937 1.00 96.44 799 LEU A C 1
ATOM 6111 O O . LEU A 1 799 ? -42.819 21.776 -7.337 1.00 96.44 799 LEU A O 1
ATOM 6115 N N . SER A 1 800 ? -44.043 20.047 -6.575 1.00 94.19 800 SER A N 1
ATOM 6116 C CA . SER A 1 800 ? -45.301 20.787 -6.498 1.00 94.19 800 SER A CA 1
ATOM 6117 C C . SER A 1 800 ? -45.798 20.915 -5.060 1.00 94.19 800 SER A C 1
ATOM 6119 O O . SER A 1 800 ? -45.561 20.058 -4.208 1.00 94.19 800 SER A O 1
ATOM 6121 N N . LYS A 1 801 ? -46.475 22.031 -4.790 1.00 92.38 801 LYS A N 1
ATOM 6122 C CA . LYS A 1 801 ? -47.269 22.258 -3.585 1.00 92.38 801 LYS A CA 1
ATOM 6123 C C . LYS A 1 801 ? -48.608 22.837 -4.010 1.00 92.38 801 LYS A C 1
ATOM 6125 O O . LYS A 1 801 ? -48.712 24.031 -4.302 1.00 92.38 801 LYS A O 1
ATOM 6130 N N . THR A 1 802 ? -49.623 21.990 -4.065 1.00 91.12 802 THR A N 1
ATOM 6131 C CA . THR A 1 802 ? -50.983 22.406 -4.396 1.00 91.12 802 THR A CA 1
ATOM 6132 C C . THR A 1 802 ? -51.645 23.032 -3.170 1.00 91.12 802 THR A C 1
ATOM 6134 O O . THR A 1 802 ? -51.431 22.603 -2.035 1.00 91.12 802 THR A O 1
ATOM 6137 N N . ALA A 1 803 ? -52.407 24.110 -3.374 1.00 81.81 803 ALA A N 1
ATOM 6138 C CA . ALA A 1 803 ? -53.092 24.793 -2.283 1.00 81.81 803 ALA A CA 1
ATOM 6139 C C . ALA A 1 803 ? -54.214 23.899 -1.729 1.00 81.81 803 ALA A C 1
ATOM 6141 O O . ALA A 1 803 ? -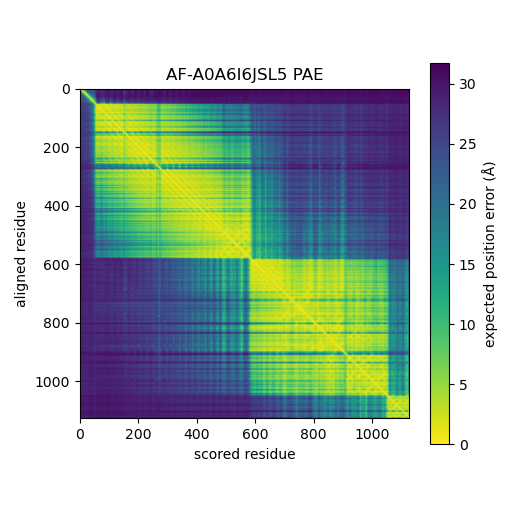55.201 23.644 -2.416 1.00 81.81 803 ALA A O 1
ATOM 6142 N N . GLY A 1 804 ? -54.071 23.453 -0.482 1.00 69.50 804 GLY A N 1
ATOM 6143 C CA . GLY A 1 804 ? -55.026 22.585 0.202 1.00 69.50 804 GLY A CA 1
ATOM 6144 C C . GLY A 1 804 ? -54.822 22.606 1.718 1.00 69.50 804 GLY A C 1
ATOM 6145 O O . GLY A 1 804 ? -53.793 23.072 2.203 1.00 69.50 804 GLY A O 1
ATOM 6146 N N . THR A 1 805 ? -55.822 22.137 2.469 1.00 64.94 805 THR A N 1
ATOM 6147 C CA . THR A 1 805 ? -55.810 22.102 3.947 1.00 64.94 805 THR A CA 1
ATOM 6148 C C . THR A 1 805 ? -55.495 20.719 4.526 1.00 64.94 805 THR A C 1
ATOM 6150 O O . THR A 1 805 ? -55.452 20.575 5.741 1.00 64.94 805 THR A O 1
ATOM 6153 N N . GLY A 1 806 ? -55.315 19.697 3.681 1.00 70.75 806 GLY A N 1
ATOM 6154 C CA . GLY A 1 806 ? -54.937 18.345 4.107 1.00 70.75 806 GLY A CA 1
ATOM 6155 C C . GLY A 1 806 ? -53.437 18.215 4.383 1.00 70.75 806 GLY A C 1
ATOM 6156 O O . GLY A 1 806 ? -52.622 18.893 3.756 1.00 70.75 806 GLY A O 1
ATOM 6157 N N . THR A 1 807 ? -53.071 17.311 5.289 1.00 76.50 807 THR A N 1
ATOM 6158 C CA . THR A 1 807 ? -51.678 17.037 5.686 1.00 76.50 807 THR A CA 1
ATOM 6159 C C . THR A 1 807 ? -50.830 16.442 4.555 1.00 76.50 807 THR A C 1
ATOM 6161 O O . THR A 1 807 ? -49.615 16.631 4.550 1.00 76.50 807 THR A O 1
ATOM 6164 N N . GLU A 1 808 ? -51.467 15.802 3.566 1.00 82.94 808 GLU A N 1
ATOM 6165 C CA . GLU A 1 808 ? -50.822 15.147 2.415 1.00 82.94 808 GLU A CA 1
ATOM 6166 C C . GLU A 1 808 ? -50.335 16.109 1.314 1.00 82.94 808 GLU A C 1
ATOM 6168 O O . GLU A 1 808 ? -49.479 15.747 0.502 1.00 82.94 808 GLU A O 1
ATOM 6173 N N . PHE A 1 809 ? -50.835 17.348 1.270 1.00 90.00 809 PHE A N 1
ATOM 6174 C CA . PHE A 1 809 ? -50.423 18.309 0.244 1.00 90.00 809 PHE A CA 1
ATOM 6175 C C . PHE A 1 809 ? -48.965 18.742 0.438 1.00 90.00 809 PHE A C 1
ATOM 6177 O O . PHE A 1 809 ? -48.529 19.091 1.540 1.00 90.00 809 PHE A O 1
ATOM 6184 N N . GLY A 1 810 ? -48.210 18.804 -0.657 1.00 92.12 810 GLY A N 1
ATOM 6185 C CA . GLY A 1 810 ? -46.786 19.137 -0.674 1.00 92.12 810 GLY A CA 1
ATOM 6186 C C . GLY A 1 810 ? -45.832 17.960 -0.561 1.00 92.12 810 GLY A C 1
ATOM 6187 O O . GLY A 1 810 ? -44.635 18.154 -0.777 1.00 92.12 810 GLY A O 1
ATOM 6188 N N . PHE A 1 811 ? -46.302 16.751 -0.252 1.00 94.50 811 PHE A N 1
ATOM 6189 C CA . PHE A 1 811 ? -45.435 15.580 -0.322 1.00 94.50 811 PHE A CA 1
ATOM 6190 C C . PHE A 1 811 ? -45.105 15.258 -1.778 1.00 94.50 811 PHE A C 1
ATOM 6192 O O . PHE A 1 811 ? -45.988 15.163 -2.624 1.00 94.50 811 PHE A O 1
ATOM 6199 N N . ASN A 1 812 ? -43.821 15.084 -2.072 1.00 96.88 812 ASN A N 1
ATOM 6200 C CA . ASN A 1 812 ? -43.307 14.748 -3.393 1.00 96.88 812 ASN A CA 1
ATOM 6201 C C . ASN A 1 812 ? -42.402 13.521 -3.276 1.00 96.88 812 ASN A C 1
ATOM 6203 O O . ASN A 1 812 ? -41.509 13.500 -2.428 1.00 96.88 812 ASN A O 1
ATOM 6207 N N . LEU A 1 813 ? -42.616 12.518 -4.131 1.00 97.56 813 LEU A N 1
ATOM 6208 C CA . LEU A 1 813 ? -41.766 11.332 -4.184 1.00 97.56 813 LEU A CA 1
ATOM 6209 C C . LEU A 1 813 ? -40.571 11.586 -5.109 1.00 97.56 813 LEU A C 1
ATOM 6211 O O . LEU A 1 813 ? -40.697 11.648 -6.335 1.00 97.56 813 LEU A O 1
ATOM 6215 N N . VAL A 1 814 ? -39.403 11.723 -4.501 1.00 97.81 814 VAL A N 1
ATOM 6216 C CA . VAL A 1 814 ? -38.116 11.916 -5.169 1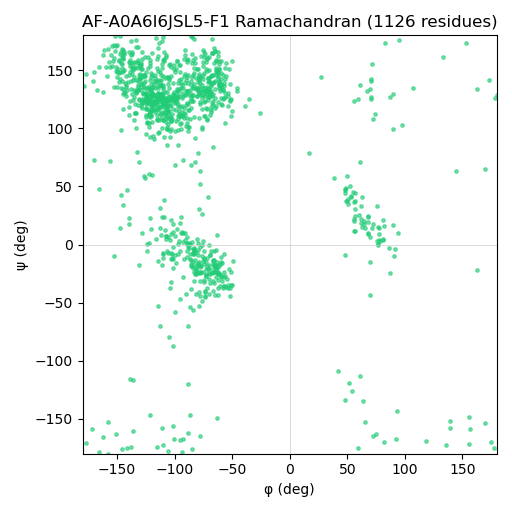.00 97.81 814 VAL A CA 1
ATOM 6217 C C . VAL A 1 814 ? -37.263 10.659 -4.996 1.00 97.81 814 VAL A C 1
ATOM 6219 O O . VAL A 1 814 ? -37.692 9.677 -4.389 1.00 97.81 814 VAL A O 1
ATOM 6222 N N . GLY A 1 815 ? -36.063 10.632 -5.560 1.00 96.88 815 GLY A N 1
ATOM 6223 C CA . GLY A 1 815 ? -35.175 9.494 -5.384 1.00 96.88 815 GLY A CA 1
ATOM 6224 C C . GLY A 1 815 ? -33.726 9.803 -5.692 1.00 96.88 815 GLY A C 1
ATOM 6225 O O . GLY A 1 815 ? -33.408 10.855 -6.243 1.00 96.88 815 GLY A O 1
ATOM 6226 N N . ASN A 1 816 ? -32.848 8.884 -5.301 1.00 97.56 816 ASN A N 1
ATOM 6227 C CA . ASN A 1 816 ? -31.420 8.981 -5.552 1.00 97.56 816 ASN A CA 1
ATOM 6228 C C . ASN A 1 816 ? -31.091 8.681 -7.032 1.00 97.56 816 ASN A C 1
ATOM 6230 O O . ASN A 1 816 ? -31.177 7.524 -7.451 1.00 97.56 816 ASN A O 1
ATOM 6234 N N . PRO A 1 817 ? -30.659 9.688 -7.817 1.00 96.31 817 PRO A N 1
ATOM 6235 C CA . PRO A 1 817 ? -30.399 9.519 -9.239 1.00 96.31 817 PRO A CA 1
ATOM 6236 C C . PRO A 1 817 ? -29.011 8.949 -9.550 1.00 96.31 817 PRO A C 1
ATOM 6238 O O . PRO A 1 817 ? -28.697 8.783 -10.725 1.00 96.31 817 PRO A O 1
ATOM 6241 N N . TYR A 1 818 ? -28.150 8.717 -8.556 1.00 97.56 818 TYR A N 1
ATOM 6242 C CA . TYR A 1 818 ? -26.743 8.373 -8.765 1.00 97.56 818 TYR A CA 1
ATOM 6243 C C . TYR A 1 818 ? -26.464 6.880 -8.531 1.00 97.56 818 TYR A C 1
ATOM 6245 O O . TYR A 1 818 ? -27.143 6.236 -7.729 1.00 97.56 818 TYR A O 1
ATOM 6253 N N . PRO A 1 819 ? -25.405 6.322 -9.152 1.00 97.06 819 PRO A N 1
ATOM 6254 C CA . PRO A 1 819 ? -24.940 4.951 -8.905 1.00 97.06 819 PRO A CA 1
ATOM 6255 C C . PRO A 1 819 ? -24.159 4.793 -7.583 1.00 97.06 819 PRO A C 1
ATOM 6257 O O . PRO A 1 819 ? -23.299 3.927 -7.451 1.00 97.06 819 PRO A O 1
ATOM 6260 N N . SER A 1 820 ? -24.429 5.653 -6.607 1.00 97.44 820 SER A N 1
ATOM 6261 C CA . SER A 1 820 ? -23.844 5.661 -5.266 1.00 97.44 820 SER A CA 1
ATOM 6262 C C . SER A 1 820 ? -24.896 6.159 -4.282 1.00 97.44 820 SER A C 1
ATOM 6264 O O . SER A 1 820 ? -25.879 6.776 -4.696 1.00 97.44 820 SER A O 1
ATOM 6266 N N . SER A 1 821 ? -24.683 5.985 -2.982 1.00 96.62 821 SER A N 1
ATOM 6267 C CA . SER A 1 821 ? -25.543 6.640 -1.993 1.00 96.62 821 SER A CA 1
ATOM 6268 C C . SER A 1 821 ? -25.419 8.162 -2.060 1.00 96.62 821 SER A C 1
ATOM 6270 O O . SER A 1 821 ? -24.418 8.703 -2.544 1.00 96.62 821 SER A O 1
ATOM 6272 N N . VAL A 1 822 ? -26.437 8.852 -1.547 1.00 97.06 822 VAL A N 1
ATOM 6273 C CA . VAL A 1 822 ? -26.399 10.299 -1.321 1.00 97.06 822 VAL A CA 1
ATOM 6274 C C . VAL A 1 822 ? -26.534 10.635 0.154 1.00 97.06 822 VAL A C 1
ATOM 6276 O O . VAL A 1 822 ? -27.266 9.982 0.892 1.00 97.06 822 VAL A O 1
ATOM 6279 N N . ASP A 1 823 ? -25.810 11.661 0.580 1.00 96.69 823 ASP A N 1
ATOM 6280 C CA . ASP A 1 823 ? -25.780 12.149 1.950 1.00 96.69 823 ASP A CA 1
ATOM 6281 C C . ASP A 1 823 ? -26.747 13.324 2.135 1.00 96.69 823 ASP A C 1
ATOM 6283 O O . ASP A 1 823 ? -26.535 14.427 1.619 1.00 96.69 823 ASP A O 1
ATOM 6287 N N . TRP A 1 824 ? -27.803 13.104 2.913 1.00 95.31 824 TRP A N 1
ATOM 6288 C CA . TRP A 1 824 ? -28.813 14.099 3.253 1.00 95.31 824 TRP A CA 1
ATOM 6289 C C . TRP A 1 824 ? -28.296 15.216 4.178 1.00 95.31 824 TRP A C 1
ATOM 6291 O O . TRP A 1 824 ? -28.970 16.229 4.352 1.00 95.31 824 TRP A O 1
ATOM 6301 N N . LYS A 1 825 ? -27.087 15.118 4.733 1.00 93.56 825 LYS A N 1
ATOM 6302 C CA . LYS A 1 825 ? -26.437 16.239 5.436 1.00 93.56 825 LYS A CA 1
ATOM 6303 C C . LYS A 1 825 ? -25.478 17.046 4.554 1.00 93.56 825 LYS A C 1
ATOM 6305 O O . LYS A 1 825 ? -24.974 18.073 4.999 1.00 93.56 825 LYS A O 1
ATOM 6310 N N . SER A 1 826 ? -25.223 16.618 3.315 1.00 95.81 826 SER A N 1
ATOM 6311 C CA . SER A 1 826 ? -24.281 17.308 2.426 1.00 95.81 826 SER A CA 1
ATOM 6312 C C . SER A 1 826 ? -24.743 18.730 2.075 1.00 95.81 826 SER A C 1
ATOM 6314 O O . SER A 1 826 ? -25.933 19.008 1.930 1.00 95.81 826 SER A O 1
ATOM 6316 N N . SER A 1 827 ? -23.785 19.633 1.863 1.00 93.69 827 SER A N 1
ATOM 6317 C CA . SER A 1 827 ? -24.034 20.986 1.352 1.00 93.69 827 SER A CA 1
ATOM 6318 C C . SER A 1 827 ? -24.361 21.024 -0.147 1.00 93.69 827 SER A C 1
ATOM 6320 O O . SER A 1 827 ? -24.701 22.082 -0.670 1.00 93.69 827 SER A O 1
ATOM 6322 N N . GLY A 1 828 ? -24.282 19.887 -0.849 1.00 95.50 828 GLY A N 1
ATOM 6323 C CA . GLY A 1 828 ? -24.596 19.765 -2.278 1.00 95.50 828 GLY A CA 1
ATOM 6324 C C . GLY A 1 828 ? -26.069 19.891 -2.653 1.00 95.50 828 GLY A C 1
ATOM 6325 O O . GLY A 1 828 ? -26.395 19.789 -3.835 1.00 95.50 828 GLY A O 1
ATOM 6326 N N . TRP A 1 829 ? -26.955 20.086 -1.675 1.00 96.56 829 TRP A N 1
ATOM 6327 C CA . TRP A 1 829 ? -28.397 20.169 -1.877 1.00 96.56 829 TRP A CA 1
ATOM 6328 C C . TRP A 1 829 ? -28.905 21.615 -1.938 1.00 96.56 829 TRP A C 1
ATOM 6330 O O . TRP A 1 829 ? -28.643 22.416 -1.043 1.00 96.56 829 TRP A O 1
ATOM 6340 N N . GLY A 1 830 ? -29.733 21.926 -2.936 1.00 95.38 830 GLY A N 1
ATOM 6341 C CA . GLY A 1 830 ? -30.537 23.147 -2.995 1.00 95.38 830 GLY A CA 1
ATOM 6342 C C . GLY A 1 830 ? -31.959 22.893 -2.492 1.00 95.38 830 GLY A C 1
ATOM 6343 O O . GLY A 1 830 ? -32.791 22.394 -3.244 1.00 95.38 830 GLY A O 1
ATOM 6344 N N . ARG A 1 831 ? -32.245 23.235 -1.226 1.00 92.94 831 ARG A N 1
ATOM 6345 C CA . ARG A 1 831 ? -33.484 22.848 -0.504 1.00 92.94 831 ARG A CA 1
ATOM 6346 C C . ARG A 1 831 ? -34.441 23.992 -0.172 1.00 92.94 831 ARG A C 1
ATOM 6348 O O . ARG A 1 831 ? -35.365 23.807 0.609 1.00 92.94 831 ARG A O 1
ATOM 6355 N N . ASN A 1 832 ? -34.261 25.162 -0.780 1.00 89.06 832 ASN A N 1
ATOM 6356 C CA . ASN A 1 832 ? -35.045 26.371 -0.473 1.00 89.06 832 ASN A CA 1
ATOM 6357 C C . ASN A 1 832 ? -36.564 26.224 -0.705 1.00 89.06 832 ASN A C 1
ATOM 6359 O O . ASN A 1 832 ? -37.332 27.114 -0.357 1.00 89.06 832 ASN A O 1
ATOM 6363 N N . THR A 1 833 ? -36.985 25.142 -1.355 1.00 92.12 833 THR A N 1
ATOM 6364 C CA . THR A 1 833 ? -38.372 24.816 -1.706 1.00 92.12 833 THR A CA 1
ATOM 6365 C C . THR A 1 833 ? -39.016 23.820 -0.749 1.00 92.12 833 THR A C 1
ATOM 6367 O O . THR A 1 833 ? -40.221 23.593 -0.832 1.00 92.12 833 THR A O 1
ATOM 6370 N N . LEU A 1 834 ? -38.239 23.231 0.162 1.00 94.00 834 LEU A N 1
ATOM 6371 C CA . LEU A 1 834 ? -38.739 22.314 1.178 1.00 94.00 834 LEU A CA 1
ATOM 6372 C C . LEU A 1 834 ? -39.316 23.085 2.374 1.00 94.00 834 LEU A C 1
ATOM 6374 O O . LEU A 1 834 ? -38.981 24.251 2.602 1.00 94.00 834 LEU A O 1
ATOM 6378 N N . GLU A 1 835 ? -40.216 22.452 3.125 1.00 88.44 835 GLU A N 1
ATOM 6379 C CA . GLU A 1 835 ? -40.595 22.926 4.460 1.00 88.44 835 GLU A CA 1
ATOM 6380 C C . GLU A 1 835 ? -39.349 22.844 5.360 1.00 88.44 835 GLU A C 1
ATOM 6382 O O . GLU A 1 835 ? -38.724 21.791 5.484 1.00 88.44 835 GLU A O 1
ATOM 6387 N N . GLY A 1 836 ? -38.921 23.992 5.892 1.00 72.12 836 GLY A N 1
ATOM 6388 C CA . GLY A 1 836 ? -37.754 24.092 6.764 1.00 72.12 836 GLY A CA 1
ATOM 6389 C C . GLY A 1 836 ? -38.191 24.157 8.219 1.00 72.12 836 GLY A C 1
ATOM 6390 O O . GLY A 1 836 ? -38.902 25.085 8.602 1.00 72.12 836 GLY A O 1
ATOM 6391 N N . ASN A 1 837 ? -37.719 23.224 9.044 1.00 65.56 837 ASN A N 1
ATOM 6392 C CA . ASN A 1 837 ? -38.083 23.169 10.460 1.00 65.56 837 ASN A CA 1
ATOM 6393 C C . ASN A 1 837 ? -36.967 23.797 11.289 1.00 65.56 837 ASN A C 1
ATOM 6395 O O . ASN A 1 837 ? -36.219 23.093 11.950 1.00 65.56 837 ASN A O 1
ATOM 6399 N N . ASN A 1 838 ? -36.812 25.119 11.143 1.00 59.06 838 ASN A N 1
ATOM 6400 C CA . ASN A 1 838 ? -35.896 26.047 11.827 1.00 59.06 838 ASN A CA 1
ATOM 6401 C C . ASN A 1 838 ? -34.394 25.698 11.957 1.00 59.06 838 ASN A C 1
ATOM 6403 O O . ASN A 1 838 ? -33.646 26.607 12.305 1.00 59.06 838 ASN A O 1
ATOM 6407 N N . GLN A 1 839 ? -33.931 24.482 11.620 1.00 64.12 839 GLN A N 1
ATOM 6408 C CA . GLN A 1 839 ? -32.517 24.072 11.500 1.00 64.12 839 GLN A CA 1
ATOM 6409 C C . GLN A 1 839 ? -32.259 22.908 10.514 1.00 64.12 839 GLN A C 1
ATOM 6411 O O . GLN A 1 839 ? -31.099 22.648 10.189 1.00 64.12 839 GLN A O 1
ATOM 6416 N N . GLY A 1 840 ? -33.288 22.214 10.002 1.00 85.75 840 GLY A N 1
ATOM 6417 C CA . GLY A 1 840 ? -33.110 21.027 9.150 1.00 85.75 840 GLY A CA 1
ATOM 6418 C C . GLY A 1 840 ? -34.226 20.770 8.138 1.00 85.75 840 GLY A C 1
ATOM 6419 O O . GLY A 1 840 ? -35.198 21.521 8.056 1.00 85.75 840 GLY A O 1
ATOM 6420 N N . TYR A 1 841 ? -34.047 19.700 7.360 1.00 91.94 841 TYR A N 1
ATOM 6421 C CA . TYR A 1 841 ? -34.955 19.231 6.315 1.00 91.94 841 TYR A CA 1
ATOM 6422 C C . TYR A 1 841 ? -35.250 17.744 6.483 1.00 91.94 841 TYR A C 1
ATOM 6424 O O . TYR A 1 841 ? -34.340 16.959 6.777 1.00 91.94 841 TYR A O 1
ATOM 6432 N N . ASP A 1 842 ? -36.494 17.371 6.213 1.00 93.62 842 ASP A N 1
ATOM 6433 C CA . ASP A 1 842 ? -37.016 16.031 6.456 1.00 93.62 842 ASP A CA 1
ATOM 6434 C C . ASP A 1 842 ? -37.046 15.156 5.200 1.00 93.62 842 ASP A C 1
ATOM 6436 O O . ASP A 1 842 ? -37.283 15.639 4.086 1.00 93.62 842 ASP A O 1
ATOM 6440 N N . ILE A 1 843 ? -36.873 13.853 5.414 1.00 96.25 843 ILE A N 1
ATOM 6441 C CA . ILE A 1 843 ? -37.197 12.798 4.452 1.00 96.25 843 ILE A CA 1
ATOM 6442 C C . ILE A 1 843 ? -38.038 11.716 5.113 1.00 96.25 843 ILE A C 1
ATOM 6444 O O . ILE A 1 843 ? -37.895 11.465 6.310 1.00 96.25 843 ILE A O 1
ATOM 6448 N N . TRP A 1 844 ? -38.846 11.032 4.303 1.00 96.81 844 TRP A N 1
ATOM 6449 C CA . TRP A 1 844 ? -39.580 9.836 4.710 1.00 96.81 844 TRP A CA 1
ATOM 6450 C C . TRP A 1 844 ? -39.352 8.710 3.712 1.00 96.81 844 TRP A C 1
ATOM 6452 O O . TRP A 1 844 ? -39.462 8.915 2.503 1.00 96.81 844 TRP A O 1
ATOM 6462 N N . ILE A 1 845 ? -39.057 7.515 4.205 1.00 96.00 845 ILE A N 1
ATOM 6463 C CA . ILE A 1 845 ? -38.820 6.330 3.384 1.00 96.00 845 ILE A CA 1
ATOM 6464 C C . ILE A 1 845 ? -39.754 5.231 3.864 1.00 96.00 845 ILE A C 1
ATOM 6466 O O . ILE A 1 845 ? -39.840 4.955 5.057 1.00 96.00 845 ILE A O 1
ATOM 6470 N N . TRP A 1 846 ? -40.478 4.624 2.929 1.00 95.00 846 TRP A N 1
ATOM 6471 C CA . TRP A 1 846 ? -41.318 3.474 3.230 1.00 95.00 846 TRP A CA 1
ATOM 6472 C C . TRP A 1 846 ? -40.459 2.271 3.626 1.00 95.00 846 TRP A C 1
ATOM 6474 O O . TRP A 1 846 ? -39.523 1.931 2.901 1.00 95.00 846 TRP A O 1
ATOM 6484 N N . SER A 1 847 ? -40.792 1.645 4.755 1.00 92.12 847 SER A N 1
ATOM 6485 C CA . SER A 1 847 ? -40.179 0.412 5.237 1.00 92.12 847 SER A CA 1
ATOM 6486 C C . SER A 1 847 ? -41.166 -0.739 5.079 1.00 92.12 847 SER A C 1
ATOM 6488 O O . SER A 1 847 ? -42.155 -0.840 5.805 1.00 92.12 847 SER A O 1
ATOM 6490 N N . GLU A 1 848 ? -40.893 -1.617 4.118 1.00 88.38 848 GLU A N 1
ATOM 6491 C CA . GLU A 1 848 ? -41.759 -2.741 3.772 1.00 88.38 848 GLU A CA 1
ATOM 6492 C C . GLU A 1 848 ? -41.843 -3.793 4.877 1.00 88.38 848 GLU A C 1
ATOM 6494 O O . GLU A 1 848 ? -42.884 -4.414 5.052 1.00 88.38 848 GLU A O 1
ATOM 6499 N N . THR A 1 849 ? -40.773 -3.961 5.654 1.00 87.50 849 THR A N 1
ATOM 6500 C CA . THR A 1 849 ? -40.733 -4.904 6.778 1.00 87.50 849 THR A CA 1
ATOM 6501 C C . THR A 1 849 ? -41.560 -4.423 7.966 1.00 87.50 849 THR A C 1
ATOM 6503 O O . THR A 1 849 ? -42.045 -5.241 8.736 1.00 87.50 849 THR A O 1
ATOM 6506 N N . ASN A 1 850 ? -41.727 -3.104 8.111 1.00 91.50 850 ASN A N 1
ATOM 6507 C CA . ASN A 1 850 ? -42.430 -2.489 9.238 1.00 91.50 850 ASN A CA 1
ATOM 6508 C C . ASN A 1 850 ? -43.846 -2.009 8.871 1.00 91.50 850 ASN A C 1
ATOM 6510 O O . ASN A 1 850 ? -44.593 -1.598 9.753 1.00 91.50 850 ASN A O 1
ATOM 6514 N N . ASN A 1 851 ? -44.224 -2.054 7.587 1.00 93.12 851 ASN A N 1
ATOM 6515 C CA . ASN A 1 851 ? -45.467 -1.482 7.052 1.00 93.12 851 ASN A CA 1
ATOM 6516 C C . ASN A 1 851 ? -45.695 -0.014 7.459 1.00 93.12 851 ASN A C 1
ATOM 6518 O O . ASN A 1 851 ? -46.831 0.418 7.668 1.00 93.12 851 ASN A O 1
ATOM 6522 N N . ASN A 1 852 ? -44.624 0.774 7.572 1.00 95.12 852 ASN A N 1
ATOM 6523 C CA . ASN A 1 852 ? -44.710 2.171 7.992 1.00 95.12 852 ASN A CA 1
ATOM 6524 C C . ASN A 1 852 ? -43.572 3.022 7.398 1.00 95.12 852 ASN A C 1
ATOM 6526 O O . ASN A 1 852 ? -42.643 2.511 6.766 1.00 95.12 852 ASN A O 1
ATOM 6530 N N . TYR A 1 853 ? -43.658 4.343 7.556 1.00 95.31 853 TYR A N 1
ATOM 6531 C CA . TYR A 1 853 ? -42.656 5.292 7.083 1.00 95.31 853 TYR A CA 1
ATOM 6532 C C . TYR A 1 853 ? -41.608 5.582 8.152 1.00 95.31 853 TYR A C 1
ATOM 6534 O O . TYR A 1 853 ? -41.896 6.197 9.179 1.00 95.31 853 TYR A O 1
ATOM 6542 N N . GLY A 1 854 ? -40.360 5.234 7.851 1.00 95.38 854 GLY A N 1
ATOM 6543 C CA . GLY A 1 854 ? -39.216 5.772 8.571 1.00 95.38 854 GLY A CA 1
ATOM 6544 C C . GLY A 1 854 ? -38.937 7.215 8.153 1.00 95.38 854 GLY A C 1
ATOM 6545 O O . GLY A 1 854 ? -39.264 7.628 7.038 1.00 95.38 854 GLY A O 1
ATOM 6546 N N . ALA A 1 855 ? -38.324 7.991 9.035 1.00 94.75 855 ALA A N 1
ATOM 6547 C CA . ALA A 1 855 ? -38.104 9.419 8.867 1.00 94.75 855 ALA A CA 1
ATOM 6548 C C . ALA A 1 855 ? -36.680 9.818 9.264 1.00 94.75 855 ALA A C 1
ATOM 6550 O O . ALA A 1 855 ? -36.070 9.193 10.126 1.00 94.75 855 ALA A O 1
ATOM 6551 N N . TYR A 1 856 ? -36.145 10.881 8.667 1.00 94.06 856 TYR A N 1
ATOM 6552 C CA . TYR A 1 856 ? -34.868 11.461 9.088 1.00 94.06 856 TYR A CA 1
ATOM 6553 C C . TYR A 1 856 ? -34.857 12.979 8.929 1.00 94.06 856 TYR A C 1
ATOM 6555 O O . TYR A 1 856 ? -35.324 13.502 7.917 1.00 94.06 856 TYR A O 1
ATOM 6563 N N . ASN A 1 857 ? -34.258 13.671 9.900 1.00 92.06 857 ASN A N 1
ATOM 6564 C CA . ASN A 1 857 ? -34.079 15.119 9.895 1.00 92.06 857 ASN A CA 1
ATOM 6565 C C . ASN A 1 857 ? -32.594 15.479 9.761 1.00 92.06 857 ASN A C 1
ATOM 6567 O O . ASN A 1 857 ? -31.760 15.014 10.539 1.00 92.06 857 ASN A O 1
ATOM 6571 N N . SER A 1 858 ? -32.245 16.364 8.822 1.00 91.75 858 SER A N 1
ATOM 6572 C CA . SER A 1 858 ? -30.845 16.769 8.618 1.00 91.75 858 SER A CA 1
ATOM 6573 C C . SER A 1 858 ? -30.218 17.557 9.780 1.00 91.75 858 SER A C 1
ATOM 6575 O O . SER A 1 858 ? -28.998 17.715 9.786 1.00 91.75 858 SER A O 1
ATOM 6577 N N . ALA A 1 859 ? -31.013 18.069 10.725 1.00 89.50 859 ALA A N 1
ATOM 6578 C CA . ALA A 1 859 ? -30.549 18.754 11.934 1.00 89.50 859 ALA A CA 1
ATOM 6579 C C . ALA A 1 859 ? -30.307 17.823 13.128 1.00 89.50 859 ALA A C 1
ATOM 6581 O O . ALA A 1 859 ? -29.715 18.272 14.107 1.00 89.50 859 ALA A O 1
ATOM 6582 N N . SER A 1 860 ? -30.724 16.551 13.060 1.00 88.62 860 SER A N 1
ATOM 6583 C CA . SER A 1 860 ? -30.387 15.570 14.100 1.00 88.62 860 SER A CA 1
ATOM 6584 C C . SER A 1 860 ? -28.866 15.487 14.253 1.00 88.62 860 SER A C 1
ATOM 6586 O O . SER A 1 860 ? -28.144 15.486 13.251 1.00 88.62 860 SER A O 1
ATOM 6588 N N . ALA A 1 861 ? -28.342 15.405 15.475 1.00 86.06 861 ALA A N 1
ATOM 6589 C CA . ALA A 1 861 ? -26.920 15.162 15.701 1.00 86.06 861 ALA A CA 1
ATOM 6590 C C . ALA A 1 861 ? -26.532 13.727 15.302 1.00 86.06 861 ALA A C 1
ATOM 6592 O O . ALA A 1 861 ? -25.392 13.486 14.897 1.00 86.06 861 ALA A O 1
ATOM 6593 N N . SER A 1 862 ? -27.491 12.795 15.331 1.00 85.94 862 SER A N 1
ATOM 6594 C CA . SER A 1 862 ? -27.324 11.407 14.899 1.00 85.94 862 SER A CA 1
ATOM 6595 C C . SER A 1 862 ? -27.296 11.251 13.369 1.00 85.94 862 SER A C 1
ATOM 6597 O O . SER A 1 862 ? -27.799 12.077 12.597 1.00 85.94 862 SER A O 1
ATOM 6599 N N . ASP A 1 863 ? -26.687 10.160 12.907 1.00 88.56 863 ASP A N 1
ATOM 6600 C CA . ASP A 1 863 ? -26.764 9.713 11.511 1.00 88.56 863 ASP A CA 1
ATOM 6601 C C . ASP A 1 863 ? -28.001 8.827 11.254 1.00 88.56 863 ASP A C 1
ATOM 6603 O O . ASP A 1 863 ? -28.336 8.602 10.087 1.00 88.56 863 ASP A O 1
ATOM 6607 N N . ASP A 1 864 ? -28.681 8.377 12.314 1.00 87.00 864 ASP A N 1
ATOM 6608 C CA . ASP A 1 864 ? -29.814 7.446 12.279 1.00 87.00 864 ASP A CA 1
ATOM 6609 C C . ASP A 1 864 ? -31.146 8.165 12.541 1.00 87.00 864 ASP A C 1
ATOM 6611 O O . ASP A 1 864 ? -31.242 9.017 13.424 1.00 87.00 864 ASP A O 1
ATOM 6615 N N . GLY A 1 865 ? -32.167 7.796 11.775 1.00 90.75 865 GLY A N 1
ATOM 6616 C CA . GLY A 1 865 ? -33.560 8.226 11.891 1.00 90.75 865 GLY A CA 1
ATOM 6617 C C . GLY A 1 865 ? -34.463 7.083 12.348 1.00 90.75 865 GLY A C 1
ATOM 6618 O O . GLY A 1 865 ? -33.969 6.136 12.963 1.00 90.75 865 GLY A O 1
ATOM 6619 N N . THR A 1 866 ? -35.767 7.180 12.066 1.00 93.00 866 THR A N 1
ATOM 6620 C CA . THR A 1 866 ? -36.726 6.147 12.474 1.00 93.00 866 THR A CA 1
ATOM 6621 C C . THR A 1 866 ? -36.774 4.962 11.506 1.00 93.00 866 THR A C 1
ATOM 6623 O O . THR A 1 866 ? -36.525 5.126 10.307 1.00 93.00 866 THR A O 1
ATOM 6626 N N . LEU A 1 867 ? -37.114 3.770 12.007 1.00 91.50 867 LEU A N 1
ATOM 6627 C CA . LEU A 1 867 ? -37.326 2.529 11.240 1.00 91.50 867 LEU A CA 1
ATOM 6628 C C . LEU A 1 867 ? -36.171 2.205 10.277 1.00 91.50 867 LEU A C 1
ATOM 6630 O O . LEU A 1 867 ? -36.366 1.783 9.136 1.00 91.50 867 LEU A O 1
ATOM 6634 N N . GLY A 1 868 ? -34.944 2.456 10.734 1.00 86.25 868 GLY A N 1
ATOM 6635 C CA . GLY A 1 868 ? -33.724 2.173 9.985 1.00 86.25 868 GLY A CA 1
ATOM 6636 C C . GLY A 1 868 ? -33.380 3.158 8.869 1.00 86.25 868 GLY A C 1
ATOM 6637 O O . GLY A 1 868 ? -32.385 2.971 8.160 1.00 86.25 868 GLY A O 1
ATOM 6638 N N . VAL A 1 869 ? -34.150 4.234 8.709 1.00 91.69 869 VAL A N 1
ATOM 6639 C CA . VAL A 1 869 ? -33.773 5.347 7.833 1.00 91.69 869 VAL A CA 1
ATOM 6640 C C . VAL A 1 869 ? -32.543 6.044 8.409 1.00 91.69 869 VAL A C 1
ATOM 6642 O O . VAL A 1 869 ? -32.359 6.124 9.617 1.00 91.69 869 VAL A O 1
ATOM 6645 N N . SER A 1 870 ? -31.661 6.546 7.548 1.00 91.25 870 SER A N 1
ATOM 6646 C CA . SER A 1 870 ? -30.458 7.274 7.962 1.00 91.25 870 SER A CA 1
ATOM 6647 C C . SER A 1 870 ? -30.244 8.489 7.066 1.00 91.25 870 SER A C 1
ATOM 6649 O O . SER A 1 870 ? -30.911 8.633 6.040 1.00 91.25 870 SER A O 1
ATOM 6651 N N . ARG A 1 871 ? -29.245 9.322 7.374 1.00 91.81 871 ARG A N 1
ATOM 6652 C CA . ARG A 1 871 ? -28.818 10.399 6.455 1.00 91.81 871 ARG A CA 1
ATOM 6653 C C . ARG A 1 871 ? -28.406 9.896 5.070 1.00 91.81 871 ARG A C 1
ATOM 6655 O O . ARG A 1 871 ? -28.374 10.682 4.132 1.00 91.81 871 ARG A O 1
ATOM 6662 N N . TYR A 1 872 ? -28.000 8.631 4.953 1.00 95.06 872 TYR A N 1
ATOM 6663 C CA . TYR A 1 872 ? -27.535 8.055 3.698 1.00 95.06 872 TYR A CA 1
ATOM 6664 C C . TYR A 1 872 ? -28.704 7.383 2.992 1.00 95.06 872 TYR A C 1
ATOM 6666 O O . TYR A 1 872 ? -29.276 6.429 3.512 1.00 95.06 872 TYR A O 1
ATOM 6674 N N . ILE A 1 873 ? -29.015 7.871 1.799 1.00 96.00 873 ILE A N 1
ATOM 6675 C CA . ILE A 1 873 ? -30.060 7.342 0.928 1.00 96.00 873 ILE A CA 1
ATOM 6676 C C . ILE A 1 873 ? -29.357 6.452 -0.099 1.00 96.00 873 ILE A C 1
ATOM 6678 O O . ILE A 1 873 ? -28.533 6.946 -0.876 1.00 96.00 873 ILE A O 1
ATOM 6682 N N . ALA A 1 874 ? -29.640 5.149 -0.078 1.00 94.62 874 ALA A N 1
ATOM 6683 C CA . ALA A 1 874 ? -29.016 4.156 -0.955 1.00 94.62 874 ALA A CA 1
ATOM 6684 C C . ALA A 1 874 ? -29.167 4.528 -2.449 1.00 94.62 874 ALA A C 1
ATOM 6686 O O . ALA A 1 874 ? -30.083 5.286 -2.800 1.00 94.62 874 ALA A O 1
ATOM 6687 N N . PRO A 1 875 ? -28.297 4.039 -3.360 1.00 94.81 875 PRO A N 1
ATOM 6688 C CA . PRO A 1 875 ? -28.532 4.197 -4.796 1.00 94.81 875 PRO A CA 1
ATOM 6689 C C . PRO A 1 875 ? -29.932 3.687 -5.147 1.00 94.81 875 PRO A C 1
ATOM 6691 O O . PRO A 1 875 ? -30.458 2.834 -4.444 1.00 94.81 875 PRO A O 1
ATOM 6694 N N . THR A 1 876 ? -30.572 4.222 -6.183 1.00 94.81 876 THR A N 1
ATOM 6695 C CA . THR A 1 876 ? -31.899 3.765 -6.652 1.00 94.81 876 THR A CA 1
ATOM 6696 C C . THR A 1 876 ? -33.029 3.765 -5.608 1.00 94.81 876 THR A C 1
ATOM 6698 O O . THR A 1 876 ? -34.075 3.180 -5.863 1.00 94.81 876 THR A O 1
ATOM 6701 N N . GLN A 1 877 ? -32.853 4.379 -4.437 1.00 95.44 877 GLN A N 1
ATOM 6702 C CA . GLN A 1 877 ? -33.877 4.504 -3.400 1.00 95.44 877 GLN A CA 1
ATOM 6703 C C . GLN A 1 877 ? -34.851 5.629 -3.753 1.00 95.44 877 GLN A C 1
ATOM 6705 O O . GLN A 1 877 ? -34.417 6.721 -4.133 1.00 95.44 877 GLN A O 1
ATOM 6710 N N . GLY A 1 878 ? -36.154 5.400 -3.596 1.00 96.44 878 GLY A N 1
ATOM 6711 C CA . GLY A 1 878 ? -37.153 6.473 -3.549 1.00 96.44 878 GLY A CA 1
ATOM 6712 C C . GLY A 1 878 ? -37.419 6.943 -2.113 1.00 96.44 878 GLY A C 1
ATOM 6713 O O . GLY A 1 878 ? -37.377 6.138 -1.182 1.00 96.44 878 GLY A O 1
ATOM 6714 N N . PHE A 1 879 ? -37.680 8.237 -1.938 1.00 97.56 879 PHE A N 1
ATOM 6715 C CA . PHE A 1 879 ? -37.995 8.861 -0.653 1.00 97.56 879 PHE A CA 1
ATOM 6716 C C . PHE A 1 879 ? -38.905 10.080 -0.839 1.00 97.56 879 PHE A C 1
ATOM 6718 O O . PHE A 1 879 ? -38.855 10.773 -1.855 1.00 97.56 879 PHE A O 1
ATOM 6725 N N . PHE A 1 880 ? -39.750 10.353 0.146 1.00 97.75 880 PHE A N 1
ATOM 6726 C CA . PHE A 1 880 ? -40.587 11.540 0.170 1.00 97.75 880 PHE A CA 1
ATOM 6727 C C . PHE A 1 880 ? -39.839 12.736 0.753 1.00 97.75 880 PHE A C 1
ATOM 6729 O O . PHE A 1 880 ? -39.085 12.610 1.716 1.00 97.75 880 PHE A O 1
ATOM 6736 N N . VAL A 1 881 ? -40.129 13.907 0.196 1.00 96.81 881 VAL A N 1
ATOM 6737 C CA . VAL A 1 881 ? -39.841 15.228 0.770 1.00 96.81 881 VAL A CA 1
ATOM 6738 C C . VAL A 1 881 ? -41.132 16.034 0.813 1.00 96.81 881 VAL A C 1
ATOM 6740 O O . VAL A 1 881 ? -42.070 15.736 0.069 1.00 96.81 881 VAL A O 1
ATOM 6743 N N . LYS A 1 882 ? -41.181 17.085 1.633 1.00 93.94 882 LYS A N 1
ATOM 6744 C CA . LYS A 1 882 ? -42.345 17.970 1.713 1.00 93.94 882 LYS A CA 1
ATOM 6745 C C . LYS A 1 882 ? -41.989 19.390 1.286 1.00 93.94 882 LYS A C 1
ATOM 6747 O O . LYS A 1 882 ? -41.095 20.015 1.853 1.00 93.94 882 LYS A O 1
ATOM 6752 N N . ALA A 1 883 ? -42.666 19.879 0.255 1.00 94.50 883 ALA A N 1
ATOM 6753 C CA . ALA A 1 883 ? -42.460 21.201 -0.317 1.00 94.50 883 ALA A CA 1
ATOM 6754 C C . ALA A 1 883 ? -43.246 22.269 0.458 1.00 94.50 883 ALA A C 1
ATOM 6756 O O . ALA A 1 883 ? -44.431 22.090 0.744 1.00 94.50 883 ALA A O 1
ATOM 6757 N N . SER A 1 884 ? -42.608 23.405 0.745 1.00 91.62 884 SER A N 1
ATOM 6758 C CA . SER A 1 884 ? -43.280 24.601 1.278 1.00 91.62 884 SER A CA 1
ATOM 6759 C C . SER A 1 884 ? -43.955 25.410 0.169 1.00 91.62 884 SER A C 1
ATOM 6761 O O . SER A 1 884 ? -44.931 26.119 0.406 1.00 91.62 884 SER A O 1
ATOM 6763 N N . GLN A 1 885 ? -43.453 25.273 -1.058 1.00 92.06 885 GLN A N 1
ATOM 6764 C CA . GLN A 1 885 ? -43.964 25.898 -2.273 1.00 92.06 885 GLN A CA 1
ATOM 6765 C C . GLN A 1 885 ? -43.516 25.100 -3.506 1.00 92.06 885 GLN A C 1
ATOM 6767 O O . GLN A 1 885 ? -42.492 24.416 -3.466 1.00 92.06 885 GLN A O 1
ATOM 6772 N N . SER A 1 886 ? -44.239 25.221 -4.623 1.00 94.88 886 SER A N 1
ATOM 6773 C CA . SER A 1 886 ? -43.791 24.654 -5.901 1.00 94.88 886 SER A CA 1
ATOM 6774 C C . SER A 1 886 ? -42.444 25.252 -6.320 1.00 94.88 886 SER A C 1
ATOM 6776 O O . SER A 1 886 ? -42.232 26.463 -6.210 1.00 94.88 886 SER A O 1
ATOM 6778 N N . GLY A 1 887 ? -41.533 24.422 -6.825 1.00 95.44 887 GLY A N 1
ATOM 6779 C CA . GLY A 1 887 ? -40.191 24.853 -7.205 1.00 95.44 887 GLY A CA 1
ATOM 6780 C C . GLY A 1 887 ? -39.260 23.686 -7.520 1.00 95.44 887 GLY A C 1
ATOM 6781 O O . GLY A 1 887 ? -39.708 22.625 -7.932 1.00 95.44 887 GLY A O 1
ATOM 6782 N N . VAL A 1 888 ? -37.953 23.884 -7.343 1.00 96.56 888 VAL A N 1
ATOM 6783 C CA . VAL A 1 888 ? -36.920 22.885 -7.645 1.00 96.56 888 VAL A CA 1
ATOM 6784 C C . VAL A 1 888 ? -36.212 22.429 -6.374 1.00 96.56 888 VAL A C 1
ATOM 6786 O O . VAL A 1 888 ? -35.827 23.262 -5.552 1.00 96.56 888 VAL A O 1
ATOM 6789 N N . LEU A 1 889 ? -36.016 21.119 -6.238 1.00 97.38 889 LEU A N 1
ATOM 6790 C CA . LEU A 1 889 ? -35.004 20.510 -5.376 1.00 97.38 889 LEU A CA 1
ATOM 6791 C C . LEU A 1 889 ? -33.817 20.124 -6.254 1.00 97.38 889 LEU A C 1
ATOM 6793 O O . LEU A 1 889 ? -33.985 19.361 -7.205 1.00 97.38 889 LEU A O 1
ATOM 6797 N N . SER A 1 890 ? -32.630 20.643 -5.954 1.00 96.56 890 SER A N 1
ATOM 6798 C CA . SER A 1 890 ? -31.415 20.307 -6.703 1.00 96.56 890 SER A CA 1
ATOM 6799 C C . SER A 1 890 ? -30.399 19.564 -5.844 1.00 96.56 890 SER A C 1
ATOM 6801 O O . SER A 1 890 ? -30.346 19.729 -4.624 1.00 96.56 890 SER A O 1
ATOM 6803 N N . MET A 1 891 ? -29.588 18.735 -6.494 1.00 96.44 891 MET A N 1
ATOM 6804 C CA . MET A 1 891 ? -28.464 18.029 -5.885 1.00 96.44 891 MET A CA 1
ATOM 6805 C C . MET A 1 891 ? -27.317 17.918 -6.887 1.00 96.44 891 MET A C 1
ATOM 6807 O O . MET A 1 891 ? -27.547 17.550 -8.037 1.00 96.44 891 MET A O 1
ATOM 6811 N N . ASN A 1 892 ? -26.089 18.214 -6.469 1.00 96.06 892 ASN A N 1
ATOM 6812 C CA . ASN A 1 892 ? -24.888 18.053 -7.299 1.00 96.06 892 ASN A CA 1
ATOM 6813 C C . ASN A 1 892 ? -23.985 16.920 -6.782 1.00 96.06 892 ASN A C 1
ATOM 6815 O O . ASN A 1 892 ? -24.236 16.352 -5.723 1.00 96.06 892 ASN A O 1
ATOM 6819 N N . ASN A 1 893 ? -22.904 16.606 -7.499 1.00 96.00 893 ASN A N 1
ATOM 6820 C CA . ASN A 1 893 ? -22.008 15.495 -7.155 1.00 96.00 893 ASN A CA 1
ATOM 6821 C C . ASN A 1 893 ? -21.463 15.500 -5.710 1.00 96.00 893 ASN A C 1
ATOM 6823 O O . ASN A 1 893 ? -21.090 14.430 -5.235 1.00 96.00 893 ASN A O 1
ATOM 6827 N N . SER A 1 894 ? -21.435 16.626 -4.982 1.00 96.69 894 SER A N 1
ATOM 6828 C CA . SER A 1 894 ? -20.959 16.641 -3.589 1.00 96.69 894 SER A CA 1
ATOM 6829 C C . SER A 1 894 ? -21.893 15.925 -2.606 1.00 96.69 894 SER A C 1
ATOM 6831 O O . SER A 1 894 ? -21.521 15.714 -1.451 1.00 96.69 894 SER A O 1
ATOM 6833 N N . VAL A 1 895 ? -23.096 15.523 -3.034 1.00 97.38 895 VAL A N 1
ATOM 6834 C CA . VAL A 1 895 ? -23.969 14.668 -2.218 1.00 97.38 895 VAL A CA 1
ATOM 6835 C C . VAL A 1 895 ? -23.545 13.199 -2.242 1.00 97.38 895 VAL A C 1
ATOM 6837 O O . VAL A 1 895 ? -23.975 12.445 -1.379 1.00 97.38 895 VAL A O 1
ATOM 6840 N N . ARG A 1 896 ? -22.729 12.768 -3.212 1.00 97.50 896 ARG A N 1
ATOM 6841 C CA . ARG A 1 896 ? -22.428 11.351 -3.462 1.00 97.50 896 ARG A CA 1
ATOM 6842 C C . ARG A 1 896 ? -21.417 10.796 -2.467 1.00 97.50 896 ARG A C 1
ATOM 6844 O O . ARG A 1 896 ? -20.362 11.383 -2.244 1.00 97.50 896 ARG A O 1
ATOM 6851 N N . VAL A 1 897 ? -21.710 9.619 -1.926 1.00 96.62 897 VAL A N 1
ATOM 6852 C CA . VAL A 1 897 ? -20.838 8.881 -1.006 1.00 96.62 897 VAL A CA 1
ATOM 6853 C C . VAL A 1 897 ? -20.977 7.376 -1.238 1.00 96.62 897 VAL A C 1
ATOM 6855 O O . VAL A 1 897 ? -22.047 6.892 -1.590 1.00 96.62 897 VAL A O 1
ATOM 6858 N N . ASN A 1 898 ? -19.906 6.614 -1.004 1.00 94.94 898 ASN A N 1
ATOM 6859 C CA . ASN A 1 898 ? -19.970 5.146 -1.072 1.00 94.94 898 ASN A CA 1
ATOM 6860 C C . ASN A 1 898 ? -20.621 4.532 0.182 1.00 94.94 898 ASN A C 1
ATOM 6862 O O . ASN A 1 898 ? -21.069 3.387 0.166 1.00 94.94 898 ASN A O 1
ATOM 6866 N N . LYS A 1 899 ? -20.679 5.287 1.289 1.00 90.25 899 LYS A N 1
ATOM 6867 C CA . LYS A 1 899 ? -21.232 4.817 2.562 1.00 90.25 899 LYS A CA 1
ATOM 6868 C C . LYS A 1 899 ? -22.744 4.612 2.456 1.00 90.25 899 LYS A C 1
ATOM 6870 O O . LYS A 1 899 ? -23.475 5.522 2.081 1.00 90.25 899 LYS A O 1
ATOM 6875 N N . GLY A 1 900 ? -23.204 3.438 2.884 1.00 81.50 900 GLY A N 1
ATOM 6876 C CA . GLY A 1 900 ? -24.623 3.085 2.908 1.00 81.50 900 GLY A CA 1
ATOM 6877 C C . GLY A 1 900 ? -25.177 2.595 1.571 1.00 81.50 900 GLY A C 1
ATOM 6878 O O . GLY A 1 900 ? -26.390 2.588 1.421 1.00 81.50 900 GLY A O 1
ATOM 6879 N N . ALA A 1 901 ? -24.333 2.222 0.602 1.00 78.44 901 ALA A N 1
ATOM 6880 C CA . ALA A 1 901 ? -24.810 1.688 -0.677 1.00 78.44 901 ALA A CA 1
ATOM 6881 C C . ALA A 1 901 ? -25.392 0.273 -0.543 1.00 78.44 901 ALA A C 1
ATOM 6883 O O . ALA A 1 901 ? -26.417 -0.021 -1.152 1.00 78.44 901 ALA A O 1
ATOM 6884 N N . GLY A 1 902 ? -24.789 -0.559 0.315 1.00 69.50 902 GLY A N 1
ATOM 6885 C CA . GLY A 1 902 ? -25.239 -1.929 0.578 1.00 69.50 902 GLY A CA 1
ATOM 6886 C C . GLY A 1 902 ? -26.492 -2.055 1.448 1.00 69.50 902 GLY A C 1
ATOM 6887 O O . GLY A 1 902 ? -27.102 -3.115 1.460 1.00 69.50 902 GLY A O 1
ATOM 6888 N N . ASN A 1 903 ? -26.916 -0.986 2.130 1.00 69.38 903 ASN A N 1
ATOM 6889 C CA . ASN A 1 903 ? -28.010 -1.047 3.100 1.00 69.38 903 ASN A CA 1
ATOM 6890 C C . ASN A 1 903 ? -29.181 -0.202 2.599 1.00 69.38 903 ASN A C 1
ATOM 6892 O O . ASN A 1 903 ? -29.098 1.026 2.619 1.00 69.38 903 ASN A O 1
ATOM 6896 N N . TRP A 1 904 ? -30.263 -0.854 2.170 1.00 69.81 904 TRP A N 1
ATOM 6897 C CA . TRP A 1 904 ? -31.516 -0.182 1.808 1.00 69.81 904 TRP A CA 1
ATOM 6898 C C . TRP A 1 904 ? -32.103 0.548 3.038 1.00 69.81 904 TRP A C 1
ATOM 6900 O O . TRP A 1 904 ? -32.442 1.726 2.958 1.00 69.81 904 TRP A O 1
ATOM 6910 N N . LEU A 1 905 ? -32.088 -0.114 4.203 1.00 68.50 905 LEU A N 1
ATOM 6911 C CA . LEU A 1 905 ? -32.346 0.436 5.543 1.00 68.50 905 LEU A CA 1
ATOM 6912 C C . LEU A 1 905 ? -31.290 -0.117 6.531 1.00 68.50 905 LEU A C 1
ATOM 6914 O O . LEU A 1 905 ? -30.666 -1.144 6.258 1.00 68.50 905 LEU A O 1
ATOM 6918 N N . LYS A 1 906 ? -31.025 0.572 7.648 1.00 56.50 906 LYS A N 1
ATOM 6919 C CA . LYS A 1 906 ? -29.990 0.232 8.653 1.00 56.50 906 LYS A CA 1
ATOM 6920 C C . LYS A 1 906 ? -30.581 -0.146 10.015 1.00 56.50 906 LYS A C 1
ATOM 6922 O O . LYS A 1 906 ? -31.743 0.112 10.278 1.00 56.50 906 LYS A O 1
ATOM 6927 N N . SER A 1 907 ? -29.755 -0.678 10.916 1.00 47.19 907 SER A N 1
ATOM 6928 C CA . SER A 1 907 ? -30.031 -0.721 12.360 1.00 47.19 907 SER A CA 1
ATOM 6929 C C . SER A 1 907 ? -29.511 0.556 13.035 1.00 47.19 907 SER A C 1
A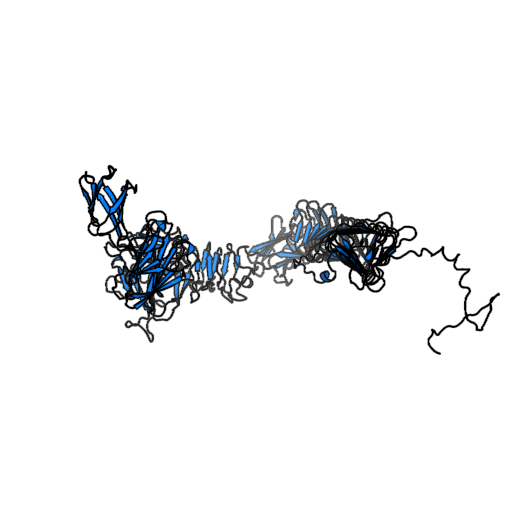TOM 6931 O O . SER A 1 907 ? -28.366 0.944 12.787 1.00 47.19 907 SER A O 1
ATOM 6933 N N . ALA A 1 908 ? -30.326 1.207 13.868 1.00 51.44 908 ALA A N 1
ATOM 6934 C CA . ALA A 1 908 ? -29.930 2.412 14.598 1.00 51.44 908 ALA A CA 1
ATOM 6935 C C . ALA A 1 908 ? -28.974 2.093 15.765 1.00 51.44 908 ALA A C 1
ATOM 6937 O O . ALA A 1 908 ? -29.090 1.042 16.390 1.00 51.44 908 ALA A O 1
ATOM 6938 N N . ASN A 1 909 ? -28.055 3.013 16.079 1.00 49.78 909 ASN A N 1
ATOM 6939 C CA . ASN A 1 909 ? -27.284 3.011 17.328 1.00 49.78 909 ASN A CA 1
ATOM 6940 C C . ASN A 1 909 ? -27.789 4.119 18.274 1.00 49.78 909 ASN A C 1
ATOM 6942 O O . ASN A 1 909 ? -28.148 5.217 17.830 1.00 49.78 909 ASN A O 1
ATOM 6946 N N . SER A 1 910 ? -27.781 3.861 19.586 1.00 54.06 910 SER A N 1
ATOM 6947 C CA . SER A 1 910 ? -28.162 4.850 20.603 1.00 54.06 910 SER A CA 1
ATOM 6948 C C . SER A 1 910 ? -27.025 5.851 20.882 1.00 54.06 910 SER A C 1
ATOM 6950 O O . SER A 1 910 ? -25.840 5.513 20.886 1.00 54.06 910 SER A O 1
ATOM 6952 N N . THR A 1 911 ? -27.383 7.124 21.081 1.00 57.97 911 THR A N 1
ATOM 6953 C CA . THR A 1 911 ? -26.471 8.235 21.417 1.00 57.97 911 THR A CA 1
ATOM 6954 C C . THR A 1 911 ? -26.845 8.853 22.770 1.00 57.97 911 THR A C 1
ATOM 6956 O O . THR A 1 911 ? -27.924 8.614 23.304 1.00 57.97 911 THR A O 1
ATOM 6959 N N . GLN A 1 912 ? -25.942 9.652 23.350 1.00 58.78 912 GLN A N 1
ATOM 6960 C CA . GLN A 1 912 ? -25.918 9.978 24.785 1.00 58.78 912 GLN A CA 1
ATOM 6961 C C . GLN A 1 912 ? -27.069 10.859 25.335 1.00 58.78 912 GLN A C 1
ATOM 6963 O O . GLN A 1 912 ? -27.135 10.994 26.548 1.00 58.78 912 GLN A O 1
ATOM 6968 N N . ASN A 1 913 ? -27.977 11.400 24.509 1.00 77.38 913 ASN A N 1
ATOM 6969 C CA . ASN A 1 913 ? -29.115 12.265 24.900 1.00 77.38 913 ASN A CA 1
ATOM 6970 C C . ASN A 1 913 ? -30.342 12.045 23.984 1.00 77.38 913 ASN A C 1
ATOM 6972 O O . ASN A 1 913 ? -30.976 12.987 23.506 1.00 77.38 913 ASN A O 1
ATOM 6976 N N . ARG A 1 914 ? -30.635 10.782 23.677 1.00 87.81 914 ARG A N 1
ATOM 6977 C CA . ARG A 1 914 ? -31.679 10.382 22.730 1.00 87.81 914 ARG A CA 1
ATOM 6978 C C . ARG A 1 914 ? -32.548 9.293 23.349 1.00 87.81 914 ARG A C 1
ATOM 6980 O O . ARG A 1 914 ? -32.015 8.375 23.968 1.00 87.81 914 ARG A O 1
ATOM 6987 N N . ILE A 1 915 ? -33.858 9.405 23.158 1.00 91.69 915 ILE A N 1
ATOM 6988 C CA . ILE A 1 915 ? -34.841 8.370 23.484 1.00 91.69 915 ILE A CA 1
ATOM 6989 C C . ILE A 1 915 ? -35.411 7.864 22.166 1.00 91.69 915 ILE A C 1
ATOM 6991 O O . ILE A 1 915 ? -35.842 8.658 21.327 1.00 91.69 915 ILE A O 1
ATOM 6995 N N . VAL A 1 916 ? -35.407 6.552 21.989 1.00 92.81 916 VAL A N 1
ATOM 6996 C CA . VAL A 1 916 ? -36.117 5.867 20.914 1.00 92.81 916 VAL A CA 1
ATOM 6997 C C . VAL A 1 916 ? -37.197 5.021 21.561 1.00 92.81 916 VAL A C 1
ATOM 6999 O O . VAL A 1 916 ? -36.921 4.283 22.506 1.00 92.81 916 VAL A O 1
ATOM 7002 N N . VAL A 1 917 ? -38.423 5.175 21.078 1.00 94.94 917 VAL A N 1
ATOM 7003 C CA . VAL A 1 917 ? -39.553 4.353 21.499 1.00 94.94 917 VAL A CA 1
ATOM 7004 C C . VAL A 1 917 ? -40.091 3.678 20.263 1.00 94.94 917 VAL A C 1
ATOM 7006 O O . VAL A 1 917 ? -40.490 4.361 19.317 1.00 94.94 917 VAL A O 1
ATOM 7009 N N . ASP A 1 918 ? -40.098 2.357 20.275 1.00 93.94 918 ASP A N 1
ATOM 7010 C CA . ASP A 1 918 ? -40.653 1.564 19.197 1.00 93.94 918 ASP A CA 1
ATOM 7011 C C . ASP A 1 918 ? -41.878 0.792 19.670 1.00 93.94 918 ASP A C 1
ATOM 7013 O O . ASP A 1 918 ? -41.920 0.335 20.808 1.00 93.94 918 ASP A O 1
ATOM 7017 N N . VAL A 1 919 ? -42.891 0.699 18.808 1.00 96.56 919 VAL A N 1
ATOM 7018 C CA . VAL A 1 919 ? -44.094 -0.100 19.039 1.00 96.56 919 VAL A CA 1
ATOM 7019 C C . VAL A 1 919 ? -44.218 -1.163 17.967 1.00 96.56 919 VAL A C 1
ATOM 7021 O O . VAL A 1 919 ? -44.158 -0.860 16.776 1.00 96.56 919 VAL A O 1
ATOM 7024 N N . GLU A 1 920 ? -44.424 -2.404 18.379 1.00 97.06 920 GLU A N 1
ATOM 7025 C CA . GLU A 1 920 ? -44.565 -3.543 17.480 1.00 97.06 920 GLU A CA 1
ATOM 7026 C C . GLU A 1 920 ? -45.863 -4.291 17.774 1.00 97.06 920 GLU A C 1
ATOM 7028 O O . GLU A 1 920 ? -46.218 -4.529 18.928 1.00 97.06 920 GLU A O 1
ATOM 7033 N N . SER A 1 921 ? -46.602 -4.639 16.721 1.00 96.75 921 SER A N 1
ATOM 7034 C CA . SER A 1 921 ? -47.769 -5.509 16.845 1.00 96.75 921 SER A CA 1
ATOM 7035 C C . SER A 1 921 ? -47.320 -6.961 16.986 1.00 96.75 921 SER A C 1
ATOM 7037 O O . SER A 1 921 ? -46.696 -7.506 16.073 1.00 96.75 921 SER A O 1
ATOM 7039 N N . SER A 1 922 ? -47.715 -7.625 18.075 1.00 95.31 922 SER A N 1
ATOM 7040 C CA . SER A 1 922 ? -47.424 -9.050 18.293 1.00 95.31 922 SER A CA 1
ATOM 7041 C C . SER A 1 922 ? -48.112 -9.961 17.265 1.00 95.31 922 SER A C 1
ATOM 7043 O O . SER A 1 922 ? -47.679 -11.091 17.047 1.00 95.31 922 SER A O 1
ATOM 7045 N N . ASP A 1 923 ? -49.166 -9.462 16.612 1.00 91.69 923 ASP A N 1
ATOM 7046 C CA . ASP A 1 923 ? -49.927 -10.158 15.571 1.00 91.69 923 ASP A CA 1
ATOM 7047 C C . ASP A 1 923 ? -49.383 -9.891 14.149 1.00 91.69 923 ASP A C 1
ATOM 7049 O O . ASP A 1 923 ? -49.933 -10.379 13.159 1.00 91.69 923 ASP A O 1
ATOM 7053 N N . GLY A 1 924 ? -48.276 -9.145 14.028 1.00 89.88 924 GLY A N 1
ATOM 7054 C CA . GLY A 1 924 ? -47.575 -8.920 12.762 1.00 89.88 924 GLY A CA 1
ATOM 7055 C C . GLY A 1 924 ? -48.189 -7.841 11.866 1.00 89.88 924 GLY A C 1
ATOM 7056 O O . GLY A 1 924 ? -47.933 -7.831 10.662 1.00 89.88 924 GLY A O 1
ATOM 7057 N N . PHE A 1 925 ? -48.989 -6.918 12.415 1.00 92.75 925 PHE A N 1
ATOM 7058 C CA . PHE A 1 925 ? -49.576 -5.819 11.632 1.00 92.75 925 PHE A CA 1
ATOM 7059 C C . PHE A 1 925 ? -48.571 -4.728 11.222 1.00 92.75 925 PHE A C 1
ATOM 7061 O O . PHE A 1 925 ? -48.839 -3.930 10.316 1.00 92.75 925 PHE A O 1
ATOM 7068 N N . GLY A 1 926 ? -47.395 -4.708 11.844 1.00 93.94 926 GLY A N 1
ATOM 7069 C CA . GLY A 1 926 ? -46.315 -3.778 11.544 1.00 93.94 926 GLY A CA 1
ATOM 7070 C C . GLY A 1 926 ? -45.682 -3.206 12.803 1.00 93.94 926 GLY A C 1
ATOM 7071 O O . GLY A 1 926 ? -45.993 -3.615 13.925 1.00 93.94 926 GLY A O 1
ATOM 7072 N N . LYS A 1 927 ? -44.798 -2.239 12.580 1.00 95.25 927 LYS A N 1
ATOM 7073 C CA . LYS A 1 927 ? -44.002 -1.570 13.599 1.00 95.25 927 LYS A CA 1
ATOM 7074 C C . LYS A 1 927 ? -43.944 -0.076 13.318 1.00 95.25 927 LYS A C 1
ATOM 7076 O O . LYS A 1 927 ? -43.941 0.350 12.163 1.00 95.25 927 LYS A O 1
ATOM 7081 N N . ASP A 1 928 ? -43.851 0.714 14.374 1.00 96.62 928 ASP A N 1
ATOM 7082 C CA . ASP A 1 928 ? -43.582 2.139 14.277 1.00 96.62 928 ASP A CA 1
ATOM 7083 C C . ASP A 1 928 ? -42.579 2.593 15.335 1.00 96.62 928 ASP A C 1
ATOM 7085 O O . ASP A 1 928 ? -42.310 1.883 16.299 1.00 96.62 928 ASP A O 1
ATOM 7089 N N . GLU A 1 929 ? -41.991 3.765 15.137 1.00 95.19 929 GLU A N 1
ATOM 7090 C CA . GLU A 1 929 ? -40.935 4.283 15.996 1.00 95.19 929 GLU A CA 1
ATOM 7091 C C . GLU A 1 929 ? -40.977 5.811 16.059 1.00 95.19 929 GLU A C 1
ATOM 7093 O O . GLU A 1 929 ? -41.177 6.493 15.044 1.00 95.19 929 GLU A O 1
ATOM 7098 N N . VAL A 1 930 ? -40.744 6.351 17.257 1.00 96.06 930 VAL A N 1
ATOM 7099 C CA . VAL A 1 930 ? -40.514 7.779 17.485 1.00 96.06 930 VAL A CA 1
ATOM 7100 C C . VAL A 1 930 ? -39.152 8.023 18.119 1.00 96.06 930 VAL A C 1
ATOM 7102 O O . VAL A 1 930 ? -38.654 7.222 18.910 1.00 96.06 930 VAL A O 1
ATOM 7105 N N . ILE A 1 931 ? -38.552 9.166 17.787 1.00 93.88 931 ILE A N 1
ATOM 7106 C CA . ILE A 1 931 ? -37.282 9.614 18.365 1.00 93.88 931 ILE A CA 1
ATOM 7107 C C . ILE A 1 931 ? -37.470 10.966 19.043 1.00 93.88 931 ILE A C 1
ATOM 7109 O O . ILE A 1 931 ? -38.016 11.898 18.453 1.00 93.88 931 ILE A O 1
ATOM 7113 N N . ILE A 1 932 ? -36.936 11.091 20.253 1.00 93.31 932 ILE A N 1
ATOM 7114 C CA . ILE A 1 932 ? -36.793 12.360 20.963 1.00 93.31 932 ILE A CA 1
ATOM 7115 C C . ILE A 1 932 ? -35.300 12.615 21.168 1.00 93.31 932 ILE A C 1
ATOM 7117 O O . ILE A 1 932 ? -34.595 11.786 21.745 1.00 93.31 932 ILE A O 1
ATOM 7121 N N . GLU A 1 933 ? -34.813 13.752 20.688 1.00 91.31 933 GLU A N 1
ATOM 7122 C CA . GLU A 1 933 ? -33.420 14.181 20.822 1.00 91.31 933 GLU A CA 1
ATOM 7123 C C . GLU A 1 933 ? -33.359 15.502 21.596 1.00 91.31 933 GLU A C 1
ATOM 7125 O O . GLU A 1 933 ? -34.093 16.434 21.270 1.00 91.31 933 GLU A O 1
ATOM 7130 N N . PHE A 1 934 ? -32.505 15.578 22.621 1.00 89.94 934 PHE A N 1
ATOM 7131 C CA . PHE A 1 934 ? -32.368 16.752 23.495 1.00 89.94 934 PHE A CA 1
ATOM 7132 C C . PHE A 1 934 ? -31.068 17.525 23.245 1.00 89.94 934 PHE A C 1
ATOM 7134 O O . PHE A 1 934 ? -30.094 16.988 22.714 1.00 89.94 934 PHE A O 1
ATOM 7141 N N . GLY A 1 935 ? -31.021 18.772 23.720 1.00 86.44 935 GLY A N 1
ATOM 7142 C CA . GLY A 1 935 ? -29.841 19.644 23.653 1.00 86.44 935 GLY A CA 1
ATOM 7143 C C . GLY A 1 935 ? -29.765 20.500 22.385 1.00 86.44 935 GLY A C 1
ATOM 7144 O O . GLY A 1 935 ? -28.703 21.035 22.056 1.00 86.44 935 GLY A O 1
ATOM 7145 N N . HIS A 1 936 ? -30.873 20.642 21.653 1.00 84.94 936 HIS A N 1
ATOM 7146 C CA . HIS A 1 936 ? -30.961 21.555 20.517 1.00 84.94 936 HIS A CA 1
ATOM 7147 C C . HIS A 1 936 ? -31.169 23.003 20.988 1.00 84.94 936 HIS A C 1
ATOM 7149 O O . HIS A 1 936 ? -31.812 23.272 21.996 1.00 84.94 936 HIS A O 1
ATOM 7155 N N . THR A 1 937 ? -30.619 23.978 20.255 1.00 74.38 937 THR A N 1
ATOM 7156 C CA . THR A 1 937 ? -30.768 25.408 20.587 1.00 74.38 937 THR A CA 1
ATOM 7157 C C . THR A 1 937 ? -31.655 26.092 19.551 1.00 74.38 937 THR A C 1
ATOM 7159 O O . THR A 1 937 ? -31.357 26.021 18.364 1.00 74.38 937 THR A O 1
ATOM 7162 N N . GLY A 1 938 ? -32.728 26.782 19.952 1.00 68.19 938 GLY A N 1
ATOM 7163 C CA . GLY A 1 938 ? -33.611 27.492 19.013 1.00 68.19 938 GLY A CA 1
ATOM 7164 C C . GLY A 1 938 ? -35.097 27.358 19.344 1.00 68.19 938 GLY A C 1
ATOM 7165 O O . GLY A 1 938 ? -35.455 27.122 20.489 1.00 68.19 938 GLY A O 1
ATOM 7166 N N . GLN A 1 939 ? -35.967 27.569 18.349 1.00 66.06 939 GLN A N 1
ATOM 7167 C CA . GLN A 1 939 ? -37.353 27.087 18.439 1.00 66.06 939 GLN A CA 1
ATOM 7168 C C . GLN A 1 939 ? -37.324 25.568 18.311 1.00 66.06 939 GLN A C 1
ATOM 7170 O O . GLN A 1 939 ? -36.578 25.078 17.468 1.00 66.06 939 GLN A O 1
ATOM 7175 N N . GLU A 1 940 ? -38.136 24.865 19.090 1.00 70.62 940 GLU A N 1
ATOM 7176 C CA . GLU A 1 940 ? -38.250 23.409 19.012 1.00 70.62 940 GLU A CA 1
ATOM 7177 C C . GLU A 1 940 ? -38.772 22.961 17.651 1.00 70.62 940 GLU A C 1
ATOM 7179 O O . GLU A 1 940 ? -39.566 23.655 17.008 1.00 70.62 940 GLU A O 1
ATOM 7184 N N . THR A 1 941 ? -38.281 21.815 17.183 1.00 77.88 941 THR A N 1
ATOM 7185 C CA . THR A 1 941 ? -38.541 21.340 15.819 1.00 77.88 941 THR A CA 1
ATOM 7186 C C . THR A 1 941 ? -38.758 19.828 15.800 1.00 77.88 941 THR A C 1
ATOM 7188 O O . THR A 1 941 ? -38.810 19.166 16.839 1.00 77.88 941 THR A O 1
ATOM 7191 N N . GLY A 1 942 ? -38.911 19.255 14.611 1.00 86.50 942 GLY A N 1
ATOM 7192 C CA . GLY A 1 942 ? -39.081 17.822 14.454 1.00 86.50 942 GLY A CA 1
ATOM 7193 C C . GLY A 1 942 ? -39.308 17.421 13.009 1.00 86.50 942 GLY A C 1
ATOM 7194 O O . GLY A 1 942 ? -39.281 18.266 12.118 1.00 86.50 942 GLY A O 1
ATOM 7195 N N . THR A 1 943 ? -39.570 16.138 12.793 1.00 91.56 943 THR A N 1
ATOM 7196 C CA . THR A 1 943 ? -40.061 15.608 11.519 1.00 91.56 943 THR A CA 1
ATOM 7197 C C . THR A 1 943 ? -41.525 15.242 11.675 1.00 91.56 943 THR A C 1
ATOM 7199 O O . THR A 1 943 ? -41.861 14.395 12.505 1.00 91.56 943 THR A O 1
ATOM 7202 N N . ALA A 1 944 ? -42.394 15.882 10.890 1.00 90.44 944 ALA A N 1
ATOM 7203 C CA . ALA A 1 944 ? -43.827 15.599 10.912 1.00 90.44 944 ALA A CA 1
ATOM 7204 C C . ALA A 1 944 ? -44.104 14.120 10.597 1.00 90.44 944 ALA A C 1
ATOM 7206 O O . ALA A 1 944 ? -43.401 13.499 9.796 1.00 90.44 944 ALA A O 1
ATOM 7207 N N . LYS A 1 945 ? -45.139 13.552 11.213 1.00 92.38 945 LYS A N 1
ATOM 7208 C CA . LYS A 1 945 ? -45.537 12.166 10.986 1.00 92.38 945 LYS A CA 1
ATOM 7209 C C . LYS A 1 945 ? -46.115 12.019 9.580 1.00 92.38 945 LYS A C 1
ATOM 7211 O O . LYS A 1 945 ? -47.033 12.745 9.197 1.00 92.38 945 LYS A O 1
ATOM 7216 N N . ARG A 1 946 ? -45.589 11.058 8.819 1.00 92.69 946 ARG A N 1
ATOM 7217 C CA . ARG A 1 946 ? -46.252 10.526 7.627 1.00 92.69 946 ARG A CA 1
ATOM 7218 C C . ARG A 1 946 ? -46.867 9.190 8.014 1.00 92.69 946 ARG A C 1
ATOM 7220 O O . ARG A 1 946 ? -46.133 8.260 8.325 1.00 92.69 946 ARG A O 1
ATOM 7227 N N . PHE A 1 947 ? -48.191 9.130 8.036 1.00 92.38 947 PHE A N 1
ATOM 7228 C CA . PHE A 1 947 ? -48.910 7.928 8.445 1.00 92.38 947 PHE A CA 1
ATOM 7229 C C . PHE A 1 947 ? -48.810 6.831 7.384 1.00 92.38 947 PHE A C 1
ATOM 7231 O O . PHE A 1 947 ? -48.671 7.107 6.185 1.00 92.38 947 PHE A O 1
ATOM 7238 N N . SER A 1 948 ? -48.866 5.578 7.835 1.00 94.12 948 SER A N 1
ATOM 7239 C CA . SER A 1 948 ? -48.911 4.429 6.939 1.00 94.12 948 SER A CA 1
ATOM 7240 C C . SER A 1 948 ? -50.175 4.466 6.079 1.00 94.12 948 SER A C 1
ATOM 7242 O O . SER A 1 948 ? -51.252 4.842 6.534 1.00 94.12 948 SER A O 1
ATOM 7244 N N . PHE A 1 949 ? -50.057 4.043 4.820 1.00 90.56 949 PHE A N 1
ATOM 7245 C CA . PHE A 1 949 ? -51.230 3.778 3.982 1.00 90.56 949 PHE A CA 1
ATOM 7246 C C . PHE A 1 949 ? -51.815 2.375 4.235 1.00 90.56 949 PHE A C 1
ATOM 7248 O O . PHE A 1 949 ? -52.851 2.034 3.666 1.00 90.56 949 PHE A O 1
ATOM 7255 N N . VAL A 1 950 ? -51.161 1.557 5.069 1.00 92.88 950 VAL A N 1
ATOM 7256 C CA . VAL A 1 950 ? -51.680 0.278 5.561 1.00 92.88 950 VAL A CA 1
ATOM 7257 C C . VAL A 1 950 ? -52.462 0.557 6.842 1.00 92.88 950 VAL A C 1
ATOM 7259 O O . VAL A 1 950 ? -51.883 0.798 7.893 1.00 92.88 950 VAL A O 1
ATOM 7262 N N . SER A 1 951 ? -53.792 0.525 6.758 1.00 92.38 951 SER A N 1
ATOM 7263 C CA . SER A 1 951 ? -54.674 0.950 7.857 1.00 92.38 951 SER A CA 1
ATOM 7264 C C . SER A 1 951 ? -54.611 0.078 9.114 1.00 92.38 951 SER A C 1
ATOM 7266 O O . SER A 1 951 ? -55.099 0.502 10.149 1.00 92.38 951 SER A O 1
ATOM 7268 N N . ALA A 1 952 ? -54.094 -1.149 9.012 1.00 94.38 952 ALA A N 1
ATOM 7269 C CA . ALA A 1 952 ? -53.942 -2.052 10.154 1.00 94.38 952 ALA A CA 1
ATOM 7270 C C . ALA A 1 952 ? -52.629 -1.824 10.922 1.00 94.38 952 ALA A C 1
ATOM 7272 O O . ALA A 1 952 ? -52.464 -2.365 12.008 1.00 94.38 952 ALA A O 1
ATOM 7273 N N . SER A 1 953 ? -51.676 -1.076 10.355 1.00 95.19 953 SER A N 1
ATOM 7274 C CA . SER A 1 953 ? -50.368 -0.882 10.977 1.00 95.19 953 SER A CA 1
ATOM 7275 C C . SER A 1 953 ? -50.449 0.112 12.136 1.00 95.19 953 SER A C 1
ATOM 7277 O O . SER A 1 953 ? -51.088 1.157 11.980 1.00 95.19 953 SER A O 1
ATOM 7279 N N . PRO A 1 954 ? -49.776 -0.168 13.269 1.00 96.50 954 PRO A N 1
ATOM 7280 C CA . PRO A 1 954 ? -49.773 0.748 14.398 1.00 96.50 954 PRO A CA 1
ATOM 7281 C C . PRO A 1 954 ? -49.091 2.064 14.029 1.00 96.50 954 PRO A C 1
ATOM 7283 O O . PRO A 1 954 ? -48.170 2.089 13.207 1.00 96.50 954 PRO A O 1
ATOM 7286 N N . SER A 1 955 ? -49.517 3.151 14.668 1.00 95.56 955 SER A N 1
ATOM 7287 C CA . SER A 1 955 ? -48.871 4.455 14.562 1.00 95.56 955 SER A CA 1
ATOM 7288 C C . SER A 1 955 ? -48.483 5.000 15.930 1.00 95.56 955 SER A C 1
ATOM 7290 O O . SER A 1 955 ? -49.328 5.193 16.798 1.00 95.56 955 SER A O 1
ATOM 7292 N N . LEU A 1 956 ? -47.201 5.313 16.092 1.00 96.50 956 LEU A N 1
ATOM 7293 C CA . LEU A 1 956 ? -46.639 5.996 17.252 1.00 96.50 956 LEU A CA 1
ATOM 7294 C C . LEU A 1 956 ? -46.200 7.399 16.831 1.00 96.50 956 LEU A C 1
ATOM 7296 O O . LEU A 1 956 ? -45.516 7.575 15.812 1.00 96.50 956 LEU A O 1
ATOM 7300 N N . PHE A 1 957 ? -46.607 8.414 17.586 1.00 95.88 957 PHE A N 1
ATOM 7301 C CA . PHE A 1 957 ? -46.277 9.803 17.277 1.00 95.88 957 PHE A CA 1
ATOM 7302 C C . PHE A 1 957 ? -46.242 10.684 18.526 1.00 95.88 957 PHE A C 1
ATOM 7304 O O . PHE A 1 957 ? -46.784 10.356 19.574 1.00 95.88 957 PHE A O 1
ATOM 7311 N N . LEU A 1 958 ? -45.566 11.821 18.400 1.00 93.62 958 LEU A N 1
ATOM 7312 C CA . LEU A 1 958 ? -45.429 12.826 19.450 1.00 93.62 958 LEU A CA 1
ATOM 7313 C C . LEU A 1 958 ? -46.292 14.024 19.065 1.00 93.62 958 LEU A C 1
ATOM 7315 O O . LEU A 1 958 ? -46.058 14.615 18.008 1.00 93.62 958 LEU A O 1
ATOM 7319 N N . GLU A 1 959 ? -47.283 14.373 19.882 1.00 86.88 959 GLU A N 1
ATOM 7320 C CA . GLU A 1 959 ? -48.223 15.452 19.565 1.00 86.88 959 GLU A CA 1
ATOM 7321 C C . GLU A 1 959 ? -47.824 16.788 20.208 1.00 86.88 959 GLU A C 1
ATOM 7323 O O . GLU A 1 959 ? -47.481 16.866 21.388 1.00 86.88 959 GLU A O 1
ATOM 7328 N N . GLU A 1 960 ? -47.873 17.866 19.424 1.00 81.75 960 GLU A N 1
ATOM 7329 C CA . GLU A 1 960 ? -47.739 19.241 19.910 1.00 81.75 960 GLU A CA 1
ATOM 7330 C C . GLU A 1 960 ? -48.484 20.213 18.990 1.00 81.75 960 GLU A C 1
ATOM 7332 O O . GLU A 1 960 ? -48.396 20.107 17.772 1.00 81.75 960 GLU A O 1
ATOM 7337 N N . GLU A 1 961 ? -49.234 21.159 19.567 1.00 73.75 961 GLU A N 1
ATOM 7338 C CA . GLU A 1 961 ? -50.009 22.171 18.822 1.00 73.75 961 GLU A CA 1
ATOM 7339 C C . GLU A 1 961 ? -50.878 21.589 17.677 1.00 73.75 961 GLU A C 1
ATOM 7341 O O . GLU A 1 961 ? -51.044 22.222 16.636 1.00 73.75 961 GLU A O 1
ATOM 7346 N N . GLN A 1 962 ? -51.478 20.404 17.889 1.00 73.81 962 GLN A N 1
ATOM 7347 C CA . GLN A 1 962 ? -52.287 19.642 16.912 1.00 73.81 962 GLN A CA 1
ATOM 7348 C C . GLN A 1 962 ? -51.500 19.065 15.720 1.00 73.81 962 GLN A C 1
ATOM 7350 O O . GLN A 1 962 ? -52.080 18.737 14.683 1.00 73.81 962 GLN A O 1
ATOM 7355 N N . MET A 1 963 ? -50.179 18.940 15.848 1.00 82.75 963 MET A N 1
ATOM 7356 C CA . MET A 1 963 ? -49.300 18.314 14.864 1.00 82.75 963 MET A CA 1
ATOM 7357 C C . MET A 1 963 ? -48.682 17.037 15.436 1.00 82.75 963 MET A C 1
ATOM 7359 O O . MET A 1 963 ? -48.195 17.023 16.564 1.00 82.75 963 MET A O 1
ATOM 7363 N N . ALA A 1 964 ? -48.661 15.978 14.626 1.00 90.81 964 ALA A N 1
ATOM 7364 C CA . ALA A 1 964 ? -48.014 14.710 14.948 1.00 90.81 964 ALA A CA 1
ATOM 7365 C C . ALA A 1 964 ? -46.582 14.671 14.394 1.00 90.81 964 ALA A C 1
ATOM 7367 O O . ALA A 1 964 ? -46.350 15.042 13.239 1.00 90.81 964 ALA A O 1
ATOM 7368 N N . TYR A 1 965 ? -45.633 14.169 15.184 1.00 92.62 965 TYR A N 1
ATOM 7369 C CA . TYR A 1 965 ? -44.216 14.070 14.824 1.00 92.62 965 TYR A CA 1
ATOM 7370 C C . TYR A 1 965 ? -43.672 12.645 14.993 1.00 92.62 965 TYR A C 1
ATOM 7372 O O . TYR A 1 965 ? -43.956 11.989 15.993 1.00 92.62 965 TYR A O 1
ATOM 7380 N N . SER A 1 966 ? -42.842 12.189 14.045 1.00 94.62 966 SER A N 1
ATOM 7381 C CA . SER A 1 966 ? -42.015 10.975 14.198 1.00 94.62 966 SER A CA 1
ATOM 7382 C C . SER A 1 966 ? -40.718 11.261 14.956 1.00 94.62 966 SER A C 1
ATOM 7384 O O . SER A 1 966 ? -40.168 10.390 15.618 1.00 94.62 966 SER A O 1
ATOM 7386 N N . ILE A 1 967 ? -40.188 12.477 14.816 1.00 93.56 967 ILE A N 1
ATOM 7387 C CA . ILE A 1 967 ? -38.944 12.902 15.461 1.00 93.56 967 ILE A CA 1
ATOM 7388 C C . ILE A 1 967 ? -39.199 14.251 16.110 1.00 93.56 967 ILE A C 1
ATOM 7390 O O . ILE A 1 967 ? -39.736 15.141 15.452 1.00 93.56 967 ILE A O 1
ATOM 7394 N N . ARG A 1 968 ? -38.784 14.424 17.361 1.00 91.50 968 ARG A N 1
ATOM 7395 C CA . ARG A 1 968 ? -38.766 15.715 18.052 1.00 91.50 968 ARG A CA 1
ATOM 7396 C C . ARG A 1 968 ? -37.335 16.081 18.416 1.00 91.50 968 ARG A C 1
ATOM 7398 O O . ARG A 1 968 ? -36.622 15.277 19.007 1.00 91.50 968 ARG A O 1
ATOM 7405 N N . LEU A 1 969 ? -36.937 17.293 18.040 1.00 90.19 969 LEU A N 1
ATOM 7406 C CA . LEU A 1 969 ? -35.655 17.896 18.394 1.00 90.19 969 LEU A CA 1
ATOM 7407 C C . LEU A 1 969 ? -35.952 18.988 19.418 1.00 90.19 969 LEU A C 1
ATOM 7409 O O . LEU A 1 969 ? -36.530 20.021 19.061 1.00 90.19 969 LEU A O 1
ATOM 7413 N N . LEU A 1 970 ? -35.627 18.694 20.672 1.00 90.25 970 LEU A N 1
ATOM 7414 C CA . LEU A 1 970 ? -35.984 19.474 21.848 1.00 90.25 970 LEU A CA 1
ATOM 7415 C C . LEU A 1 970 ? -34.759 20.159 22.466 1.00 90.25 970 LEU A C 1
ATOM 7417 O O . LEU A 1 970 ? -33.618 19.718 22.277 1.00 90.25 970 LEU A O 1
ATOM 7421 N N . GLY A 1 971 ? -35.008 21.210 23.247 1.00 87.56 971 GLY A N 1
ATOM 7422 C CA . GLY A 1 971 ? -34.047 21.845 24.141 1.00 87.56 971 GLY A CA 1
ATOM 7423 C C . GLY A 1 971 ? -33.552 20.929 25.262 1.00 87.56 971 GLY A C 1
ATOM 7424 O O . GLY A 1 971 ? -33.422 19.712 25.107 1.00 87.56 971 GLY A O 1
ATOM 7425 N N . GLU A 1 972 ? -33.224 21.512 26.410 1.00 88.31 972 GLU A N 1
ATOM 7426 C CA . GLU A 1 972 ? -32.780 20.725 27.561 1.00 88.31 972 GLU A CA 1
ATOM 7427 C C . GLU A 1 972 ? -33.944 19.883 28.108 1.00 88.31 972 GLU A C 1
ATOM 7429 O O . GLU A 1 972 ? -35.085 20.341 28.194 1.00 88.31 972 GLU A O 1
ATOM 7434 N N . LYS A 1 973 ? -33.671 18.633 28.492 1.00 87.69 973 LYS A N 1
ATOM 7435 C CA . LYS A 1 973 ? -34.697 17.691 28.984 1.00 87.69 973 LYS A CA 1
ATOM 7436 C C . LYS A 1 973 ? -35.433 18.203 30.230 1.00 87.69 973 LYS A C 1
ATOM 7438 O O . LYS A 1 973 ? -36.585 17.843 30.448 1.00 87.69 973 LYS A O 1
ATOM 7443 N N . GLU A 1 974 ? -34.801 19.062 31.032 1.00 87.31 974 GLU A N 1
ATOM 7444 C CA . GLU A 1 974 ? -35.406 19.699 32.206 1.00 87.31 974 GLU A CA 1
ATOM 7445 C C . GLU A 1 974 ? -36.591 20.611 31.851 1.00 87.31 974 GLU A C 1
ATOM 7447 O O . GLU A 1 974 ? -37.480 20.801 32.685 1.00 87.31 974 GLU A O 1
ATOM 7452 N N . ASP A 1 975 ? -36.642 21.130 30.620 1.00 84.94 975 ASP A N 1
ATOM 7453 C CA . ASP A 1 975 ? -37.778 21.906 30.110 1.00 84.94 975 ASP A CA 1
ATOM 7454 C C . ASP A 1 975 ? -38.947 21.000 29.661 1.00 84.94 975 ASP A C 1
ATOM 7456 O O . ASP A 1 975 ? -40.091 21.458 29.559 1.00 84.94 975 ASP A O 1
ATOM 7460 N N . TYR A 1 976 ? -38.684 19.698 29.476 1.00 87.81 976 TYR A N 1
ATOM 7461 C CA . TYR A 1 976 ? -39.630 18.669 29.024 1.00 87.81 976 TYR A CA 1
ATOM 7462 C C . TYR A 1 976 ? -39.679 17.465 29.980 1.00 87.81 976 TYR A C 1
ATOM 7464 O O . TYR A 1 976 ? -39.432 16.330 29.573 1.00 87.81 976 TYR A O 1
ATOM 7472 N N . PRO A 1 977 ? -40.023 17.677 31.262 1.00 88.44 977 PRO A N 1
ATOM 7473 C CA . PRO A 1 977 ? -39.965 16.625 32.277 1.00 88.44 977 PRO A CA 1
ATOM 7474 C C . PRO A 1 977 ? -40.959 15.478 32.039 1.00 88.44 977 PRO A C 1
ATOM 7476 O O . PRO A 1 977 ? -40.738 14.365 32.524 1.00 88.44 977 PRO A O 1
ATOM 7479 N N . VAL A 1 978 ? -42.040 15.762 31.302 1.00 90.12 978 VAL A N 1
ATOM 7480 C CA . VAL A 1 978 ? -43.022 14.792 30.811 1.00 90.12 978 VAL A CA 1
ATOM 7481 C C . VAL A 1 978 ? -43.291 15.006 29.324 1.00 90.12 978 VAL A C 1
ATOM 7483 O O . VAL A 1 978 ? -43.384 16.149 28.870 1.00 90.12 978 VAL A O 1
ATOM 7486 N N . LEU A 1 979 ? -43.440 13.914 28.574 1.00 91.75 979 LEU A N 1
ATOM 7487 C CA . LEU A 1 979 ? -43.646 13.914 27.128 1.00 91.75 979 LEU A CA 1
ATOM 7488 C C . LEU A 1 979 ? -44.876 13.076 26.750 1.00 91.75 979 LEU A C 1
ATOM 7490 O O . LEU A 1 979 ? -44.936 11.903 27.128 1.00 91.75 979 LEU A O 1
ATOM 7494 N N . PRO A 1 980 ? -45.847 13.643 26.008 1.00 92.00 980 PRO A N 1
ATOM 7495 C CA . PRO A 1 980 ? -46.954 12.873 25.456 1.00 92.00 980 PRO A CA 1
ATOM 7496 C C . PRO A 1 980 ? -46.458 11.980 24.313 1.00 92.00 980 PRO A C 1
ATOM 7498 O O . PRO A 1 980 ? -45.789 12.451 23.390 1.00 92.00 980 PRO A O 1
ATOM 7501 N N . VAL A 1 981 ? -46.796 10.695 24.380 1.00 95.25 981 VAL A N 1
ATOM 7502 C CA . VAL A 1 981 ? -46.599 9.727 23.298 1.00 95.25 981 VAL A CA 1
ATOM 7503 C C . VAL A 1 981 ? -47.962 9.161 22.914 1.00 95.25 981 VAL A C 1
ATOM 7505 O O . VAL A 1 981 ? -48.606 8.460 23.699 1.00 95.25 981 VAL A O 1
ATOM 7508 N N . SER A 1 982 ? -48.415 9.506 21.716 1.00 95.56 982 SER A N 1
ATOM 7509 C CA . SER A 1 982 ? -49.707 9.083 21.193 1.00 95.56 982 SER A CA 1
ATOM 7510 C C . SER A 1 982 ? -49.556 7.771 20.427 1.00 95.56 982 SER A C 1
ATOM 7512 O O . SER A 1 982 ? -48.569 7.569 19.712 1.00 95.56 982 SER A O 1
ATOM 7514 N N . PHE A 1 983 ? -50.537 6.884 20.569 1.00 96.81 983 PHE A N 1
ATOM 7515 C CA . PHE A 1 983 ? -50.547 5.558 19.964 1.00 96.81 983 PHE A CA 1
ATOM 7516 C C . PHE A 1 983 ? -51.902 5.259 19.317 1.00 96.81 983 PHE A C 1
ATOM 7518 O O . PHE A 1 983 ? -52.920 5.241 19.998 1.00 96.81 983 PHE A O 1
ATOM 7525 N N . ASP A 1 984 ? -51.901 4.988 18.015 1.00 95.62 984 ASP A N 1
ATOM 7526 C CA . ASP A 1 984 ? -53.040 4.437 17.279 1.00 95.62 984 ASP A CA 1
ATOM 7527 C C . ASP A 1 984 ? -52.749 2.971 16.943 1.00 95.62 984 ASP A C 1
ATOM 7529 O O . ASP A 1 984 ? -51.725 2.657 16.331 1.00 95.62 984 ASP A O 1
ATOM 7533 N N . ALA A 1 985 ? -53.644 2.071 17.345 1.00 95.19 985 ALA A N 1
ATOM 7534 C CA . ALA A 1 985 ? -53.478 0.640 17.139 1.00 95.19 985 ALA A CA 1
ATOM 7535 C C . ALA A 1 985 ? -53.611 0.230 15.661 1.00 95.19 985 ALA A C 1
ATOM 7537 O O . ALA A 1 985 ? -52.999 -0.755 15.240 1.00 95.19 985 ALA A O 1
ATOM 7538 N N . GLY A 1 986 ? -54.404 0.963 14.866 1.00 94.88 986 GLY A N 1
ATOM 7539 C CA . GLY A 1 986 ? -54.806 0.591 13.502 1.00 94.88 986 GLY A CA 1
ATOM 7540 C C . GLY A 1 986 ? -55.778 -0.603 13.437 1.00 94.88 986 GLY A C 1
ATOM 7541 O O . GLY A 1 986 ? -56.790 -0.563 12.729 1.00 94.88 986 GLY A O 1
ATOM 7542 N N . GLU A 1 987 ? -55.518 -1.650 14.219 1.00 96.31 987 GLU A N 1
ATOM 7543 C CA . GLU A 1 987 ? -56.366 -2.830 14.407 1.00 96.31 987 GLU A CA 1
ATOM 7544 C C . GLU A 1 987 ? -56.382 -3.249 15.890 1.00 96.31 987 GLU A C 1
ATOM 7546 O O . GLU A 1 987 ? -55.505 -2.862 16.649 1.00 96.31 987 GLU A O 1
ATOM 7551 N N . SER A 1 988 ? -57.387 -4.002 16.345 1.00 96.69 988 SER A N 1
ATOM 7552 C CA . SER A 1 988 ? -57.386 -4.510 17.726 1.00 96.69 988 SER A CA 1
ATOM 7553 C C . SER A 1 988 ? -56.366 -5.645 17.880 1.00 96.69 988 SER A C 1
ATOM 7555 O O . SER A 1 988 ? -56.354 -6.566 17.059 1.00 96.69 988 SER A O 1
ATOM 7557 N N . GLY A 1 989 ? -55.555 -5.633 18.940 1.00 96.00 989 GLY A N 1
ATOM 7558 C CA . GLY A 1 989 ? -54.536 -6.666 19.149 1.00 96.00 989 GLY A CA 1
ATOM 7559 C C . GLY A 1 989 ? -53.609 -6.434 20.341 1.00 96.00 989 GLY A C 1
ATOM 7560 O O . GLY A 1 989 ? -53.835 -5.554 21.176 1.00 96.00 989 GLY A O 1
ATOM 7561 N N . ASN A 1 990 ? -52.559 -7.258 20.405 1.00 97.25 990 ASN A N 1
ATOM 7562 C CA . ASN A 1 990 ? -51.474 -7.119 21.378 1.00 97.25 990 ASN A CA 1
ATOM 7563 C C . ASN A 1 990 ? -50.307 -6.330 20.782 1.00 97.25 990 ASN A C 1
ATOM 7565 O O . ASN A 1 990 ? -49.917 -6.545 19.629 1.00 97.25 990 ASN A O 1
ATOM 7569 N N . TYR A 1 991 ? -49.737 -5.450 21.598 1.00 97.75 991 TYR A N 1
ATOM 7570 C CA . TYR A 1 991 ? -48.646 -4.567 21.217 1.00 97.75 991 TYR A CA 1
ATOM 7571 C C . TYR A 1 991 ? -47.557 -4.550 22.280 1.00 97.75 991 TYR A C 1
ATOM 7573 O O . TYR A 1 991 ? -47.814 -4.745 23.470 1.00 97.75 991 TYR A O 1
ATOM 7581 N N . GLU A 1 992 ? -46.337 -4.281 21.837 1.00 98.00 992 GLU A N 1
ATOM 7582 C CA . GLU A 1 992 ? -45.155 -4.185 22.683 1.00 98.00 992 GLU A CA 1
ATOM 7583 C C . GLU A 1 992 ? -44.452 -2.855 22.424 1.00 98.00 992 GLU A C 1
ATOM 7585 O O . GLU A 1 992 ? -44.120 -2.545 21.281 1.00 98.00 992 GLU A O 1
ATOM 7590 N N . LEU A 1 993 ? -44.239 -2.064 23.480 1.00 97.31 993 LEU A N 1
ATOM 7591 C CA . LEU A 1 993 ? -43.349 -0.905 23.452 1.00 97.31 993 LEU A CA 1
ATOM 7592 C C . LEU A 1 993 ? -41.958 -1.314 23.924 1.00 97.31 993 LEU A C 1
ATOM 7594 O O . LEU A 1 993 ? -41.832 -1.876 25.010 1.00 97.31 993 LEU A O 1
ATOM 7598 N N . THR A 1 994 ? -40.927 -0.963 23.163 1.00 95.19 994 THR A N 1
ATOM 7599 C CA . THR A 1 994 ? -39.529 -1.083 23.591 1.00 95.19 994 THR A CA 1
ATOM 7600 C C . THR A 1 994 ? -38.892 0.301 23.675 1.00 95.19 994 THR A C 1
ATOM 7602 O O . THR A 1 994 ? -39.153 1.184 22.854 1.00 95.19 994 THR A O 1
ATOM 7605 N N . PHE A 1 995 ? -38.068 0.509 24.703 1.00 92.31 995 PHE A N 1
ATOM 7606 C CA . PHE A 1 995 ? -37.460 1.805 25.004 1.00 92.31 995 PHE A CA 1
ATOM 7607 C C . PHE A 1 995 ? -35.938 1.718 24.936 1.00 92.31 995 PHE A C 1
ATOM 7609 O O . PHE A 1 995 ? -35.315 0.990 25.705 1.00 92.31 995 PHE A O 1
ATOM 7616 N N . GLN A 1 996 ? -35.314 2.500 24.057 1.00 90.38 996 GLN A N 1
ATOM 7617 C CA . GLN A 1 996 ? -33.856 2.606 23.969 1.00 90.38 996 GLN A CA 1
ATOM 7618 C C . GLN A 1 996 ? -33.411 4.016 24.346 1.00 90.38 996 GLN A C 1
ATOM 7620 O O . GLN A 1 996 ? -33.738 4.997 23.675 1.00 90.38 996 GLN A O 1
ATOM 7625 N N . PHE A 1 997 ? -32.649 4.129 25.428 1.00 87.94 997 PHE A N 1
ATOM 7626 C CA . PHE A 1 997 ? -32.147 5.396 25.947 1.00 87.94 997 PHE A CA 1
ATOM 7627 C C . PHE A 1 997 ? -30.942 5.138 26.845 1.00 87.94 997 PHE A C 1
ATOM 7629 O O . PHE A 1 997 ? -30.867 4.100 27.482 1.00 87.94 997 PHE A O 1
ATOM 7636 N N . ASN A 1 998 ? -30.026 6.098 26.970 1.00 86.00 998 ASN A N 1
ATOM 7637 C CA . ASN A 1 998 ? -28.930 5.955 27.925 1.00 86.00 998 ASN A CA 1
ATOM 7638 C C . ASN A 1 998 ? -29.452 6.094 29.364 1.00 86.00 998 ASN A C 1
ATOM 7640 O O . ASN A 1 998 ? -29.740 7.207 29.810 1.00 86.00 998 ASN A O 1
ATOM 7644 N N . SER A 1 999 ? -29.505 4.988 30.105 1.00 82.62 999 SER A N 1
ATOM 7645 C CA . SER A 1 999 ? -29.966 4.961 31.501 1.00 82.62 999 SER A CA 1
ATOM 7646 C C . SER A 1 999 ? -29.208 5.913 32.438 1.00 82.62 999 SER A C 1
ATOM 7648 O O . SER A 1 999 ? -29.793 6.427 33.386 1.00 82.62 999 SER A O 1
ATOM 7650 N N . THR A 1 1000 ? -27.941 6.252 32.163 1.00 85.00 1000 THR A N 1
ATOM 7651 C CA . THR A 1 1000 ? -27.200 7.229 32.986 1.00 85.00 1000 THR A CA 1
ATOM 7652 C C . THR A 1 1000 ? -27.566 8.682 32.686 1.00 85.00 1000 THR A C 1
ATOM 7654 O O . THR A 1 1000 ? -27.165 9.582 33.423 1.00 85.00 1000 THR A O 1
ATOM 7657 N N . ALA A 1 1001 ? -28.236 8.938 31.560 1.00 83.12 1001 ALA A N 1
ATOM 7658 C CA . ALA A 1 1001 ? -28.603 10.282 31.133 1.00 83.12 1001 ALA A CA 1
ATOM 7659 C C . ALA A 1 1001 ? -29.900 10.773 31.788 1.00 83.12 1001 ALA A C 1
ATOM 7661 O O . ALA A 1 1001 ? -30.142 11.976 31.775 1.00 83.12 1001 ALA A O 1
ATOM 7662 N N . PHE A 1 1002 ? -30.710 9.905 32.392 1.00 84.94 1002 PHE A N 1
ATOM 7663 C CA . PHE A 1 1002 ? -31.988 10.273 33.004 1.00 84.94 1002 PHE A CA 1
ATOM 7664 C C . PHE A 1 1002 ? -31.998 9.849 34.475 1.00 84.94 1002 PHE A C 1
ATOM 7666 O O . PHE A 1 1002 ? -31.554 8.759 34.813 1.00 84.94 1002 PHE A O 1
ATOM 7673 N N . GLU A 1 1003 ? -32.466 10.724 35.370 1.00 83.62 1003 GLU A N 1
ATOM 7674 C CA . GLU A 1 1003 ? -32.581 10.395 36.803 1.00 83.62 1003 GLU A CA 1
ATOM 7675 C C . GLU A 1 1003 ? -33.676 9.347 37.047 1.00 83.62 1003 GLU A C 1
ATOM 7677 O O . GLU A 1 1003 ? -33.584 8.525 37.956 1.00 83.62 1003 GLU A O 1
ATOM 7682 N N . ILE A 1 1004 ? -34.717 9.403 36.221 1.00 88.62 1004 ILE A N 1
ATOM 7683 C CA . ILE A 1 1004 ? -35.886 8.539 36.244 1.00 88.62 1004 ILE A CA 1
ATOM 7684 C C . ILE A 1 1004 ? -36.352 8.333 34.806 1.00 88.62 1004 ILE A C 1
ATOM 7686 O O . ILE A 1 1004 ? -36.217 9.238 33.983 1.00 88.62 1004 ILE A O 1
ATOM 7690 N N . PHE A 1 1005 ? -36.915 7.166 34.513 1.00 93.12 1005 PHE A N 1
ATOM 7691 C CA . PHE A 1 1005 ? -37.611 6.914 33.260 1.00 93.12 1005 PHE A CA 1
ATOM 7692 C C . PHE A 1 1005 ? -38.857 6.083 33.565 1.00 93.12 1005 PHE A C 1
ATOM 7694 O O . PHE A 1 1005 ? -38.760 4.935 33.998 1.00 93.12 1005 PHE A O 1
ATOM 7701 N N . ARG A 1 1006 ? -40.036 6.689 33.407 1.00 94.56 1006 ARG A N 1
ATOM 7702 C CA . ARG A 1 1006 ? -41.322 6.040 33.689 1.00 94.56 1006 ARG A CA 1
ATOM 7703 C C . ARG A 1 1006 ? -42.307 6.204 32.553 1.00 94.56 1006 ARG A C 1
ATOM 7705 O O . ARG A 1 1006 ? -42.378 7.269 31.945 1.00 94.56 1006 ARG A O 1
ATOM 7712 N N . LEU A 1 1007 ? -43.128 5.181 32.359 1.00 96.00 1007 LEU A N 1
ATOM 7713 C CA . LEU A 1 1007 ? -44.272 5.183 31.459 1.00 96.00 1007 LEU A CA 1
ATOM 7714 C C . LEU A 1 1007 ? -45.568 5.216 32.274 1.00 96.00 1007 LEU A C 1
ATOM 7716 O O . LEU A 1 1007 ? -45.815 4.325 33.088 1.00 96.00 1007 LEU A O 1
ATOM 7720 N N . TYR A 1 1008 ? -46.411 6.214 32.035 1.00 94.81 1008 TYR A N 1
ATOM 7721 C CA . TYR A 1 1008 ? -47.798 6.222 32.489 1.00 94.81 1008 TYR A CA 1
ATOM 7722 C C . TYR A 1 1008 ? -48.704 5.761 31.354 1.00 94.81 1008 TYR A C 1
ATOM 7724 O O . TYR A 1 1008 ? -48.755 6.410 30.307 1.00 94.81 1008 TYR A O 1
ATOM 7732 N N . ASP A 1 1009 ? -49.422 4.662 31.568 1.00 94.81 1009 ASP A N 1
ATOM 7733 C CA . ASP A 1 1009 ? -50.503 4.232 30.680 1.00 94.81 1009 ASP A CA 1
ATOM 7734 C C . ASP A 1 1009 ? -51.824 4.797 31.230 1.00 94.81 1009 ASP A C 1
ATOM 7736 O O . ASP A 1 1009 ? -52.277 4.423 32.317 1.00 94.81 1009 ASP A O 1
ATOM 7740 N N . ARG A 1 1010 ? -52.445 5.711 30.474 1.00 92.06 1010 ARG A N 1
ATOM 7741 C CA . ARG A 1 1010 ? -53.668 6.431 30.873 1.00 92.06 1010 ARG A CA 1
ATOM 7742 C C . ARG A 1 1010 ? -54.924 5.563 30.868 1.00 92.06 1010 ARG A C 1
ATOM 7744 O O . ARG A 1 1010 ? -55.907 5.929 31.509 1.00 92.06 1010 ARG A O 1
ATOM 7751 N N . ILE A 1 1011 ? -54.908 4.423 30.183 1.00 90.25 1011 ILE A N 1
ATOM 7752 C CA . ILE A 1 1011 ? -56.030 3.478 30.152 1.00 90.25 1011 ILE A CA 1
ATOM 7753 C C . ILE A 1 1011 ? -56.013 2.602 31.403 1.00 90.25 1011 ILE A C 1
ATOM 7755 O O . ILE A 1 1011 ? -57.053 2.386 32.027 1.00 90.25 1011 ILE A O 1
ATOM 7759 N N . THR A 1 1012 ? -54.834 2.134 31.815 1.00 90.56 1012 THR A N 1
ATOM 7760 C CA . THR A 1 1012 ? -54.688 1.358 33.059 1.00 90.56 1012 THR A CA 1
ATOM 7761 C C . THR A 1 1012 ? -54.611 2.245 34.307 1.00 90.56 1012 THR A C 1
ATOM 7763 O O . THR A 1 1012 ? -54.903 1.790 35.419 1.00 90.56 1012 THR A O 1
ATOM 7766 N N . GLY A 1 1013 ? -54.214 3.511 34.140 1.00 89.06 1013 GLY A N 1
ATOM 7767 C CA . GLY A 1 1013 ? -53.961 4.456 35.224 1.00 89.06 1013 GLY A CA 1
ATOM 7768 C C . GLY A 1 1013 ? -52.736 4.092 36.070 1.00 89.06 1013 GLY A C 1
ATOM 7769 O O . GLY A 1 1013 ? -52.690 4.453 37.247 1.00 89.06 1013 GLY A O 1
ATOM 7770 N N . GLN A 1 1014 ? -51.780 3.333 35.520 1.00 90.94 1014 GLN A N 1
ATOM 7771 C CA . GLN A 1 1014 ? -50.589 2.857 36.234 1.00 90.94 1014 GLN A CA 1
ATOM 7772 C C . GLN A 1 1014 ? -49.304 3.510 35.716 1.00 90.94 1014 GLN A C 1
ATOM 7774 O O . GLN A 1 1014 ? -49.118 3.689 34.513 1.00 90.94 1014 GLN A O 1
ATOM 7779 N N . TRP A 1 1015 ? -48.396 3.812 36.649 1.00 93.56 1015 TRP A N 1
ATOM 7780 C CA . TRP A 1 1015 ? -47.009 4.179 36.363 1.00 93.56 1015 TRP A CA 1
ATOM 7781 C C . TRP A 1 1015 ? -46.121 2.937 36.406 1.00 93.56 1015 TRP A C 1
ATOM 7783 O O . TRP A 1 1015 ? -46.199 2.163 37.360 1.00 93.56 1015 TRP A O 1
ATOM 7793 N N . ASN A 1 1016 ? -45.245 2.797 35.416 1.00 94.06 1016 ASN A N 1
ATOM 7794 C CA . ASN A 1 1016 ? -44.265 1.721 35.314 1.00 94.06 1016 ASN A CA 1
ATOM 7795 C C . ASN A 1 1016 ? -42.861 2.338 35.241 1.00 94.06 1016 ASN A C 1
ATOM 7797 O O . ASN A 1 1016 ? -42.637 3.237 34.429 1.00 94.06 1016 ASN A O 1
ATOM 7801 N N . ASP A 1 1017 ? -41.943 1.899 36.105 1.00 93.69 1017 ASP A N 1
ATOM 7802 C CA . ASP A 1 1017 ? -40.507 2.178 35.961 1.00 93.69 1017 ASP A CA 1
ATOM 7803 C C . ASP A 1 1017 ? -39.982 1.350 34.780 1.00 93.69 1017 ASP A C 1
ATOM 7805 O O . ASP A 1 1017 ? -40.306 0.170 34.707 1.00 93.69 1017 ASP A O 1
ATOM 7809 N N . ILE A 1 1018 ? -39.231 1.967 33.863 1.00 93.62 1018 ILE A N 1
ATOM 7810 C CA . ILE A 1 1018 ? -38.748 1.321 32.634 1.00 93.62 1018 ILE A CA 1
ATOM 7811 C C . ILE A 1 1018 ? -37.217 1.334 32.614 1.00 93.62 1018 ILE A C 1
ATOM 7813 O O . ILE A 1 1018 ? -36.594 2.389 32.761 1.00 93.62 1018 ILE A O 1
ATOM 7817 N N . GLU A 1 1019 ? -36.610 0.173 32.396 1.00 89.56 1019 GLU A N 1
ATOM 7818 C CA . GLU A 1 1019 ? -35.177 0.007 32.151 1.00 89.56 1019 GLU A CA 1
ATOM 7819 C C . GLU A 1 1019 ? -34.830 0.113 30.650 1.00 89.56 1019 GLU A C 1
ATOM 7821 O O . GLU A 1 1019 ? -35.670 -0.046 29.763 1.00 89.56 1019 GLU A O 1
ATOM 7826 N N . GLU A 1 1020 ? -33.562 0.400 30.338 1.00 85.31 1020 GLU A N 1
ATOM 7827 C CA . GLU A 1 1020 ? -33.079 0.444 28.951 1.00 85.31 1020 GLU A CA 1
ATOM 7828 C C . GLU A 1 1020 ? -33.227 -0.936 28.284 1.00 85.31 1020 GLU A C 1
ATOM 7830 O O . GLU A 1 1020 ? -32.679 -1.931 28.759 1.00 85.31 1020 GLU A O 1
ATOM 7835 N N . GLY A 1 1021 ? -33.952 -0.989 27.165 1.00 83.62 1021 GLY A N 1
ATOM 7836 C CA . GLY A 1 1021 ? -34.271 -2.220 26.440 1.00 83.62 1021 GLY A CA 1
ATOM 7837 C C . GLY A 1 1021 ? -35.443 -3.020 27.020 1.00 83.62 1021 GLY A C 1
ATOM 7838 O O . GLY A 1 1021 ? -35.717 -4.112 26.523 1.00 83.62 1021 GLY A O 1
ATOM 7839 N N . GLU A 1 1022 ? -36.126 -2.516 28.051 1.00 88.69 1022 GLU A N 1
ATOM 7840 C CA . GLU A 1 1022 ? -37.317 -3.163 28.602 1.00 88.69 1022 GLU A CA 1
ATOM 7841 C C . GLU A 1 1022 ? -38.492 -3.120 27.613 1.00 88.69 1022 GLU A C 1
ATOM 7843 O O . GLU A 1 1022 ? -38.660 -2.158 26.856 1.00 88.69 1022 GLU A O 1
ATOM 7848 N N . VAL A 1 1023 ? -39.301 -4.183 27.644 1.00 94.50 1023 VAL A N 1
ATOM 7849 C CA . VAL A 1 1023 ? -40.490 -4.364 26.808 1.00 94.50 1023 VAL A CA 1
ATOM 7850 C C . VAL A 1 1023 ? -41.745 -4.222 27.668 1.00 94.50 1023 VAL A C 1
ATOM 7852 O O . VAL A 1 1023 ? -41.936 -4.975 28.624 1.00 94.50 1023 VAL A O 1
ATOM 7855 N N . TYR A 1 1024 ? -42.621 -3.287 27.305 1.00 96.44 1024 TYR A N 1
ATOM 7856 C CA . TYR A 1 1024 ? -43.931 -3.089 27.919 1.00 96.44 1024 TYR A CA 1
ATOM 7857 C C . TYR A 1 1024 ? -45.040 -3.600 26.992 1.00 96.44 1024 TYR A C 1
ATOM 7859 O O . TYR A 1 1024 ? -45.327 -2.987 25.962 1.00 96.44 1024 TYR A O 1
ATOM 7867 N N . SER A 1 1025 ? -45.673 -4.715 27.360 1.00 96.62 1025 SER A N 1
ATOM 7868 C CA . SER A 1 1025 ? -46.768 -5.318 26.589 1.00 96.62 1025 SER A CA 1
ATOM 7869 C C . SER A 1 1025 ? -48.136 -4.801 27.039 1.00 96.62 1025 SER A C 1
ATOM 7871 O O . SER A 1 1025 ? -48.405 -4.689 28.238 1.00 96.62 1025 SER A O 1
ATOM 7873 N N . PHE A 1 1026 ? -49.029 -4.543 26.085 1.00 96.38 1026 PHE A N 1
ATOM 7874 C CA . PHE A 1 1026 ? -50.377 -4.046 26.347 1.00 96.38 1026 PHE A CA 1
ATOM 7875 C C . PHE A 1 1026 ? -51.375 -4.441 25.248 1.00 96.38 1026 PHE A C 1
ATOM 7877 O O . PHE A 1 1026 ? -51.003 -4.716 24.108 1.00 96.38 1026 PHE A O 1
ATOM 7884 N N . GLU A 1 1027 ? -52.661 -4.450 25.596 1.00 95.56 1027 GLU A N 1
ATOM 7885 C CA . GLU A 1 1027 ? -53.770 -4.622 24.649 1.00 95.56 1027 GLU A CA 1
ATOM 7886 C C . GLU A 1 1027 ? -54.297 -3.251 24.209 1.00 95.56 1027 GLU A C 1
ATOM 7888 O O . GLU A 1 1027 ? -54.368 -2.320 25.025 1.00 95.56 1027 GLU A O 1
ATOM 7893 N N . ALA A 1 1028 ? -54.676 -3.128 22.937 1.00 95.62 1028 ALA A N 1
ATOM 7894 C CA . ALA A 1 1028 ? -55.328 -1.942 22.391 1.00 95.62 1028 ALA A CA 1
ATOM 7895 C C . ALA A 1 1028 ? -56.447 -2.326 21.420 1.00 95.62 1028 ALA A C 1
ATOM 7897 O O . ALA A 1 1028 ? -56.350 -3.320 20.697 1.00 95.62 1028 ALA A O 1
ATOM 7898 N N . GLU A 1 1029 ? -57.505 -1.520 21.402 1.00 94.50 1029 GLU A N 1
ATOM 7899 C CA . GLU A 1 1029 ? -58.635 -1.688 20.491 1.00 94.50 1029 GLU A CA 1
ATOM 7900 C C . GLU A 1 1029 ? -58.530 -0.729 19.305 1.00 94.50 1029 GLU A C 1
ATOM 7902 O O . GLU A 1 1029 ? -58.015 0.387 19.413 1.00 94.50 1029 GLU A O 1
ATOM 7907 N N . LYS A 1 1030 ? -59.086 -1.142 18.167 1.00 92.88 1030 LYS A N 1
ATOM 7908 C CA . LYS A 1 1030 ? -59.262 -0.261 17.019 1.00 92.88 1030 LYS A CA 1
ATOM 7909 C C . LYS A 1 1030 ? -60.088 0.969 17.404 1.00 92.88 1030 LYS A C 1
ATOM 7911 O O . LYS A 1 1030 ? -61.125 0.843 18.056 1.00 92.88 1030 LYS A O 1
ATOM 7916 N N . ASP A 1 1031 ? -59.647 2.139 16.946 1.00 87.50 1031 ASP A N 1
ATOM 7917 C CA . ASP A 1 1031 ? -60.266 3.440 17.227 1.00 87.50 1031 ASP A CA 1
ATOM 7918 C C . ASP A 1 1031 ? -60.278 3.826 18.731 1.00 87.50 1031 ASP A C 1
ATOM 7920 O O . ASP A 1 1031 ? -61.056 4.692 19.146 1.00 87.50 1031 ASP A O 1
ATOM 7924 N N . GLU A 1 1032 ? -59.433 3.198 19.565 1.00 90.25 1032 GLU A N 1
ATOM 7925 C CA . GLU A 1 1032 ? -59.171 3.648 20.938 1.00 90.25 1032 GLU A CA 1
ATOM 7926 C C . GLU A 1 1032 ? -58.567 5.066 20.945 1.00 90.25 1032 GLU A C 1
ATOM 7928 O O . GLU A 1 1032 ? -57.986 5.529 19.963 1.00 90.25 1032 GLU A O 1
ATOM 7933 N N . ASN A 1 1033 ? -58.733 5.798 22.051 1.00 86.50 1033 ASN A N 1
ATOM 7934 C CA . ASN A 1 1033 ? -58.156 7.133 22.178 1.00 86.50 1033 ASN A CA 1
ATOM 7935 C C . ASN A 1 1033 ? -56.626 7.075 22.034 1.00 86.50 1033 ASN A C 1
ATOM 7937 O O . ASN A 1 1033 ? -55.960 6.368 22.790 1.00 86.50 1033 ASN A O 1
ATOM 7941 N N . THR A 1 1034 ? -56.085 7.875 21.114 1.00 91.25 1034 THR A N 1
ATOM 7942 C CA . THR A 1 1034 ? -54.654 7.904 20.811 1.00 91.25 1034 THR A CA 1
ATOM 7943 C C . THR A 1 1034 ? -53.800 8.490 21.930 1.00 91.25 1034 THR A C 1
ATOM 7945 O O . THR A 1 1034 ? -52.610 8.195 22.003 1.00 91.25 1034 THR A O 1
ATOM 7948 N N . ASP A 1 1035 ? -54.383 9.283 22.832 1.00 91.12 1035 ASP A N 1
ATOM 7949 C CA . ASP A 1 1035 ? -53.693 9.945 23.945 1.00 91.12 1035 ASP A CA 1
ATOM 7950 C C . ASP A 1 1035 ? -53.417 8.966 25.098 1.00 91.12 1035 ASP A C 1
ATOM 7952 O O . ASP A 1 1035 ? -53.973 9.091 26.194 1.00 91.12 1035 ASP A O 1
ATOM 7956 N N . ARG A 1 1036 ? -52.601 7.940 24.854 1.00 93.25 1036 ARG A N 1
ATOM 7957 C CA . ARG A 1 1036 ? -52.451 6.806 25.774 1.00 93.25 1036 ARG A CA 1
ATOM 7958 C C . ARG A 1 1036 ? -51.272 6.926 26.731 1.00 93.25 1036 ARG A C 1
ATOM 7960 O O . ARG A 1 1036 ? -51.437 6.658 27.922 1.00 93.25 1036 ARG A O 1
ATOM 7967 N N . PHE A 1 1037 ? -50.093 7.293 26.234 1.00 96.25 1037 PHE A N 1
ATOM 7968 C CA . PHE A 1 1037 ? -48.853 7.167 26.997 1.00 96.25 1037 PHE A CA 1
ATOM 7969 C C . PHE A 1 1037 ? -48.243 8.518 27.357 1.00 96.25 1037 PHE A C 1
ATOM 7971 O O . PHE A 1 1037 ? -48.203 9.445 26.547 1.00 96.25 1037 PHE A O 1
ATOM 7978 N N . VAL A 1 1038 ? -47.716 8.615 28.577 1.00 94.12 1038 VAL A N 1
ATOM 7979 C CA . VAL A 1 1038 ? -46.910 9.754 29.031 1.00 94.12 1038 VAL A CA 1
ATOM 7980 C C . VAL A 1 1038 ? -45.576 9.235 29.544 1.00 94.12 1038 VAL A C 1
ATOM 7982 O O . VAL A 1 1038 ? -45.536 8.394 30.441 1.00 94.12 1038 VAL A O 1
ATOM 7985 N N . LEU A 1 1039 ? -44.482 9.750 28.991 1.00 94.69 1039 LEU A N 1
ATOM 7986 C CA . LEU A 1 1039 ? -43.135 9.469 29.475 1.00 94.69 1039 LEU A CA 1
ATOM 7987 C C . LEU A 1 1039 ? -42.706 10.521 30.485 1.00 94.69 1039 LEU A C 1
ATOM 7989 O O . LEU A 1 1039 ? -42.755 11.705 30.176 1.00 94.69 1039 LEU A O 1
ATOM 7993 N N . GLN A 1 1040 ? -42.243 10.102 31.658 1.00 93.81 1040 GLN A N 1
ATOM 7994 C CA . GLN A 1 1040 ? -41.604 10.972 32.643 1.00 93.81 1040 GLN A CA 1
ATOM 7995 C C . GLN A 1 1040 ? -40.103 10.692 32.686 1.00 93.81 1040 GLN A C 1
ATOM 7997 O O . GLN A 1 1040 ? -39.691 9.560 32.929 1.00 93.81 1040 GLN A O 1
ATOM 8002 N N . ILE A 1 1041 ? -39.302 11.742 32.501 1.00 93.31 1041 ILE A N 1
ATOM 8003 C CA . ILE A 1 1041 ? -37.841 11.636 32.344 1.00 93.31 1041 ILE A CA 1
ATOM 8004 C C . ILE A 1 1041 ? -37.041 12.479 33.352 1.00 93.31 1041 ILE A C 1
ATOM 8006 O O . ILE A 1 1041 ? -35.811 12.416 33.404 1.00 93.31 1041 ILE A O 1
ATOM 8010 N N . VAL A 1 1042 ? -37.737 13.280 34.163 1.00 90.94 1042 VAL A N 1
ATOM 8011 C CA . VAL A 1 1042 ? -37.175 14.071 35.268 1.00 90.94 1042 VAL A CA 1
ATOM 8012 C C . VAL A 1 1042 ? -37.973 13.780 36.534 1.00 90.94 1042 VAL A C 1
ATOM 8014 O O . VAL A 1 1042 ? -39.187 13.557 36.478 1.00 90.94 1042 VAL A O 1
ATOM 8017 N N . SER A 1 1043 ? -37.300 13.748 37.685 1.00 88.06 1043 SER A N 1
ATOM 8018 C CA . SER A 1 1043 ? -37.951 13.502 38.970 1.00 88.06 1043 SER A CA 1
ATOM 8019 C C . SER A 1 1043 ? -38.820 14.695 39.387 1.00 88.06 1043 SER A C 1
ATOM 8021 O O . SER A 1 1043 ? -38.410 15.852 39.321 1.00 88.06 1043 SER A O 1
ATOM 8023 N N . GLY A 1 1044 ? -40.053 14.425 39.817 1.00 84.38 1044 GLY A N 1
ATOM 8024 C CA . GLY A 1 1044 ? -40.983 15.458 40.272 1.00 84.38 1044 GLY A CA 1
ATOM 8025 C C . GLY A 1 1044 ? -42.445 15.068 40.090 1.00 84.38 1044 GLY A C 1
ATOM 8026 O O . GLY A 1 1044 ? -42.754 14.045 39.483 1.00 84.38 1044 GLY A O 1
ATOM 8027 N N . ASP A 1 1045 ? -43.336 15.907 40.613 1.00 80.25 1045 ASP A N 1
ATOM 8028 C CA . ASP A 1 1045 ? -44.776 15.794 40.385 1.00 80.25 1045 ASP A CA 1
ATOM 8029 C C . ASP A 1 1045 ? -45.155 16.717 39.225 1.00 80.25 1045 ASP A C 1
ATOM 8031 O O . ASP A 1 1045 ? -45.213 17.943 39.379 1.00 80.25 1045 ASP A O 1
ATOM 8035 N N . TYR A 1 1046 ? -45.389 16.128 38.056 1.00 80.69 1046 TYR A N 1
ATOM 8036 C CA . TYR A 1 1046 ? -45.773 16.849 36.849 1.00 80.69 1046 TYR A CA 1
ATOM 8037 C C . TYR A 1 1046 ? -47.211 16.518 36.464 1.00 80.69 1046 TYR A C 1
ATOM 8039 O O . TYR A 1 1046 ? -47.692 15.407 36.664 1.00 80.69 1046 TYR A O 1
ATOM 8047 N N . ALA A 1 1047 ? -47.890 17.515 35.910 1.00 74.00 1047 ALA A N 1
ATOM 8048 C CA . ALA A 1 1047 ? -49.208 17.359 35.322 1.00 74.00 1047 ALA A CA 1
ATOM 8049 C C . ALA A 1 1047 ? -49.194 16.390 34.130 1.00 74.00 1047 ALA A C 1
ATOM 8051 O O . ALA A 1 1047 ? -48.231 16.385 33.361 1.00 74.00 1047 ALA A O 1
ATOM 8052 N N . ASP A 1 1048 ? -50.298 15.668 33.926 1.00 80.88 1048 ASP A N 1
ATOM 8053 C CA . ASP A 1 1048 ? -50.546 14.935 32.682 1.00 80.88 1048 ASP A CA 1
ATOM 8054 C C . ASP A 1 1048 ? -50.562 15.933 31.498 1.00 80.88 1048 ASP A C 1
ATOM 8056 O O . ASP A 1 1048 ? -51.345 16.892 31.522 1.00 80.88 1048 ASP A O 1
ATOM 8060 N N . PRO A 1 1049 ? -49.689 15.773 30.483 1.00 81.25 1049 PRO A N 1
ATOM 8061 C CA . PRO A 1 1049 ? -49.609 16.689 29.350 1.00 81.25 1049 PRO A CA 1
ATOM 8062 C C . PRO A 1 1049 ? -50.863 16.693 28.462 1.00 81.25 1049 PRO A C 1
ATOM 8064 O O . PRO A 1 1049 ? -51.046 17.666 27.729 1.00 81.25 1049 PRO A O 1
ATOM 8067 N N . TYR A 1 1050 ? -51.724 15.672 28.539 1.00 80.75 1050 TYR A N 1
ATOM 8068 C CA . TYR A 1 1050 ? -52.999 15.624 27.814 1.00 80.75 1050 TYR A CA 1
ATOM 8069 C C . TYR A 1 1050 ? -54.147 16.318 28.564 1.00 80.75 1050 TYR A C 1
ATOM 8071 O O . TYR A 1 1050 ? -55.159 16.678 27.961 1.00 80.75 1050 TYR A O 1
ATOM 8079 N N . GLU A 1 1051 ? -54.009 16.543 29.874 1.00 75.69 1051 GLU A N 1
ATOM 8080 C CA . GLU A 1 1051 ? -55.051 17.171 30.688 1.00 75.69 1051 GLU A CA 1
ATOM 8081 C C . GLU A 1 1051 ? -54.957 18.702 30.633 1.00 75.69 1051 GLU A C 1
ATOM 8083 O O . GLU A 1 1051 ? -53.998 19.342 31.083 1.00 75.69 1051 GLU A O 1
ATOM 8088 N N . THR A 1 1052 ? -56.006 19.338 30.110 1.00 67.56 1052 THR A N 1
ATOM 8089 C CA . THR A 1 1052 ? -56.136 20.796 30.177 1.00 67.56 1052 THR A CA 1
ATOM 8090 C C . THR A 1 1052 ? -56.746 21.210 31.510 1.00 67.56 1052 THR A C 1
ATOM 8092 O O . THR A 1 1052 ? -57.880 20.833 31.805 1.00 67.56 1052 THR A O 1
ATOM 8095 N N . LEU A 1 1053 ? -56.065 22.073 32.276 1.00 74.94 1053 LEU A N 1
ATOM 8096 C CA . LEU A 1 1053 ? -56.671 22.662 33.477 1.00 74.94 1053 LEU A CA 1
ATOM 8097 C C . LEU A 1 1053 ? -57.955 23.425 33.106 1.00 74.94 1053 LEU A C 1
ATOM 8099 O O . LEU A 1 1053 ? -57.872 24.367 32.303 1.00 74.94 1053 LEU A O 1
ATOM 8103 N N . PRO A 1 1054 ? -59.114 23.126 33.729 1.00 78.69 1054 PRO A N 1
ATOM 8104 C CA . PRO A 1 1054 ? -60.376 23.831 33.499 1.00 78.69 1054 PRO A CA 1
ATOM 8105 C C . PRO A 1 1054 ? -60.400 25.186 34.232 1.00 78.69 1054 PRO A C 1
ATOM 8107 O O . PRO A 1 1054 ? -61.318 25.510 34.985 1.00 78.69 1054 PRO A O 1
ATOM 8110 N N . VAL A 1 1055 ? -59.360 25.991 34.014 1.00 83.38 1055 VAL A N 1
ATOM 8111 C CA . VAL A 1 1055 ? -59.151 27.310 34.611 1.00 83.38 1055 VAL A CA 1
ATOM 8112 C C . VAL A 1 1055 ? -59.353 28.375 33.540 1.00 83.38 1055 VAL A C 1
ATOM 8114 O O . VAL A 1 1055 ? -58.793 28.295 32.444 1.00 83.38 1055 VAL A O 1
ATOM 8117 N N . ILE A 1 1056 ? -60.143 29.397 33.866 1.00 86.50 1056 ILE A N 1
ATOM 8118 C CA . ILE A 1 1056 ? -60.364 30.556 32.992 1.00 86.50 1056 ILE A CA 1
ATOM 8119 C C . ILE A 1 1056 ? -59.452 31.686 33.459 1.00 86.50 1056 ILE A C 1
ATOM 8121 O O . ILE A 1 1056 ? -59.483 32.060 34.635 1.00 86.50 1056 ILE A O 1
ATOM 8125 N N . ILE A 1 1057 ? -58.664 32.252 32.542 1.00 89.88 1057 ILE A N 1
ATOM 8126 C CA . ILE A 1 1057 ? -57.786 33.384 32.830 1.00 89.88 1057 ILE A CA 1
ATOM 8127 C C . ILE A 1 1057 ? -58.242 34.587 32.010 1.00 89.88 1057 ILE A C 1
ATOM 8129 O O . ILE A 1 1057 ? -58.301 34.549 30.788 1.00 89.88 1057 ILE A O 1
ATOM 8133 N N . TYR A 1 1058 ? -58.555 35.691 32.677 1.00 87.88 1058 TYR A N 1
ATOM 8134 C CA . TYR A 1 1058 ? -58.931 36.932 32.004 1.00 87.88 1058 TYR A CA 1
ATOM 8135 C C . TYR A 1 1058 ? -58.411 38.141 32.772 1.00 87.88 1058 TYR A C 1
ATOM 8137 O O . TYR A 1 1058 ? -57.964 38.022 33.912 1.00 87.88 1058 TYR A O 1
ATOM 8145 N N . SER A 1 1059 ? -58.451 39.323 32.159 1.00 86.50 1059 SER A N 1
ATOM 8146 C CA . SER A 1 1059 ? -58.142 40.566 32.862 1.00 86.50 1059 SER A CA 1
ATOM 8147 C C . SER A 1 1059 ? -59.343 41.502 32.916 1.00 86.50 1059 SER A C 1
ATOM 8149 O O . SER A 1 1059 ? -60.151 41.561 31.992 1.00 86.50 1059 SER A O 1
ATOM 8151 N N . GLU A 1 1060 ? -59.449 42.243 34.015 1.00 80.06 1060 GLU A N 1
ATOM 8152 C CA . GLU A 1 1060 ? -60.409 43.331 34.181 1.00 80.06 1060 GLU A CA 1
ATOM 8153 C C . GLU A 1 1060 ? -59.776 44.416 35.069 1.00 80.06 1060 GLU A C 1
ATOM 8155 O O . GLU A 1 1060 ? -59.161 44.106 36.091 1.00 80.06 1060 GLU A O 1
ATOM 8160 N N . GLN A 1 1061 ? -59.891 45.695 34.683 1.00 75.75 1061 GLN A N 1
ATOM 8161 C CA . GLN A 1 1061 ? -59.423 46.849 35.476 1.00 75.75 1061 GLN A CA 1
ATOM 8162 C C . GLN A 1 1061 ? -57.969 46.701 35.997 1.00 75.75 1061 GLN A C 1
ATOM 8164 O O . GLN A 1 1061 ? -57.697 46.901 37.185 1.00 75.75 1061 GLN A O 1
ATOM 8169 N N . ARG A 1 1062 ? -57.020 46.331 35.118 1.00 77.81 1062 ARG A N 1
ATOM 8170 C CA . ARG A 1 1062 ? -55.588 46.064 35.426 1.00 77.81 1062 ARG A CA 1
ATOM 8171 C C . ARG A 1 1062 ? -55.291 44.896 36.385 1.00 77.81 1062 ARG A C 1
ATOM 8173 O O . ARG A 1 1062 ? -54.166 44.791 36.886 1.00 77.81 1062 ARG A O 1
ATOM 8180 N N . LYS A 1 1063 ? -56.247 44.005 36.647 1.00 84.88 1063 LYS A N 1
ATOM 8181 C CA . LYS A 1 1063 ? -56.026 42.776 37.424 1.00 84.88 1063 LYS A CA 1
ATOM 8182 C C . LYS A 1 1063 ? -56.162 41.555 36.530 1.00 84.88 1063 LYS A C 1
ATOM 8184 O O . LYS A 1 1063 ? -57.094 41.488 35.737 1.00 84.88 1063 LYS A O 1
ATOM 8189 N N . ILE A 1 1064 ? -55.265 40.587 36.691 1.00 88.88 1064 ILE A N 1
ATOM 8190 C CA . ILE A 1 1064 ? -55.496 39.231 36.191 1.00 88.88 1064 ILE A CA 1
ATOM 8191 C C . ILE A 1 1064 ? -56.435 38.545 37.174 1.00 88.88 1064 ILE A C 1
ATOM 8193 O O . ILE A 1 1064 ? -56.200 38.583 38.384 1.00 88.88 1064 ILE A O 1
ATOM 8197 N N . THR A 1 1065 ? -57.477 37.928 36.633 1.00 90.31 1065 THR A N 1
ATOM 8198 C CA . THR A 1 1065 ? -58.372 37.015 37.328 1.00 90.31 1065 THR A CA 1
ATOM 8199 C C . THR A 1 1065 ? -58.117 35.603 36.821 1.00 90.31 1065 THR A C 1
ATOM 8201 O O . THR A 1 1065 ? -58.212 35.351 35.623 1.00 90.31 1065 THR A O 1
ATOM 8204 N N . ALA A 1 1066 ? -57.804 34.697 37.740 1.00 90.94 1066 ALA A N 1
ATOM 8205 C CA . ALA A 1 1066 ? -57.735 33.266 37.498 1.00 90.94 1066 ALA A CA 1
ATOM 8206 C C . ALA A 1 1066 ? -58.908 32.597 38.219 1.00 90.94 1066 ALA A C 1
ATOM 8208 O O . ALA A 1 1066 ? -59.030 32.712 39.442 1.00 90.94 1066 ALA A O 1
ATOM 8209 N N . ASP A 1 1067 ? -59.790 31.938 37.476 1.00 90.44 1067 ASP A N 1
ATOM 8210 C CA . ASP A 1 1067 ? -60.936 31.223 38.028 1.00 90.44 1067 ASP A CA 1
ATOM 8211 C C . ASP A 1 1067 ? -60.606 29.745 38.236 1.00 90.44 1067 ASP A C 1
ATOM 8213 O O . ASP A 1 1067 ? -60.643 28.961 37.292 1.00 90.44 1067 ASP A O 1
ATOM 8217 N N . LEU A 1 1068 ? -60.276 29.377 39.478 1.00 90.19 1068 LEU A N 1
ATOM 8218 C CA . LEU A 1 1068 ? -59.899 28.017 39.868 1.00 90.19 1068 LEU A CA 1
ATOM 8219 C C . LEU A 1 1068 ? -61.040 27.287 40.593 1.00 90.19 1068 LEU A C 1
ATOM 8221 O O . LEU A 1 1068 ? -60.801 26.345 41.340 1.00 90.19 1068 LEU A O 1
ATOM 8225 N N . ARG A 1 1069 ? -62.298 27.715 40.422 1.00 88.19 1069 ARG A N 1
ATOM 8226 C CA . ARG A 1 1069 ? -63.452 27.116 41.125 1.00 88.19 1069 ARG A CA 1
ATOM 8227 C C . ARG A 1 1069 ? -63.737 25.660 40.753 1.00 88.19 1069 ARG A C 1
ATOM 8229 O O . ARG A 1 1069 ? -64.433 24.992 41.507 1.00 88.19 1069 ARG A O 1
ATOM 8236 N N . LEU A 1 1070 ? -63.248 25.205 39.601 1.00 85.00 1070 LEU A N 1
ATOM 8237 C CA . LEU A 1 1070 ? -63.465 23.852 39.080 1.00 85.00 1070 LEU A CA 1
ATOM 8238 C C . LEU A 1 1070 ? -62.322 22.881 39.399 1.00 85.00 1070 LEU A C 1
ATOM 8240 O O . LEU A 1 1070 ? -62.374 21.744 38.949 1.00 85.00 1070 LEU A O 1
ATOM 8244 N N . VAL A 1 1071 ? -61.312 23.331 40.143 1.00 83.56 1071 VAL A N 1
ATOM 8245 C CA . VAL A 1 1071 ? -60.130 22.539 40.498 1.00 83.56 1071 VAL A CA 1
ATOM 8246 C C . VAL A 1 1071 ? -59.881 22.612 42.003 1.00 83.56 1071 VAL A C 1
ATOM 8248 O O . VAL A 1 1071 ? -60.279 23.593 42.640 1.00 83.56 1071 VAL A O 1
ATOM 8251 N N . GLU A 1 1072 ? -59.223 21.612 42.588 1.00 81.94 1072 GLU A N 1
ATOM 8252 C CA . GLU A 1 1072 ? -58.867 21.583 44.015 1.00 81.94 1072 GLU A CA 1
ATOM 8253 C C . GLU A 1 1072 ? -57.334 21.631 44.199 1.00 81.94 1072 GLU A C 1
ATOM 8255 O O . GLU A 1 1072 ? -56.570 21.450 43.255 1.00 81.94 1072 GLU A O 1
ATOM 8260 N N . GLY A 1 1073 ? -56.845 21.978 45.396 1.00 84.38 1073 GLY A N 1
ATOM 8261 C CA . GLY A 1 1073 ? -55.399 21.997 45.698 1.00 84.38 1073 GLY A CA 1
ATOM 8262 C C . GLY A 1 1073 ? -54.662 23.333 45.485 1.00 84.38 1073 GLY A C 1
ATOM 8263 O O . GLY A 1 1073 ? -55.272 24.402 45.396 1.00 84.38 1073 GLY A O 1
ATOM 8264 N N . GLU A 1 1074 ? -53.323 23.288 45.496 1.00 88.12 1074 GLU A N 1
ATOM 8265 C CA . GLU A 1 1074 ? -52.439 24.455 45.317 1.00 88.12 1074 GLU A CA 1
ATOM 8266 C C . GLU A 1 1074 ? -51.949 24.573 43.868 1.00 88.12 1074 GLU A C 1
ATOM 8268 O O . GLU A 1 1074 ? -51.535 23.592 43.255 1.00 88.12 1074 GLU A O 1
ATOM 8273 N N . TYR A 1 1075 ? -51.914 25.802 43.355 1.00 88.19 1075 TYR A N 1
ATOM 8274 C CA . TYR A 1 1075 ? -51.462 26.129 42.005 1.00 88.19 1075 TYR A CA 1
ATOM 8275 C C . TYR A 1 1075 ? -50.386 27.210 42.046 1.00 88.19 1075 TYR A C 1
ATOM 8277 O O . TYR A 1 1075 ? -50.444 28.136 42.854 1.00 88.19 1075 TYR A O 1
ATOM 8285 N N . THR A 1 1076 ? -49.429 27.148 41.130 1.00 89.88 1076 THR A N 1
ATOM 8286 C CA . THR A 1 1076 ? -48.475 28.228 40.876 1.00 89.88 1076 THR A CA 1
ATOM 8287 C C . THR A 1 1076 ? -48.900 28.985 39.630 1.00 89.88 1076 THR A C 1
ATOM 8289 O O . THR A 1 1076 ? -49.107 28.395 38.577 1.00 89.88 1076 THR A O 1
ATOM 8292 N N . CYS A 1 1077 ? -49.036 30.300 39.747 1.00 90.38 1077 CYS A N 1
ATOM 8293 C CA . CYS A 1 1077 ? -49.308 31.208 38.652 1.00 90.38 1077 CYS A CA 1
ATOM 8294 C C . CYS A 1 1077 ? -48.090 32.088 38.387 1.00 90.38 1077 CYS A C 1
ATOM 8296 O O . CYS A 1 1077 ? -47.761 32.963 39.192 1.00 90.38 1077 CYS A O 1
ATOM 8298 N N . ASP A 1 1078 ? -47.468 31.878 37.236 1.00 91.00 1078 ASP A N 1
ATOM 8299 C CA . ASP A 1 1078 ? -46.411 32.717 36.702 1.00 91.00 1078 ASP A CA 1
ATOM 8300 C C . ASP A 1 1078 ? -46.962 33.635 35.612 1.00 91.00 1078 ASP A C 1
ATOM 8302 O O . ASP A 1 1078 ? -47.770 33.236 34.775 1.00 91.00 1078 ASP A O 1
ATOM 8306 N N . VAL A 1 1079 ? -46.523 34.888 35.616 1.00 88.50 1079 VAL A N 1
ATOM 8307 C CA . VAL A 1 1079 ? -46.860 35.864 34.579 1.00 88.50 1079 VAL A CA 1
ATOM 8308 C C . VAL A 1 1079 ? -45.586 36.345 33.923 1.00 88.50 1079 VAL A C 1
ATOM 8310 O O . VAL A 1 1079 ? -44.656 36.753 34.616 1.00 88.50 1079 VAL A O 1
ATOM 8313 N N . TYR A 1 1080 ? -45.571 36.367 32.597 1.00 86.88 1080 TYR A N 1
ATOM 8314 C CA . TYR A 1 1080 ? -44.432 36.760 31.781 1.00 86.88 1080 TYR A CA 1
ATOM 8315 C C . TYR A 1 1080 ? -44.795 37.915 30.845 1.00 86.88 1080 TYR A C 1
ATOM 8317 O O . TYR A 1 1080 ? -45.946 38.066 30.422 1.00 86.88 1080 TYR A O 1
ATOM 8325 N N . THR A 1 1081 ? -43.808 38.733 30.484 1.00 84.31 1081 THR A N 1
ATOM 8326 C CA . THR A 1 1081 ? -43.921 39.602 29.305 1.00 84.31 1081 THR A CA 1
ATOM 8327 C C . THR A 1 1081 ? -43.967 38.753 28.032 1.00 84.31 1081 THR A C 1
ATOM 8329 O O . THR A 1 1081 ? -43.553 37.595 28.024 1.00 84.31 1081 THR A O 1
ATOM 8332 N N . LEU A 1 1082 ? -44.381 39.350 26.909 1.00 81.00 1082 LEU A N 1
ATOM 8333 C CA . LEU A 1 1082 ? -44.271 38.705 25.591 1.00 81.00 1082 LEU A CA 1
ATOM 8334 C C . LEU A 1 1082 ? -42.822 38.377 25.183 1.00 81.00 1082 LEU A C 1
ATOM 8336 O O . LEU A 1 1082 ? -42.619 37.574 24.283 1.00 81.00 1082 LEU A O 1
ATOM 8340 N N . THR A 1 1083 ? -41.826 38.985 25.833 1.00 79.81 1083 THR A N 1
ATOM 8341 C CA . THR A 1 1083 ? -40.399 38.703 25.610 1.00 79.81 1083 THR A CA 1
ATOM 8342 C C . THR A 1 1083 ? -39.852 37.631 26.561 1.00 79.81 1083 THR A C 1
ATOM 8344 O O . THR A 1 1083 ? -38.639 37.481 26.656 1.00 79.81 1083 THR A O 1
ATOM 8347 N N . GLY A 1 1084 ? -40.714 36.939 27.316 1.00 73.38 1084 GLY A N 1
ATOM 8348 C CA . GLY A 1 1084 ? -40.325 35.856 28.226 1.00 73.38 1084 GLY A CA 1
ATOM 8349 C C . GLY A 1 1084 ? -39.783 36.307 29.587 1.00 73.38 1084 GLY A C 1
ATOM 8350 O O . GLY A 1 1084 ? -39.395 35.474 30.401 1.00 73.38 1084 GLY A O 1
ATOM 8351 N N . GLN A 1 1085 ? -39.776 37.609 29.898 1.00 80.06 1085 GLN A N 1
ATOM 8352 C CA . GLN A 1 1085 ? -39.348 38.075 31.218 1.00 80.06 1085 GLN A CA 1
ATOM 8353 C C . GLN A 1 1085 ? -40.423 37.732 32.258 1.00 80.06 1085 GLN A C 1
ATOM 8355 O O . GLN A 1 1085 ? -41.535 38.259 32.188 1.00 80.06 1085 GLN A O 1
ATOM 8360 N N . LYS A 1 1086 ? -40.090 36.895 33.251 1.00 86.00 1086 LYS A N 1
ATOM 8361 C CA . LYS A 1 1086 ? -40.987 36.579 34.375 1.00 86.00 1086 LYS A CA 1
ATOM 8362 C C . LYS A 1 1086 ? -41.238 37.837 35.214 1.00 86.00 1086 LYS A C 1
ATOM 8364 O O . LYS A 1 1086 ? -40.313 38.422 35.774 1.00 86.00 1086 LYS A O 1
ATOM 8369 N N . LEU A 1 1087 ? -42.494 38.267 35.272 1.00 84.31 1087 LEU A N 1
ATOM 8370 C CA . LEU A 1 1087 ? -42.956 39.465 35.974 1.00 84.31 1087 LEU A CA 1
ATOM 8371 C C . LEU A 1 1087 ? -43.350 39.170 37.419 1.00 84.31 1087 LEU A C 1
ATOM 8373 O O . LEU A 1 1087 ? -43.065 39.968 38.311 1.00 84.31 1087 LEU A O 1
ATOM 8377 N N . VAL A 1 1088 ? -44.060 38.064 37.652 1.00 84.94 1088 VAL A N 1
ATOM 8378 C CA . VAL A 1 1088 ? -44.524 37.687 38.990 1.00 84.94 1088 VAL A CA 1
ATOM 8379 C C . VAL A 1 1088 ? -44.837 36.194 39.069 1.00 84.94 1088 VAL A C 1
ATOM 8381 O O . VAL A 1 1088 ? -45.367 35.631 38.120 1.00 84.94 1088 VAL A O 1
ATOM 8384 N N . THR A 1 1089 ? -44.557 35.606 40.233 1.00 89.94 1089 THR A N 1
ATOM 8385 C CA . THR A 1 1089 ? -45.005 34.272 40.660 1.00 89.94 1089 THR A CA 1
ATOM 8386 C C . THR A 1 1089 ? -45.995 34.428 41.816 1.00 89.94 1089 THR A C 1
ATOM 8388 O O . THR A 1 1089 ? -45.793 35.244 42.733 1.00 89.94 1089 THR A O 1
ATOM 8391 N N . ARG A 1 1090 ? -47.086 33.663 41.794 1.00 88.56 1090 ARG A N 1
ATOM 8392 C CA . ARG A 1 1090 ? -48.114 33.620 42.842 1.00 88.56 1090 ARG A CA 1
ATOM 8393 C C . ARG A 1 1090 ? -48.516 32.186 43.140 1.00 88.56 1090 ARG A C 1
ATOM 8395 O O . ARG A 1 1090 ? -48.698 31.404 42.223 1.00 88.56 1090 ARG A O 1
ATOM 8402 N N . LYS A 1 1091 ? -48.746 31.879 44.414 1.00 92.12 1091 LYS A N 1
ATOM 8403 C CA . LYS A 1 1091 ? -49.519 30.696 44.795 1.00 92.12 1091 LYS A CA 1
ATOM 8404 C C . LYS A 1 1091 ? -51.006 31.031 44.756 1.00 92.12 1091 LYS A C 1
ATOM 8406 O O . LYS A 1 1091 ? -51.413 32.035 45.342 1.00 92.12 1091 LYS A O 1
ATOM 8411 N N . LEU A 1 1092 ? -51.783 30.214 44.061 1.00 92.56 1092 LEU A N 1
ATOM 8412 C CA . LEU A 1 1092 ? -53.239 30.245 43.989 1.00 92.56 1092 LEU A CA 1
ATOM 8413 C C . LEU A 1 1092 ? -53.783 28.955 44.622 1.00 92.56 1092 LEU A C 1
ATOM 8415 O O . LEU A 1 1092 ? -53.057 27.971 44.733 1.00 92.56 1092 LEU A O 1
ATOM 8419 N N . PHE A 1 1093 ? -55.048 28.948 45.035 1.00 91.25 1093 PHE A N 1
ATOM 8420 C CA . PHE A 1 1093 ? -55.693 27.739 45.560 1.00 91.25 1093 PHE A CA 1
ATOM 8421 C C . PHE A 1 1093 ? -56.992 27.473 44.805 1.00 91.25 1093 PHE A C 1
ATOM 8423 O O . PHE A 1 1093 ? -57.680 28.427 44.431 1.00 91.25 1093 PHE A O 1
ATOM 8430 N N . GLY A 1 1094 ? -57.302 26.195 44.606 1.00 87.19 1094 GLY A N 1
ATOM 8431 C CA . GLY A 1 1094 ? -58.533 25.705 43.998 1.00 87.19 1094 GLY A CA 1
ATOM 8432 C C . GLY A 1 1094 ? -59.792 26.020 44.814 1.00 87.19 1094 GLY A C 1
ATOM 8433 O O . GLY A 1 1094 ? -59.724 26.452 45.967 1.00 87.19 1094 GLY A O 1
ATOM 8434 N N . GLY A 1 1095 ? -60.960 25.859 44.193 1.00 87.62 1095 GLY A N 1
ATOM 8435 C CA . GLY A 1 1095 ? -62.276 26.149 44.773 1.00 87.62 1095 GLY A CA 1
ATOM 8436 C C . GLY A 1 1095 ? -62.632 27.641 44.852 1.00 87.62 1095 GLY A C 1
ATOM 8437 O O . GLY A 1 1095 ? -63.701 27.999 45.350 1.00 87.62 1095 GLY A O 1
ATOM 8438 N N . GLN A 1 1096 ? -61.770 28.532 44.350 1.00 91.00 1096 GLN A N 1
ATOM 8439 C CA . GLN A 1 1096 ? -61.968 29.983 44.406 1.00 91.00 1096 GLN A CA 1
ATOM 8440 C C . GLN A 1 1096 ? -61.458 30.711 43.159 1.00 91.00 1096 GLN A C 1
ATOM 8442 O O . GLN A 1 1096 ? -60.693 30.191 42.351 1.00 91.00 1096 GLN A O 1
ATOM 8447 N N . THR A 1 1097 ? -61.866 31.969 43.028 1.00 90.69 1097 THR A N 1
ATOM 8448 C CA . THR A 1 1097 ? -61.349 32.890 42.016 1.00 90.69 1097 THR A CA 1
ATOM 8449 C C . THR A 1 1097 ? -60.273 33.776 42.648 1.00 90.69 1097 THR A C 1
ATOM 8451 O O . THR A 1 1097 ? -60.506 34.388 43.690 1.00 90.69 1097 THR A O 1
ATOM 8454 N N . SER A 1 1098 ? -59.099 33.865 42.026 1.00 89.44 1098 SER A N 1
ATOM 8455 C CA . SER A 1 1098 ? -57.971 34.669 42.509 1.00 89.44 1098 SER A CA 1
ATOM 8456 C C . SER A 1 1098 ? -57.732 35.884 41.618 1.00 89.44 1098 SER A C 1
ATOM 8458 O O . SER A 1 1098 ? -57.715 35.765 40.397 1.00 89.44 1098 SER A O 1
ATOM 8460 N N . GLN A 1 1099 ? -57.509 37.053 42.224 1.00 89.81 1099 GLN A N 1
ATOM 8461 C CA . GLN A 1 1099 ? -57.230 38.298 41.503 1.00 89.81 1099 GLN A CA 1
ATOM 8462 C C . GLN A 1 1099 ? -55.953 38.972 41.991 1.00 89.81 1099 GLN A C 1
ATOM 8464 O O . GLN A 1 1099 ? -55.750 39.135 43.195 1.00 89.81 1099 GLN A O 1
ATOM 8469 N N . PHE A 1 1100 ? -55.116 39.439 41.066 1.00 87.56 1100 PHE A N 1
ATOM 8470 C CA . PHE A 1 1100 ? -53.896 40.172 41.406 1.00 87.56 1100 PHE A CA 1
ATOM 8471 C C . PHE A 1 1100 ? -53.488 41.175 40.319 1.00 87.56 1100 PHE A C 1
ATOM 8473 O O . PHE A 1 1100 ? -53.813 41.031 39.144 1.00 87.56 1100 PHE A O 1
ATOM 8480 N N . VAL A 1 1101 ? -52.783 42.232 40.731 1.00 85.38 1101 VAL A N 1
ATOM 8481 C CA . VAL A 1 1101 ? -52.289 43.291 39.836 1.00 85.38 1101 VAL A CA 1
ATOM 8482 C C . VAL A 1 1101 ? -50.948 42.875 39.238 1.00 85.38 1101 VAL A C 1
ATOM 8484 O O . VAL A 1 1101 ? -50.073 42.391 39.960 1.00 85.38 1101 VAL A O 1
ATOM 8487 N N . VAL A 1 1102 ? -50.766 43.111 37.938 1.00 78.44 1102 VAL A N 1
ATOM 8488 C CA . VAL A 1 1102 ? -49.485 42.884 37.258 1.00 78.44 1102 VAL A CA 1
ATOM 8489 C C . VAL A 1 1102 ? -48.599 44.131 37.388 1.00 78.44 1102 VAL A C 1
ATOM 8491 O O . VAL A 1 1102 ? -49.079 45.234 37.126 1.00 78.44 1102 VAL A O 1
ATOM 8494 N N . PRO A 1 1103 ? -47.309 44.000 37.754 1.00 70.06 1103 PRO A N 1
ATOM 8495 C CA . PRO A 1 1103 ? -46.409 45.148 37.925 1.00 70.06 1103 PRO A CA 1
ATOM 8496 C C . PRO A 1 1103 ? -46.068 45.931 36.640 1.00 70.06 1103 PRO A C 1
ATOM 8498 O O . PRO A 1 1103 ? -45.499 47.015 36.733 1.00 70.06 1103 PRO A O 1
ATOM 8501 N N . SER A 1 1104 ? -46.368 45.392 35.451 1.00 66.62 1104 SER A N 1
ATOM 8502 C CA . SER A 1 1104 ? -45.890 45.905 34.155 1.00 66.62 1104 SER A CA 1
ATOM 8503 C C . SER A 1 1104 ? -46.873 46.856 33.451 1.00 66.62 1104 SER A C 1
ATOM 8505 O O . SER A 1 1104 ? -48.085 46.771 33.640 1.00 66.62 1104 SER A O 1
ATOM 8507 N N . ALA A 1 1105 ? -46.333 47.733 32.590 1.00 61.88 1105 ALA A N 1
ATOM 8508 C CA . ALA A 1 1105 ? -47.077 48.577 31.648 1.00 61.88 1105 ALA A CA 1
ATOM 8509 C C . ALA A 1 1105 ? -47.499 47.841 30.345 1.00 61.88 1105 ALA A C 1
ATOM 8511 O O . ALA A 1 1105 ? -47.968 48.467 29.394 1.00 61.88 1105 ALA A O 1
ATOM 8512 N N . SER A 1 1106 ? -47.250 46.529 30.255 1.00 63.78 1106 SER A N 1
ATOM 8513 C CA . SER A 1 1106 ? -47.489 45.730 29.046 1.00 63.78 1106 SER A CA 1
ATOM 8514 C C . SER A 1 1106 ? -48.987 45.553 28.769 1.00 63.78 1106 SER A C 1
ATOM 8516 O O . SER A 1 1106 ? -49.733 45.134 29.648 1.00 63.78 1106 SER A O 1
ATOM 8518 N N . SER A 1 1107 ? -49.414 45.813 27.528 1.00 73.19 1107 SER A N 1
ATOM 8519 C CA . SER A 1 1107 ? -50.804 45.638 27.075 1.00 73.19 1107 SER A CA 1
ATOM 8520 C C . SER A 1 1107 ? -51.237 44.173 26.965 1.00 73.19 1107 SER A C 1
ATOM 8522 O O . SER A 1 1107 ? -52.431 43.895 26.913 1.00 73.19 1107 SER A O 1
ATOM 8524 N N . ILE A 1 1108 ? -50.288 43.233 26.919 1.00 84.56 1108 ILE A N 1
ATOM 8525 C CA . ILE A 1 1108 ? -50.517 41.784 26.866 1.00 84.56 1108 ILE A CA 1
ATOM 8526 C C . ILE A 1 1108 ? -49.433 41.094 27.696 1.00 84.56 1108 ILE A C 1
ATOM 8528 O O . ILE A 1 1108 ? -48.260 41.476 27.636 1.00 84.56 1108 ILE A O 1
ATOM 8532 N N . VAL A 1 1109 ? -49.825 40.072 28.453 1.00 88.00 1109 VAL A N 1
ATOM 8533 C CA . VAL A 1 1109 ? -48.931 39.206 29.233 1.00 88.00 1109 VAL A CA 1
ATOM 8534 C C . VAL A 1 1109 ? -49.263 37.739 28.981 1.00 88.00 1109 VAL A C 1
ATOM 8536 O O . VAL A 1 1109 ? -50.368 37.417 28.550 1.00 88.00 1109 VAL A O 1
ATOM 8539 N N . ILE A 1 1110 ? -48.311 36.847 29.239 1.00 88.75 1110 ILE A N 1
ATOM 8540 C CA . ILE A 1 1110 ? -48.535 35.398 29.218 1.00 88.75 1110 ILE A CA 1
ATOM 8541 C C . ILE A 1 1110 ? -48.749 34.958 30.660 1.00 88.75 1110 ILE A C 1
ATOM 8543 O O . ILE A 1 1110 ? -47.903 35.231 31.508 1.00 88.75 1110 ILE A O 1
ATOM 8547 N N . VAL A 1 1111 ? -49.874 34.313 30.944 1.00 88.31 1111 VAL A N 1
ATOM 8548 C CA . VAL A 1 1111 ? -50.195 33.778 32.268 1.00 88.31 1111 VAL A CA 1
ATOM 8549 C C . VAL A 1 1111 ? -50.141 32.266 32.193 1.00 88.31 1111 VAL A C 1
ATOM 8551 O O . VAL A 1 1111 ? -50.850 31.666 31.394 1.00 88.31 1111 VAL A O 1
ATOM 8554 N N . GLN A 1 1112 ? -49.305 31.666 33.026 1.00 88.44 1112 GLN A N 1
ATOM 8555 C CA . GLN A 1 1112 ? -49.156 30.228 33.168 1.00 88.44 1112 GLN A CA 1
ATOM 8556 C C . GLN A 1 1112 ? -49.609 29.833 34.570 1.00 88.44 1112 GLN A C 1
ATOM 8558 O O . GLN A 1 1112 ? -49.057 30.318 35.552 1.00 88.44 1112 GLN A O 1
ATOM 8563 N N . ILE A 1 1113 ? -50.606 28.962 34.664 1.00 87.31 1113 ILE A N 1
ATOM 8564 C CA . ILE A 1 1113 ? -51.080 28.356 35.909 1.00 87.31 1113 ILE A CA 1
ATOM 8565 C C . ILE A 1 1113 ? -50.752 26.870 35.850 1.00 87.31 1113 ILE A C 1
ATOM 8567 O O . ILE A 1 1113 ? -51.087 26.211 34.871 1.00 87.31 1113 ILE A O 1
ATOM 8571 N N . VAL A 1 1114 ? -50.092 26.354 36.880 1.00 81.06 1114 VAL A N 1
ATOM 8572 C CA . VAL A 1 1114 ? -49.649 24.958 36.975 1.00 81.06 1114 VAL A CA 1
ATOM 8573 C C . VAL A 1 1114 ? -50.051 24.407 38.334 1.00 81.06 1114 VAL A C 1
ATOM 8575 O O . VAL A 1 1114 ? -49.815 25.061 39.349 1.00 81.06 1114 VAL A O 1
ATOM 8578 N N . GLY A 1 1115 ? -50.644 23.221 38.365 1.00 75.00 1115 GLY A N 1
ATOM 8579 C CA . GLY A 1 1115 ? -50.897 22.453 39.584 1.00 75.00 1115 GLY A CA 1
ATOM 8580 C C . GLY A 1 1115 ? -50.778 20.961 39.300 1.00 75.00 1115 GLY A C 1
ATOM 8581 O O . GLY A 1 1115 ? -50.433 20.576 38.186 1.00 75.00 1115 GLY A O 1
ATOM 8582 N N . GLN A 1 1116 ? -51.066 20.121 40.293 1.00 66.25 1116 GLN A N 1
ATOM 8583 C CA . GLN A 1 1116 ? -50.990 18.664 40.117 1.00 66.25 1116 GLN A CA 1
ATOM 8584 C C . GLN A 1 1116 ? -51.981 18.145 39.060 1.00 66.25 1116 GLN A C 1
ATOM 8586 O O . GLN A 1 1116 ? -51.682 17.182 38.368 1.00 66.25 1116 GLN A O 1
ATOM 8591 N N . GLU A 1 1117 ? -53.128 18.810 38.899 1.00 66.62 1117 GLU A N 1
ATOM 8592 C CA . GLU A 1 1117 ? -54.194 18.409 37.968 1.00 66.62 1117 GLU A CA 1
ATOM 8593 C C . GLU A 1 1117 ? -53.948 18.835 36.507 1.00 66.62 1117 GLU A C 1
ATOM 8595 O O . GLU A 1 1117 ? -54.740 18.492 35.637 1.00 66.62 1117 GLU A O 1
ATOM 8600 N N . GLY A 1 1118 ? -52.906 19.622 36.207 1.00 69.69 1118 GLY A N 1
ATOM 8601 C CA . GLY A 1 1118 ? -52.688 20.115 34.844 1.00 69.69 1118 GLY A CA 1
ATOM 8602 C C . GLY A 1 1118 ? -51.867 21.408 34.747 1.00 69.69 1118 GLY A C 1
ATOM 8603 O O . GLY A 1 1118 ? -51.385 21.966 35.740 1.00 69.69 1118 GLY A O 1
ATOM 8604 N N . ARG A 1 1119 ? -51.807 21.977 33.535 1.00 78.56 1119 ARG A N 1
ATOM 8605 C CA . ARG A 1 1119 ? -51.377 23.369 33.302 1.00 78.56 1119 ARG A CA 1
ATOM 8606 C C . ARG A 1 1119 ? -52.327 24.132 32.369 1.00 78.56 1119 ARG A C 1
ATOM 8608 O O . ARG A 1 1119 ? -52.965 23.551 31.499 1.00 78.56 1119 ARG A O 1
ATOM 8615 N N . LYS A 1 1120 ? -52.399 25.457 32.521 1.00 83.75 1120 LYS A N 1
ATOM 8616 C CA . LYS A 1 1120 ? -53.094 26.394 31.623 1.00 83.75 1120 LYS A CA 1
ATOM 8617 C C . LYS A 1 1120 ? -52.153 27.538 31.290 1.00 83.75 1120 LYS A C 1
ATOM 8619 O O . LYS A 1 1120 ? -51.665 28.209 32.195 1.00 83.75 1120 LYS A O 1
ATOM 8624 N N . ILE A 1 1121 ? -51.920 27.779 30.004 1.00 84.81 1121 ILE A N 1
ATOM 8625 C CA . ILE A 1 1121 ? -51.149 28.930 29.528 1.00 84.81 1121 ILE A CA 1
ATOM 8626 C C . ILE A 1 1121 ? -52.052 29.763 28.630 1.00 84.81 1121 ILE A C 1
ATOM 8628 O O . ILE A 1 1121 ? -52.687 29.233 27.722 1.00 84.81 1121 ILE A O 1
ATOM 8632 N N . GLU A 1 1122 ? -52.128 31.065 28.886 1.00 85.88 1122 GLU A N 1
ATOM 8633 C CA . GLU A 1 1122 ? -52.990 31.961 28.124 1.00 85.88 1122 GLU A CA 1
ATOM 8634 C C . GLU A 1 1122 ? -52.327 33.320 27.898 1.00 85.88 1122 GLU A C 1
ATOM 8636 O O . GLU A 1 1122 ? -51.734 33.917 28.802 1.00 85.88 1122 GLU A O 1
ATOM 8641 N N . LYS A 1 1123 ? -52.429 33.826 26.664 1.00 88.06 1123 LYS A N 1
ATOM 8642 C CA . LYS A 1 1123 ? -52.085 35.214 26.343 1.00 88.06 1123 LYS A CA 1
ATOM 8643 C C . LYS A 1 1123 ? -53.250 36.089 26.781 1.00 88.06 1123 LYS A C 1
ATOM 8645 O O . LYS A 1 1123 ? -54.301 36.083 26.150 1.00 88.06 1123 LYS A O 1
ATOM 8650 N N . VAL A 1 1124 ? -53.049 36.863 27.840 1.00 86.31 1124 VAL A N 1
ATOM 8651 C CA . VAL A 1 1124 ? -54.096 37.695 28.428 1.00 86.31 1124 VAL A CA 1
ATOM 8652 C C . VAL A 1 1124 ? -53.821 39.160 28.085 1.00 86.31 1124 VAL A C 1
ATOM 8654 O O . VAL A 1 1124 ? -52.821 39.721 28.550 1.00 86.31 1124 VAL A O 1
ATOM 8657 N N . PRO A 1 1125 ? -54.675 39.818 27.280 1.00 83.31 1125 PRO A N 1
ATOM 8658 C CA . PRO A 1 1125 ? -54.596 41.260 27.104 1.00 83.31 1125 PRO A CA 1
ATOM 8659 C C . PRO A 1 1125 ? -54.924 41.929 28.438 1.00 83.31 1125 PRO A C 1
ATOM 8661 O O . PRO A 1 1125 ? -55.958 41.639 29.034 1.00 83.31 1125 PRO A O 1
ATOM 8664 N N . VAL A 1 1126 ? -54.048 42.807 28.923 1.00 77.06 1126 VAL A N 1
ATOM 8665 C CA . VAL A 1 1126 ? -54.263 43.592 30.143 1.00 77.06 1126 VAL A CA 1
ATOM 8666 C C . VAL A 1 1126 ? -54.979 44.875 29.736 1.00 77.06 1126 VAL A C 1
ATOM 8668 O O . VAL A 1 1126 ? -54.359 45.816 29.240 1.00 77.06 1126 VAL A O 1
ATOM 8671 N N . VAL A 1 1127 ? -56.305 44.889 29.891 1.00 63.97 1127 VAL A N 1
ATOM 8672 C CA . VAL A 1 1127 ? -57.137 46.036 29.505 1.00 63.97 1127 VAL A CA 1
ATOM 8673 C C . VAL A 1 1127 ? -56.954 47.159 30.534 1.00 63.97 1127 VAL A C 1
ATOM 8675 O O . VAL A 1 1127 ? -57.154 46.946 31.737 1.00 63.97 1127 VAL A O 1
ATOM 8678 N N . TYR A 1 1128 ? -56.524 48.327 30.046 1.00 58.91 1128 TYR A N 1
ATOM 8679 C CA . TYR A 1 1128 ? -56.289 49.546 30.830 1.00 58.91 1128 TYR A CA 1
ATOM 8680 C C . TYR A 1 1128 ? -57.557 50.332 31.121 1.00 58.91 1128 TYR A C 1
ATOM 8682 O O . TYR A 1 1128 ? -58.392 50.464 30.198 1.00 58.91 1128 TYR A O 1
#

Mean predicted aligned error: 17.34 Å

Organism: NCBI:txid2681766

Nearest PDB structures (foldseek):
  4s3r-assembly1_A  TM=6.784E-01  e=2.661E-02  Escherichia coli K-12
  4s3q-assembly3_C  TM=7.001E-01  e=5.221E-02  Escherichia coli K-12
  4s3p-assembly1_A  TM=6.405E-01  e=2.544E-02  Escherichia coli K-12

Solvent-accessible surface area (backbone atoms only — not comparable to full-atom values): 55592 Å² total; per-residue (Å²): 135,93,89,76,84,80,88,80,91,89,83,90,88,82,90,87,82,90,88,86,90,82,88,87,87,82,86,83,83,86,90,82,87,84,87,84,74,89,72,80,71,68,79,78,73,78,79,77,80,75,84,62,84,64,67,42,39,54,48,20,75,76,50,38,50,56,80,43,26,75,23,24,76,73,61,47,57,78,45,59,80,30,33,37,36,31,36,65,40,95,70,72,39,47,41,39,34,66,56,72,43,48,26,24,25,41,32,29,18,73,72,76,17,16,50,40,37,26,24,80,66,11,37,43,34,34,50,28,36,50,42,31,25,36,44,7,36,41,37,20,46,24,4,29,42,39,36,61,11,66,59,104,82,29,46,52,41,36,32,71,27,75,57,13,36,41,39,25,29,72,60,5,34,43,38,22,65,58,21,34,38,38,40,42,14,42,40,36,31,57,22,28,41,37,40,24,34,42,10,38,35,37,36,71,92,24,47,36,37,22,46,26,39,40,42,41,28,35,24,34,33,40,35,22,8,40,37,18,30,7,39,18,35,38,37,36,59,17,56,74,88,40,92,69,24,28,41,35,29,30,56,71,5,33,39,32,28,18,64,46,78,76,67,66,79,73,77,54,91,82,61,91,60,87,71,62,22,40,34,38,37,40,30,66,13,49,54,46,39,28,57,42,4,37,38,34,37,28,34,14,46,33,39,32,58,42,59,36,62,34,23,33,60,8,37,41,34,26,26,64,9,38,44,37,31,63,23,39,40,37,30,20,50,48,7,39,37,38,28,74,26,66,8,36,42,35,29,55,22,38,40,38,22,28,63,43,4,36,39,37,27,38,52,12,40,37,38,36,45,22,38,38,37,23,36,72,91,18,9,37,39,39,31,30,52,11,40,37,40,37,45,23,52,38,37,41,42,33,30,46,75,43,33,64,65,11,39,40,33,40,37,45,52,64,26,40,42,42,62,39,90,87,57,69,62,50,64,37,16,25,38,37,33,33,57,52,13,37,37,37,31,76,43,19,38,33,24,69,27,38,35,41,32,35,83,73,16,38,42,36,41,39,85,89,36,39,54,36,41,22,36,58,55,44,43,65,93,36,52,44,61,76,40,40,41,66,44,48,56,46,77,80,52,60,37,31,38,33,42,33,39,81,46,46,46,25,73,67,43,58,41,37,38,90,29,41,34,31,24,41,83,88,65,49,77,76,40,68,36,48,74,34,41,78,32,68,100,61,40,25,25,38,38,35,39,50,91,55,72,69,53,64,76,43,60,33,29,46,32,36,34,74,30,24,24,76,84,71,33,54,33,36,83,66,29,42,35,50,42,68,48,74,66,63,91,46,60,41,46,57,44,16,78,78,46,34,55,55,90,40,28,77,23,23,74,80,56,48,68,80,42,60,72,18,37,35,36,37,53,73,48,92,26,52,44,35,34,59,51,73,84,44,41,27,23,29,40,37,33,34,68,80,16,46,38,36,30,29,23,63,8,35,41,36,32,70,56,40,57,46,52,63,30,38,39,77,18,30,34,31,31,31,46,96,82,13,22,22,18,47,47,62,69,36,78,77,32,34,22,27,42,38,42,44,40,82,60,61,56,64,40,59,45,47,34,25,35,26,32,46,76,33,65,72,46,65,88,72,52,45,63,52,78,99,73,38,49,99,86,39,32,32,54,45,50,29,33,60,29,36,83,76,64,38,78,28,43,68,85,36,78,82,55,85,74,21,25,40,70,53,43,79,72,40,70,39,45,53,61,31,35,20,30,43,35,27,33,58,59,70,50,49,67,40,76,47,62,32,32,41,48,57,58,76,49,72,32,82,42,53,38,51,95,71,90,59,90,62,49,8,43,38,51,26,25,31,28,30,49,21,5,34,38,63,69,40,86,32,54,44,58,91,27,38,49,69,45,90,74,31,47,52,38,37,33,76,30,62,89,29,43,26,53,11,34,33,48,48,56,51,92,59,64,56,34,28,74,21,31,40,43,43,43,13,38,30,28,23,34,35,37,45,31,68,39,60,41,53,43,32,39,31,62,71,22,59,38,66,64,44,22,47,35,87,58,50,84,69,80,92,51,81,55,34,42,37,42,34,40,36,36,77,83,68,50,20,29,31,36,30,40,44,37,50,69,50,87,78,79,74,36,56,31,70,55,62,77,49,91,46,66,47,20,38,42,44,31,36,67,55,99,94,40,51,18,30,30,38,41,31,40,56,57,86,83,49,34,59,43,56,39,29,43,40,40,44,35,64,48,47,33,35,37,38,35,46,43,50,66,90,68,38,92,35,45,32,43,33,37,64,85,80,71,44,79,40,83,58,57,69,68,39,74,50,75,48,79,45,48,53,90,51,76,34,84,32,36,36,40,33,46,46,83,76,90,70,38,56,84,86,41,71,38,80,54,52,74,46,47,56,88,52,22,45,35,41,36,26,57,80,40,78,58,65,29,43,34,38,32,23,40,87,86,67,50,77,73,48,79,41,83,46,55,35,62,33,73,47,73,48,72,64,97,66,94,57,59,46,33,37,40,37,39,38,34,72,78,10,47,39,76,44,81,33,56,43,46,124

pLDDT: mean 88.4, std 14.78, range [24.06, 98.75]